Protein 3DRD (pdb70)

Nearest PDB structures (foldseek):
  3drd-assembly1_B  TM=1.001E+00  e=9.084E-77  Bacillus subtilis
  3du4-assembly1_B  TM=9.975E-01  e=5.427E-76  Bacillus subtilis
  6wnn-assembly1_A  TM=9.993E-01  e=6.914E-73  Bacillus subtilis
  6wnn-assembly1_B  TM=9.974E-01  e=1.010E-72  Bacillus subtilis
  5ghf-assembly1_B  TM=9.548E-01  e=5.451E-35  Brucella anthropi ATCC 49188

Radius of gyration: 26.88 Å; Cα contacts (8 Å, |Δi|>4): 1908; chains: 2; bounding box: 57×58×84 Å

Solvent-accessible surface area: 30265 Å² total; per-residue (Å²): 166,39,110,41,34,41,79,66,0,55,131,13,0,5,0,0,71,14,4,4,57,18,5,28,115,63,46,8,4,0,74,25,4,70,38,11,58,2,72,11,28,111,43,86,63,9,31,1,0,6,0,2,10,25,2,1,3,10,0,5,106,51,138,69,0,15,54,15,0,78,151,5,5,45,71,0,4,2,4,3,3,13,20,8,0,0,16,6,0,1,70,0,0,66,46,0,26,116,32,8,17,174,130,0,36,8,1,0,2,0,1,6,11,61,9,0,26,91,6,0,58,62,0,0,84,30,29,19,125,20,85,61,78,77,82,8,91,70,38,0,37,22,123,91,44,131,0,24,13,2,65,36,26,81,34,196,57,40,54,66,69,108,16,56,53,85,12,28,135,83,0,30,122,24,0,96,134,57,47,122,76,0,0,0,0,28,5,51,0,7,1,10,1,85,72,2,1,12,37,6,12,143,29,0,0,40,8,0,35,110,25,0,90,90,36,94,3,18,0,0,0,37,0,20,18,2,6,2,0,8,2,7,70,19,0,0,0,60,59,25,132,6,71,1,25,0,0,0,0,1,19,5,0,0,0,1,2,1,2,4,0,0,0,0,0,17,55,100,2,12,122,16,7,73,30,61,91,132,64,137,52,2,2,80,54,15,34,21,6,2,0,1,0,0,0,0,10,0,0,45,51,0,4,47,8,2,112,83,66,92,2,32,117,65,0,41,82,52,14,113,130,0,78,140,63,2,65,70,1,62,76,15,88,23,0,14,24,15,22,39,34,9,0,1,1,2,0,12,2,0,64,31,96,154,98,57,71,73,6,58,94,106,63,62,0,1,55,79,0,9,36,52,0,43,108,52,10,0,5,13,52,27,28,63,30,14,0,0,0,0,0,0,1,35,0,58,58,118,46,3,37,70,0,8,60,24,1,69,77,0,0,89,58,15,2,67,150,22,121,100,151,88,18,45,116,76,0,56,138,14,0,7,0,1,76,14,2,4,80,26,5,30,138,62,45,7,4,0,70,20,1,67,39,9,66,3,82,11,26,111,38,86,78,8,26,1,0,2,0,2,9,25,2,1,3,8,0,6,109,42,144,65,0,20,48,16,0,83,145,13,4,45,86,0,4,2,1,0,2,18,21,9,0,0,22,7,0,2,76,0,0,58,40,0,25,111,39,11,14,185,116,1,41,6,0,0,1,1,2,7,9,58,20,0,26,88,4,0,43,78,0,0,91,31,20,18,122,27,80,56,95,69,94,14,87,70,43,0,34,26,116,107,45,117,2,23,12,2,72,34,30,87,30,189,62,40,48,61,67,92,14,52,52,73,12,27,128,71,0,28,134,26,0,106,128,46,50,120,66,0,0,0,0,24,4,53,0,9,1,11,1,77,73,1,1,12,38,6,11,133,23,0,0,39,12,0,36,122,31,0,91,94,38,99,4,19,0,0,0,30,0,22,15,2,7,2,0,6,2,8,83,23,0,0,0,67,60,24,130,4,52,1,22,0,0,0,0,1,20,6,0,0,0,1,3,0,2,3,0,0,0,0,0,11,62,95,2,9,129,6,7,72,32,60,90,122,80,124,43,2,1,83,57,14,26,16,7,0,0,1,0,0,0,0,11,0,0,45,52,0,10,48,7,7,133,91,67,75,9,27,124,63,0,41,83,36,13,108,113,0,80,142,50,2,73,71,0,51,78,20,84,27,0,9,22,22,22,41,36,9,0,1,0,2,2,13,3,0,80,34,62,160,71,66,66,74,8,47,92,121,88,68,4,1,56,91,0,10,34,49,0,37,114,53,10,0,6,10,52,30,25,64,31,14,0,0,1,0,0,0,6,38,0,56,53,116,44,2,39,78,0,4,60,27,1,62,80,0,0,90,68,21,1,63,140,102

Sequence (836 aa):
MTHDLIEKSKKHLWLPFTQMKDYDENPLIIESGTGIKVKDINGKEYYDGFSSVWLNVHGHRKKELDDAIKKQLGKIAHSTLLGMTNVPATQLAETLIDISPKKLTRVFYSDSGAEAMEIALKMAFQYWKNIGKPEKQKFIAMKSYKAPIPYVYRSESGDPDECRDQCLRELAQLLEEHHEEIAALSIESMVQGASGMIVMPEGYLAGVRELCTTYDVLMIVDEVATGFGRTGKMFACEHENVQPDL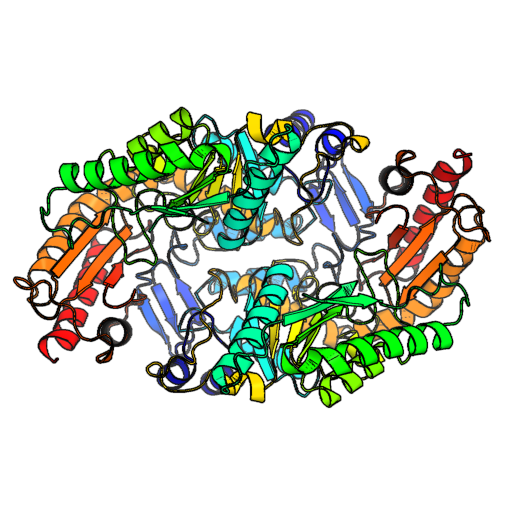MAAGKGITGGYLPIAVTFATEDIYKAFYDDYENLKTFFHGHSYTGNQLGCAVALENLALFESENIVEQVAEKSKKLHFLLQDLHALPHVGDIRQLGFMCGAELVRSKETKEPYPADRRIGYKVSLKMRELGMLTRPLGDVIAFLPPLASTAEELSEMVAIMKQAIHEVTSLEDTHDLIEKSKKHLWLPFTQMKDYDENPLIIESGTGIKVKDINGKEYYDGFSSVWLNVHGHRKKELDDAIKKQLGKIAHSTLLGMTNVPATQLAETLIDISPKKLTRVFYSDSGAEAMEIALKMAFQYWKNIGKPEKQKFIAMKSYKAPIPYVYRSESGDPDECRDQCLRELAQLLEEHHEEIAALSIESMVQGASGMIVMPEGYLAGVRELCTTYDVLMIVDEVATGFGRTGKMFACEHENVQPDLMAAGKGITGGYLPIAVTFATEDIYKAFYDDYENLKTFFHGHSYTGNQLGCAVALENLALFESENIVEQVAEKSKKLHFLLQDLHALPHVGDIRQLGFMCGAELVRSKETKEPYPADRRIGYKVSLKMRELGMLTRPLGDVIAFLPPLASTAEELSEMVAIMKQAIHEVTSLE

CATH classification: 3.90.1150.10 (+1 more: 3.40.640.10)

InterPro domains:
  IPR005814 Aminotransferase class-III [PF00202] (22-440)
  IPR005814 Aminotransferase class-III [cd00610] (5-440)
  IPR005815 Adenosylmethionine--8-amino-7-oxononanoate aminotransferase BioA [MF_00834] (5-440)
  IPR005815 Adenosylmethionine--8-amino-7-oxononanoate aminotransferase BioA [TIGR00508] (13-440)
  IPR015421 Pyridoxal phosphate-dependent transferase, major domain [G3DSA:3.40.640.10] (65-340)
  IPR015422 Pyridoxal phosphate-dependent transferase, small domain [G3DSA:3.90.1150.10] (11-439)
  IPR015424 Pyridoxal phosphate-dependent transferase [SSF53383] (10-442)
  IPR049704 Aminotransferases class-III pyridoxal-phosphate attachment site [PS00600] (248-285)

Secondary structure (DSSP, 8-state):
-HHHHHHHHHHHB--TTS-HHHHHHS--EEEEEEBTEEEETTS-EEE-TTHHHHT-SS-BS-HHHHHHHHHHHTT-S----SS-EEHHHHHHHHHHHHHS-TTEEEEEEESSHHHHHHHHHHHHHHHHHHTT-TT--EEEEE--EEEPPP--SSSSS--HHHHHHHHHHHHHHHHHHHGGGEEEEEEESSEETTTT-EEPPTTHHHHHHHHHHHHT-EEEEE-TTTTTTTTSSSSGGGGGT---SEEEE-GGGGTTSS--EEEEEEHHHHGGG-S-GGGT-------SSTT-HHHHHHHHHHHHHHHHTTHHHHHHHHHHHHHHHHHGGGGSTT--EEEEETTEEEEE--SSTTT-PPPPGGG-HHHHHHHHHHHTTB---EETTEEEE---TT--HHHHHHHHHHHHHHHHHHHTT--/--THHHHHHHHB--TT--HHHHHHS--EEEEEEBTEEEETTS-EEEETTHHHHT-SS-BS-HHHHHHHHHHHTT-S----SS-EEHHHHHHHHHHHHHS-TTEEEEEEESSHHHHHHHHHHHHHHHHHHTT-TT--EEEEE--EEEPPP-GGGSSS--HHHHHHHHHHHHHHHHHHHGGGEEEEEEESSEETTTT-EEPPTTHHHHHHHHHHHTT-EEEEE-TTTTTTTTSSSSGGGGGT---SEEEE-GGGGTTSS--EEEEEEHHHHHTT-S-GGG--------SSTT-HHHHHHHHHHHHHHHHTTHHHHHHHHHHHHHHHHHHHTTSTTEEEEEEETTEEEEEE-S-TTT-PPPPGGG-HHHHHHHHHHHTTEE--EETTEEEE---TT--HHHHHHHHHHHHHHHHHHHTT-

Structure (mmCIF, N/CA/C/O backbone):
data_3DRD
#
_entry.id   3DRD
#
_cell.length_a   58.173
_cell.length_b   102.844
_cell.length_c   74.555
_cell.angle_alpha   90.00
_cell.angle_beta   105.15
_cell.angle_gamma   90.00
#
_symmetry.space_group_name_H-M   'P 1 21 1'
#
loop_
_entity.id
_entity.type
_entity.pdbx_description
1 polymer 'Adenosylmethionine-8-amino-7-oxononanoate aminotransferase'
2 water water
#
loop_
_atom_site.group_PDB
_atom_site.id
_atom_site.type_symbol
_atom_site.label_atom_id
_atom_site.label_alt_id
_atom_site.label_comp_id
_atom_site.label_asym_id
_atom_site.label_entity_id
_atom_site.label_seq_id
_atom_site.pdbx_PDB_ins_code
_atom_site.Cartn_x
_atom_site.Cartn_y
_atom_site.Cartn_z
_atom_site.occupancy
_atom_site.B_iso_or_equiv
_atom_site.auth_seq_id
_atom_site.auth_comp_id
_atom_site.auth_asym_id
_atom_site.auth_atom_id
_atom_site.pdbx_PDB_model_num
ATOM 1 N N . MET A 1 1 ? 42.714 13.731 2.012 1.00 47.12 1 MET A N 1
ATOM 2 C CA . MET A 1 1 ? 42.445 13.473 0.573 1.00 42.92 1 MET A CA 1
ATOM 3 C C . MET A 1 1 ? 41.157 12.670 0.366 1.00 43.81 1 MET A C 1
ATOM 4 O O . MET A 1 1 ? 40.636 12.014 1.278 1.00 41.75 1 MET A O 1
ATOM 9 N N . THR A 1 2 ? 40.682 12.714 -0.869 1.00 39.81 2 THR A N 1
ATOM 10 C CA . THR A 1 2 ? 39.427 12.129 -1.272 1.00 37.35 2 THR A CA 1
ATOM 11 C C . THR A 1 2 ? 39.678 10.694 -1.711 1.00 35.55 2 THR A C 1
ATOM 12 O O . THR A 1 2 ? 38.828 9.809 -1.535 1.00 32.33 2 THR A O 1
ATOM 16 N N . HIS A 1 3 ? 40.858 10.475 -2.287 1.00 30.98 3 HIS A N 1
ATOM 17 C CA . HIS A 1 3 ? 41.279 9.140 -2.718 1.00 36.58 3 HIS A CA 1
ATOM 18 C C . HIS A 1 3 ? 41.607 8.221 -1.528 1.00 32.40 3 HIS A C 1
ATOM 19 O O . HIS A 1 3 ? 41.527 6.998 -1.652 1.00 30.43 3 HIS A O 1
ATOM 26 N N . ASP A 1 4 ? 41.975 8.794 -0.383 1.00 34.81 4 ASP A N 1
ATOM 27 C CA . ASP A 1 4 ? 42.143 7.957 0.807 1.00 39.70 4 ASP A CA 1
ATOM 28 C C . ASP A 1 4 ? 40.843 7.758 1.608 1.00 38.21 4 ASP A C 1
ATOM 29 O O . ASP A 1 4 ? 40.671 6.742 2.268 1.00 40.39 4 ASP A O 1
ATOM 34 N N . LEU A 1 5 ? 39.920 8.709 1.532 1.00 35.70 5 LEU A N 1
ATOM 35 C CA . LEU A 1 5 ? 38.579 8.456 2.057 1.00 35.18 5 LEU A CA 1
ATOM 36 C C . LEU A 1 5 ? 37.998 7.219 1.379 1.00 29.62 5 LEU A C 1
ATOM 37 O O . LEU A 1 5 ? 37.441 6.340 2.036 1.00 27.14 5 LEU A O 1
ATOM 42 N N . ILE A 1 6 ? 38.144 7.184 0.057 1.00 24.40 6 ILE A N 1
ATOM 43 C CA . ILE A 1 6 ? 37.649 6.117 -0.789 1.00 24.87 6 ILE A CA 1
ATOM 44 C C . ILE A 1 6 ? 38.372 4.828 -0.465 1.00 25.86 6 ILE A C 1
ATOM 45 O O . ILE A 1 6 ? 37.782 3.751 -0.491 1.00 28.48 6 ILE A O 1
ATOM 50 N N . GLU A 1 7 ? 39.656 4.951 -0.155 1.00 25.66 7 GLU A N 1
ATOM 51 C CA . GLU A 1 7 ? 40.496 3.799 0.071 1.00 27.68 7 GLU A CA 1
ATOM 52 C C . GLU A 1 7 ? 40.179 3.218 1.439 1.00 27.79 7 GLU A C 1
ATOM 53 O O . GLU A 1 7 ? 40.084 2.001 1.608 1.00 27.13 7 GLU A O 1
ATOM 59 N N . LYS A 1 8 ? 39.965 4.103 2.403 1.00 26.25 8 LYS A N 1
ATOM 60 C CA . LYS A 1 8 ? 39.617 3.686 3.753 1.00 28.14 8 LYS A CA 1
ATOM 61 C C . LYS A 1 8 ? 38.238 3.043 3.811 1.00 27.65 8 LYS A C 1
ATOM 62 O O . LYS A 1 8 ? 38.011 2.118 4.601 1.00 28.88 8 LYS A O 1
ATOM 68 N N . SER A 1 9 ? 37.336 3.506 2.946 1.00 25.76 9 SER A N 1
ATOM 69 C CA . SER A 1 9 ? 35.985 2.957 2.857 1.00 24.56 9 SER A CA 1
ATOM 70 C C . SER A 1 9 ? 35.929 1.483 2.434 1.00 24.58 9 SER A C 1
ATOM 71 O O . SER A 1 9 ? 35.052 0.741 2.889 1.00 23.62 9 SER A O 1
ATOM 74 N N . LYS A 1 10 ? 36.841 1.053 1.567 1.00 20.99 10 LYS A N 1
ATOM 75 C CA . LYS A 1 10 ? 36.824 -0.343 1.130 1.00 25.16 10 LYS A CA 1
ATOM 76 C C . LYS A 1 10 ? 37.702 -1.261 1.966 1.00 22.41 10 LYS A C 1
ATOM 77 O O . LYS A 1 10 ? 37.726 -2.477 1.751 1.00 19.17 10 LYS A O 1
ATOM 83 N N . LYS A 1 11 ? 38.416 -0.657 2.906 1.00 18.43 11 LYS A N 1
ATOM 84 C CA . LYS A 1 11 ? 39.270 -1.364 3.830 1.00 20.94 11 LYS A CA 1
ATOM 85 C C . LYS A 1 11 ? 38.505 -1.675 5.126 1.00 18.63 11 LYS A C 1
ATOM 86 O O . LYS A 1 11 ? 38.688 -2.748 5.709 1.00 15.42 11 LYS A O 1
ATOM 92 N N . HIS A 1 12 ? 37.653 -0.741 5.565 1.00 16.76 12 HIS A N 1
ATOM 93 C CA . HIS A 1 12 ? 36.987 -0.855 6.875 1.00 19.91 12 HIS A CA 1
ATOM 94 C C . HIS A 1 12 ? 35.471 -1.161 6.898 1.00 19.54 12 HIS A C 1
ATOM 95 O O . HIS A 1 12 ? 34.946 -1.628 7.919 1.00 18.17 12 HIS A O 1
ATOM 102 N N . LEU A 1 13 ? 34.782 -0.903 5.792 1.00 14.22 13 LEU A N 1
ATOM 103 C CA . LEU A 1 13 ? 33.323 -1.059 5.718 1.00 12.30 13 LEU A CA 1
ATOM 104 C C . LEU A 1 13 ? 32.836 -2.405 5.213 1.00 14.90 13 LEU A C 1
ATOM 105 O O . LEU A 1 13 ? 33.475 -3.048 4.373 1.00 17.42 13 LEU A O 1
ATOM 110 N N . TRP A 1 14 ? 31.693 -2.820 5.747 1.00 14.42 14 TRP A N 1
ATOM 111 C CA . TRP A 1 14 ? 30.945 -3.949 5.227 1.00 16.23 14 TRP A CA 1
ATOM 112 C C . TRP A 1 14 ? 29.519 -3.432 5.105 1.00 19.97 14 TRP A C 1
ATOM 113 O O . TRP A 1 14 ? 28.848 -3.194 6.122 1.00 17.90 14 TRP A O 1
ATOM 124 N N . LEU A 1 15 ? 29.058 -3.218 3.871 1.00 19.26 15 LEU A N 1
ATOM 125 C CA . LEU A 1 15 ? 27.787 -2.518 3.660 1.00 17.97 15 LEU A CA 1
ATOM 126 C C . LEU A 1 15 ? 26.593 -3.476 3.578 1.00 18.16 15 LEU A C 1
ATOM 127 O O . LEU A 1 15 ? 26.736 -4.613 3.098 1.00 15.86 15 LEU A O 1
ATOM 132 N N . PRO A 1 16 ? 25.413 -3.024 4.065 1.00 19.95 16 PRO A N 1
ATOM 133 C CA . PRO A 1 16 ? 24.194 -3.828 4.120 1.00 19.59 16 PRO A CA 1
ATOM 134 C C . PRO A 1 16 ? 23.658 -4.140 2.724 1.00 18.76 16 PRO A C 1
ATOM 135 O O . PRO A 1 16 ? 23.641 -3.266 1.852 1.00 17.61 16 PRO A O 1
ATOM 139 N N . PHE A 1 17 ? 23.235 -5.379 2.510 1.00 22.24 17 PHE A N 1
ATOM 140 C CA . PHE A 1 17 ? 22.606 -5.770 1.242 1.00 26.42 17 PHE A CA 1
ATOM 141 C C . PHE A 1 17 ? 23.429 -5.428 -0.002 1.00 23.15 17 PHE A C 1
ATOM 142 O O . PHE A 1 17 ? 22.879 -5.067 -1.035 1.00 25.30 17 PHE A O 1
ATOM 150 N N . THR A 1 18 ? 24.742 -5.531 0.087 1.00 24.54 18 THR A N 1
ATOM 151 C CA . THR A 1 18 ? 25.585 -5.218 -1.066 1.00 21.73 18 THR A CA 1
ATOM 152 C C . THR A 1 18 ? 26.793 -6.147 -1.190 1.00 21.57 18 THR A C 1
ATOM 153 O O . THR A 1 18 ? 27.422 -6.527 -0.200 1.00 16.07 18 THR A O 1
ATOM 157 N N . GLN A 1 19 ? 27.070 -6.552 -2.424 1.00 22.81 19 GLN A N 1
ATOM 158 C CA . GLN A 1 19 ? 28.298 -7.266 -2.717 1.00 22.20 19 GLN A CA 1
ATOM 159 C C . GLN A 1 19 ? 29.434 -6.241 -2.726 1.00 23.37 19 GLN A C 1
ATOM 160 O O . GLN A 1 19 ? 29.469 -5.344 -3.571 1.00 23.18 19 GLN A O 1
ATOM 166 N N . MET A 1 20 ? 30.346 -6.372 -1.763 1.00 22.54 20 MET A N 1
ATOM 167 C CA . MET A 1 20 ? 31.389 -5.378 -1.553 1.00 22.40 20 MET A CA 1
ATOM 168 C C . MET A 1 20 ? 32.310 -5.251 -2.743 1.00 23.18 20 MET A C 1
ATOM 169 O O . MET A 1 20 ? 32.865 -4.180 -2.997 1.00 22.80 20 MET A O 1
ATOM 174 N N . LYS A 1 21 ? 32.486 -6.349 -3.467 1.00 21.69 21 LYS A N 1
ATOM 175 C CA . LYS A 1 21 ? 33.218 -6.271 -4.708 1.00 23.57 21 LYS A CA 1
ATOM 176 C C . LYS A 1 21 ? 32.574 -5.227 -5.614 1.00 21.46 21 LYS A C 1
ATOM 177 O O . LYS A 1 21 ? 33.280 -4.463 -6.247 1.00 25.36 21 LYS A O 1
ATOM 183 N N . ASP A 1 22 ? 31.240 -5.202 -5.680 1.00 22.91 22 ASP A N 1
ATOM 184 C CA . ASP A 1 22 ? 30.541 -4.204 -6.490 1.00 23.83 22 ASP A CA 1
ATOM 185 C C . ASP A 1 22 ? 30.830 -2.803 -5.971 1.00 23.66 22 ASP A C 1
ATOM 186 O O . ASP A 1 22 ? 31.044 -1.876 -6.751 1.00 23.21 22 ASP A O 1
ATOM 191 N N . TYR A 1 23 ? 30.822 -2.645 -4.648 1.00 24.34 23 TYR A N 1
ATOM 192 C CA . TYR A 1 23 ? 31.065 -1.338 -4.065 1.00 21.38 23 TYR A CA 1
ATOM 193 C C . TYR A 1 23 ? 32.470 -0.886 -4.416 1.00 24.32 23 TYR A C 1
ATOM 194 O O . TYR A 1 23 ? 32.688 0.279 -4.751 1.00 26.79 23 TYR A O 1
ATOM 203 N N . ASP A 1 24 ? 33.418 -1.817 -4.329 1.00 26.88 24 ASP A N 1
ATOM 204 C CA . ASP A 1 24 ? 34.829 -1.505 -4.532 1.00 25.81 24 ASP A CA 1
ATOM 205 C C . ASP A 1 24 ? 35.090 -0.977 -5.943 1.00 25.94 24 ASP A C 1
ATOM 206 O O . ASP A 1 24 ? 35.870 -0.048 -6.109 1.00 26.80 24 ASP A O 1
ATOM 211 N N . GLU A 1 25 ? 34.441 -1.550 -6.956 1.00 27.32 25 GLU A N 1
ATOM 212 C CA . GLU A 1 25 ? 34.632 -1.041 -8.324 1.00 28.43 25 GLU A CA 1
ATOM 213 C C . GLU A 1 25 ? 33.887 0.243 -8.640 1.00 26.18 25 GLU A C 1
ATOM 214 O O . GLU A 1 25 ? 34.247 0.939 -9.580 1.00 28.66 25 GLU A O 1
ATOM 220 N N . ASN A 1 26 ? 32.848 0.548 -7.875 1.00 24.42 26 ASN A N 1
ATOM 221 C CA . ASN A 1 26 ? 32.092 1.758 -8.119 1.00 26.15 26 ASN A CA 1
ATOM 222 C C . ASN A 1 26 ? 31.683 2.460 -6.842 1.00 26.67 26 ASN A C 1
ATOM 223 O O . ASN A 1 26 ? 30.495 2.568 -6.543 1.00 27.23 26 ASN A O 1
ATOM 228 N N . PRO A 1 27 ? 32.673 2.958 -6.084 1.00 26.36 27 PRO A N 1
ATOM 229 C CA . PRO A 1 27 ? 32.338 3.590 -4.818 1.00 25.85 27 PRO A CA 1
ATOM 230 C C . PRO A 1 27 ? 31.603 4.910 -4.984 1.00 26.83 27 PRO A C 1
ATOM 231 O O . PRO A 1 27 ? 31.769 5.614 -5.982 1.00 27.15 27 PRO A O 1
ATOM 235 N N . LEU A 1 28 ? 30.789 5.229 -3.989 1.00 24.80 28 LEU A N 1
ATOM 236 C CA . LEU A 1 28 ? 30.109 6.488 -3.930 1.00 18.47 28 LEU A CA 1
ATOM 237 C C . LEU A 1 28 ? 30.072 6.844 -2.461 1.00 21.53 28 LEU A C 1
ATOM 238 O O . LEU A 1 28 ? 29.635 6.039 -1.635 1.00 19.52 28 LEU A O 1
ATOM 243 N N . ILE A 1 29 ? 30.567 8.034 -2.133 1.00 18.87 29 ILE A N 1
ATOM 244 C CA . ILE A 1 29 ? 30.594 8.498 -0.753 1.00 20.20 29 ILE A CA 1
ATOM 245 C C . ILE A 1 29 ? 29.914 9.861 -0.668 1.00 20.38 29 ILE A C 1
ATOM 246 O O . ILE A 1 29 ? 30.438 10.848 -1.194 1.00 21.90 29 ILE A O 1
ATOM 251 N N . ILE A 1 30 ? 28.757 9.908 -0.009 1.00 21.20 30 ILE A N 1
ATOM 252 C CA . ILE A 1 30 ? 27.978 11.144 0.110 1.00 22.06 30 ILE A CA 1
ATOM 253 C C . ILE A 1 30 ? 28.493 12.075 1.201 1.00 21.54 30 ILE A C 1
ATOM 254 O O . ILE A 1 30 ? 28.778 11.638 2.305 1.00 20.93 30 ILE A O 1
ATOM 259 N N . GLU A 1 31 ? 28.578 13.368 0.887 1.00 23.08 31 GLU A N 1
ATOM 260 C CA . GLU A 1 31 ? 29.098 14.356 1.822 1.00 25.11 31 GLU A CA 1
ATOM 261 C C . GLU A 1 31 ? 28.059 15.331 2.385 1.00 22.25 31 GLU A C 1
ATOM 262 O O . GLU A 1 31 ? 28.148 15.756 3.535 1.00 23.58 31 GLU A O 1
ATOM 268 N N . SER A 1 32 ? 27.087 15.709 1.574 1.00 24.45 32 SER A N 1
ATOM 269 C CA . SER A 1 32 ? 26.086 16.670 2.015 1.00 26.26 32 SER A CA 1
ATOM 270 C C . SER A 1 32 ? 24.823 16.524 1.181 1.00 23.69 32 SER A C 1
ATOM 271 O O . SER A 1 32 ? 24.806 15.793 0.201 1.00 21.51 32 SER A O 1
ATOM 274 N N . GLY A 1 33 ? 23.769 17.222 1.580 1.00 24.57 33 GLY A N 1
ATOM 275 C CA . GLY A 1 33 ? 22.540 17.246 0.801 1.00 24.79 33 GLY A CA 1
ATOM 276 C C . GLY A 1 33 ? 21.813 18.559 1.019 1.00 22.58 33 GLY A C 1
ATOM 277 O O . GLY A 1 33 ? 22.015 19.214 2.029 1.00 19.96 33 GLY A O 1
ATOM 278 N N . THR A 1 34 ? 20.974 18.946 0.063 1.00 26.48 34 THR A N 1
ATOM 279 C CA . THR A 1 34 ? 20.084 20.100 0.221 1.00 28.75 34 THR A CA 1
ATOM 280 C C . THR A 1 34 ? 18.920 19.952 -0.754 1.00 27.42 34 THR A C 1
ATOM 281 O O . THR A 1 34 ? 19.111 19.603 -1.926 1.00 27.53 34 THR A O 1
ATOM 285 N N . GLY A 1 35 ? 17.707 20.176 -0.259 1.00 25.01 35 GLY A N 1
ATOM 286 C CA . GLY A 1 35 ? 16.514 19.868 -1.042 1.00 25.21 35 GLY A CA 1
ATOM 287 C C . GLY A 1 35 ? 16.518 18.395 -1.429 1.00 25.37 35 GLY A C 1
ATOM 288 O O . GLY A 1 35 ? 16.897 17.546 -0.634 1.00 24.93 35 GLY A O 1
ATOM 289 N N . ILE A 1 36 ? 16.118 18.085 -2.658 1.00 25.50 36 ILE A N 1
ATOM 290 C CA . ILE A 1 36 ? 16.016 16.684 -3.089 1.00 21.52 36 ILE A CA 1
ATOM 291 C C . ILE A 1 36 ? 17.297 16.097 -3.708 1.00 19.59 36 ILE A C 1
ATOM 292 O O . ILE A 1 36 ? 17.274 15.049 -4.355 1.00 22.88 36 ILE A O 1
ATOM 297 N N . LYS A 1 37 ? 18.423 16.759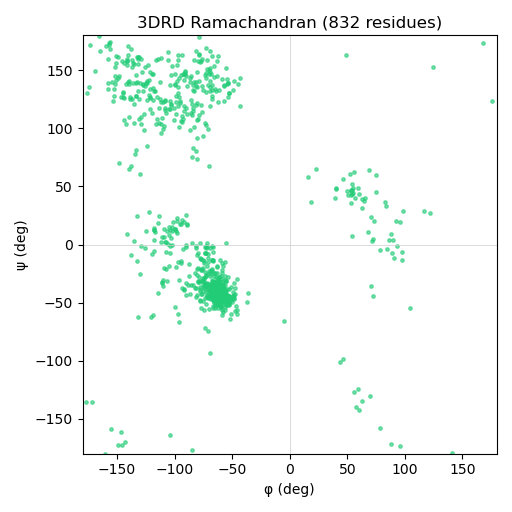 -3.484 1.00 23.45 37 LYS A N 1
ATOM 298 C CA . LYS A 1 37 ? 19.693 16.289 -4.025 1.00 24.27 37 LYS A CA 1
ATOM 299 C C . LYS A 1 37 ? 20.725 15.979 -2.944 1.00 21.37 37 LYS A C 1
ATOM 300 O O . LYS A 1 37 ? 20.766 16.616 -1.898 1.00 22.00 37 LYS A O 1
ATOM 306 N N . VAL A 1 38 ? 21.553 14.984 -3.219 1.00 20.76 38 VAL A N 1
ATOM 307 C CA . VAL A 1 38 ? 22.736 14.693 -2.408 1.00 22.12 38 VAL A CA 1
ATOM 308 C C . VAL A 1 38 ? 24.008 14.994 -3.223 1.00 22.88 38 VAL A C 1
ATOM 309 O O . VAL A 1 38 ? 23.978 15.062 -4.452 1.00 20.05 38 VAL A O 1
ATOM 313 N N . LYS A 1 39 ? 25.123 15.175 -2.533 1.00 25.23 39 LYS A N 1
ATOM 314 C CA . LYS A 1 39 ? 26.363 15.532 -3.196 1.00 24.57 39 LYS A CA 1
ATOM 315 C C . LYS A 1 39 ? 27.461 14.653 -2.645 1.00 24.47 39 LYS A C 1
ATOM 316 O O . LYS A 1 39 ? 27.627 14.564 -1.423 1.00 22.24 39 LYS A O 1
ATOM 322 N N . ASP A 1 40 ? 28.197 13.992 -3.542 1.00 23.84 40 ASP A N 1
ATOM 323 C CA . ASP A 1 40 ? 29.327 13.159 -3.141 1.00 23.72 40 ASP A CA 1
ATOM 324 C C . ASP A 1 40 ? 30.582 13.990 -2.835 1.00 25.15 40 ASP A C 1
ATOM 325 O O . ASP A 1 40 ? 30.556 15.220 -2.946 1.00 24.30 40 ASP A O 1
ATOM 330 N N . ILE A 1 41 ? 31.662 13.316 -2.433 1.00 25.24 41 ILE A N 1
ATOM 331 C CA . ILE A 1 41 ? 32.905 13.993 -2.020 1.00 25.98 41 ILE A CA 1
ATOM 332 C C . ILE A 1 41 ? 33.682 14.639 -3.179 1.00 28.07 41 ILE A C 1
ATOM 333 O O . ILE A 1 41 ? 34.582 15.444 -2.948 1.00 26.24 41 ILE A O 1
ATOM 338 N N . ASN A 1 42 ? 33.347 14.281 -4.416 1.00 30.23 42 ASN A N 1
ATOM 339 C CA . ASN A 1 42 ? 33.914 14.980 -5.574 1.00 32.60 42 ASN A CA 1
ATOM 340 C C . ASN A 1 42 ? 33.080 16.171 -6.037 1.00 32.02 42 ASN A C 1
ATOM 341 O O . ASN A 1 42 ? 33.458 16.860 -6.979 1.00 34.10 42 ASN A O 1
ATOM 346 N N . GLY A 1 43 ? 31.950 16.409 -5.382 1.00 29.64 43 GLY A N 1
ATOM 347 C CA . GLY A 1 43 ? 31.121 17.563 -5.703 1.00 30.57 43 GLY A CA 1
ATOM 348 C C . GLY A 1 43 ? 30.021 17.269 -6.702 1.00 31.58 43 GLY A C 1
ATOM 349 O O . GLY A 1 43 ? 29.237 18.151 -7.055 1.00 34.36 43 GLY A O 1
ATOM 350 N N . LYS A 1 44 ? 29.967 16.026 -7.164 1.00 31.68 44 LYS A N 1
ATOM 351 C CA . LYS A 1 44 ? 28.914 15.590 -8.055 1.00 30.64 44 LYS A CA 1
ATOM 352 C C . LYS A 1 44 ? 27.594 15.453 -7.284 1.00 31.77 44 LYS A C 1
ATOM 353 O O . LYS A 1 44 ? 27.549 14.842 -6.213 1.00 32.15 44 LYS A O 1
ATOM 359 N N . GLU A 1 45 ? 26.532 16.038 -7.833 1.00 31.55 45 GLU A N 1
ATOM 360 C CA . GLU A 1 45 ? 25.204 16.034 -7.214 1.00 32.49 45 GLU A CA 1
ATOM 361 C C . GLU A 1 45 ? 24.321 14.966 -7.842 1.00 30.08 45 GLU A C 1
ATOM 362 O O . GLU A 1 45 ? 24.424 14.703 -9.035 1.00 28.73 45 GLU A O 1
ATOM 368 N N . TYR A 1 46 ? 23.440 14.371 -7.039 1.00 27.15 46 TYR A N 1
ATOM 369 C CA . TYR A 1 46 ? 22.454 13.420 -7.548 1.00 24.79 46 TYR A CA 1
ATOM 370 C C . TYR A 1 46 ? 21.049 13.703 -6.994 1.00 25.49 46 TYR A C 1
ATOM 371 O O . TYR A 1 46 ? 20.896 14.147 -5.856 1.00 26.48 46 TYR A O 1
ATOM 380 N N . TYR A 1 47 ? 20.029 13.459 -7.811 1.00 27.54 47 TYR A N 1
ATOM 381 C CA . TYR A 1 47 ? 18.659 13.409 -7.321 1.00 26.97 47 TYR A CA 1
ATOM 382 C C . TYR A 1 47 ? 18.465 12.192 -6.416 1.00 27.96 47 TYR A C 1
ATOM 383 O O . TYR A 1 47 ? 18.722 11.054 -6.820 1.00 22.56 47 TYR A O 1
ATOM 392 N N . ASP A 1 48 ? 17.994 12.430 -5.195 1.00 26.28 48 ASP A N 1
ATOM 393 C CA . ASP A 1 48 ? 17.636 11.335 -4.299 1.00 23.58 48 ASP A CA 1
ATOM 394 C C . ASP A 1 48 ? 16.383 10.645 -4.837 1.00 23.22 48 ASP A C 1
ATOM 395 O O . ASP A 1 48 ? 15.317 10.732 -4.239 1.00 23.30 48 ASP A O 1
ATOM 400 N N . GLY A 1 49 ? 16.512 9.979 -5.977 1.00 21.54 49 GLY A N 1
ATOM 401 C CA . GLY A 1 49 ? 15.368 9.327 -6.621 1.00 21.80 49 GLY A CA 1
ATOM 402 C C . GLY A 1 49 ? 14.670 8.236 -5.819 1.00 20.65 49 GLY A C 1
ATOM 403 O O . GLY A 1 49 ? 13.575 7.802 -6.186 1.00 18.51 49 GLY A O 1
ATOM 404 N N . PHE A 1 50 ? 15.300 7.770 -4.741 1.00 20.36 50 PHE A N 1
ATOM 405 C CA . PHE A 1 50 ? 14.685 6.737 -3.900 1.00 18.26 50 PHE A CA 1
ATOM 406 C C . PHE A 1 50 ? 14.407 7.185 -2.457 1.00 20.90 50 PHE A C 1
ATOM 407 O O . PHE A 1 50 ? 14.069 6.365 -1.611 1.00 20.41 50 PHE A O 1
ATOM 415 N N . SER A 1 51 ? 14.506 8.496 -2.204 1.00 23.23 51 SER A N 1
ATOM 416 C CA . SER A 1 51 ? 14.288 9.088 -0.862 1.00 21.43 51 SER A CA 1
ATOM 417 C C . SER A 1 51 ? 15.145 8.423 0.213 1.00 22.33 51 SER A C 1
ATOM 418 O O . SER A 1 51 ? 14.659 8.079 1.305 1.00 19.92 51 SER A O 1
ATOM 421 N N . SER A 1 52 ? 16.423 8.254 -0.120 1.00 22.60 52 SER A N 1
ATOM 422 C CA . SER A 1 52 ? 17.401 7.600 0.732 1.00 20.67 52 SER A CA 1
ATOM 423 C C . SER A 1 52 ? 16.898 6.256 1.229 1.00 21.66 52 SER A C 1
ATOM 424 O O . SER A 1 52 ? 17.072 5.925 2.401 1.00 19.84 52 SER A O 1
ATOM 427 N N . VAL A 1 53 ? 16.280 5.498 0.320 1.00 24.13 53 VAL A N 1
ATOM 428 C CA . VAL A 1 53 ? 15.634 4.227 0.625 1.00 23.19 53 VAL A CA 1
ATOM 429 C C . VAL A 1 53 ? 14.302 4.433 1.357 1.00 23.76 53 VAL A C 1
ATOM 430 O O . VAL A 1 53 ? 14.078 3.939 2.465 1.00 22.71 53 VAL A O 1
ATOM 434 N N . TRP A 1 54 ? 13.427 5.150 0.656 1.00 27.02 54 TRP A N 1
ATOM 435 C CA . TRP A 1 54 ? 12.067 5.546 1.049 1.00 26.73 54 TRP A CA 1
ATOM 436 C C . TRP A 1 54 ? 11.792 5.995 2.491 1.00 26.36 54 TRP A C 1
ATOM 437 O O . TRP A 1 54 ? 10.821 5.580 3.125 1.00 24.40 54 TRP A O 1
ATOM 448 N N . LEU A 1 55 ? 12.616 6.898 2.981 1.00 25.45 55 LEU A N 1
ATOM 449 C CA . LEU A 1 55 ? 12.395 7.424 4.313 1.00 23.92 55 LEU A CA 1
ATOM 450 C C . LEU A 1 55 ? 12.501 8.961 4.336 1.00 22.71 55 LEU A C 1
ATOM 451 O O . LEU A 1 55 ? 12.071 9.604 5.289 1.00 23.84 55 LEU A O 1
ATOM 456 N N . ASN A 1 56 ? 13.052 9.545 3.268 1.00 26.30 56 ASN A N 1
ATOM 457 C CA . ASN A 1 56 ? 13.187 11.006 3.185 1.00 25.01 56 ASN A CA 1
ATOM 458 C C . ASN A 1 56 ? 11.916 11.657 2.646 1.00 26.22 56 ASN A C 1
ATOM 459 O O . ASN A 1 56 ? 11.463 11.349 1.538 1.00 27.50 56 ASN A O 1
ATOM 464 N N . VAL A 1 57 ? 11.332 12.542 3.448 1.00 24.98 57 VAL A N 1
ATOM 465 C CA . VAL A 1 57 ? 10.044 13.145 3.106 1.00 26.25 57 VAL A CA 1
ATOM 466 C C . VAL A 1 57 ? 10.174 14.549 2.500 1.00 26.66 57 VAL A C 1
ATOM 467 O O . VAL A 1 57 ? 9.669 14.802 1.410 1.00 29.49 57 VAL A O 1
ATOM 471 N N . HIS A 1 58 ? 10.862 15.448 3.195 1.00 25.97 58 HIS A N 1
ATOM 472 C CA . HIS A 1 58 ? 10.868 16.864 2.819 1.00 27.76 58 HIS A CA 1
ATOM 473 C C . HIS A 1 58 ? 12.166 17.318 2.153 1.00 27.36 58 HIS A C 1
ATOM 474 O O . HIS A 1 58 ? 12.375 18.515 1.939 1.00 28.11 58 HIS A O 1
ATOM 481 N N . GLY A 1 59 ? 13.043 16.371 1.845 1.00 26.24 59 GLY A N 1
ATOM 482 C CA . GLY A 1 59 ? 14.354 16.705 1.330 1.00 24.38 59 GLY A CA 1
ATOM 483 C C . GLY A 1 59 ? 15.373 16.735 2.449 1.00 25.33 59 GLY A C 1
ATOM 484 O O . GLY A 1 59 ? 15.070 16.380 3.588 1.00 24.53 59 GLY A O 1
ATOM 485 N N . HIS A 1 60 ? 16.585 17.168 2.118 1.00 24.46 60 HIS A N 1
ATOM 486 C CA . HIS A 1 60 ? 17.668 17.232 3.080 1.00 22.70 60 HIS A CA 1
ATOM 487 C C . HIS A 1 60 ? 17.864 18.661 3.526 1.00 23.47 60 HIS A C 1
ATOM 488 O O . HIS A 1 60 ? 17.514 19.586 2.812 1.00 22.55 60 HIS A O 1
ATOM 495 N N . ARG A 1 61 ? 18.395 18.824 4.730 1.00 24.27 61 ARG A N 1
ATOM 496 C CA . ARG A 1 61 ? 18.615 20.133 5.303 1.00 28.01 61 ARG A CA 1
ATOM 497 C C . ARG A 1 61 ? 17.307 20.927 5.284 1.00 28.52 61 ARG A C 1
ATOM 498 O O . ARG A 1 61 ? 17.264 22.085 4.855 1.00 30.79 61 ARG A O 1
ATOM 506 N N . LYS A 1 62 ? 16.244 20.259 5.725 1.00 25.10 62 LYS A N 1
ATOM 507 C CA . LYS A 1 62 ? 14.931 20.857 5.906 1.00 24.81 62 LYS A CA 1
ATOM 508 C C . LYS A 1 62 ? 14.958 21.641 7.207 1.00 25.93 62 LYS A C 1
ATOM 509 O O . LYS A 1 62 ? 15.043 21.067 8.287 1.00 26.04 62 LYS A O 1
ATOM 515 N N . LYS A 1 63 ? 14.895 22.963 7.091 1.00 26.84 63 LYS A N 1
ATOM 516 C CA . LYS A 1 63 ? 15.187 23.864 8.203 1.00 24.04 63 LYS A CA 1
ATOM 517 C C . LYS A 1 63 ? 14.394 23.578 9.488 1.00 21.87 63 LYS A C 1
ATOM 518 O O . LYS A 1 63 ? 14.954 23.579 10.578 1.00 19.22 63 LYS A O 1
ATOM 524 N N . GLU A 1 64 ? 13.097 23.336 9.347 1.00 21.92 64 GLU A N 1
ATOM 525 C CA . GLU A 1 64 ? 12.216 23.099 10.480 1.00 24.27 64 GLU A CA 1
ATOM 526 C C . GLU A 1 64 ? 12.676 21.870 11.256 1.00 26.67 64 GLU A C 1
ATOM 527 O O . GLU A 1 64 ? 12.620 21.841 12.484 1.00 27.55 64 GLU A O 1
ATOM 533 N N . LEU A 1 65 ? 13.139 20.864 10.516 1.00 25.55 65 LEU A N 1
ATOM 534 C CA . LEU A 1 65 ? 13.631 19.619 11.083 1.00 24.72 65 LEU A CA 1
ATOM 535 C C . LEU A 1 65 ? 14.976 19.837 11.756 1.00 27.75 65 LEU A C 1
ATOM 536 O O . LEU A 1 65 ? 15.244 19.271 12.832 1.00 24.90 65 LEU A O 1
ATOM 541 N N . ASP A 1 66 ? 15.818 20.660 11.122 1.00 26.43 66 ASP A N 1
ATOM 542 C CA . ASP A 1 66 ? 17.110 21.007 11.689 1.00 27.64 66 ASP A CA 1
ATOM 543 C C . ASP A 1 66 ? 16.885 21.681 13.040 1.00 28.13 66 ASP A C 1
ATOM 544 O O . ASP A 1 66 ? 17.582 21.392 14.007 1.00 30.98 66 ASP A O 1
ATOM 549 N N . ASP A 1 67 ? 15.896 22.572 13.098 1.00 28.69 67 ASP A N 1
ATOM 550 C CA . ASP A 1 67 ? 15.606 23.359 14.309 1.00 28.12 67 ASP A CA 1
ATOM 551 C C . ASP A 1 67 ? 14.966 22.542 15.434 1.00 23.40 67 ASP A C 1
ATOM 552 O O . ASP A 1 67 ? 15.199 22.802 16.604 1.00 25.07 67 ASP A O 1
ATOM 557 N N . ALA A 1 68 ? 14.128 21.581 15.067 1.00 22.74 68 ALA A N 1
ATOM 558 C CA . ALA A 1 68 ? 13.462 20.728 16.039 1.00 20.79 68 ALA A CA 1
ATOM 559 C C . ALA A 1 68 ? 14.463 19.841 16.796 1.00 22.09 68 ALA A C 1
ATOM 560 O O . ALA A 1 68 ? 14.265 19.526 17.962 1.00 24.24 68 ALA A O 1
ATOM 562 N N . ILE A 1 69 ? 15.536 19.454 16.118 1.00 21.26 69 ILE A N 1
ATOM 563 C CA . ILE A 1 69 ? 16.609 18.676 16.723 1.00 26.15 69 ILE A CA 1
ATOM 564 C C . ILE A 1 69 ? 17.506 19.530 17.616 1.00 26.10 69 ILE A C 1
ATOM 565 O O . ILE A 1 69 ? 17.897 19.104 18.705 1.00 27.16 69 ILE A O 1
ATOM 570 N N . LYS A 1 70 ? 17.830 20.729 17.143 1.00 26.42 70 LYS A N 1
ATOM 571 C CA . LYS A 1 70 ? 18.592 21.683 17.928 1.00 27.06 70 LYS A CA 1
ATOM 572 C C . LYS A 1 70 ? 17.824 22.092 19.164 1.00 26.55 70 LYS A C 1
ATOM 573 O O . LYS A 1 70 ? 18.404 22.246 20.232 1.00 27.45 70 LYS A O 1
ATOM 579 N N . LYS A 1 71 ? 16.516 22.270 19.019 1.00 27.62 71 LYS A N 1
ATOM 580 C CA . LYS A 1 71 ? 15.688 22.613 20.161 1.00 26.48 71 LYS A CA 1
ATOM 581 C C . LYS A 1 71 ? 15.753 21.508 21.213 1.00 27.06 71 LYS A C 1
ATOM 582 O O . LYS A 1 71 ? 15.986 21.783 22.395 1.00 29.22 71 LYS A O 1
ATOM 588 N N . GLN A 1 72 ? 15.548 20.262 20.782 1.00 26.55 72 GLN A N 1
ATOM 589 C CA . GLN A 1 72 ? 15.564 19.121 21.700 1.00 26.95 72 GLN A CA 1
ATOM 590 C C . GLN A 1 72 ? 16.912 18.900 22.373 1.00 25.14 72 GLN A C 1
ATOM 591 O O . GLN A 1 72 ? 16.954 18.505 23.531 1.00 25.33 72 GLN A O 1
ATOM 597 N N . LEU A 1 73 ? 18.006 19.162 21.662 1.00 24.92 73 LEU A N 1
ATOM 598 C CA . LEU A 1 73 ? 19.339 19.080 22.276 1.00 28.87 73 LEU A CA 1
ATOM 599 C C . LEU A 1 73 ? 19.472 20.013 23.489 1.00 29.48 73 LEU A C 1
ATOM 600 O O . LEU A 1 73 ? 20.206 19.717 24.428 1.00 28.29 73 LEU A O 1
ATOM 605 N N . GLY A 1 74 ? 18.762 21.140 23.456 1.00 29.00 74 GLY A N 1
ATOM 606 C CA . GLY A 1 74 ? 18.794 22.102 24.551 1.00 26.28 74 GLY A CA 1
ATOM 607 C C . GLY A 1 74 ? 18.119 21.603 25.817 1.00 25.45 74 GLY A C 1
ATOM 608 O O . GLY A 1 74 ? 18.128 22.273 26.838 1.00 25.07 74 GLY A O 1
ATOM 609 N N . LYS A 1 75 ? 17.537 20.414 25.752 1.00 27.76 75 LYS A N 1
ATOM 610 C CA . LYS A 1 75 ? 16.844 19.842 26.902 1.00 26.30 75 LYS A CA 1
ATOM 611 C C . LYS A 1 75 ? 17.479 18.525 27.337 1.00 25.73 75 LYS A C 1
ATOM 612 O O . LYS A 1 75 ? 17.955 18.407 28.467 1.00 25.13 75 LYS A O 1
ATOM 618 N N . ILE A 1 76 ? 17.477 17.554 26.425 1.00 22.80 76 ILE A N 1
ATOM 619 C CA . ILE A 1 76 ? 18.067 16.240 26.637 1.00 21.37 76 ILE A CA 1
ATOM 620 C C . ILE A 1 76 ? 18.017 15.410 25.346 1.00 22.87 76 ILE A C 1
ATOM 621 O O . ILE A 1 76 ? 17.000 15.384 24.660 1.00 27.38 76 ILE A O 1
ATOM 626 N N . ALA A 1 77 ? 19.117 14.739 25.016 1.00 23.13 77 ALA A N 1
ATOM 627 C CA . ALA A 1 77 ? 19.163 13.896 23.818 1.00 24.08 77 ALA A CA 1
ATOM 628 C C . ALA A 1 77 ? 18.523 12.523 24.021 1.00 24.04 77 ALA A C 1
ATOM 629 O O . ALA A 1 77 ? 17.785 12.062 23.151 1.00 25.89 77 ALA A O 1
ATOM 631 N N . HIS A 1 78 ? 18.791 11.869 25.155 1.00 21.85 78 HIS A N 1
ATOM 632 C CA . HIS A 1 78 ? 18.156 10.560 25.425 1.00 21.36 78 HIS A CA 1
ATOM 633 C C . HIS A 1 78 ? 17.956 10.181 26.901 1.00 21.12 78 HIS A C 1
ATOM 634 O O . HIS A 1 78 ? 18.891 10.212 27.696 1.00 22.78 78 HIS A O 1
ATOM 641 N N . SER A 1 79 ? 16.724 9.821 27.248 1.00 21.90 79 SER A N 1
ATOM 642 C CA . SER A 1 79 ? 16.437 9.119 28.506 1.00 23.79 79 SER A CA 1
ATOM 643 C C . SER A 1 79 ? 15.549 7.924 28.186 1.00 20.16 79 SER A C 1
ATOM 644 O O . SER A 1 79 ? 14.823 7.936 27.193 1.00 20.29 79 SER A O 1
ATOM 647 N N . THR A 1 80 ? 15.586 6.910 29.042 1.00 21.23 80 THR A N 1
ATOM 648 C CA . THR A 1 80 ? 15.036 5.594 28.714 1.00 18.82 80 THR A CA 1
ATOM 649 C C . THR A 1 80 ? 13.511 5.482 28.802 1.00 19.70 80 THR A C 1
ATOM 650 O O . THR A 1 80 ? 12.848 6.252 29.483 1.00 20.19 80 THR A O 1
ATOM 654 N N . LEU A 1 81 ? 12.976 4.509 28.074 1.00 20.06 81 LEU A N 1
ATOM 655 C CA . LEU A 1 81 ? 11.576 4.154 28.140 1.00 20.69 81 LEU A CA 1
ATOM 656 C C . LEU A 1 81 ? 11.373 2.833 28.907 1.00 20.06 81 LEU A C 1
ATOM 657 O O . LEU A 1 81 ? 10.256 2.375 29.089 1.00 20.93 81 LEU A O 1
ATOM 662 N N . LEU A 1 82 ? 12.457 2.235 29.382 1.00 20.66 82 LEU A N 1
ATOM 663 C CA . LEU A 1 82 ? 12.324 1.080 30.271 1.00 23.80 82 LEU A CA 1
ATOM 664 C C . LEU A 1 82 ? 11.842 1.476 31.675 1.00 20.27 82 LEU A C 1
ATOM 665 O O . LEU A 1 82 ? 12.601 2.012 32.481 1.00 20.47 82 LEU A O 1
ATOM 670 N N . GLY A 1 83 ? 10.558 1.239 31.942 1.00 22.49 83 GLY A N 1
ATOM 671 C CA . GLY A 1 83 ? 9.978 1.517 33.257 1.00 22.81 83 GLY A CA 1
ATOM 672 C C . GLY A 1 83 ? 9.530 2.958 33.466 1.00 25.87 83 GLY A C 1
ATOM 673 O O . GLY A 1 83 ? 8.965 3.296 34.512 1.00 26.46 83 GLY A O 1
ATOM 674 N N . MET A 1 84 ? 9.784 3.808 32.471 1.00 23.72 84 MET A N 1
ATOM 675 C CA . MET A 1 84 ? 9.513 5.236 32.568 1.00 23.99 84 MET A CA 1
ATOM 676 C C . MET A 1 84 ? 9.439 5.815 31.156 1.00 22.73 84 MET A C 1
ATOM 677 O O . MET A 1 84 ? 9.572 5.089 30.180 1.00 22.58 84 MET A O 1
ATOM 682 N N . THR A 1 85 ? 9.200 7.111 31.036 1.00 18.55 85 THR A N 1
ATOM 683 C CA . THR A 1 85 ? 9.128 7.714 29.707 1.00 17.45 85 THR A CA 1
ATOM 684 C C . THR A 1 85 ? 9.665 9.131 29.688 1.00 19.91 85 THR A C 1
ATOM 685 O O . THR A 1 85 ? 10.263 9.595 30.659 1.00 19.63 85 THR A O 1
ATOM 689 N N . ASN A 1 86 ? 9.489 9.800 28.557 1.00 21.26 86 ASN A N 1
ATOM 690 C CA . ASN A 1 86 ? 9.931 11.165 28.404 1.00 20.17 86 ASN A CA 1
ATOM 691 C C . ASN A 1 86 ? 8.870 11.989 27.660 1.00 19.23 86 ASN A C 1
ATOM 692 O O . ASN A 1 86 ? 7.918 11.431 27.122 1.00 20.62 86 ASN A O 1
ATOM 697 N N . VAL A 1 87 ? 9.027 13.311 27.660 1.00 20.02 87 VAL A N 1
ATOM 698 C CA . VAL A 1 87 ? 8.053 14.226 27.058 1.00 21.09 87 VAL A CA 1
ATOM 699 C C . VAL A 1 87 ? 7.770 13.994 25.553 1.00 21.87 87 VAL A C 1
ATOM 700 O O . VAL A 1 87 ? 6.621 13.765 25.170 1.00 26.90 87 VAL A O 1
ATOM 704 N N . PRO A 1 88 ? 8.804 14.063 24.698 1.00 21.74 88 PRO A N 1
ATOM 705 C CA . PRO A 1 88 ? 8.615 13.904 23.237 1.00 22.13 88 PRO A CA 1
ATOM 706 C C . PRO A 1 88 ? 8.056 12.552 22.787 1.00 22.54 88 PRO A C 1
ATOM 707 O O . PRO A 1 88 ? 7.358 12.491 21.787 1.00 21.30 88 PRO A O 1
ATOM 711 N N . ALA A 1 89 ? 8.369 11.476 23.509 1.00 20.05 89 ALA A N 1
ATOM 712 C CA . ALA A 1 89 ? 7.844 10.166 23.163 1.00 21.73 89 ALA A CA 1
ATOM 713 C C . ALA A 1 89 ? 6.358 10.063 23.528 1.00 21.11 89 ALA A C 1
ATOM 714 O O . ALA A 1 89 ? 5.574 9.421 22.831 1.00 20.94 89 ALA A O 1
ATOM 716 N N . THR A 1 90 ? 5.980 10.703 24.628 1.00 23.30 90 THR A N 1
ATOM 717 C CA . THR A 1 90 ? 4.587 10.740 25.042 1.00 23.36 90 THR A CA 1
ATOM 718 C C . THR A 1 90 ? 3.752 11.637 24.129 1.00 22.02 90 THR A C 1
ATOM 719 O O . THR A 1 90 ? 2.644 11.269 23.755 1.00 26.95 90 THR A O 1
ATOM 723 N N . GLN A 1 91 ? 4.280 12.813 23.793 1.00 19.61 91 GLN A N 1
ATOM 724 C CA . GLN A 1 91 ? 3.603 13.751 22.885 1.00 22.16 91 GLN A CA 1
ATOM 725 C C . GLN A 1 91 ? 3.448 13.184 21.481 1.00 21.76 91 GLN A C 1
ATOM 726 O O . GLN A 1 91 ? 2.405 13.318 20.862 1.00 24.56 91 GLN A O 1
ATOM 732 N N . LEU A 1 92 ? 4.507 12.570 20.974 1.00 20.20 92 LEU A N 1
ATOM 733 C CA . LEU A 1 92 ? 4.461 11.929 19.669 1.00 20.11 92 LEU A CA 1
ATOM 734 C C . LEU A 1 92 ? 3.433 10.798 19.657 1.00 20.74 92 LEU A C 1
ATOM 735 O O . LEU A 1 92 ? 2.635 10.690 18.724 1.00 18.63 92 LEU A O 1
ATOM 740 N N . ALA A 1 93 ? 3.425 9.975 20.709 1.00 21.34 93 ALA A N 1
ATOM 741 C CA . ALA A 1 93 ? 2.500 8.842 20.770 1.00 22.34 93 ALA A CA 1
ATOM 742 C C . ALA A 1 93 ? 1.034 9.272 20.639 1.00 23.37 93 ALA A C 1
ATOM 743 O O . ALA A 1 93 ? 0.235 8.567 20.021 1.00 22.78 93 ALA A O 1
ATOM 745 N N . GLU A 1 94 ? 0.683 10.412 21.236 1.00 22.68 94 GLU A N 1
ATOM 746 C CA . GLU A 1 94 ? -0.669 10.942 21.123 1.00 23.30 94 GLU A CA 1
ATOM 747 C C . GLU A 1 94 ? -0.969 11.376 19.683 1.00 21.10 94 GLU A C 1
ATOM 748 O O . GLU A 1 94 ? -2.034 11.068 19.142 1.00 16.60 94 GLU A O 1
ATOM 754 N N . THR A 1 95 ? -0.025 12.083 19.071 1.00 21.29 95 THR A N 1
ATOM 755 C CA . THR A 1 95 ? -0.159 12.507 17.677 1.00 24.14 95 THR A CA 1
ATOM 756 C C . THR A 1 95 ? -0.224 11.313 16.701 1.00 24.11 95 THR A C 1
ATOM 757 O O . THR A 1 95 ? -1.014 11.317 15.759 1.00 21.64 95 THR A O 1
ATOM 761 N N . LEU A 1 96 ? 0.595 10.292 16.953 1.00 21.99 96 LEU A N 1
ATOM 762 C CA . LEU A 1 96 ? 0.566 9.048 16.181 1.00 20.76 96 LEU A CA 1
ATOM 763 C C . LEU A 1 96 ? -0.760 8.298 16.299 1.00 18.37 96 LEU A C 1
ATOM 764 O O . LEU A 1 96 ? -1.274 7.776 15.313 1.00 16.99 96 LEU A O 1
ATOM 769 N N . ILE A 1 97 ? -1.315 8.245 17.507 1.00 19.74 97 ILE A N 1
ATOM 770 C CA . ILE A 1 97 ? -2.628 7.644 17.720 1.00 18.12 97 ILE A CA 1
ATOM 771 C C . ILE A 1 97 ? -3.740 8.378 16.954 1.00 22.13 97 ILE A C 1
ATOM 772 O O . ILE A 1 97 ? -4.668 7.742 16.429 1.00 21.64 97 ILE A O 1
ATOM 777 N N . ASP A 1 98 ? -3.642 9.707 16.905 1.00 20.33 98 ASP A N 1
ATOM 778 C CA . ASP A 1 98 ? -4.619 10.547 16.221 1.00 24.01 98 ASP A CA 1
ATOM 779 C C . ASP A 1 98 ? -4.673 10.282 14.714 1.00 25.41 98 ASP A C 1
ATOM 780 O O . ASP A 1 98 ? -5.757 10.149 14.138 1.00 29.48 98 ASP A O 1
ATOM 785 N N . ILE A 1 99 ? -3.509 10.189 14.074 1.00 24.19 99 ILE A N 1
ATOM 786 C CA . ILE A 1 99 ? -3.455 10.047 12.614 1.00 23.45 99 ILE A CA 1
ATOM 787 C C . ILE A 1 99 ? -3.465 8.602 12.105 1.00 24.38 99 ILE A C 1
ATOM 788 O O . ILE A 1 99 ? -3.426 8.372 10.898 1.00 30.35 99 ILE A O 1
ATOM 793 N N . SER A 1 100 ? -3.504 7.624 13.003 1.00 22.66 100 SER A N 1
ATOM 794 C CA . SER A 1 100 ? -3.523 6.223 12.569 1.00 24.40 100 SER A CA 1
ATOM 795 C C . SER A 1 100 ? -4.954 5.693 12.554 1.00 25.57 100 SER A C 1
ATOM 796 O O . SER A 1 100 ? -5.841 6.296 13.166 1.00 23.25 100 SER A O 1
ATOM 799 N N . PRO A 1 101 ? -5.188 4.560 11.863 1.00 24.95 101 PRO A N 1
ATOM 800 C CA . PRO A 1 101 ? -6.523 3.974 11.919 1.00 24.32 101 PRO A CA 1
ATOM 801 C C . PRO A 1 101 ? -7.065 4.000 13.337 1.00 26.65 101 PRO A C 1
ATOM 802 O O . PRO A 1 101 ? -6.312 3.786 14.291 1.00 26.36 101 PRO A O 1
ATOM 806 N N . LYS A 1 102 ? -8.372 4.238 13.449 1.00 28.58 102 LYS A N 1
ATOM 807 C CA . LYS A 1 102 ? -9.040 4.541 14.712 1.00 28.08 102 LYS A CA 1
ATOM 808 C C . LYS A 1 102 ? -8.894 3.497 15.807 1.00 23.63 102 LYS A C 1
ATOM 809 O O . LYS A 1 102 ? -8.776 3.860 16.961 1.00 24.24 102 LYS A O 1
ATOM 815 N N . LYS A 1 103 ? -8.889 2.214 15.449 1.00 25.04 103 LYS A N 1
ATOM 816 C CA . LYS A 1 103 ? -8.781 1.142 16.453 1.00 25.42 103 LYS A CA 1
ATOM 817 C C . LYS A 1 103 ? -7.368 0.960 17.026 1.00 23.51 103 LYS A C 1
ATOM 818 O O . LYS A 1 103 ? -7.197 0.291 18.042 1.00 21.48 103 LYS A O 1
ATOM 824 N N . LEU A 1 104 ? -6.369 1.567 16.389 1.00 22.16 104 LEU A N 1
ATOM 825 C CA . LEU A 1 104 ? -4.995 1.508 16.891 1.00 21.70 104 LEU A CA 1
ATOM 826 C C . LEU A 1 104 ? -4.804 2.622 17.910 1.00 22.92 104 LEU A C 1
ATOM 827 O O . LEU A 1 104 ? -4.828 3.798 17.557 1.00 19.97 104 LEU A O 1
ATOM 832 N N . THR A 1 105 ? -4.604 2.241 19.173 1.00 22.50 105 THR A N 1
ATOM 833 C CA . THR A 1 105 ? -4.631 3.192 20.278 1.00 21.50 105 THR A CA 1
ATOM 834 C C . THR A 1 105 ? -3.363 3.119 21.117 1.00 23.60 105 THR A C 1
ATOM 835 O O . THR A 1 105 ? -3.180 3.881 22.066 1.00 20.92 105 THR A O 1
ATOM 839 N N . ARG A 1 106 ? -2.493 2.188 20.755 1.00 24.83 106 ARG A N 1
ATOM 840 C CA . ARG A 1 106 ? -1.276 1.949 21.496 1.00 25.65 106 ARG A CA 1
ATOM 841 C C . ARG A 1 106 ? -0.032 2.061 20.632 1.00 22.64 106 ARG A C 1
ATOM 842 O O . ARG A 1 106 ? -0.013 1.596 19.488 1.00 20.02 106 ARG A O 1
ATOM 850 N N . VAL A 1 107 ? 0.994 2.684 21.206 1.00 22.24 107 VAL A N 1
ATOM 851 C CA . VAL A 1 107 ? 2.273 2.920 20.541 1.00 21.76 107 VAL A CA 1
ATOM 852 C C . VAL A 1 107 ? 3.405 2.270 21.344 1.00 22.52 107 VAL A C 1
ATOM 853 O O . VAL A 1 107 ? 3.654 2.638 22.493 1.00 17.75 107 VAL A O 1
ATOM 857 N N . PHE A 1 108 ? 4.072 1.293 20.732 1.00 22.57 108 PHE A N 1
ATOM 858 C CA . PHE A 1 108 ? 5.242 0.653 21.316 1.00 19.15 108 PHE A CA 1
ATOM 859 C C . PHE A 1 108 ? 6.416 1.032 20.420 1.00 22.40 108 PHE A C 1
ATOM 860 O O . PHE A 1 108 ? 6.441 0.681 19.229 1.00 20.60 108 PHE A O 1
ATOM 868 N N . TYR A 1 109 ? 7.381 1.751 20.991 1.00 16.02 109 TYR A N 1
ATOM 869 C CA . TYR A 1 109 ? 8.531 2.230 20.244 1.00 23.52 109 TYR A CA 1
ATOM 870 C C . TYR A 1 109 ? 9.605 1.145 20.056 1.00 22.33 109 TYR A C 1
ATOM 871 O O . TYR A 1 109 ? 9.775 0.265 20.906 1.00 20.90 109 TYR A O 1
ATOM 880 N N . SER A 1 110 ? 10.309 1.223 18.932 1.00 22.52 110 SER A N 1
ATOM 881 C CA . SER A 1 110 ? 11.495 0.407 18.679 1.00 23.94 110 SER A CA 1
ATOM 882 C C . SER A 1 110 ? 12.474 1.175 17.793 1.00 25.94 110 SER A C 1
ATOM 883 O O . SER A 1 110 ? 12.274 2.364 17.538 1.00 25.88 110 SER A O 1
ATOM 886 N N . ASP A 1 111 ? 13.540 0.512 17.349 1.00 26.64 111 ASP A N 1
ATOM 887 C CA . ASP A 1 111 ? 14.680 1.213 16.768 1.00 30.53 111 ASP A CA 1
ATOM 888 C C . ASP A 1 111 ? 14.768 1.113 15.243 1.00 29.88 111 ASP A C 1
ATOM 889 O O . ASP A 1 111 ? 15.450 1.913 14.602 1.00 32.08 111 ASP A O 1
ATOM 894 N N . SER A 1 112 ? 14.076 0.131 14.671 1.00 26.45 112 SER A N 1
ATOM 895 C CA . SER A 1 112 ? 14.052 -0.059 13.226 1.00 26.08 112 SER A CA 1
ATOM 896 C C . SER A 1 112 ? 12.706 -0.648 12.827 1.00 24.73 112 SER A C 1
ATOM 897 O O . SER A 1 112 ? 11.988 -1.180 13.671 1.00 21.15 112 SER A O 1
ATOM 900 N N . GLY A 1 113 ? 12.363 -0.537 11.547 1.00 23.24 113 GLY A N 1
ATOM 901 C CA . GLY A 1 113 ? 11.090 -1.068 11.050 1.00 25.52 113 GLY A CA 1
ATOM 902 C C . GLY A 1 113 ? 11.052 -2.583 11.118 1.00 25.21 113 GLY A C 1
ATOM 903 O O . GLY A 1 113 ? 9.996 -3.188 11.327 1.00 20.39 113 GLY A O 1
ATOM 904 N N . ALA A 1 114 ? 12.221 -3.192 10.946 1.00 23.25 114 ALA A N 1
ATOM 905 C CA . ALA A 1 114 ? 12.366 -4.631 11.083 1.00 22.20 114 ALA A CA 1
ATOM 906 C C . ALA A 1 114 ? 12.074 -5.100 12.510 1.00 20.44 114 ALA A C 1
ATOM 907 O O . ALA A 1 114 ? 11.412 -6.110 12.690 1.00 20.86 114 ALA A O 1
ATOM 909 N N . GLU A 1 115 ? 12.563 -4.372 13.516 1.00 18.73 115 GLU A N 1
ATOM 910 C CA . GLU A 1 115 ? 12.265 -4.699 14.912 1.00 22.92 115 GLU A CA 1
ATOM 911 C C . GLU A 1 115 ? 10.785 -4.485 15.251 1.00 21.19 115 GLU A C 1
ATOM 912 O O . GLU A 1 115 ? 10.224 -5.213 16.058 1.00 23.39 115 GLU A O 1
ATOM 918 N N . ALA A 1 116 ? 10.157 -3.498 14.615 1.00 22.08 116 ALA A N 1
ATOM 919 C CA . ALA A 1 116 ? 8.746 -3.204 14.832 1.00 19.82 116 ALA A CA 1
ATOM 920 C C . ALA A 1 116 ? 7.864 -4.367 14.411 1.00 19.98 116 ALA A C 1
ATOM 921 O O . ALA A 1 116 ? 6.846 -4.657 15.044 1.00 20.33 116 ALA A O 1
ATOM 923 N N . MET A 1 117 ? 8.280 -5.041 13.345 1.00 20.97 117 MET A N 1
ATOM 924 C CA . MET A 1 117 ? 7.545 -6.162 12.788 1.00 22.36 117 MET A CA 1
ATOM 925 C C . MET A 1 117 ? 7.761 -7.427 13.603 1.00 22.09 117 MET A C 1
ATOM 926 O O . MET A 1 117 ? 6.850 -8.220 13.789 1.00 21.18 117 MET A O 1
ATOM 931 N N . GLU A 1 118 ? 8.984 -7.611 14.081 1.00 25.81 118 GLU A N 1
ATOM 932 C CA . GLU A 1 118 ? 9.298 -8.694 14.999 1.00 26.08 118 GLU A CA 1
ATOM 933 C C . GLU A 1 118 ? 8.528 -8.498 16.312 1.00 23.50 118 GLU A C 1
ATOM 934 O O . GLU A 1 118 ? 8.038 -9.450 16.906 1.00 21.18 118 GLU A O 1
ATOM 940 N N . ILE A 1 119 ? 8.416 -7.251 16.752 1.00 23.33 119 ILE A N 1
ATOM 941 C CA . ILE A 1 119 ? 7.601 -6.928 17.921 1.00 23.43 119 ILE A CA 1
ATOM 942 C C . ILE A 1 119 ? 6.112 -7.245 17.711 1.00 22.03 119 ILE A C 1
ATOM 943 O O . ILE A 1 119 ? 5.461 -7.785 18.602 1.00 20.09 119 ILE A O 1
ATOM 948 N N . ALA A 1 120 ? 5.585 -6.907 16.536 1.00 18.90 120 ALA A N 1
ATOM 949 C CA . ALA A 1 120 ? 4.230 -7.290 16.175 1.00 19.71 120 ALA A CA 1
ATOM 950 C C . ALA A 1 120 ? 4.018 -8.809 16.275 1.00 17.01 120 ALA A C 1
ATOM 951 O O . ALA A 1 120 ? 2.982 -9.263 16.726 1.00 19.30 120 ALA A O 1
ATOM 953 N N . LEU A 1 121 ? 5.000 -9.597 15.863 1.00 20.64 121 LEU A N 1
ATOM 954 C CA . LEU A 1 121 ? 4.841 -11.050 15.903 1.00 23.72 121 LEU A CA 1
ATOM 955 C C . LEU A 1 121 ? 4.831 -11.596 17.327 1.00 22.89 121 LEU A C 1
ATOM 956 O O . LEU A 1 121 ? 4.045 -12.485 17.639 1.00 26.07 121 LEU A O 1
ATOM 961 N N . LYS A 1 122 ? 5.689 -11.057 18.191 1.00 24.02 122 LYS A N 1
ATOM 962 C CA . LYS A 1 122 ? 5.730 -11.480 19.595 1.00 22.49 122 LYS A CA 1
ATOM 963 C C . LYS A 1 122 ? 4.455 -11.054 20.307 1.00 22.58 122 LYS A C 1
ATOM 964 O O . LYS A 1 122 ? 3.960 -11.758 21.183 1.00 27.16 122 LYS A O 1
ATOM 970 N N . MET A 1 123 ? 3.931 -9.886 19.943 1.00 20.98 123 MET A N 1
ATOM 971 C CA . MET A 1 123 ? 2.697 -9.402 20.539 1.00 19.77 123 MET A CA 1
ATOM 972 C C . MET A 1 123 ? 1.579 -10.367 20.212 1.00 20.75 123 MET A C 1
ATOM 973 O O . MET A 1 123 ? 0.868 -10.821 21.106 1.00 25.58 123 MET A O 1
ATOM 978 N N . ALA A 1 124 ? 1.445 -10.690 18.928 1.00 19.95 124 ALA A N 1
ATOM 979 C CA . ALA A 1 124 ? 0.431 -11.641 18.475 1.00 23.60 124 ALA A CA 1
ATOM 980 C C . ALA A 1 124 ? 0.622 -13.003 19.126 1.00 23.07 124 ALA A C 1
ATOM 981 O O . ALA A 1 124 ? -0.343 -13.644 19.539 1.00 26.75 124 ALA A O 1
ATOM 983 N N . PHE A 1 125 ? 1.871 -13.438 19.229 1.00 22.46 125 PHE A N 1
ATOM 984 C CA . PHE A 1 125 ? 2.167 -14.729 19.832 1.00 23.11 125 PHE A CA 1
ATOM 985 C C . PHE A 1 125 ? 1.767 -14.789 21.316 1.00 22.98 125 PHE A C 1
ATOM 986 O O . PHE A 1 125 ? 1.085 -15.716 21.742 1.00 18.86 125 PHE A O 1
ATOM 994 N N . GLN A 1 126 ? 2.216 -13.801 22.091 1.00 23.00 126 GLN A N 1
ATOM 995 C CA . GLN A 1 126 ? 1.954 -13.745 23.520 1.00 22.86 126 GLN A CA 1
ATOM 996 C C . GLN A 1 126 ? 0.496 -13.464 23.773 1.00 23.73 126 GLN A C 1
ATOM 997 O O . GLN A 1 126 ? -0.039 -13.852 24.810 1.00 24.10 126 GLN A O 1
ATOM 1003 N N . TYR A 1 127 ? -0.146 -12.788 22.824 1.00 23.02 127 TYR A N 1
ATOM 1004 C CA . TYR A 1 127 ? -1.543 -12.402 22.981 1.00 25.03 127 TYR A CA 1
ATOM 1005 C C . TYR A 1 127 ? -2.425 -13.611 23.264 1.00 24.74 127 TYR A C 1
ATOM 1006 O O . TYR A 1 127 ? -3.184 -13.623 24.233 1.00 27.28 127 TYR A O 1
ATOM 1015 N N . TRP A 1 128 ? -2.327 -14.613 22.395 1.00 24.70 128 TRP A N 1
ATOM 1016 C CA . TRP A 1 128 ? -3.094 -15.861 22.519 1.00 24.45 128 TRP A CA 1
ATOM 1017 C C . TRP A 1 128 ? -2.712 -16.707 23.725 1.00 26.06 128 TRP A C 1
ATOM 1018 O O . TRP A 1 128 ? -3.562 -17.334 24.344 1.00 26.86 128 TRP A O 1
ATOM 1029 N N . LYS A 1 129 ? -1.429 -16.737 24.047 1.00 27.77 129 LYS A N 1
ATOM 1030 C CA . LYS A 1 129 ? -0.976 -17.440 25.231 1.00 29.92 129 LYS A CA 1
ATOM 1031 C C . LYS A 1 129 ? -1.581 -16.788 26.489 1.00 30.92 129 LYS A C 1
ATOM 1032 O O . LYS A 1 129 ? -2.078 -17.490 27.373 1.00 33.11 129 LYS A O 1
ATOM 1038 N N . ASN A 1 130 ? -1.565 -15.453 26.533 1.00 29.99 130 ASN A N 1
ATOM 1039 C CA . ASN A 1 130 ? -2.101 -14.657 27.654 1.00 29.90 130 ASN A CA 1
ATOM 1040 C C . ASN A 1 130 ? -3.612 -14.763 27.862 1.00 32.10 130 ASN A C 1
ATOM 1041 O O . ASN A 1 130 ? -4.081 -14.704 29.001 1.00 32.46 130 ASN A O 1
ATOM 1046 N N . ILE A 1 131 ? -4.371 -14.910 26.772 1.00 27.81 131 ILE A N 1
ATOM 1047 C CA . ILE A 1 131 ? -5.816 -15.112 26.877 1.00 24.74 131 ILE A CA 1
ATOM 1048 C C . ILE A 1 131 ? -6.193 -16.599 26.851 1.00 26.42 131 ILE A C 1
ATOM 1049 O O . ILE A 1 131 ? -7.349 -16.952 26.611 1.00 22.06 131 ILE A O 1
ATOM 1054 N N . GLY A 1 132 ? -5.212 -17.462 27.105 1.00 27.91 132 GLY A N 1
ATOM 1055 C CA . GLY A 1 132 ? -5.458 -18.888 27.267 1.00 31.51 132 GLY A CA 1
ATOM 1056 C C . GLY A 1 132 ? -5.747 -19.663 25.994 1.00 33.64 132 GLY A C 1
ATOM 1057 O O . GLY A 1 132 ? -6.670 -20.484 25.944 1.00 35.78 132 GLY A O 1
ATOM 1058 N N . LYS A 1 133 ? -4.962 -19.425 24.951 1.00 36.26 133 LYS A N 1
ATOM 1059 C CA . LYS A 1 133 ? -5.054 -20.314 23.799 1.00 35.67 133 LYS A CA 1
ATOM 1060 C C . LYS A 1 133 ? -3.748 -20.493 23.031 1.00 36.27 133 LYS A C 1
ATOM 1061 O O . LYS A 1 133 ? -3.595 -20.034 21.896 1.00 34.81 133 LYS A O 1
ATOM 1067 N N . PRO A 1 134 ? -2.804 -21.195 23.674 1.00 36.58 134 PRO A N 1
ATOM 1068 C CA . PRO A 1 134 ? -1.417 -21.366 23.274 1.00 37.83 134 PRO A CA 1
ATOM 1069 C C . PRO A 1 134 ? -1.257 -22.285 22.066 1.00 34.53 134 PRO A C 1
ATOM 1070 O O . PRO A 1 134 ? -0.141 -22.485 21.593 1.00 33.12 134 PRO A O 1
ATOM 1074 N N . GLU A 1 135 ? -2.362 -22.835 21.577 1.00 31.93 135 GLU A N 1
ATOM 1075 C CA . GLU A 1 135 ? -2.328 -23.620 20.347 1.00 34.58 135 GLU A CA 1
ATOM 1076 C C . GLU A 1 135 ? -2.187 -22.719 19.115 1.00 30.22 135 GLU A C 1
ATOM 1077 O O . GLU A 1 135 ? -1.620 -23.134 18.109 1.00 33.69 135 GLU A O 1
ATOM 1083 N N . LYS A 1 136 ? -2.691 -21.487 19.208 1.00 29.77 136 LYS A N 1
ATOM 1084 C CA . LYS A 1 136 ? -2.498 -20.478 18.166 1.00 28.99 136 LYS A CA 1
ATOM 1085 C C . LYS A 1 136 ? -1.065 -19.930 18.220 1.00 30.08 136 LYS A C 1
ATOM 1086 O O . LYS A 1 136 ? -0.776 -18.989 18.960 1.00 28.39 136 LYS A O 1
ATOM 1092 N N . GLN A 1 137 ? -0.175 -20.534 17.433 1.00 31.57 137 GLN A N 1
ATOM 1093 C CA . GLN A 1 137 ? 1.250 -20.256 17.536 1.00 36.99 137 GLN A CA 1
ATOM 1094 C C . GLN A 1 137 ? 1.964 -20.205 16.185 1.00 34.95 137 GLN A C 1
ATOM 1095 O O . GLN A 1 137 ? 3.186 -20.144 16.133 1.00 36.03 137 GLN A O 1
ATOM 1101 N N . LYS A 1 138 ? 1.205 -20.228 15.097 1.00 31.93 138 LYS A N 1
ATOM 1102 C CA . LYS A 1 138 ? 1.802 -20.233 13.775 1.00 29.55 138 LYS A CA 1
ATOM 1103 C C . LYS A 1 138 ? 1.461 -18.940 13.054 1.00 28.37 138 LYS A C 1
ATOM 1104 O O . LYS A 1 138 ? 0.504 -18.254 13.402 1.00 27.94 138 LYS A O 1
ATOM 1110 N N . PHE A 1 139 ? 2.246 -18.603 12.045 1.00 27.20 139 PHE A N 1
ATOM 1111 C CA . PHE A 1 139 ? 2.026 -17.347 11.345 1.00 30.57 139 PHE A CA 1
ATOM 1112 C C . PHE A 1 139 ? 1.821 -17.603 9.867 1.00 28.82 139 PHE A C 1
ATOM 1113 O O . PHE A 1 139 ? 2.255 -18.634 9.355 1.00 27.58 139 PHE A O 1
ATOM 1121 N N . ILE A 1 140 ? 1.120 -16.689 9.202 1.00 25.53 140 ILE A N 1
ATOM 1122 C CA . ILE A 1 140 ? 0.972 -16.742 7.756 1.00 24.28 140 ILE A CA 1
ATOM 1123 C C . ILE A 1 140 ? 1.805 -15.628 7.170 1.00 25.53 140 ILE A C 1
ATOM 1124 O O . ILE A 1 140 ? 1.553 -14.446 7.437 1.00 23.05 140 ILE A O 1
ATOM 1129 N N . ALA A 1 141 ? 2.803 -16.009 6.382 1.00 26.79 141 ALA A N 1
ATOM 1130 C CA . ALA A 1 141 ? 3.630 -15.048 5.675 1.00 31.71 141 ALA A CA 1
ATOM 1131 C C . ALA A 1 141 ? 3.078 -14.899 4.272 1.00 31.31 141 ALA A C 1
ATOM 1132 O O . ALA A 1 141 ? 2.884 -15.885 3.568 1.00 33.76 141 ALA A O 1
ATOM 1134 N N . MET A 1 142 ? 2.817 -13.661 3.874 1.00 31.72 142 MET A N 1
ATOM 1135 C CA . MET A 1 142 ? 2.269 -13.381 2.556 1.00 33.08 142 MET A CA 1
ATOM 1136 C C . MET A 1 142 ? 3.375 -13.061 1.547 1.00 37.27 142 MET A C 1
ATOM 1137 O O . MET A 1 142 ? 3.955 -11.977 1.574 1.00 35.15 142 MET A O 1
ATOM 1142 N N . LYS A 1 143 ? 3.653 -14.006 0.651 1.00 45.21 143 LYS A N 1
ATOM 1143 C CA . LYS A 1 143 ? 4.763 -13.852 -0.296 1.00 51.27 143 LYS A CA 1
ATOM 1144 C C . LYS A 1 143 ? 4.350 -13.311 -1.665 1.00 53.76 143 LYS A C 1
ATOM 1145 O O . LYS A 1 143 ? 3.380 -13.786 -2.267 1.00 59.30 143 LYS A O 1
ATOM 1151 N N . SER A 1 173 ? 5.960 -21.326 9.601 1.00 45.45 173 SER A N 1
ATOM 1152 C CA . SER A 1 173 ? 4.835 -20.490 9.188 1.00 43.75 173 SER A CA 1
ATOM 1153 C C . SER A 1 173 ? 3.991 -21.171 8.096 1.00 43.99 173 SER A C 1
ATOM 1154 O O . SER A 1 173 ? 4.000 -22.400 7.962 1.00 43.96 173 SER A O 1
ATOM 1157 N N . TYR A 1 174 ? 3.245 -20.368 7.341 1.00 42.66 174 TYR A N 1
ATOM 1158 C CA . TYR A 1 174 ? 2.500 -20.840 6.180 1.00 40.76 174 TYR A CA 1
ATOM 1159 C C . TYR A 1 174 ? 2.618 -19.748 5.142 1.00 37.42 174 TYR A C 1
ATOM 1160 O O . TYR A 1 174 ? 2.811 -18.590 5.486 1.00 38.42 174 TYR A O 1
ATOM 1169 N N . LYS A 1 175 ? 2.497 -20.102 3.872 1.00 36.79 175 LYS A N 1
ATOM 11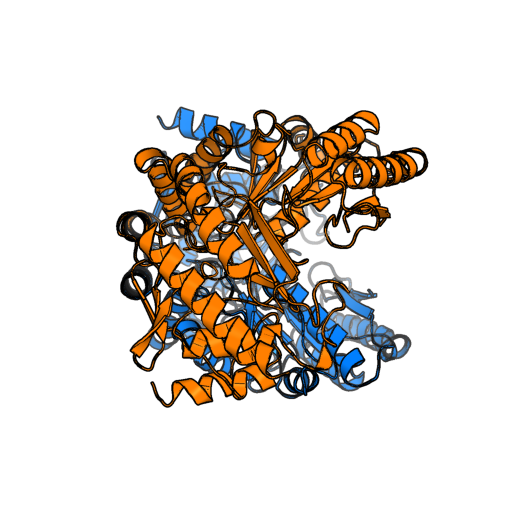70 C CA . LYS A 1 175 ? 2.618 -19.109 2.817 1.00 35.73 175 LYS A CA 1
ATOM 1171 C C . LYS A 1 175 ? 1.331 -18.985 2.017 1.00 36.47 175 LYS A C 1
ATOM 1172 O O . LYS A 1 175 ? 0.736 -19.976 1.597 1.00 30.45 175 LYS A O 1
ATOM 1178 N N . ALA A 1 176 ? 0.898 -17.750 1.816 1.00 35.71 176 ALA A N 1
ATOM 1179 C CA . ALA A 1 176 ? -0.220 -17.490 0.941 1.00 36.40 176 ALA A CA 1
ATOM 1180 C C . ALA A 1 176 ? 0.260 -16.537 -0.160 1.00 35.88 176 ALA A C 1
ATOM 1181 O O . ALA A 1 176 ? 1.161 -15.729 0.070 1.00 36.49 176 ALA A O 1
ATOM 1183 N N . PRO A 1 177 ? -0.322 -16.654 -1.367 1.00 36.25 177 PRO A N 1
ATOM 1184 C CA . PRO A 1 177 ? 0.066 -15.842 -2.517 1.00 33.28 177 PRO A CA 1
ATOM 1185 C C . PRO A 1 177 ? -0.575 -14.459 -2.512 1.00 32.09 177 PRO A C 1
ATOM 1186 O O . PRO A 1 177 ? -1.759 -14.319 -2.213 1.00 32.12 177 PRO A O 1
ATOM 1190 N N . ILE A 1 178 ? 0.217 -13.446 -2.824 1.00 30.73 178 ILE A N 1
ATOM 1191 C CA . ILE A 1 178 ? -0.310 -12.111 -3.073 1.00 31.50 178 ILE A CA 1
ATOM 1192 C C . ILE A 1 178 ? -0.503 -11.980 -4.586 1.00 33.24 178 ILE A C 1
ATOM 1193 O O . ILE A 1 178 ? 0.255 -12.570 -5.353 1.00 33.83 178 ILE A O 1
ATOM 1198 N N . PRO A 1 179 ? -1.536 -11.242 -5.025 1.00 32.02 179 PRO A N 1
ATOM 1199 C CA . PRO A 1 179 ? -1.668 -11.099 -6.470 1.00 32.48 179 PRO A CA 1
ATOM 1200 C C . PRO A 1 179 ? -0.551 -10.278 -7.125 1.00 32.61 179 PRO A C 1
ATOM 1201 O O . PRO A 1 179 ? -0.194 -9.186 -6.662 1.00 32.54 179 PRO A O 1
ATOM 1205 N N . TYR A 1 180 ? -0.029 -10.828 -8.214 1.00 30.51 180 TYR A N 1
ATOM 1206 C CA . TYR A 1 180 ? 0.941 -10.181 -9.080 1.00 29.24 180 TYR A CA 1
ATOM 1207 C C . TYR A 1 180 ? 0.280 -10.301 -10.447 1.00 28.83 180 TYR A C 1
ATOM 1208 O O . TYR A 1 180 ? 0.317 -11.363 -11.074 1.00 31.09 180 TYR A O 1
ATOM 1217 N N . VAL A 1 181 ? -0.376 -9.223 -10.876 1.00 28.48 181 VAL A N 1
ATOM 1218 C CA . VAL A 1 181 ? -1.145 -9.225 -12.125 1.00 27.11 181 VAL A CA 1
ATOM 1219 C C . VAL A 1 181 ? -0.278 -9.212 -13.379 1.00 28.88 181 VAL A C 1
ATOM 1220 O O . VAL A 1 181 ? -0.652 -9.795 -14.401 1.00 32.91 181 VAL A O 1
ATOM 1224 N N . TYR A 1 182 ? 0.865 -8.535 -13.328 1.00 26.96 182 TYR A N 1
ATOM 1225 C CA . TYR A 1 182 ? 1.696 -8.485 -14.516 1.00 28.01 182 TYR A CA 1
ATOM 1226 C C . TYR A 1 182 ? 1.961 -9.873 -15.092 1.00 28.87 182 TYR A C 1
ATOM 1227 O O . TYR A 1 182 ? 1.631 -10.117 -16.257 1.00 25.97 182 TYR A O 1
ATOM 1236 N N . ARG A 1 183 ? 2.573 -10.765 -14.304 1.00 28.62 183 ARG A N 1
ATOM 1237 C CA . ARG A 1 183 ? 2.800 -12.150 -14.744 1.00 32.48 183 ARG A CA 1
ATOM 1238 C C . ARG A 1 183 ? 1.929 -13.097 -13.953 1.00 36.60 183 ARG A C 1
ATOM 1239 O O . ARG A 1 183 ? 2.174 -13.394 -12.776 1.00 38.41 183 ARG A O 1
ATOM 1247 N N . SER A 1 184 ? 0.939 -13.606 -14.669 1.00 35.16 184 SER A N 1
ATOM 1248 C CA . SER A 1 184 ? -0.362 -13.921 -14.133 1.00 38.46 184 SER A CA 1
ATOM 1249 C C . SER A 1 184 ? -1.142 -14.352 -15.359 1.00 39.93 184 SER A C 1
ATOM 1250 O O . SER A 1 184 ? -1.214 -13.598 -16.344 1.00 36.40 184 SER A O 1
ATOM 1253 N N . GLU A 1 185 ? -1.686 -15.567 -15.326 1.00 39.21 185 GLU A N 1
ATOM 1254 C CA . GLU A 1 185 ? -2.366 -16.128 -16.497 1.00 41.82 185 GLU A CA 1
ATOM 1255 C C . GLU A 1 185 ? -3.402 -15.193 -17.122 1.00 38.75 185 GLU A C 1
ATOM 1256 O O . GLU A 1 185 ? -3.385 -14.952 -18.334 1.00 38.44 185 GLU A O 1
ATOM 1262 N N . SER A 1 186 ? -4.281 -14.657 -16.282 1.00 37.38 186 SER A N 1
ATOM 1263 C CA . SER A 1 186 ? -5.440 -13.891 -16.734 1.00 37.01 186 SER A CA 1
ATOM 1264 C C . SER A 1 186 ? -5.090 -12.442 -17.053 1.00 36.24 186 SER A C 1
ATOM 1265 O O . SER A 1 186 ? -5.618 -11.855 -18.005 1.00 29.92 186 SER A O 1
ATOM 1268 N N . GLY A 1 187 ? -4.202 -11.869 -16.248 1.00 36.23 187 GLY A N 1
ATOM 1269 C CA . GLY A 1 187 ? -3.858 -10.456 -16.368 1.00 38.12 187 GLY A CA 1
ATOM 1270 C C . GLY A 1 187 ? -4.981 -9.573 -15.862 1.00 36.36 187 GLY A C 1
ATOM 1271 O O . GLY A 1 187 ? -5.061 -8.397 -16.203 1.00 40.11 187 GLY A O 1
ATOM 1272 N N . ASP A 1 188 ? -5.853 -10.140 -15.039 1.00 37.87 188 ASP A N 1
ATOM 1273 C CA . ASP A 1 188 ? -7.017 -9.408 -14.559 1.00 37.70 188 ASP A CA 1
ATOM 1274 C C . ASP A 1 188 ? -6.932 -9.112 -13.060 1.00 35.10 188 ASP A C 1
ATOM 1275 O O . ASP A 1 188 ? -6.812 -10.038 -12.260 1.00 39.12 188 ASP A O 1
ATOM 1280 N N . PRO A 1 189 ? -7.002 -7.819 -12.680 1.00 32.73 189 PRO A N 1
ATOM 1281 C CA . PRO A 1 189 ? -6.998 -7.436 -11.268 1.00 32.62 189 PRO A CA 1
ATOM 1282 C C . PRO A 1 189 ? -7.987 -8.265 -10.426 1.00 34.68 189 PRO A C 1
ATOM 1283 O O . PRO A 1 189 ? -7.565 -8.926 -9.479 1.00 34.96 189 PRO A O 1
ATOM 1287 N N . ASP A 1 190 ? -9.274 -8.263 -10.778 1.00 34.00 190 ASP A N 1
ATOM 1288 C CA . ASP A 1 190 ? -10.269 -9.057 -10.015 1.00 32.27 190 ASP A CA 1
ATOM 1289 C C . ASP A 1 190 ? -10.063 -10.583 -9.997 1.00 30.93 190 ASP A C 1
ATOM 1290 O O . ASP A 1 190 ? -10.196 -11.188 -8.937 1.00 28.55 190 ASP A O 1
ATOM 1295 N N . GLU A 1 191 ? -9.772 -11.218 -11.140 1.00 31.22 191 GLU A N 1
ATOM 1296 C CA . GLU A 1 191 ? -9.563 -12.685 -11.154 1.00 30.27 191 GLU A CA 1
ATOM 1297 C C . GLU A 1 191 ? -8.403 -13.060 -10.240 1.00 29.53 191 GLU A C 1
ATOM 1298 O O . GLU A 1 191 ? -8.456 -14.073 -9.526 1.00 32.29 191 GLU A O 1
ATOM 1304 N N . CYS A 1 192 ? -7.334 -12.262 -10.313 1.00 28.46 192 CYS A N 1
ATOM 1305 C CA . CYS A 1 192 ? -6.147 -12.447 -9.485 1.00 30.34 192 CYS A CA 1
ATOM 1306 C C . CYS A 1 192 ? -6.472 -12.214 -8.018 1.00 27.88 192 CYS A C 1
ATOM 1307 O O . CYS A 1 192 ? -6.100 -13.008 -7.161 1.00 27.04 192 CYS A O 1
ATOM 1310 N N . ARG A 1 193 ? -7.176 -11.127 -7.737 1.00 30.03 193 ARG A N 1
ATOM 1311 C CA . ARG A 1 193 ? -7.640 -10.864 -6.378 1.00 28.68 193 ARG A CA 1
ATOM 1312 C C . ARG A 1 193 ? -8.382 -12.078 -5.806 1.00 31.35 193 ARG A C 1
ATOM 1313 O O . ARG A 1 193 ? -7.912 -12.701 -4.841 1.00 28.17 193 ARG A O 1
ATOM 1321 N N . ASP A 1 194 ? -9.517 -12.436 -6.422 1.00 31.98 194 ASP A N 1
ATOM 1322 C CA . ASP A 1 194 ? -10.395 -13.491 -5.884 1.00 33.38 194 ASP A CA 1
ATOM 1323 C C . ASP A 1 194 ? -9.712 -14.851 -5.785 1.00 32.35 194 ASP A C 1
ATOM 1324 O O . ASP A 1 194 ? -10.020 -15.637 -4.896 1.00 35.49 194 ASP A O 1
ATOM 1329 N N . GLN A 1 195 ? -8.805 -15.127 -6.714 1.00 32.20 195 GLN A N 1
ATOM 1330 C CA . GLN A 1 195 ? -8.099 -16.409 -6.771 1.00 31.83 195 GLN A CA 1
ATOM 1331 C C . GLN A 1 195 ? -7.089 -16.535 -5.631 1.00 31.72 195 GLN A C 1
ATOM 1332 O O . GLN A 1 195 ? -6.979 -17.585 -4.987 1.00 31.33 195 GLN A O 1
ATOM 1338 N N . CYS A 1 196 ? -6.352 -15.459 -5.382 1.00 30.05 196 CYS A N 1
ATOM 1339 C CA . CYS A 1 196 ? -5.491 -15.383 -4.204 1.00 32.21 196 CYS A CA 1
ATOM 1340 C C . CYS A 1 196 ? -6.283 -15.440 -2.898 1.00 30.51 196 CYS A C 1
ATOM 1341 O O . CYS A 1 196 ? -5.927 -16.176 -1.989 1.00 30.12 196 CYS A O 1
ATOM 1344 N N . LEU A 1 197 ? -7.363 -14.667 -2.812 1.00 32.73 197 LEU A N 1
ATOM 1345 C CA . LEU A 1 197 ? -8.214 -14.693 -1.622 1.00 32.12 197 LEU A CA 1
ATOM 1346 C C . LEU A 1 197 ? -8.723 -16.101 -1.339 1.00 35.26 197 LEU A C 1
ATOM 1347 O O . LEU A 1 197 ? -8.763 -16.539 -0.194 1.00 38.36 197 LEU A O 1
ATOM 1352 N N . ARG A 1 198 ? -9.084 -16.815 -2.399 1.00 37.49 198 ARG A N 1
ATOM 1353 C CA . ARG A 1 198 ? -9.606 -18.167 -2.294 1.00 37.00 198 ARG A CA 1
ATOM 1354 C C . ARG A 1 198 ? -8.548 -19.113 -1.707 1.00 40.41 198 ARG A C 1
ATOM 1355 O O . ARG A 1 198 ? -8.860 -20.003 -0.903 1.00 41.80 198 ARG A O 1
ATOM 1363 N N . GLU A 1 199 ? -7.293 -18.902 -2.093 1.00 40.13 199 GLU A N 1
ATOM 1364 C CA . GLU A 1 199 ? -6.168 -19.678 -1.566 1.00 39.07 199 GLU A CA 1
ATOM 1365 C C . GLU A 1 199 ? -5.902 -19.374 -0.077 1.00 36.76 199 GLU A C 1
ATOM 1366 O O . GLU A 1 199 ? -5.627 -20.285 0.713 1.00 33.41 199 GLU A O 1
ATOM 1372 N N . LEU A 1 200 ? -5.999 -18.094 0.293 1.00 36.19 200 LEU A N 1
ATOM 1373 C CA . LEU A 1 200 ? -5.918 -17.665 1.694 1.00 35.92 200 LEU A CA 1
ATOM 1374 C C . LEU A 1 200 ? -7.039 -18.337 2.486 1.00 34.90 200 LEU A C 1
ATOM 1375 O O . LEU A 1 200 ? -6.799 -19.006 3.503 1.00 31.71 200 LEU A O 1
ATOM 1380 N N . ALA A 1 201 ? -8.261 -18.133 1.993 1.00 35.61 201 ALA A N 1
ATOM 1381 C CA . ALA A 1 201 ? -9.482 -18.680 2.576 1.00 37.61 201 ALA A CA 1
ATOM 1382 C C . ALA A 1 201 ? -9.392 -20.174 2.866 1.00 37.97 201 ALA A C 1
ATOM 1383 O O . ALA A 1 201 ? -9.848 -20.632 3.913 1.00 41.13 201 ALA A O 1
ATOM 1385 N N . GLN A 1 202 ? -8.789 -20.924 1.947 1.00 38.71 202 GLN A N 1
ATOM 1386 C CA . GLN A 1 202 ? -8.625 -22.365 2.108 1.00 39.60 202 GLN A CA 1
ATOM 1387 C C . GLN A 1 202 ? -7.563 -22.727 3.140 1.00 39.92 202 GLN A C 1
ATOM 1388 O O . GLN A 1 202 ? -7.690 -23.737 3.827 1.00 42.24 202 GLN A O 1
ATOM 1394 N N . LEU A 1 203 ? -6.517 -21.904 3.236 1.00 39.38 203 LEU A N 1
ATOM 1395 C CA . LEU A 1 203 ? -5.428 -22.107 4.203 1.00 35.04 203 LEU A CA 1
ATOM 1396 C C . LEU A 1 203 ? -5.931 -21.879 5.627 1.00 31.87 203 LEU A C 1
ATOM 1397 O O . LEU A 1 203 ? -5.594 -22.630 6.538 1.00 27.64 203 LEU A O 1
ATOM 1402 N N . LEU A 1 204 ? -6.714 -20.820 5.807 1.00 31.95 204 LEU A N 1
ATOM 1403 C CA . LEU A 1 204 ? -7.354 -20.537 7.087 1.00 35.74 204 LEU A CA 1
ATOM 1404 C C . LEU A 1 204 ? -8.248 -21.710 7.482 1.00 39.70 204 LEU A C 1
ATOM 1405 O O . LEU A 1 204 ? -8.024 -22.361 8.506 1.00 41.28 204 LEU A O 1
ATOM 1410 N N . GLU A 1 205 ? -9.235 -21.992 6.638 1.00 41.66 205 GLU A N 1
ATOM 1411 C CA . GLU A 1 205 ? -10.193 -23.066 6.878 1.00 44.58 205 GLU A CA 1
ATOM 1412 C C . GLU A 1 205 ? -9.586 -24.309 7.544 1.00 45.84 205 GLU A C 1
ATOM 1413 O O . GLU A 1 205 ? -10.188 -24.874 8.462 1.00 48.56 205 GLU A O 1
ATOM 1419 N N . GLU A 1 206 ? -8.394 -24.718 7.112 1.00 44.99 206 GLU A N 1
ATOM 1420 C CA . GLU A 1 206 ? -7.789 -25.948 7.625 1.00 43.60 206 GLU A CA 1
ATOM 1421 C C . GLU A 1 206 ? -6.566 -25.790 8.560 1.00 45.53 206 GLU A C 1
ATOM 1422 O O . GLU A 1 206 ? -5.938 -26.783 8.968 1.00 41.21 206 GLU A O 1
ATOM 1428 N N . HIS A 1 207 ? -6.242 -24.551 8.928 1.00 41.72 207 HIS A N 1
ATOM 1429 C CA . HIS A 1 207 ? -5.119 -24.323 9.830 1.00 36.69 207 HIS A CA 1
ATOM 1430 C C . HIS A 1 207 ? -5.395 -23.276 10.907 1.00 30.52 207 HIS A C 1
ATOM 1431 O O . HIS A 1 207 ? -4.607 -23.137 11.833 1.00 33.80 207 HIS A O 1
ATOM 1438 N N . HIS A 1 208 ? -6.513 -22.566 10.795 1.00 27.00 208 HIS A N 1
ATOM 1439 C CA . HIS A 1 208 ? -6.743 -21.335 11.568 1.00 31.37 208 HIS A CA 1
ATOM 1440 C C . HIS A 1 208 ? -6.629 -21.457 13.092 1.00 30.82 208 HIS A C 1
ATOM 1441 O O . HIS A 1 208 ? -6.241 -20.510 13.761 1.00 28.05 208 HIS A O 1
ATOM 1448 N N . GLU A 1 209 ? -6.976 -22.622 13.633 1.00 33.46 209 GLU A N 1
ATOM 1449 C CA . GLU A 1 209 ? -6.951 -22.830 15.078 1.00 34.80 209 GLU A CA 1
ATOM 1450 C C . GLU A 1 209 ? -5.533 -22.942 15.616 1.00 32.77 209 GLU A C 1
ATOM 1451 O O . GLU A 1 209 ? -5.325 -22.980 16.823 1.00 30.25 209 GLU A O 1
ATOM 1457 N N . GLU A 1 210 ? -4.565 -22.996 14.708 1.00 32.89 210 GLU A N 1
ATOM 1458 C CA . GLU A 1 210 ? -3.153 -23.069 15.081 1.00 33.89 210 GLU A CA 1
ATOM 1459 C C . GLU A 1 210 ? -2.413 -21.787 14.714 1.00 29.90 210 GLU A C 1
ATOM 1460 O O . GLU A 1 210 ? -1.211 -21.698 14.902 1.00 24.67 210 GLU A O 1
ATOM 1466 N N . ILE A 1 211 ? -3.135 -20.811 14.174 1.00 23.47 211 ILE A N 1
ATOM 1467 C CA . ILE A 1 211 ? -2.510 -19.614 13.631 1.00 27.02 211 ILE A CA 1
ATOM 1468 C C . ILE A 1 211 ? -2.756 -18.395 14.505 1.00 22.72 211 ILE A C 1
ATOM 1469 O O . ILE A 1 211 ? -3.893 -18.049 14.783 1.00 25.96 211 ILE A O 1
ATOM 1474 N N . ALA A 1 212 ? -1.668 -17.758 14.916 1.00 20.64 212 ALA A N 1
ATOM 1475 C CA . ALA A 1 212 ? -1.708 -16.543 15.724 1.00 22.21 212 ALA A CA 1
ATOM 1476 C C . ALA A 1 212 ? -2.042 -15.295 14.912 1.00 21.08 212 ALA A C 1
ATOM 1477 O O . ALA A 1 212 ? -2.811 -14.443 15.352 1.00 20.15 212 ALA A O 1
ATOM 1479 N N . ALA A 1 213 ? -1.447 -15.180 13.729 1.00 21.11 213 ALA A N 1
ATOM 1480 C CA . ALA A 1 213 ? -1.484 -13.919 13.001 1.00 19.29 213 ALA A CA 1
ATOM 1481 C C . ALA A 1 213 ? -1.091 -14.070 11.542 1.00 20.41 213 ALA A C 1
ATOM 1482 O O . ALA A 1 213 ? -0.571 -15.099 11.127 1.00 19.37 213 ALA A O 1
ATOM 1484 N N . LEU A 1 214 ? -1.369 -13.019 10.777 1.00 16.87 214 LEU A N 1
ATOM 1485 C CA . LEU A 1 214 ? -1.017 -12.936 9.389 1.00 16.33 214 LEU A CA 1
ATOM 1486 C C . LEU A 1 214 ? -0.258 -11.628 9.239 1.00 18.01 214 LEU A C 1
ATOM 1487 O O . LEU A 1 214 ? -0.652 -10.603 9.820 1.00 15.22 214 LEU A O 1
ATOM 1492 N N . SER A 1 215 ? 0.836 -11.672 8.479 1.00 16.42 215 SER A N 1
ATOM 1493 C CA . SER A 1 215 ? 1.667 -10.500 8.237 1.00 17.13 215 SER A CA 1
ATOM 1494 C C . SER A 1 215 ? 1.641 -10.178 6.760 1.00 15.76 215 SER A C 1
ATOM 1495 O O . SER A 1 215 ? 1.819 -11.065 5.934 1.00 19.40 215 SER A O 1
ATOM 1498 N N . ILE A 1 216 ? 1.419 -8.913 6.424 1.00 17.25 216 ILE A N 1
ATOM 1499 C CA . ILE A 1 216 ? 1.281 -8.528 5.030 1.00 20.30 216 ILE A CA 1
ATOM 1500 C C . ILE A 1 216 ? 1.664 -7.066 4.852 1.00 20.33 216 ILE A C 1
ATOM 1501 O O . ILE A 1 216 ? 1.344 -6.227 5.682 1.00 20.08 216 ILE A O 1
ATOM 1506 N N . GLU A 1 217 ? 2.368 -6.762 3.767 1.00 23.30 217 GLU A N 1
ATOM 1507 C CA . GLU A 1 217 ? 2.596 -5.381 3.387 1.00 25.12 217 GLU A CA 1
ATOM 1508 C C . GLU A 1 217 ? 1.301 -4.673 2.994 1.00 26.44 217 GLU A C 1
ATOM 1509 O O . GLU A 1 217 ? 0.331 -5.299 2.561 1.00 29.60 217 GLU A O 1
ATOM 1515 N N . SER A 1 218 ? 1.301 -3.358 3.170 1.00 24.39 218 SER A N 1
ATOM 1516 C CA . SER A 1 218 ? 0.100 -2.553 3.056 1.00 22.40 218 SER A CA 1
ATOM 1517 C C . SER A 1 218 ? 0.006 -1.957 1.657 1.00 19.66 218 SER A C 1
ATOM 1518 O O . SER A 1 218 ? 0.684 -0.996 1.341 1.00 23.07 218 SER A O 1
ATOM 1521 N N . MET A 1 219 ? -0.831 -2.563 0.823 1.00 27.85 219 MET A N 1
ATOM 1522 C CA . MET A 1 219 ? -1.084 -2.123 -0.563 1.00 24.47 219 MET A CA 1
ATOM 1523 C C . MET A 1 219 ? 0.058 -2.387 -1.564 1.00 25.63 219 MET A C 1
ATOM 1524 O O . MET A 1 219 ? -0.198 -2.841 -2.672 1.00 27.41 219 MET A O 1
ATOM 1529 N N . VAL A 1 220 ? 1.305 -2.112 -1.188 1.00 25.65 220 VAL A N 1
ATOM 1530 C CA . VAL A 1 220 ? 2.436 -2.331 -2.117 1.00 24.95 220 VAL A CA 1
ATOM 1531 C C . VAL A 1 220 ? 3.508 -3.256 -1.550 1.00 23.97 220 VAL 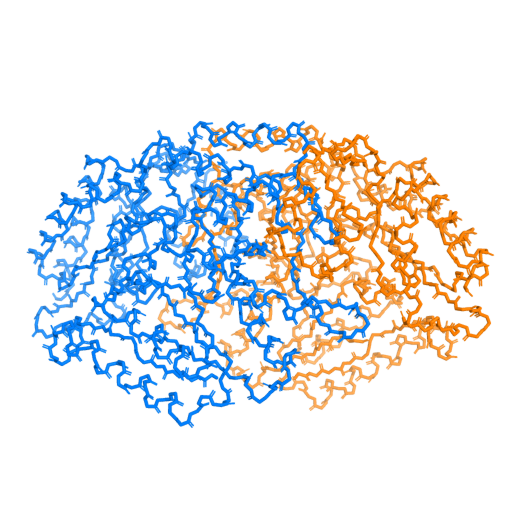A C 1
ATOM 1532 O O . VAL A 1 220 ? 4.030 -3.015 -0.468 1.00 27.73 220 VAL A O 1
ATOM 1536 N N . GLN A 1 221 ? 3.816 -4.319 -2.288 1.00 27.20 221 GLN A N 1
ATOM 1537 C CA . GLN A 1 221 ? 5.007 -5.131 -2.050 1.00 27.80 221 GLN A CA 1
ATOM 1538 C C . GLN A 1 221 ? 6.256 -4.380 -2.520 1.00 26.16 221 GLN A C 1
ATOM 1539 O O . GLN A 1 221 ? 6.521 -4.303 -3.716 1.00 23.89 221 GLN A O 1
ATOM 1545 N N . GLY A 1 222 ? 7.028 -3.850 -1.579 1.00 25.70 222 GLY A N 1
ATOM 1546 C CA . GLY A 1 222 ? 8.172 -3.007 -1.909 1.00 26.25 222 GLY A CA 1
ATOM 1547 C C . GLY A 1 222 ? 9.350 -3.782 -2.468 1.00 26.17 222 GLY A C 1
ATOM 1548 O O . GLY A 1 222 ? 9.643 -3.712 -3.664 1.00 23.07 222 GLY A O 1
ATOM 1549 N N . ALA A 1 223 ? 10.015 -4.529 -1.592 1.00 26.24 223 ALA A N 1
ATOM 1550 C CA . ALA A 1 223 ? 11.217 -5.279 -1.950 1.00 28.35 223 ALA A CA 1
ATOM 1551 C C . ALA A 1 223 ? 10.969 -6.339 -3.033 1.00 28.93 223 ALA A C 1
ATOM 1552 O O . ALA A 1 223 ? 11.873 -6.674 -3.787 1.00 32.37 223 ALA A O 1
ATOM 1554 N N . SER A 1 224 ? 9.744 -6.856 -3.105 1.00 29.60 224 SER A N 1
ATOM 1555 C CA . SER A 1 224 ? 9.392 -7.874 -4.091 1.00 32.79 224 SER A CA 1
ATOM 1556 C C . SER A 1 224 ? 9.154 -7.279 -5.482 1.00 33.67 224 SER A C 1
ATOM 1557 O O . SER A 1 224 ? 8.805 -8.006 -6.414 1.00 32.86 224 SER A O 1
ATOM 1560 N N . GLY A 1 225 ? 9.321 -5.962 -5.609 1.00 31.82 225 GLY A N 1
ATOM 1561 C CA . GLY A 1 225 ? 9.303 -5.312 -6.918 1.00 31.18 225 GLY A CA 1
ATOM 1562 C C . GLY A 1 225 ? 8.281 -4.216 -7.138 1.00 28.15 225 GLY A C 1
ATOM 1563 O O . GLY A 1 225 ? 7.885 -3.967 -8.268 1.00 30.26 225 GLY A O 1
ATOM 1564 N N . MET A 1 226 ? 7.873 -3.540 -6.070 1.00 27.31 226 MET A N 1
ATOM 1565 C CA . MET A 1 226 ? 6.855 -2.489 -6.162 1.00 27.47 226 MET A CA 1
ATOM 1566 C C . MET A 1 226 ? 5.591 -2.992 -6.844 1.00 27.45 226 MET A C 1
ATOM 1567 O O . MET A 1 226 ? 5.105 -2.397 -7.802 1.00 31.01 226 MET A O 1
ATOM 1572 N N . ILE A 1 227 ? 5.075 -4.104 -6.338 1.00 27.52 227 ILE A N 1
ATOM 1573 C CA . ILE A 1 227 ? 3.845 -4.697 -6.820 1.00 25.45 227 ILE A CA 1
ATOM 1574 C C . ILE A 1 227 ? 2.650 -4.155 -6.008 1.00 26.92 227 ILE A C 1
ATOM 1575 O O . ILE A 1 227 ? 2.544 -4.394 -4.799 1.00 25.30 227 ILE A O 1
ATOM 1580 N N . VAL A 1 228 ? 1.777 -3.416 -6.690 1.00 23.18 228 VAL A N 1
ATOM 1581 C CA . VAL A 1 228 ? 0.590 -2.809 -6.098 1.00 24.89 228 VAL A CA 1
ATOM 1582 C C . VAL A 1 228 ? -0.551 -3.821 -6.046 1.00 25.53 228 VAL A C 1
ATOM 1583 O O . VAL A 1 228 ? -0.826 -4.516 -7.023 1.00 23.52 228 VAL A O 1
ATOM 1587 N N . MET A 1 229 ? -1.196 -3.918 -4.886 1.00 26.22 229 MET A N 1
ATOM 1588 C CA . MET A 1 229 ? -2.328 -4.813 -4.718 1.00 26.81 229 MET A CA 1
ATOM 1589 C C . MET A 1 229 ? -3.547 -4.340 -5.513 1.00 28.15 229 MET A C 1
ATOM 1590 O O . MET A 1 229 ? -3.812 -3.132 -5.599 1.00 29.77 229 MET A O 1
ATOM 1595 N N . PRO A 1 230 ? -4.282 -5.291 -6.113 1.00 26.59 230 PRO A N 1
ATOM 1596 C CA . PRO A 1 230 ? -5.479 -4.900 -6.840 1.00 33.06 230 PRO A CA 1
ATOM 1597 C C . PRO A 1 230 ? -6.562 -4.490 -5.850 1.00 34.43 230 PRO A C 1
ATOM 1598 O O . PRO A 1 230 ? -6.581 -4.979 -4.719 1.00 36.28 230 PRO A O 1
ATOM 1602 N N . GLU A 1 231 ? -7.439 -3.586 -6.269 1.00 36.23 231 GLU A N 1
ATOM 1603 C CA . GLU A 1 231 ? -8.486 -3.080 -5.394 1.00 38.29 231 GLU A CA 1
ATOM 1604 C C . GLU A 1 231 ? -9.368 -4.203 -4.850 1.00 35.46 231 GLU A C 1
ATOM 1605 O O . GLU A 1 231 ? -9.726 -5.130 -5.579 1.00 31.33 231 GLU A O 1
ATOM 1611 N N . GLY A 1 232 ? -9.672 -4.127 -3.552 1.00 31.79 232 GLY A N 1
ATOM 1612 C CA . GLY A 1 232 ? -10.453 -5.157 -2.874 1.00 29.18 232 GLY A CA 1
ATOM 1613 C C . GLY A 1 232 ? -9.633 -6.278 -2.247 1.00 30.01 232 GLY A C 1
ATOM 1614 O O . GLY A 1 232 ? -10.157 -7.077 -1.469 1.00 34.17 232 GLY A O 1
ATOM 1615 N N . TYR A 1 233 ? -8.347 -6.357 -2.570 1.00 23.39 233 TYR A N 1
ATOM 1616 C CA . TYR A 1 233 ? -7.546 -7.483 -2.093 1.00 21.86 233 TYR A CA 1
ATOM 1617 C C . TYR A 1 233 ? -7.230 -7.418 -0.593 1.00 25.03 233 TYR A C 1
ATOM 1618 O O . TYR A 1 233 ? -7.438 -8.398 0.131 1.00 26.21 233 TYR A O 1
ATOM 1627 N N . LEU A 1 234 ? -6.715 -6.270 -0.145 1.00 24.52 234 LEU A N 1
ATOM 1628 C CA . LEU A 1 234 ? -6.366 -6.050 1.255 1.00 23.53 234 LEU A CA 1
ATOM 1629 C C . LEU A 1 234 ? -7.602 -6.048 2.174 1.00 22.53 234 LEU A C 1
ATOM 1630 O O . LEU A 1 234 ? -7.577 -6.630 3.255 1.00 20.72 234 LEU A O 1
ATOM 1635 N N . ALA A 1 235 ? -8.660 -5.350 1.767 1.00 24.60 235 ALA A N 1
ATOM 1636 C CA . ALA A 1 235 ? -9.903 -5.332 2.536 1.00 25.10 235 ALA A CA 1
ATOM 1637 C C . ALA A 1 235 ? -10.407 -6.750 2.660 1.00 26.45 235 ALA A C 1
ATOM 1638 O O . ALA A 1 235 ? -11.038 -7.119 3.656 1.00 28.82 235 ALA A O 1
ATOM 1640 N N . GLY A 1 236 ? -10.087 -7.548 1.646 1.00 27.59 236 GLY A N 1
ATOM 1641 C CA . GLY A 1 236 ? -10.462 -8.953 1.583 1.00 26.14 236 GLY A CA 1
ATOM 1642 C C . GLY A 1 236 ? -9.683 -9.870 2.509 1.00 27.36 236 GLY A C 1
ATOM 1643 O O . GLY A 1 236 ? -10.229 -10.850 3.005 1.00 25.61 236 GLY A O 1
ATOM 1644 N N . VAL A 1 237 ? -8.401 -9.586 2.733 1.00 27.35 237 VAL A N 1
ATOM 1645 C CA . VAL A 1 237 ? -7.638 -10.387 3.703 1.00 27.64 237 VAL A CA 1
ATOM 1646 C C . VAL A 1 237 ? -7.912 -9.968 5.162 1.00 21.84 237 VAL A C 1
ATOM 1647 O O . VAL A 1 237 ? -7.914 -10.795 6.072 1.00 22.20 237 VAL A O 1
ATOM 1651 N N . ARG A 1 238 ? -8.192 -8.689 5.360 1.00 21.51 238 ARG A N 1
ATOM 1652 C CA . ARG A 1 238 ? -8.704 -8.204 6.642 1.00 22.99 238 ARG A CA 1
ATOM 1653 C C . ARG A 1 238 ? -9.950 -8.975 7.046 1.00 22.56 238 ARG A C 1
ATOM 1654 O O . ARG A 1 238 ? -10.042 -9.491 8.154 1.00 25.88 238 ARG A O 1
ATOM 1662 N N . GLU A 1 239 ? -10.907 -9.025 6.127 1.00 25.54 239 GLU A N 1
ATOM 1663 C CA . GLU A 1 239 ? -12.171 -9.711 6.308 1.00 26.81 239 GLU A CA 1
ATOM 1664 C C . GLU A 1 239 ? -11.975 -11.177 6.693 1.00 24.82 239 GLU A C 1
ATOM 1665 O O . GLU A 1 239 ? -12.527 -11.637 7.684 1.00 26.35 239 GLU A O 1
ATOM 1671 N N . LEU A 1 240 ? -11.181 -11.902 5.915 1.00 25.54 240 LEU A N 1
ATOM 1672 C CA . LEU A 1 240 ? -10.830 -13.297 6.230 1.00 25.20 240 LEU A CA 1
ATOM 1673 C C . LEU A 1 240 ? -10.144 -13.502 7.590 1.00 28.10 240 LEU A C 1
ATOM 1674 O O . LEU A 1 240 ? -10.386 -14.499 8.269 1.00 27.79 240 LEU A O 1
ATOM 1679 N N . CYS A 1 241 ? -9.263 -12.574 7.965 1.00 30.05 241 CYS A N 1
ATOM 1680 C CA . CYS A 1 241 ? -8.592 -12.618 9.269 1.00 29.20 241 CYS A CA 1
ATOM 1681 C C . CYS A 1 241 ? -9.600 -12.525 10.407 1.00 26.74 241 CYS A C 1
ATOM 1682 O O . CYS A 1 241 ? -9.570 -13.324 11.327 1.00 24.43 241 CYS A O 1
ATOM 1685 N N . THR A 1 242 ? -10.477 -11.527 10.342 1.00 28.07 242 THR A N 1
ATOM 1686 C CA . THR A 1 242 ? -11.538 -11.378 11.340 1.00 28.15 242 THR A CA 1
ATOM 1687 C C . THR A 1 242 ? -12.404 -12.640 11.446 1.00 24.35 242 THR A C 1
ATOM 1688 O O . THR A 1 242 ? -12.732 -13.090 12.536 1.00 29.68 242 THR A O 1
ATOM 1692 N N . THR A 1 243 ? -12.735 -13.221 10.302 1.00 23.89 243 THR A N 1
ATOM 1693 C CA . THR A 1 243 ? -13.593 -14.404 10.227 1.00 24.60 243 THR A CA 1
ATOM 1694 C C . THR A 1 243 ? -12.926 -15.636 10.843 1.00 28.23 243 THR A C 1
ATOM 1695 O O . THR A 1 243 ? -13.599 -16.512 11.403 1.00 28.94 243 THR A O 1
ATOM 1699 N N . TYR A 1 244 ? -11.598 -15.706 10.754 1.00 28.55 244 TYR A N 1
ATOM 1700 C CA . TYR A 1 244 ? -10.897 -16.892 11.222 1.00 25.64 244 TYR A CA 1
ATOM 1701 C C . TYR A 1 244 ? -10.137 -16.691 12.533 1.00 26.50 244 TYR A C 1
ATOM 1702 O O . TYR A 1 244 ? -9.370 -17.555 12.954 1.00 24.15 244 TYR A O 1
ATOM 1711 N N . ASP A 1 245 ? -10.397 -15.562 13.190 1.00 24.29 245 ASP A N 1
ATOM 1712 C CA . ASP A 1 245 ? -9.798 -15.250 14.495 1.00 26.56 245 ASP A CA 1
ATOM 1713 C C . ASP A 1 245 ? -8.266 -15.324 14.453 1.00 25.08 245 ASP A C 1
ATOM 1714 O O . ASP A 1 245 ? -7.627 -15.955 15.300 1.00 24.12 245 ASP A O 1
ATOM 1719 N N . VAL A 1 246 ? -7.712 -14.672 13.433 1.00 24.43 246 VAL A N 1
ATOM 1720 C CA . VAL A 1 246 ? -6.284 -14.565 13.185 1.00 21.64 246 VAL A CA 1
ATOM 1721 C C . VAL A 1 246 ? -5.964 -13.073 13.161 1.00 22.08 246 VAL A C 1
ATOM 1722 O O . VAL A 1 246 ? -6.640 -12.310 12.480 1.00 21.90 246 VAL A O 1
ATOM 1726 N N . LEU A 1 247 ? -4.964 -12.635 13.920 1.00 22.11 247 LEU A N 1
ATOM 1727 C CA . LEU A 1 247 ? -4.661 -11.207 13.965 1.00 20.47 247 LEU A CA 1
ATOM 1728 C C . LEU A 1 247 ? -4.002 -10.764 12.661 1.00 20.23 247 LEU A C 1
ATOM 1729 O O . LEU A 1 247 ? -3.234 -11.510 12.050 1.00 22.53 247 LEU A O 1
ATOM 1734 N N . MET A 1 248 ? -4.324 -9.560 12.216 1.00 15.93 248 MET A N 1
ATOM 1735 C CA . MET A 1 248 ? -3.723 -9.054 10.988 1.00 18.66 248 MET A CA 1
ATOM 1736 C C . MET A 1 248 ? -2.662 -8.021 11.279 1.00 17.14 248 MET A C 1
ATOM 1737 O O . MET A 1 248 ? -2.955 -6.955 11.837 1.00 19.58 248 MET A O 1
ATOM 1742 N N . ILE A 1 249 ? -1.429 -8.346 10.899 1.00 15.71 249 ILE A N 1
ATOM 1743 C CA . ILE A 1 249 ? -0.313 -7.436 11.049 1.00 17.03 249 ILE A CA 1
ATOM 1744 C C . ILE A 1 249 ? -0.092 -6.726 9.715 1.00 18.79 249 ILE A C 1
ATOM 1745 O O . ILE A 1 249 ? 0.147 -7.372 8.701 1.00 19.05 249 ILE A O 1
ATOM 1750 N N . VAL A 1 250 ? -0.212 -5.400 9.714 1.00 15.82 250 VAL A N 1
ATOM 1751 C CA . VAL A 1 250 ? 0.015 -4.624 8.508 1.00 19.35 250 VAL A CA 1
ATOM 1752 C C . VAL A 1 250 ? 1.393 -3.936 8.583 1.00 19.71 250 VAL A C 1
ATOM 1753 O O . VAL A 1 250 ? 1.685 -3.170 9.502 1.00 20.28 250 VAL A O 1
ATOM 1757 N N . ASP A 1 251 ? 2.254 -4.252 7.629 1.00 19.42 251 ASP A N 1
ATOM 1758 C CA . ASP A 1 251 ? 3.556 -3.618 7.565 1.00 19.05 251 ASP A CA 1
ATOM 1759 C C . ASP A 1 251 ? 3.447 -2.345 6.715 1.00 18.78 251 ASP A C 1
ATOM 1760 O O . ASP A 1 251 ? 3.224 -2.411 5.508 1.00 18.74 251 ASP A O 1
ATOM 1765 N N . GLU A 1 252 ? 3.617 -1.197 7.372 1.00 17.57 252 GLU A N 1
ATOM 1766 C CA . GLU A 1 252 ? 3.527 0.113 6.752 1.00 15.05 252 GLU A CA 1
ATOM 1767 C C . GLU A 1 252 ? 4.868 0.821 6.779 1.00 17.74 252 GLU A C 1
ATOM 1768 O O . GLU A 1 252 ? 4.919 2.036 6.632 1.00 19.74 252 GLU A O 1
ATOM 1774 N N . VAL A 1 253 ? 5.957 0.081 6.978 1.00 18.48 253 VAL A N 1
ATOM 1775 C CA . VAL A 1 253 ? 7.283 0.719 7.084 1.00 23.55 253 VAL A CA 1
ATOM 1776 C C . VAL A 1 253 ? 7.691 1.455 5.790 1.00 23.51 253 VAL A C 1
ATOM 1777 O O . VAL A 1 253 ? 8.151 2.601 5.836 1.00 21.46 253 VAL A O 1
ATOM 1781 N N . ALA A 1 254 ? 7.484 0.811 4.644 1.00 22.40 254 ALA A N 1
ATOM 1782 C CA . ALA A 1 254 ? 7.760 1.444 3.344 1.00 22.73 254 ALA A CA 1
ATOM 1783 C C . ALA A 1 254 ? 6.677 2.424 2.867 1.00 21.11 254 ALA A C 1
ATOM 1784 O O . ALA A 1 254 ? 6.979 3.395 2.170 1.00 23.05 254 ALA A O 1
ATOM 1786 N N . THR A 1 255 ? 5.420 2.154 3.227 1.00 18.40 255 THR A N 1
ATOM 1787 C CA . THR A 1 255 ? 4.272 2.875 2.671 1.00 19.53 255 THR A CA 1
ATOM 1788 C C . THR A 1 255 ? 3.732 4.004 3.562 1.00 23.30 255 THR A C 1
ATOM 1789 O O . THR A 1 255 ? 3.018 4.891 3.086 1.00 25.64 255 THR A O 1
ATOM 1793 N N . GLY A 1 256 ? 4.071 3.962 4.848 1.00 23.65 256 GLY A N 1
ATOM 1794 C CA . GLY A 1 256 ? 3.516 4.882 5.824 1.00 22.03 256 GLY A CA 1
ATOM 1795 C C . GLY A 1 256 ? 4.008 6.294 5.613 1.00 24.57 256 GLY A C 1
ATOM 1796 O O . GLY A 1 256 ? 4.962 6.530 4.870 1.00 25.80 256 GLY A O 1
ATOM 1797 N N . PHE A 1 257 ? 3.334 7.227 6.278 1.00 23.77 257 PHE A N 1
ATOM 1798 C CA . PHE A 1 257 ? 3.599 8.668 6.182 1.00 20.41 257 PHE A CA 1
ATOM 1799 C C . PHE A 1 257 ? 3.633 9.219 4.762 1.00 18.98 257 PHE A C 1
ATOM 1800 O O . PHE A 1 257 ? 4.643 9.738 4.309 1.00 22.70 257 PHE A O 1
ATOM 1808 N N . GLY A 1 258 ? 2.507 9.088 4.067 1.00 21.81 258 GLY A N 1
ATOM 1809 C CA . GLY A 1 258 ? 2.246 9.855 2.844 1.00 21.09 258 GLY A CA 1
ATOM 1810 C C . GLY A 1 258 ? 2.706 9.279 1.517 1.00 22.09 258 GLY A C 1
ATOM 1811 O O . GLY A 1 258 ? 2.366 9.821 0.462 1.00 21.62 258 GLY A O 1
ATOM 1812 N N . ARG A 1 259 ? 3.448 8.172 1.572 1.00 21.84 259 ARG A N 1
ATOM 1813 C CA . ARG A 1 259 ? 4.139 7.606 0.407 1.00 23.30 259 ARG A CA 1
ATOM 1814 C C . ARG A 1 259 ? 3.185 7.203 -0.712 1.00 23.78 259 ARG A C 1
ATOM 1815 O O . ARG A 1 259 ? 3.498 7.355 -1.888 1.00 24.92 259 ARG A O 1
ATOM 1823 N N . THR A 1 260 ? 2.009 6.714 -0.341 1.00 27.34 260 THR A N 1
ATOM 1824 C CA . THR A 1 260 ? 1.045 6.242 -1.323 1.00 24.56 260 THR A CA 1
ATOM 1825 C C . THR A 1 260 ? -0.079 7.246 -1.577 1.00 23.00 260 THR A C 1
ATOM 1826 O O . THR A 1 260 ? -1.080 6.912 -2.198 1.00 22.43 260 THR A O 1
ATOM 1830 N N . GLY A 1 261 ? 0.078 8.466 -1.093 1.00 22.44 261 GLY A N 1
ATOM 1831 C CA . GLY A 1 261 ? -0.962 9.475 -1.278 1.00 26.20 261 GLY A CA 1
ATOM 1832 C C . GLY A 1 261 ? -1.988 9.481 -0.162 1.00 27.48 261 GLY A C 1
ATOM 1833 O O . GLY A 1 261 ? -2.983 10.224 -0.217 1.00 26.30 261 GLY A O 1
ATOM 1834 N N . LYS A 1 262 ? -1.744 8.632 0.836 1.00 25.51 262 LYS A N 1
ATOM 1835 C CA . LYS A 1 262 ? -2.509 8.585 2.079 1.00 26.01 262 LYS A CA 1
ATOM 1836 C C . LYS A 1 262 ? -1.501 8.620 3.217 1.00 29.25 262 LYS A C 1
ATOM 1837 O O . LYS A 1 262 ? -0.323 8.300 3.013 1.00 29.54 262 LYS A O 1
ATOM 1843 N N . MET A 1 263 ? -1.943 9.004 4.415 1.00 27.36 263 MET A N 1
ATOM 1844 C CA . MET A 1 263 ? -1.031 9.030 5.547 1.00 26.02 263 MET A CA 1
ATOM 1845 C C . MET A 1 263 ? -0.539 7.603 5.812 1.00 26.83 263 MET A C 1
ATOM 1846 O O . MET A 1 263 ? 0.656 7.353 5.961 1.00 22.48 263 MET A O 1
ATOM 1851 N N . PHE A 1 264 ? -1.474 6.669 5.876 1.00 26.82 264 PHE A N 1
ATOM 1852 C CA . PHE A 1 264 ? -1.122 5.270 5.860 1.00 26.80 264 PHE A CA 1
ATOM 1853 C C . PHE A 1 264 ? -1.828 4.604 4.701 1.00 24.79 264 PHE A C 1
ATOM 1854 O O . PHE A 1 264 ? -2.967 4.932 4.389 1.00 29.13 264 PHE A O 1
ATOM 1862 N N . ALA A 1 265 ? -1.138 3.680 4.053 1.00 25.65 265 ALA A N 1
ATOM 1863 C CA . ALA A 1 265 ? -1.640 3.049 2.835 1.00 23.08 265 ALA A CA 1
ATOM 1864 C C . ALA A 1 265 ? -2.895 2.218 3.045 1.00 23.39 265 ALA A C 1
ATOM 1865 O O . ALA A 1 265 ? -3.647 2.007 2.101 1.00 23.91 265 ALA A O 1
ATOM 1867 N N . CYS A 1 266 ? -3.122 1.732 4.268 1.00 25.00 266 CYS A N 1
ATOM 1868 C CA . CYS A 1 266 ? -4.290 0.875 4.530 1.00 23.45 266 CYS A CA 1
ATOM 1869 C C . CYS A 1 266 ? -5.612 1.659 4.480 1.00 25.36 266 CYS A C 1
ATOM 1870 O O . CYS A 1 266 ? -6.689 1.063 4.439 1.00 24.86 266 CYS A O 1
ATOM 1873 N N . GLU A 1 267 ? -5.519 2.989 4.462 1.00 22.69 267 GLU A N 1
ATOM 1874 C CA . GLU A 1 267 ? -6.687 3.830 4.248 1.00 25.68 267 GLU A CA 1
ATOM 1875 C C . GLU A 1 267 ? -7.252 3.653 2.841 1.00 27.39 267 GLU A C 1
ATOM 1876 O O . GLU A 1 267 ? -8.453 3.768 2.650 1.00 25.26 267 GLU A O 1
ATOM 1882 N N . HIS A 1 268 ? -6.390 3.376 1.861 1.00 27.25 268 HIS A N 1
ATOM 1883 C CA . HIS A 1 268 ? -6.870 3.133 0.496 1.00 27.03 268 HIS A CA 1
ATOM 1884 C C . HIS A 1 268 ? -8.044 2.161 0.480 1.00 26.30 268 HIS A C 1
ATOM 1885 O O . HIS A 1 268 ? -8.981 2.334 -0.296 1.00 25.53 268 HIS A O 1
ATOM 1892 N N . GLU A 1 269 ? -7.999 1.156 1.353 1.00 27.05 269 GLU A N 1
ATOM 1893 C CA . GLU A 1 269 ? -9.040 0.125 1.422 1.00 28.88 269 GLU A CA 1
ATOM 1894 C C . GLU A 1 269 ? -9.864 0.225 2.712 1.00 29.59 269 GLU A C 1
ATOM 1895 O O . GLU A 1 269 ? -10.695 -0.636 3.004 1.00 30.81 269 GLU A O 1
ATOM 1901 N N . ASN A 1 270 ? -9.610 1.271 3.487 1.00 30.50 270 ASN A N 1
ATOM 1902 C CA . ASN A 1 270 ? -10.209 1.422 4.802 1.00 32.84 270 ASN A CA 1
ATOM 1903 C C . ASN A 1 270 ? -10.077 0.167 5.673 1.00 30.52 270 ASN A C 1
ATOM 1904 O O . ASN A 1 270 ? -11.061 -0.241 6.285 1.00 25.80 270 ASN A O 1
ATOM 1909 N N . VAL A 1 271 ? -8.896 -0.458 5.737 1.00 28.46 271 VAL A N 1
ATOM 1910 C CA . VAL A 1 271 ? -8.764 -1.597 6.657 1.00 24.77 271 VAL A CA 1
ATOM 1911 C C . VAL A 1 271 ? -8.245 -1.157 8.038 1.00 24.56 271 VAL A C 1
ATOM 1912 O O . VAL A 1 271 ? -7.417 -0.253 8.135 1.00 25.99 271 VAL A O 1
ATOM 1916 N N . GLN A 1 272 ? -8.775 -1.763 9.098 1.00 25.49 272 GLN A N 1
ATOM 1917 C CA . GLN A 1 272 ? -8.258 -1.557 10.462 1.00 26.06 272 GLN A CA 1
ATOM 1918 C C . GLN A 1 272 ? -7.350 -2.719 10.818 1.00 21.17 272 GLN A C 1
ATOM 1919 O O . GLN A 1 272 ? -7.823 -3.846 10.961 1.00 22.99 272 GLN A O 1
ATOM 1925 N N . PRO A 1 273 ? -6.039 -2.457 10.955 1.00 20.08 273 PRO A N 1
ATOM 1926 C CA . PRO A 1 273 ? -5.113 -3.514 11.395 1.00 21.11 273 PRO A CA 1
ATOM 1927 C C . PRO A 1 273 ? -5.301 -3.854 12.876 1.00 18.26 273 PRO A C 1
ATOM 1928 O O . PRO A 1 273 ? -5.860 -3.072 13.622 1.00 16.50 273 PRO A O 1
ATOM 1932 N N . ASP A 1 274 ? -4.860 -5.029 13.282 1.00 15.76 274 ASP A N 1
ATOM 1933 C CA . ASP A 1 274 ? -4.773 -5.352 14.695 1.00 19.37 274 ASP A CA 1
ATOM 1934 C C . ASP A 1 274 ? -3.441 -4.857 15.231 1.00 17.53 274 ASP A C 1
ATOM 1935 O O . ASP A 1 274 ? -3.333 -4.404 16.373 1.00 18.84 274 ASP A O 1
ATOM 1940 N N . LEU A 1 275 ? -2.441 -4.946 14.360 1.00 17.28 275 LEU A N 1
ATOM 1941 C CA . LEU A 1 275 ? -1.079 -4.537 14.626 1.00 20.35 275 LEU A CA 1
ATOM 1942 C C . LEU A 1 275 ? -0.530 -3.846 13.374 1.00 17.41 275 LEU A C 1
ATOM 1943 O O . LEU A 1 275 ? -0.749 -4.301 12.253 1.00 21.96 275 LEU A O 1
ATOM 1948 N N . MET A 1 276 ? 0.189 -2.748 13.558 1.00 21.63 276 MET A N 1
ATOM 1949 C CA . MET A 1 276 ? 0.741 -2.020 12.424 1.00 20.87 276 MET A CA 1
ATOM 1950 C C . MET A 1 276 ? 2.163 -1.561 12.721 1.00 20.65 276 MET A C 1
ATOM 1951 O O . MET A 1 276 ? 2.402 -0.924 13.742 1.00 22.64 276 MET A O 1
ATOM 1956 N N . ALA A 1 277 ? 3.101 -1.894 11.829 1.00 22.40 277 ALA A N 1
ATOM 1957 C CA . ALA A 1 277 ? 4.491 -1.448 11.959 1.00 18.18 277 ALA A CA 1
ATOM 1958 C C . ALA A 1 277 ? 4.741 -0.225 11.097 1.00 20.53 277 ALA A C 1
ATOM 1959 O O . ALA A 1 277 ? 4.236 -0.122 9.991 1.00 21.08 277 ALA A O 1
ATOM 1961 N N . ALA A 1 278 ? 5.515 0.715 11.621 1.00 23.91 278 ALA A N 1
ATOM 1962 C CA . ALA A 1 278 ? 5.838 1.925 10.888 1.00 24.71 278 ALA A CA 1
ATOM 1963 C C . ALA A 1 278 ? 7.263 2.337 11.202 1.00 23.94 278 ALA A C 1
ATOM 1964 O O . ALA A 1 278 ? 7.791 1.980 12.247 1.00 25.71 278 ALA A O 1
ATOM 1966 N N . GLY A 1 279 ? 7.875 3.097 10.300 1.00 26.42 279 GLY A N 1
ATOM 1967 C CA . GLY A 1 279 ? 9.162 3.718 10.572 1.00 24.12 279 GLY A CA 1
ATOM 1968 C C . GLY A 1 279 ? 9.534 4.689 9.475 1.00 26.17 279 GLY A C 1
ATOM 1969 O O . GLY A 1 279 ? 8.702 5.473 9.031 1.00 30.53 279 GLY A O 1
ATOM 1970 N N . LYS A 1 280 ? 10.790 4.625 9.038 1.00 25.03 280 LYS A N 1
ATOM 1971 C CA . LYS A 1 280 ? 11.294 5.408 7.905 1.00 23.82 280 LYS A CA 1
ATOM 1972 C C . LYS A 1 280 ? 10.909 6.894 7.907 1.00 22.22 280 LYS A C 1
ATOM 1973 O O . LYS A 1 280 ? 11.544 7.713 8.576 1.00 20.64 280 LYS A O 1
ATOM 1979 N N . GLY A 1 281 ? 9.867 7.219 7.145 1.00 21.69 281 GLY A N 1
ATOM 1980 C CA . GLY A 1 281 ? 9.425 8.594 6.968 1.00 19.02 281 GLY A CA 1
ATOM 1981 C C . GLY A 1 281 ? 8.860 9.246 8.215 1.00 16.78 281 GLY A C 1
ATOM 1982 O O . GLY A 1 281 ? 8.506 10.418 8.184 1.00 20.80 281 GLY A O 1
ATOM 1983 N N . ILE A 1 282 ? 8.783 8.491 9.312 1.00 18.08 282 ILE A N 1
ATOM 1984 C CA . ILE A 1 282 ? 8.198 8.984 10.558 1.00 16.41 282 ILE A CA 1
ATOM 1985 C C . ILE A 1 282 ? 8.938 10.201 11.076 1.00 20.36 282 ILE A C 1
ATOM 1986 O O . ILE A 1 282 ? 8.327 11.122 11.643 1.00 21.66 282 ILE A O 1
ATOM 1991 N N . THR A 1 283 ? 10.252 10.213 10.856 1.00 16.40 283 THR A N 1
ATOM 1992 C CA . THR A 1 283 ? 11.108 11.321 11.262 1.00 16.02 283 THR A CA 1
ATOM 1993 C C . THR A 1 283 ? 11.444 12.268 10.118 1.00 18.15 283 THR A C 1
ATOM 1994 O O . THR A 1 283 ? 12.361 13.079 10.242 1.00 21.44 283 THR A O 1
ATOM 1998 N N . GLY A 1 284 ? 10.727 12.148 9.003 1.00 20.53 284 GLY A N 1
ATOM 1999 C CA . GLY A 1 284 ? 11.056 12.899 7.789 1.00 22.68 284 GLY A CA 1
ATOM 2000 C C . GLY A 1 284 ? 12.305 12.355 7.128 1.00 26.61 284 GLY A C 1
ATOM 2001 O O . GLY A 1 284 ? 12.794 12.912 6.130 1.00 25.39 284 GLY A O 1
ATOM 2002 N N . GLY A 1 285 ? 12.812 11.257 7.696 1.00 27.70 285 GLY A N 1
ATOM 2003 C CA . GLY A 1 285 ? 14.002 10.574 7.211 1.00 20.24 285 GLY A CA 1
ATOM 2004 C C . GLY A 1 285 ? 15.309 11.013 7.835 1.00 20.21 285 GLY A C 1
ATOM 2005 O O . GLY A 1 285 ? 16.370 10.780 7.264 1.00 25.39 285 GLY A O 1
ATOM 2006 N N . TYR A 1 286 ? 15.245 11.635 9.009 1.00 18.37 286 TYR A N 1
ATOM 2007 C CA . TYR A 1 286 ? 16.418 12.202 9.664 1.00 17.73 286 TYR A CA 1
ATOM 2008 C C . TYR A 1 286 ? 17.106 11.241 10.638 1.00 23.96 286 TYR A C 1
ATOM 2009 O O . TYR A 1 286 ? 18.336 11.218 10.724 1.00 24.18 286 TYR A O 1
ATOM 2018 N N . LEU A 1 287 ? 16.302 10.470 11.378 1.00 24.66 287 LEU A N 1
ATOM 2019 C CA . LEU A 1 287 ? 16.774 9.601 12.466 1.00 22.72 287 LEU A CA 1
ATOM 2020 C C . LEU A 1 287 ? 15.945 8.310 12.561 1.00 22.24 287 LEU A C 1
ATOM 2021 O O . LEU A 1 287 ? 14.799 8.279 12.114 1.00 20.60 287 LEU A O 1
ATOM 2026 N N . PRO A 1 288 ? 16.515 7.254 13.176 1.00 20.70 288 PRO A N 1
ATOM 2027 C CA . PRO A 1 288 ? 15.858 5.961 13.350 1.00 22.05 288 PRO A CA 1
ATOM 2028 C C . PRO A 1 288 ? 14.862 5.937 14.510 1.00 24.75 288 PRO A C 1
ATOM 2029 O O . PRO A 1 288 ? 15.258 5.972 15.676 1.00 28.16 288 PRO A O 1
ATOM 2033 N N . ILE A 1 289 ? 13.582 5.896 14.167 1.00 25.03 289 ILE A N 1
ATOM 2034 C CA . ILE A 1 289 ? 12.494 5.646 15.108 1.00 24.00 289 ILE A CA 1
ATOM 2035 C C . ILE A 1 289 ? 11.538 4.658 14.428 1.00 22.52 289 ILE A C 1
ATOM 2036 O O . ILE A 1 289 ? 11.279 4.767 13.234 1.00 26.13 289 ILE A O 1
ATOM 2041 N N . ALA A 1 290 ? 11.030 3.688 15.170 1.00 18.22 290 ALA A N 1
ATOM 2042 C CA . ALA A 1 290 ? 10.022 2.806 14.619 1.00 20.15 290 ALA A CA 1
ATOM 2043 C C . ALA A 1 290 ? 8.908 2.606 15.630 1.00 18.63 290 ALA A C 1
ATOM 2044 O O . ALA A 1 290 ? 9.122 2.749 16.838 1.00 19.86 290 ALA A O 1
ATOM 2046 N N . VAL A 1 291 ? 7.721 2.276 15.133 1.00 19.87 291 VAL A N 1
ATOM 2047 C CA . VAL A 1 291 ? 6.570 2.048 15.994 1.00 21.43 291 VAL A CA 1
ATOM 2048 C C . VAL A 1 291 ? 5.811 0.768 15.625 1.00 21.97 291 VAL A C 1
ATOM 2049 O O . VAL A 1 291 ? 5.620 0.460 14.450 1.00 19.63 291 VAL A O 1
ATOM 2053 N N . THR A 1 292 ? 5.386 0.028 16.643 1.00 21.64 292 THR A N 1
ATOM 2054 C CA . THR A 1 292 ? 4.325 -0.954 16.481 1.00 21.88 292 THR A CA 1
ATOM 2055 C C . THR A 1 292 ? 3.045 -0.432 17.156 1.00 22.77 292 THR A C 1
ATOM 2056 O O . THR A 1 292 ? 2.997 -0.267 18.381 1.00 21.92 292 THR A O 1
ATOM 2060 N N . PHE A 1 293 ? 2.028 -0.145 16.345 1.00 23.33 293 PHE A N 1
ATOM 2061 C CA . PHE A 1 293 ? 0.696 0.213 16.837 1.00 22.85 293 PHE A CA 1
ATOM 2062 C C . PHE A 1 293 ? -0.073 -1.053 17.201 1.00 20.43 293 PHE A C 1
ATOM 2063 O O . PHE A 1 293 ? -0.022 -2.034 16.469 1.00 21.63 293 PHE A O 1
ATOM 2071 N N . ALA A 1 294 ? -0.816 -1.016 18.303 1.00 16.20 294 ALA A N 1
ATOM 2072 C CA . ALA A 1 294 ? -1.710 -2.111 18.657 1.00 17.02 294 ALA A CA 1
ATOM 2073 C C . ALA A 1 294 ? -3.101 -1.601 19.057 1.00 18.51 294 ALA A C 1
ATOM 2074 O O . ALA A 1 294 ? -3.287 -0.418 19.385 1.00 17.71 294 ALA A O 1
ATOM 2076 N N . THR A 1 295 ? -4.071 -2.508 19.022 1.00 17.99 295 THR A N 1
ATOM 2077 C CA . THR A 1 295 ? -5.413 -2.220 19.483 1.00 17.88 295 THR A CA 1
ATOM 2078 C C . THR A 1 295 ? -5.437 -2.299 21.009 1.00 19.48 295 THR A C 1
ATOM 2079 O O . THR A 1 295 ? -4.525 -2.839 21.627 1.00 22.30 295 THR A O 1
ATOM 2083 N N . GLU A 1 296 ? -6.469 -1.729 21.611 1.00 19.41 296 GLU A N 1
ATOM 2084 C CA . GLU A 1 296 ? -6.635 -1.731 23.068 1.00 20.50 296 GLU A CA 1
ATOM 2085 C C . GLU A 1 296 ? -6.919 -3.130 23.636 1.00 19.93 296 GLU A C 1
ATOM 2086 O O . GLU A 1 296 ? -6.496 -3.444 24.748 1.00 16.53 296 GLU A O 1
ATOM 2092 N N . ASP A 1 297 ? -7.651 -3.948 22.885 1.00 16.91 297 ASP A N 1
ATOM 2093 C CA . ASP A 1 297 ? -7.927 -5.330 23.280 1.00 23.22 297 ASP A CA 1
ATOM 2094 C C . ASP A 1 297 ? -6.660 -6.168 23.355 1.00 25.21 297 ASP A C 1
ATOM 2095 O O . ASP A 1 297 ? -6.568 -7.091 24.176 1.00 24.42 297 ASP A O 1
ATOM 2100 N N . ILE A 1 298 ? -5.708 -5.886 22.463 1.00 22.21 298 ILE A N 1
ATOM 2101 C CA . ILE A 1 298 ? -4.416 -6.572 22.489 1.00 19.49 298 ILE A CA 1
ATOM 2102 C C . ILE A 1 298 ? -3.584 -6.051 23.656 1.00 19.65 298 ILE A C 1
ATOM 2103 O O . ILE A 1 298 ? -3.004 -6.816 24.413 1.00 18.32 298 ILE A O 1
ATOM 2108 N N . TYR A 1 299 ? -3.543 -4.733 23.798 1.00 19.15 299 TYR A N 1
ATOM 2109 C CA . TYR A 1 299 ? -2.876 -4.121 24.924 1.00 19.73 299 TYR A CA 1
ATOM 2110 C C . TYR A 1 299 ? -3.331 -4.677 26.276 1.00 20.08 299 TYR A C 1
ATOM 2111 O O . TYR A 1 299 ? -2.500 -4.974 27.145 1.00 18.61 299 TYR A O 1
ATOM 2120 N N . LYS A 1 300 ? -4.639 -4.799 26.477 1.00 20.42 300 LYS A N 1
ATOM 2121 C CA . LYS A 1 300 ? -5.107 -5.190 27.804 1.00 25.72 300 LYS A CA 1
ATOM 2122 C C . LYS A 1 300 ? -4.878 -6.657 28.142 1.00 23.44 300 LYS A C 1
ATOM 2123 O O . LYS A 1 300 ? -5.092 -7.069 29.275 1.00 26.05 300 LYS A O 1
ATOM 2129 N N . ALA A 1 301 ? -4.425 -7.451 27.172 1.00 17.36 301 ALA A N 1
ATOM 2130 C CA . ALA A 1 301 ? -4.127 -8.854 27.453 1.00 17.94 301 ALA A CA 1
ATOM 2131 C C . ALA A 1 301 ? -2.739 -9.011 28.111 1.00 18.25 301 ALA A C 1
ATOM 2132 O O . ALA A 1 301 ? -2.338 -10.114 28.484 1.00 21.10 301 ALA A O 1
ATOM 2134 N N . PHE A 1 302 ? -2.029 -7.894 28.256 1.00 16.49 302 PHE A N 1
ATOM 2135 C CA . PHE A 1 302 ? -0.737 -7.850 28.954 1.00 19.57 302 PHE A CA 1
ATOM 2136 C C . PHE A 1 302 ? -0.799 -6.943 30.172 1.00 17.63 302 PHE A C 1
ATOM 2137 O O . PHE A 1 302 ? 0.240 -6.575 30.741 1.00 15.60 302 PHE A O 1
ATOM 2145 N N . TYR A 1 303 ? -2.017 -6.562 30.547 1.00 17.92 303 TYR A N 1
ATOM 2146 C CA . TYR A 1 303 ? -2.243 -5.640 31.654 1.00 23.26 303 TYR A CA 1
ATOM 2147 C C . TYR A 1 303 ? -2.870 -6.441 32.776 1.00 22.21 303 TYR A C 1
ATOM 2148 O O . TYR A 1 303 ? -3.928 -7.012 32.600 1.00 22.44 303 TYR A O 1
ATOM 2157 N N . ASP A 1 304 ? -2.229 -6.435 33.937 1.00 26.44 304 ASP A N 1
ATOM 2158 C CA . ASP A 1 304 ? -2.516 -7.398 34.987 1.00 29.82 304 ASP A CA 1
ATOM 2159 C C . ASP A 1 304 ? -1.391 -7.243 35.986 1.00 29.47 304 ASP A C 1
ATOM 2160 O O . ASP A 1 304 ? -0.436 -6.513 35.735 1.00 30.04 304 ASP A O 1
ATOM 2165 N N . ASP A 1 305 ? -1.483 -7.921 37.118 1.00 35.28 305 ASP A N 1
ATOM 2166 C CA . ASP A 1 305 ? -0.426 -7.809 38.121 1.00 36.24 305 ASP A CA 1
ATOM 2167 C C . ASP A 1 305 ? 0.845 -8.457 37.599 1.00 36.99 305 ASP A C 1
ATOM 2168 O O . ASP A 1 305 ? 0.784 -9.425 36.831 1.00 34.76 305 ASP A O 1
ATOM 2173 N N . TYR A 1 306 ? 1.995 -7.906 37.987 1.00 38.50 306 TYR A N 1
ATOM 2174 C CA . TYR A 1 306 ? 3.273 -8.416 37.499 1.00 40.01 306 TYR A CA 1
ATOM 2175 C C . TYR A 1 306 ? 3.375 -9.899 37.834 1.00 39.79 306 TYR A C 1
ATOM 2176 O O . TYR A 1 306 ? 3.992 -10.673 37.100 1.00 40.66 306 TYR A O 1
ATOM 2185 N N . GLU A 1 307 ? 2.736 -10.276 38.939 1.00 40.35 307 GLU A N 1
ATOM 2186 C CA . GLU A 1 307 ? 2.787 -11.628 39.492 1.00 44.85 307 GLU A CA 1
ATOM 2187 C C . GLU A 1 307 ? 2.207 -12.690 38.557 1.00 44.84 307 GLU A C 1
ATOM 2188 O O . GLU A 1 307 ? 2.653 -13.840 38.568 1.00 43.10 307 GLU A O 1
ATOM 2194 N N . ASN A 1 308 ? 1.183 -12.338 37.781 1.00 45.73 308 ASN A N 1
ATOM 2195 C CA . ASN A 1 308 ? 0.531 -13.360 36.967 1.00 44.12 308 ASN A CA 1
ATOM 2196 C C . ASN A 1 308 ? 1.034 -13.462 35.513 1.00 42.96 308 ASN A C 1
ATOM 2197 O O . ASN A 1 308 ? 0.374 -14.058 34.641 1.00 39.11 308 ASN A O 1
ATOM 2202 N N . LEU A 1 309 ? 2.223 -12.880 35.306 1.00 39.12 309 LEU A N 1
ATOM 2203 C CA . LEU A 1 309 ? 3.099 -13.075 34.128 1.00 39.09 309 LEU A CA 1
ATOM 2204 C C . LEU A 1 309 ? 2.552 -12.642 32.758 1.00 37.04 309 LEU A C 1
ATOM 2205 O O . LEU A 1 309 ? 2.809 -13.285 31.736 1.00 33.28 309 LEU A O 1
ATOM 2210 N N . LYS A 1 310 ? 1.851 -11.514 32.748 1.00 32.92 310 LYS A N 1
ATOM 2211 C CA . LYS A 1 310 ? 1.190 -11.036 31.558 1.00 29.46 310 LYS A CA 1
ATOM 2212 C C . LYS A 1 310 ? 2.047 -10.041 30.776 1.00 26.94 310 LYS A C 1
ATOM 2213 O O . LYS A 1 310 ? 1.754 -9.746 29.619 1.00 22.10 310 LYS A O 1
ATOM 2219 N N . THR A 1 311 ? 3.100 -9.539 31.415 1.00 24.06 311 THR A N 1
ATOM 2220 C CA . THR A 1 311 ? 4.012 -8.541 30.830 1.00 24.53 311 THR A CA 1
ATOM 2221 C C . THR A 1 311 ? 4.581 -8.982 29.487 1.00 25.21 311 THR A C 1
ATOM 2222 O O . THR A 1 311 ? 4.954 -10.144 29.308 1.00 23.92 311 THR A O 1
ATOM 2226 N N . PHE A 1 312 ? 4.658 -8.040 28.553 1.00 28.36 312 PHE A N 1
ATOM 2227 C CA . PHE A 1 312 ? 5.318 -8.257 27.268 1.00 28.44 312 PHE A CA 1
ATOM 2228 C C . PHE A 1 312 ? 6.824 -7.959 27.383 1.00 29.13 312 PHE A C 1
ATOM 2229 O O . PHE A 1 312 ? 7.246 -6.805 27.334 1.00 32.82 312 PHE A O 1
ATOM 2237 N N . PHE A 1 313 ? 7.637 -8.997 27.542 0.50 34.41 313 PHE A N 1
ATOM 2238 C CA . PHE A 1 313 ? 9.054 -8.790 27.858 0.50 40.52 313 PHE A CA 1
ATOM 2239 C C . PHE A 1 313 ? 9.946 -8.559 26.636 0.50 43.58 313 PHE A C 1
ATOM 2240 O O . PHE A 1 313 ? 10.696 -9.448 26.231 0.50 44.48 313 PHE A O 1
ATOM 2248 N N . HIS A 1 314 ? 9.870 -7.359 26.064 1.00 45.39 314 HIS A N 1
ATOM 2249 C CA . HIS A 1 314 ? 10.714 -6.993 24.932 1.00 48.23 314 HIS A CA 1
ATOM 2250 C C . HIS A 1 314 ? 10.857 -5.479 24.842 1.00 48.30 314 HIS A C 1
ATOM 2251 O O . HIS A 1 314 ? 10.209 -4.756 25.595 1.00 49.78 314 HIS A O 1
ATOM 2258 N N . GLY A 1 315 ? 11.718 -5.011 23.939 1.00 49.39 315 GLY A N 1
ATOM 2259 C CA . GLY A 1 315 ? 11.993 -3.583 23.779 1.00 51.79 315 GLY A CA 1
ATOM 2260 C C . GLY A 1 315 ? 13.471 -3.277 23.920 1.00 54.78 315 GLY A C 1
ATOM 2261 O O . GLY A 1 315 ? 14.192 -3.995 24.617 1.00 58.21 315 GLY A O 1
ATOM 2262 N N . HIS A 1 316 ? 13.919 -2.201 23.273 1.00 56.27 316 HIS A N 1
ATOM 2263 C CA . HIS A 1 316 ? 15.350 -1.900 23.145 1.00 54.73 316 HIS A CA 1
ATOM 2264 C C . HIS A 1 316 ? 15.816 -0.772 24.067 1.00 51.68 316 HIS A C 1
ATOM 2265 O O . HIS A 1 316 ? 15.110 -0.403 25.002 1.00 55.56 316 HIS A O 1
ATOM 2272 N N . SER A 1 317 ? 16.995 -0.216 23.790 1.00 45.04 317 SER A N 1
ATOM 2273 C CA . SER A 1 317 ? 17.631 0.739 24.708 1.00 40.21 317 SER A CA 1
ATOM 2274 C C . SER A 1 317 ? 17.623 2.201 24.252 1.00 35.97 317 SER A C 1
ATOM 2275 O O . SER A 1 317 ? 17.782 3.111 25.064 1.00 33.53 317 SER A O 1
ATOM 2278 N N . TYR A 1 318 ? 17.463 2.435 22.958 1.00 33.43 318 TYR A N 1
ATOM 2279 C CA . TYR A 1 318 ? 17.275 3.801 22.484 1.00 30.39 318 TYR A CA 1
ATOM 2280 C C . TYR A 1 318 ? 15.821 4.059 22.136 1.00 30.64 318 TYR A C 1
ATOM 2281 O O . TYR A 1 318 ? 15.503 5.076 21.509 1.00 30.53 318 TYR A O 1
ATOM 2290 N N . THR A 1 319 ? 14.940 3.144 22.550 1.00 28.30 319 THR A N 1
ATOM 2291 C CA . THR A 1 319 ? 13.530 3.232 22.166 1.00 28.99 319 THR A CA 1
ATOM 2292 C C . THR A 1 319 ? 12.909 4.523 22.704 1.00 27.67 319 THR A C 1
ATOM 2293 O O . THR A 1 319 ? 13.110 4.883 23.867 1.00 26.16 319 THR A O 1
ATOM 2297 N N . GLY A 1 320 ? 12.180 5.223 21.839 1.00 25.74 320 GLY A N 1
ATOM 2298 C CA . GLY A 1 320 ? 11.644 6.537 22.183 1.00 26.34 320 GLY A CA 1
ATOM 2299 C C . GLY A 1 320 ? 12.734 7.574 22.415 1.00 26.85 320 GLY A C 1
ATOM 2300 O O . GLY A 1 320 ? 12.608 8.431 23.281 1.00 28.56 320 GLY A O 1
ATOM 2301 N N . ASN A 1 321 ? 13.802 7.497 21.629 1.00 26.74 321 ASN A N 1
ATOM 2302 C CA . ASN A 1 321 ? 14.870 8.493 21.665 1.00 26.56 321 ASN A CA 1
ATOM 2303 C C . ASN A 1 321 ? 14.290 9.897 21.484 1.00 22.22 321 ASN A C 1
ATOM 2304 O O . ASN A 1 321 ? 13.566 10.134 20.532 1.00 17.40 321 ASN A O 1
ATOM 2309 N N . GLN A 1 322 ? 14.611 10.815 22.396 1.00 23.69 322 GLN A N 1
ATOM 2310 C CA . GLN A 1 322 ? 14.066 12.180 22.346 1.00 21.78 322 GLN A CA 1
ATOM 2311 C C . GLN A 1 322 ? 14.373 12.898 21.034 1.00 21.39 322 GLN A C 1
ATOM 2312 O O . GLN A 1 322 ? 13.516 13.591 20.488 1.00 23.70 322 GLN A O 1
ATOM 2318 N N . LEU A 1 323 ? 15.598 12.752 20.541 1.00 18.03 323 LEU A N 1
ATOM 2319 C CA . LEU A 1 323 ? 15.976 13.452 19.324 1.00 22.40 323 LEU A CA 1
ATOM 2320 C C . LEU A 1 323 ? 15.133 13.031 18.130 1.00 19.67 323 LEU A C 1
ATOM 2321 O O . LEU A 1 323 ? 14.661 13.892 17.379 1.00 23.32 323 LEU A O 1
ATOM 2326 N N . GLY A 1 324 ? 14.922 11.717 17.988 1.00 17.16 324 GLY A N 1
ATOM 2327 C CA . GLY A 1 324 ? 14.101 11.137 16.927 1.00 14.12 324 GLY A CA 1
ATOM 2328 C C . GLY A 1 324 ? 12.613 11.446 17.050 1.00 18.77 324 GLY A C 1
ATOM 2329 O O . GLY A 1 324 ? 11.949 11.719 16.059 1.00 20.60 324 GLY A O 1
ATOM 2330 N N . CYS A 1 325 ? 12.084 11.383 18.268 1.00 16.09 325 CYS A N 1
ATOM 2331 C CA . CYS A 1 325 ? 10.707 11.772 18.529 1.00 20.59 325 CYS A CA 1
ATOM 2332 C C . CYS A 1 325 ? 10.481 13.284 18.319 1.00 17.64 325 CYS A C 1
ATOM 2333 O O . CYS A 1 325 ? 9.458 13.693 17.786 1.00 19.19 325 CYS A O 1
ATOM 2336 N N . ALA A 1 326 ? 11.444 14.103 18.724 1.00 20.49 326 ALA A N 1
ATOM 2337 C CA . ALA A 1 326 ? 11.356 15.557 18.521 1.00 20.66 326 ALA A CA 1
ATOM 2338 C C . ALA A 1 326 ? 11.394 15.958 17.050 1.00 21.85 326 ALA A C 1
ATOM 2339 O O . ALA A 1 326 ? 10.727 16.908 16.649 1.00 21.47 326 ALA A O 1
ATOM 2341 N N . VAL A 1 327 ? 12.164 15.243 16.238 1.00 22.49 327 VAL A N 1
ATOM 2342 C CA . VAL A 1 327 ? 12.163 15.539 14.810 1.00 19.80 327 VAL A CA 1
ATOM 2343 C C . VAL A 1 327 ? 10.929 14.942 14.099 1.00 22.96 327 VAL A C 1
ATOM 2344 O O . VAL A 1 327 ? 10.457 15.482 13.102 1.00 22.37 327 VAL A O 1
ATOM 2348 N N . ALA A 1 328 ? 10.395 13.845 14.641 1.00 21.63 328 ALA A N 1
ATOM 2349 C CA . ALA A 1 328 ? 9.149 13.249 14.149 1.00 21.42 328 ALA A CA 1
ATOM 2350 C C . ALA A 1 328 ? 7.935 14.157 14.349 1.00 22.30 328 ALA A C 1
ATOM 2351 O O . ALA A 1 328 ? 7.125 14.331 13.444 1.00 27.58 328 ALA A O 1
ATOM 2353 N N . LEU A 1 329 ? 7.801 14.699 15.556 1.00 23.17 329 LEU A N 1
ATOM 2354 C CA . LEU A 1 329 ? 6.779 15.683 15.883 1.00 20.73 329 LEU A CA 1
ATOM 2355 C C . LEU A 1 329 ? 6.737 16.827 14.879 1.00 20.26 329 LEU A C 1
ATOM 2356 O O . LEU A 1 329 ? 5.678 17.231 14.418 1.00 22.69 329 LEU A O 1
ATOM 2361 N N . GLU A 1 330 ? 7.909 17.345 14.558 1.00 17.44 330 GLU A N 1
ATOM 2362 C CA . GLU A 1 330 ? 8.041 18.437 13.634 1.00 20.50 330 GLU A CA 1
ATOM 2363 C C . GLU A 1 330 ? 7.737 17.976 12.216 1.00 21.45 330 GLU A C 1
ATOM 2364 O O . GLU A 1 330 ? 7.166 18.720 11.423 1.00 26.09 330 GLU A O 1
ATOM 2370 N N . ASN A 1 331 ? 8.094 16.732 11.916 1.00 24.09 331 ASN A N 1
ATOM 2371 C CA . ASN A 1 331 ? 7.786 16.126 10.632 1.00 23.03 331 ASN A CA 1
ATOM 2372 C C . ASN A 1 331 ? 6.292 16.104 10.392 1.00 23.36 331 ASN A C 1
ATOM 2373 O O . ASN A 1 331 ? 5.829 16.484 9.314 1.00 22.44 331 ASN A O 1
ATOM 2378 N N . LEU A 1 332 ? 5.546 15.656 11.402 1.00 22.51 332 LEU A N 1
ATOM 2379 C CA . LEU A 1 332 ? 4.096 15.480 11.280 1.00 22.52 332 LEU A CA 1
ATOM 2380 C C . LEU A 1 332 ? 3.378 16.810 11.327 1.00 21.29 332 LEU A C 1
ATOM 2381 O O . LEU A 1 332 ? 2.307 16.946 10.760 1.00 26.12 332 LEU A O 1
ATOM 2386 N N . ALA A 1 333 ? 3.967 17.782 12.015 1.00 24.90 333 ALA A N 1
ATOM 2387 C CA . ALA A 1 333 ? 3.535 19.173 11.890 1.00 27.49 333 ALA A CA 1
ATOM 2388 C C . ALA A 1 333 ? 3.708 19.741 10.466 1.00 30.30 333 ALA A C 1
ATOM 2389 O O . ALA A 1 333 ? 2.931 20.596 10.057 1.00 35.11 333 ALA A O 1
ATOM 2391 N N . LEU A 1 334 ? 4.717 19.285 9.717 1.00 31.39 334 LEU A N 1
ATOM 2392 C CA . LEU A 1 334 ? 4.875 19.731 8.326 1.00 30.63 334 LEU A CA 1
ATOM 2393 C C . LEU A 1 334 ? 3.857 19.050 7.416 1.00 33.36 334 LEU A C 1
ATOM 2394 O O . LEU A 1 334 ? 3.369 19.654 6.462 1.00 33.44 334 LEU A O 1
ATOM 2399 N N . PHE A 1 335 ? 3.533 17.793 7.710 1.00 33.30 335 PHE A N 1
ATOM 2400 C CA . PHE A 1 335 ? 2.480 17.114 6.981 1.00 33.51 335 PHE A CA 1
ATOM 2401 C C . PHE A 1 335 ? 1.206 17.950 7.054 1.00 37.62 335 PHE A C 1
ATOM 2402 O O . PHE A 1 335 ? 0.565 18.226 6.038 1.00 35.32 335 PHE A O 1
ATOM 2410 N N . GLU A 1 336 ? 0.857 18.364 8.265 1.00 41.06 336 GLU A N 1
ATOM 2411 C CA . GLU A 1 336 ? -0.427 19.005 8.501 1.00 45.79 336 GLU A CA 1
ATOM 2412 C C . GLU A 1 336 ? -0.441 20.480 8.104 1.00 45.08 336 GLU A C 1
ATOM 2413 O O . GLU A 1 336 ? -1.513 21.041 7.875 1.00 49.75 336 GLU A O 1
ATOM 2419 N N . SER A 1 337 ? 0.740 21.096 8.007 1.00 42.74 337 SER A N 1
ATOM 2420 C CA . SER A 1 337 ? 0.851 22.518 7.647 1.00 40.46 337 SER A CA 1
ATOM 2421 C C . SER A 1 337 ? 1.300 22.735 6.197 1.00 41.16 337 SER A C 1
ATOM 2422 O O . SER A 1 337 ? 1.418 23.878 5.736 1.00 41.35 337 SER A O 1
ATOM 2425 N N . GLU A 1 338 ? 1.549 21.637 5.489 1.00 36.36 338 GLU A N 1
ATOM 2426 C CA . GLU A 1 338 ? 2.005 21.698 4.110 1.00 34.36 338 GLU A CA 1
ATOM 2427 C C . GLU A 1 338 ? 1.189 20.740 3.256 1.00 33.00 338 GLU A C 1
ATOM 2428 O O . GLU A 1 338 ? 1.645 20.292 2.201 1.00 35.72 338 GLU A O 1
ATOM 2434 N N . ASN A 1 339 ? -0.024 20.445 3.724 1.00 27.13 339 ASN A N 1
ATOM 2435 C CA . ASN A 1 339 ? -0.872 19.404 3.149 1.00 32.15 339 ASN A CA 1
ATOM 2436 C C . ASN A 1 339 ? -0.115 18.429 2.236 1.00 29.47 339 ASN A C 1
ATOM 2437 O O . ASN A 1 339 ? -0.432 18.265 1.057 1.00 31.75 339 ASN A O 1
ATOM 2442 N N . ILE A 1 340 ? 0.895 17.789 2.830 1.00 28.68 340 ILE A N 1
ATOM 2443 C CA . ILE A 1 340 ? 1.813 16.881 2.135 1.00 24.79 340 ILE A CA 1
ATOM 2444 C C . ILE A 1 340 ? 1.110 15.709 1.474 1.00 20.88 340 ILE A C 1
ATOM 2445 O O . ILE A 1 340 ? 1.361 15.404 0.298 1.00 24.10 340 ILE A O 1
ATOM 2450 N N . VAL A 1 341 ? 0.232 15.051 2.223 1.00 19.36 341 VAL A N 1
ATOM 2451 C CA . VAL A 1 341 ? -0.469 13.874 1.704 1.00 22.56 341 VAL A CA 1
ATOM 2452 C C . VAL A 1 341 ? -1.339 14.224 0.501 1.00 22.51 341 VAL A C 1
ATOM 2453 O O . VAL A 1 341 ? -1.396 13.479 -0.486 1.00 26.20 341 VAL A O 1
ATOM 2457 N N . GLU A 1 342 ? -2.013 15.362 0.571 1.00 25.81 342 GLU A N 1
ATOM 2458 C CA . GLU A 1 342 ? -2.853 15.778 -0.544 1.00 30.42 342 GLU A CA 1
ATOM 2459 C C . GLU A 1 342 ? -2.049 16.311 -1.746 1.00 28.18 342 GLU A C 1
ATOM 2460 O O . GLU A 1 342 ? -2.495 16.186 -2.882 1.00 33.13 342 GLU A O 1
ATOM 2466 N N . GLN A 1 343 ? -0.886 16.911 -1.493 1.00 27.99 343 GLN A N 1
ATOM 2467 C CA . GLN A 1 343 ? 0.050 17.288 -2.565 1.00 31.84 343 GLN A CA 1
ATOM 2468 C C . GLN A 1 343 ? 0.605 16.061 -3.309 1.00 30.11 343 GLN A C 1
ATOM 2469 O O . GLN A 1 343 ? 0.659 16.035 -4.535 1.00 28.89 343 GLN A O 1
ATOM 2475 N N . VAL A 1 344 ? 1.019 15.045 -2.561 1.00 30.56 344 VAL A N 1
ATOM 2476 C CA . VAL A 1 344 ? 1.443 13.779 -3.159 1.00 27.32 344 VAL A CA 1
ATOM 2477 C C . VAL A 1 344 ? 0.366 13.244 -4.093 1.00 27.52 344 VAL A C 1
ATOM 2478 O O . VAL A 1 344 ? 0.646 12.920 -5.235 1.00 27.65 344 VAL A O 1
ATOM 2482 N N . ALA A 1 345 ? -0.864 13.139 -3.591 1.00 30.78 345 ALA A N 1
ATOM 2483 C CA . ALA A 1 345 ? -1.999 12.645 -4.385 1.00 31.05 345 ALA A CA 1
ATOM 2484 C C . ALA A 1 345 ? -2.270 13.474 -5.657 1.00 29.73 345 ALA A C 1
ATOM 2485 O O . ALA A 1 345 ? -2.614 12.919 -6.701 1.00 27.90 345 ALA A O 1
ATOM 2487 N N . GLU A 1 346 ? -2.133 14.792 -5.552 1.00 30.34 346 GLU A N 1
ATOM 2488 C CA . GLU A 1 346 ? -2.275 15.678 -6.709 1.00 34.73 346 GLU A CA 1
ATOM 2489 C C . GLU A 1 346 ? -1.126 15.533 -7.707 1.00 33.66 346 GLU A C 1
ATOM 2490 O O . GLU A 1 346 ? -1.363 15.280 -8.883 1.00 34.19 346 GLU A O 1
ATOM 2496 N N . LYS A 1 347 ? 0.109 15.703 -7.230 1.00 30.25 347 LYS A N 1
ATOM 2497 C CA . LYS A 1 347 ? 1.306 15.536 -8.062 1.00 27.72 347 LYS A CA 1
ATOM 2498 C C . LYS A 1 347 ? 1.392 14.149 -8.737 1.00 28.39 347 LYS A C 1
ATOM 2499 O O . LYS A 1 347 ? 2.004 13.998 -9.798 1.00 29.61 347 LYS A O 1
ATOM 2505 N N . SER A 1 348 ? 0.785 13.144 -8.114 1.00 24.79 348 SER A N 1
ATOM 2506 C CA . SER A 1 348 ? 0.769 11.786 -8.645 1.00 25.00 348 SER A CA 1
ATOM 2507 C C . SER A 1 348 ? -0.033 11.666 -9.931 1.00 27.01 348 SER A C 1
ATOM 2508 O O . SER A 1 348 ? 0.044 10.642 -10.610 1.00 29.14 348 SER A O 1
ATOM 2511 N N . LYS A 1 349 ? -0.813 12.696 -10.256 1.00 27.50 349 LYS A N 1
ATOM 2512 C CA . LYS A 1 349 ? -1.649 12.672 -11.458 1.00 28.63 349 LYS A CA 1
ATOM 2513 C C . LYS A 1 349 ? -0.841 12.940 -12.728 1.00 27.84 349 LYS A C 1
ATOM 2514 O O . LYS A 1 349 ? -0.967 12.219 -13.705 1.00 27.41 349 LYS A O 1
ATOM 2520 N N . LYS A 1 350 ? -0.016 13.983 -12.718 1.00 31.70 350 LYS A N 1
ATOM 2521 C CA . LYS A 1 350 ? 0.869 14.236 -13.848 1.00 35.35 350 LYS A CA 1
ATOM 2522 C C . LYS A 1 350 ? 2.003 13.206 -13.877 1.00 35.51 350 LYS A C 1
ATOM 2523 O O . LYS A 1 350 ? 2.559 12.920 -14.940 1.00 37.46 350 LYS A O 1
ATOM 2529 N N . LEU A 1 351 ? 2.338 12.655 -12.708 1.00 32.65 351 LEU A N 1
ATOM 2530 C CA . LEU A 1 351 ? 3.374 11.626 -12.595 1.00 29.74 351 LEU A CA 1
ATOM 2531 C C . LEU A 1 351 ? 2.937 10.376 -13.335 1.00 27.66 351 LEU A C 1
ATOM 2532 O O . LEU A 1 351 ? 3.730 9.735 -14.032 1.00 27.61 351 LEU A O 1
ATOM 2537 N N . HIS A 1 352 ? 1.671 10.019 -13.161 1.00 28.90 352 HIS A N 1
ATOM 2538 C CA . HIS A 1 352 ? 1.100 8.890 -13.874 1.00 30.46 352 HIS A CA 1
ATOM 2539 C C . HIS A 1 352 ? 1.478 8.939 -15.363 1.00 32.30 352 HIS A C 1
ATOM 2540 O O . HIS A 1 352 ? 2.131 8.031 -15.878 1.00 32.98 352 HIS A O 1
ATOM 2547 N N . PHE A 1 353 ? 1.089 10.017 -16.040 1.00 34.47 353 PHE A N 1
ATOM 2548 C CA . PHE A 1 353 ? 1.281 10.125 -17.491 1.00 35.13 353 PHE A CA 1
ATOM 2549 C C . PHE A 1 353 ? 2.751 10.081 -17.897 1.00 31.62 353 PHE A C 1
ATOM 2550 O O . PHE A 1 353 ? 3.098 9.515 -18.930 1.00 36.12 353 PHE A O 1
ATOM 2558 N N . LEU A 1 354 ? 3.607 10.683 -17.081 1.00 30.93 354 LEU A N 1
ATOM 2559 C CA . LEU A 1 354 ? 5.052 10.664 -17.327 1.00 30.49 354 LEU A CA 1
ATOM 2560 C C . LEU A 1 354 ? 5.620 9.232 -17.282 1.00 28.26 354 LEU A C 1
ATOM 2561 O O . LEU A 1 354 ? 6.431 8.852 -18.134 1.00 25.74 354 LEU A O 1
ATOM 2566 N N . LEU A 1 355 ? 5.181 8.456 -16.288 1.00 28.47 355 LEU A N 1
ATOM 2567 C CA . LEU A 1 355 ? 5.615 7.067 -16.095 1.00 29.30 355 LEU A CA 1
ATOM 2568 C C . LEU A 1 355 ? 5.067 6.133 -17.156 1.00 30.43 355 LEU A C 1
ATOM 2569 O O . LEU A 1 355 ? 5.737 5.184 -17.567 1.00 28.46 355 LEU A O 1
ATOM 2574 N N . GLN A 1 356 ? 3.823 6.383 -17.563 1.00 31.54 356 GLN A N 1
ATOM 2575 C CA . GLN A 1 356 ? 3.139 5.537 -18.545 1.00 29.26 356 GLN A CA 1
ATOM 2576 C C . GLN A 1 356 ? 3.796 5.668 -19.917 1.00 29.49 356 GLN A C 1
ATOM 2577 O O . GLN A 1 356 ? 3.671 4.790 -20.758 1.00 27.53 356 GLN A O 1
ATOM 2583 N N . ASP A 1 357 ? 4.514 6.769 -20.117 1.00 31.72 357 ASP A N 1
ATOM 2584 C CA . ASP A 1 357 ? 5.209 7.033 -21.367 1.00 32.68 357 ASP A CA 1
ATOM 2585 C C . ASP A 1 357 ? 6.485 6.209 -21.463 1.00 35.74 357 ASP A C 1
ATOM 2586 O O . ASP A 1 357 ? 7.105 6.143 -22.522 1.00 38.37 357 ASP A O 1
ATOM 2591 N N . LEU A 1 358 ? 6.892 5.604 -20.349 1.00 34.56 358 LEU A N 1
ATOM 2592 C CA . LEU A 1 358 ? 8.074 4.750 -20.336 1.00 32.75 358 LEU A CA 1
ATOM 2593 C C . LEU A 1 358 ? 7.795 3.482 -21.117 1.00 30.25 358 LEU A C 1
ATOM 2594 O O . LEU A 1 358 ? 8.712 2.834 -21.586 1.00 31.18 358 LEU A O 1
ATOM 2599 N N . HIS A 1 359 ? 6.515 3.138 -21.236 1.00 31.91 359 HIS A N 1
ATOM 2600 C CA . HIS A 1 359 ? 6.048 1.988 -22.007 1.00 30.45 359 HIS A CA 1
ATOM 2601 C C . HIS A 1 359 ? 6.467 2.056 -23.479 1.00 30.59 359 HIS A C 1
ATOM 2602 O O . HIS A 1 359 ? 6.459 1.048 -24.184 1.00 32.77 359 HIS A O 1
ATOM 2609 N N . ALA A 1 360 ? 6.825 3.253 -23.931 1.00 31.31 360 ALA A N 1
ATOM 2610 C CA . ALA A 1 360 ? 7.293 3.490 -25.296 1.00 32.49 360 ALA A CA 1
ATOM 2611 C C . ALA A 1 360 ? 8.649 2.830 -25.554 1.00 33.87 360 ALA A C 1
ATOM 2612 O O . ALA A 1 360 ? 9.097 2.716 -26.701 1.00 33.35 360 ALA A O 1
ATOM 2614 N N . LEU A 1 361 ? 9.303 2.402 -24.480 1.00 29.21 361 LEU A N 1
ATOM 2615 C CA . LEU A 1 361 ? 10.595 1.765 -24.591 1.00 27.51 361 LEU A CA 1
ATOM 2616 C C . LEU A 1 361 ? 10.391 0.274 -24.771 1.00 29.80 361 LEU A C 1
ATOM 2617 O O . LEU A 1 361 ? 9.563 -0.322 -24.081 1.00 29.38 361 LEU A O 1
ATOM 2622 N N . PRO A 1 362 ? 11.150 -0.339 -25.694 1.00 29.26 362 PRO A N 1
ATOM 2623 C CA . PRO A 1 362 ? 11.029 -1.767 -25.999 1.00 29.59 362 PRO A CA 1
ATOM 2624 C C . PRO A 1 362 ? 11.291 -2.700 -24.813 1.00 29.52 362 PRO A C 1
ATOM 2625 O O . PRO A 1 362 ? 10.763 -3.812 -24.781 1.00 30.72 362 PRO A O 1
ATOM 2629 N N . HIS A 1 363 ? 12.098 -2.276 -23.846 1.00 32.37 363 HIS A N 1
ATOM 2630 C CA . HIS A 1 363 ? 12.401 -3.175 -22.725 1.00 33.18 363 HIS A CA 1
ATOM 2631 C C . HIS A 1 363 ? 11.772 -2.806 -21.374 1.00 34.51 363 HIS A C 1
ATOM 2632 O O . HIS A 1 363 ? 12.158 -3.360 -20.338 1.00 32.11 363 HIS A O 1
ATOM 2639 N N . VAL A 1 364 ? 10.811 -1.884 -21.380 1.00 32.80 364 VAL A N 1
ATOM 2640 C CA . VAL A 1 364 ? 10.033 -1.649 -20.167 1.00 32.62 364 VAL A CA 1
ATOM 2641 C C . VAL A 1 364 ? 9.134 -2.855 -19.896 1.00 35.70 364 VAL A C 1
ATOM 2642 O O . VAL A 1 364 ? 9.578 -3.818 -19.289 1.00 41.07 364 VAL A O 1
ATOM 2646 N N . GLY A 1 365 ? 7.897 -2.876 -20.351 1.00 35.53 365 GLY A N 1
ATOM 2647 C CA . GLY A 1 365 ? 7.096 -4.051 -19.992 1.00 34.14 365 GLY A CA 1
ATOM 2648 C C . GLY A 1 365 ? 6.054 -3.848 -18.904 1.00 31.38 365 GLY A C 1
ATOM 2649 O O . GLY A 1 365 ? 4.893 -4.160 -19.118 1.00 28.61 365 GLY A O 1
ATOM 2650 N N . ASP A 1 366 ? 6.451 -3.353 -17.729 1.00 30.58 366 ASP A N 1
ATOM 2651 C CA . ASP A 1 366 ? 5.444 -2.942 -16.735 1.00 28.15 366 ASP A CA 1
ATOM 2652 C C . ASP A 1 366 ? 5.803 -1.668 -15.982 1.00 28.62 366 ASP A C 1
ATOM 2653 O O . ASP A 1 366 ? 6.967 -1.409 -15.648 1.00 25.40 366 ASP A O 1
ATOM 2658 N N . ILE A 1 367 ? 4.783 -0.844 -15.772 1.00 28.33 367 ILE A N 1
ATOM 2659 C CA . ILE A 1 367 ? 4.899 0.346 -14.965 1.00 24.86 367 ILE A CA 1
ATOM 2660 C C . ILE A 1 367 ? 3.875 0.211 -13.841 1.00 28.04 367 ILE A C 1
ATOM 2661 O O . ILE A 1 367 ? 2.704 -0.032 -14.114 1.00 25.76 367 ILE A O 1
ATOM 2666 N N . ARG A 1 368 ? 4.328 0.338 -12.589 1.00 26.23 368 ARG A N 1
ATOM 2667 C CA . ARG A 1 368 ? 3.445 0.251 -11.414 1.00 25.92 368 ARG A CA 1
ATOM 2668 C C . ARG A 1 368 ? 3.573 1.495 -10.549 1.00 24.49 368 ARG A C 1
ATOM 2669 O O . ARG A 1 368 ? 4.669 2.006 -10.373 1.00 24.27 368 ARG A O 1
ATOM 2677 N N . GLN A 1 369 ? 2.444 1.995 -10.047 1.00 23.96 369 GLN A N 1
ATOM 2678 C CA . GLN A 1 369 ? 2.420 3.220 -9.253 1.00 23.89 369 GLN A CA 1
ATOM 2679 C C . GLN A 1 369 ? 1.259 3.279 -8.248 1.00 26.54 369 GLN A C 1
ATOM 2680 O O . GLN A 1 369 ? 0.111 2.970 -8.578 1.00 29.53 369 GLN A O 1
ATOM 2686 N N . LEU A 1 370 ? 1.572 3.669 -7.018 1.00 24.59 370 LEU A N 1
ATOM 2687 C CA . LEU A 1 370 ? 0.562 4.123 -6.075 1.00 21.44 370 LEU A CA 1
ATOM 2688 C C . LEU A 1 370 ? 1.165 5.313 -5.357 1.00 21.92 370 LEU A C 1
ATOM 2689 O O . LEU A 1 370 ? 2.099 5.146 -4.572 1.00 22.51 370 LEU A O 1
ATOM 2694 N N . GLY A 1 371 ? 0.648 6.511 -5.638 1.00 22.14 371 GLY A N 1
ATOM 2695 C CA . GLY A 1 371 ? 1.243 7.740 -5.106 1.00 25.88 371 GLY A CA 1
ATOM 2696 C C . GLY A 1 371 ? 2.664 7.912 -5.631 1.00 27.47 371 GLY A C 1
ATOM 2697 O O . GLY A 1 371 ? 2.922 7.732 -6.819 1.00 25.36 371 GLY A O 1
ATOM 2698 N N . PHE A 1 372 ? 3.593 8.252 -4.743 1.00 26.25 372 PHE A N 1
ATOM 2699 C CA . PHE A 1 372 ? 5.000 8.358 -5.105 1.00 23.34 372 PHE A CA 1
ATOM 2700 C C . PHE A 1 372 ? 5.727 7.020 -4.908 1.00 22.42 372 PHE A C 1
ATOM 2701 O O . PHE A 1 372 ? 6.928 6.984 -4.698 1.00 19.23 372 PHE A O 1
ATOM 2709 N N . MET A 1 373 ? 4.990 5.920 -4.972 1.00 24.58 373 MET A N 1
ATOM 2710 C CA . MET A 1 373 ? 5.600 4.605 -4.857 1.00 27.27 373 MET A CA 1
ATOM 2711 C C . MET A 1 373 ? 5.510 3.888 -6.192 1.00 27.74 373 MET A C 1
ATOM 2712 O O . MET A 1 373 ? 4.435 3.399 -6.562 1.00 28.74 373 MET A O 1
ATOM 2717 N N . CYS A 1 374 ? 6.630 3.826 -6.917 1.00 26.59 374 CYS A N 1
ATOM 2718 C CA . CYS A 1 374 ? 6.598 3.335 -8.303 1.00 24.97 374 CYS A CA 1
ATOM 2719 C C . CYS A 1 374 ? 7.731 2.391 -8.674 1.00 24.39 374 CYS A C 1
ATOM 2720 O O . CYS A 1 374 ? 8.809 2.408 -8.070 1.00 22.92 374 CYS A O 1
ATOM 2723 N N . GLY A 1 375 ? 7.485 1.612 -9.719 1.00 24.02 375 GLY A N 1
ATOM 2724 C CA . GLY A 1 375 ? 8.480 0.713 -10.275 1.00 24.95 375 GLY A CA 1
ATOM 2725 C C . GLY A 1 375 ? 8.280 0.469 -11.762 1.00 24.87 375 GLY A C 1
ATOM 2726 O O . GLY A 1 375 ? 7.153 0.361 -12.251 1.00 24.78 375 GLY A O 1
ATOM 2727 N N . ALA A 1 376 ? 9.388 0.387 -12.487 1.00 24.45 376 ALA A N 1
ATOM 2728 C CA . ALA A 1 376 ? 9.365 0.046 -13.898 1.00 21.09 376 ALA A CA 1
ATOM 2729 C C . ALA A 1 376 ? 10.093 -1.288 -14.058 1.00 20.36 376 ALA A C 1
ATOM 2730 O O . ALA A 1 376 ? 11.311 -1.360 -13.895 1.00 24.81 376 ALA A O 1
ATOM 2732 N N . GLU A 1 377 ? 9.336 -2.344 -14.336 1.00 15.99 377 GLU A N 1
ATOM 2733 C CA . GLU A 1 377 ? 9.893 -3.664 -14.522 1.00 19.23 377 GLU A CA 1
ATOM 2734 C C . GLU A 1 377 ? 10.397 -3.858 -15.939 1.00 22.75 377 GLU A C 1
ATOM 2735 O O . GLU A 1 377 ? 9.620 -3.801 -16.899 1.00 21.17 377 GLU A O 1
ATOM 2741 N N . LEU A 1 378 ? 11.701 -4.091 -16.068 1.00 22.29 378 LEU A N 1
ATOM 2742 C CA . LEU A 1 378 ? 12.307 -4.297 -17.374 1.00 20.95 378 LEU A CA 1
ATOM 2743 C C . LEU A 1 378 ? 12.304 -5.776 -17.754 1.00 24.27 378 LEU A C 1
ATOM 2744 O O . LEU A 1 378 ? 12.462 -6.644 -16.898 1.00 25.80 378 LEU A O 1
ATOM 2749 N N . VAL A 1 379 ? 12.123 -6.040 -19.047 1.00 21.50 379 VAL A N 1
ATOM 2750 C CA . VAL A 1 379 ? 11.995 -7.387 -19.585 1.00 22.93 379 VAL A CA 1
ATOM 2751 C C . VAL A 1 379 ? 12.843 -7.457 -20.860 1.00 22.09 379 VAL A C 1
ATOM 2752 O O . VAL A 1 379 ? 13.112 -6.416 -21.456 1.00 18.81 379 VAL A O 1
ATOM 2756 N N . ARG A 1 380 ? 13.304 -8.633 -21.291 1.00 23.39 380 ARG A N 1
ATOM 2757 C CA . ARG A 1 380 ? 13.882 -8.619 -22.638 1.00 27.75 380 ARG A CA 1
ATOM 2758 C C . ARG A 1 380 ? 12.831 -8.570 -23.752 1.00 29.34 380 ARG A C 1
ATOM 2759 O O . ARG A 1 380 ? 13.065 -7.965 -24.792 1.00 30.59 380 ARG A O 1
ATOM 2767 N N . SER A 1 381 ? 11.665 -9.169 -23.503 1.00 30.44 381 SER A N 1
ATOM 2768 C CA . SER A 1 381 ? 10.562 -9.123 -24.461 1.00 32.07 381 SER A CA 1
ATOM 2769 C C . SER A 1 381 ? 9.170 -8.824 -23.874 1.00 32.75 381 SER A C 1
ATOM 2770 O O . SER A 1 381 ? 8.665 -9.562 -23.018 1.00 31.71 381 SER A O 1
ATOM 2773 N N . LYS A 1 382 ? 8.563 -7.736 -24.350 1.00 34.77 382 LYS A N 1
ATOM 2774 C CA . LYS A 1 382 ? 7.124 -7.506 -24.218 1.00 36.49 382 LYS A CA 1
ATOM 2775 C C . LYS A 1 382 ? 6.291 -8.665 -24.792 1.00 39.38 382 LYS A C 1
ATOM 2776 O O . LYS A 1 382 ? 6.696 -9.338 -25.737 1.00 39.82 382 LYS A O 1
ATOM 2782 N N . GLU A 1 383 ? 5.097 -8.840 -24.240 1.00 45.06 383 GLU A N 1
ATOM 2783 C CA . GLU A 1 383 ? 4.318 -10.097 -24.325 1.00 44.62 383 GLU A CA 1
ATOM 2784 C C . GLU A 1 383 ? 4.951 -11.441 -24.698 1.00 42.55 383 GLU A C 1
ATOM 2785 O O . GLU A 1 383 ? 4.321 -12.264 -25.356 1.00 48.62 383 GLU A O 1
ATOM 2791 N N . THR A 1 384 ? 6.170 -11.693 -24.252 1.00 40.00 384 THR A N 1
ATOM 2792 C CA . THR A 1 384 ? 6.382 -12.998 -23.649 1.00 35.86 384 THR A CA 1
ATOM 2793 C C . THR A 1 384 ? 6.592 -12.618 -22.191 1.00 32.84 384 THR A C 1
ATOM 2794 O O . THR A 1 384 ? 6.165 -13.321 -21.270 1.00 28.98 384 THR A O 1
ATOM 2798 N N . LYS A 1 385 ? 7.184 -11.434 -22.011 1.00 29.68 385 LYS A N 1
ATOM 2799 C CA . LYS A 1 385 ? 7.532 -10.903 -20.694 1.00 28.47 385 LYS A CA 1
ATOM 2800 C C . LYS A 1 385 ? 8.684 -11.709 -20.117 1.00 27.52 385 LYS A C 1
ATOM 2801 O O . LYS A 1 385 ? 8.874 -11.764 -18.900 1.00 26.76 385 LYS A O 1
ATOM 2807 N N . GLU A 1 386 ? 9.460 -12.346 -20.989 1.00 29.78 386 GLU A N 1
ATOM 2808 C CA . GLU A 1 386 ? 10.624 -13.051 -20.506 1.00 31.22 386 GLU A CA 1
ATOM 2809 C C . GLU A 1 386 ? 11.623 -12.049 -19.974 1.00 31.32 386 GLU A C 1
ATOM 2810 O O . GLU A 1 386 ? 11.964 -11.050 -20.635 1.00 30.22 386 GLU A O 1
ATOM 2816 N N . PRO A 1 387 ? 12.061 -12.285 -18.740 1.00 32.64 387 PRO A N 1
ATOM 2817 C CA . PRO A 1 387 ? 12.981 -11.357 -18.147 1.00 31.15 387 PRO A CA 1
ATOM 2818 C C . PRO A 1 387 ? 14.323 -11.528 -18.816 1.00 30.06 387 PRO A C 1
ATOM 2819 O O . PRO A 1 387 ? 14.532 -12.467 -19.586 1.00 35.47 387 PRO A O 1
ATOM 2823 N N . TYR A 1 388 ? 15.232 -10.614 -18.548 1.00 28.58 388 TYR A N 1
ATOM 2824 C CA . TYR A 1 388 ? 16.589 -10.854 -18.919 1.00 24.48 388 TYR A CA 1
ATOM 2825 C C . TYR A 1 388 ? 17.095 -11.959 -18.005 1.00 27.42 388 TYR A C 1
ATOM 2826 O O . TYR A 1 388 ? 16.623 -12.089 -16.868 1.00 23.84 388 TYR A O 1
ATOM 2835 N N . PRO A 1 389 ? 18.039 -12.777 -18.498 1.00 28.44 389 PRO A N 1
ATOM 2836 C CA . PRO A 1 389 ? 18.725 -13.660 -17.572 1.00 29.58 389 PRO A CA 1
ATOM 2837 C C . PRO A 1 389 ? 19.358 -12.799 -16.484 1.00 31.24 389 PRO A C 1
ATOM 2838 O O . PRO A 1 389 ? 19.913 -11.737 -16.780 1.00 32.71 389 PRO A O 1
ATOM 2842 N N . ALA A 1 390 ? 19.243 -13.243 -15.237 1.00 31.39 390 ALA A N 1
ATOM 2843 C CA . ALA A 1 390 ? 19.768 -12.511 -14.085 1.00 33.10 390 ALA A CA 1
ATOM 2844 C C . ALA A 1 390 ? 21.234 -12.096 -14.224 1.00 35.76 390 ALA A C 1
ATOM 2845 O O . ALA A 1 390 ? 21.618 -11.008 -13.786 1.00 39.85 390 ALA A O 1
ATOM 2847 N N . ASP A 1 391 ? 22.047 -12.945 -14.843 1.00 35.73 391 ASP A N 1
ATOM 2848 C CA . ASP A 1 391 ? 23.481 -12.672 -14.943 1.00 39.19 391 ASP A CA 1
ATOM 2849 C C . ASP A 1 391 ? 23.823 -11.462 -15.826 1.00 35.83 391 ASP A C 1
ATOM 2850 O O . ASP A 1 391 ? 24.979 -11.036 -15.880 1.00 35.23 391 ASP A O 1
ATOM 2855 N N . ARG A 1 392 ? 22.815 -10.900 -16.487 1.00 32.90 392 ARG A N 1
ATOM 2856 C CA . ARG A 1 392 ? 22.996 -9.693 -17.302 1.00 30.11 392 ARG A CA 1
ATOM 2857 C C . ARG A 1 392 ? 23.071 -8.416 -16.454 1.00 26.81 392 ARG A C 1
ATOM 2858 O O . ARG A 1 392 ? 23.426 -7.358 -16.971 1.00 26.64 392 ARG A O 1
ATOM 2866 N N . ARG A 1 393 ? 22.730 -8.513 -15.169 1.00 22.20 393 ARG A N 1
ATOM 2867 C CA . ARG A 1 393 ? 22.883 -7.383 -14.231 1.00 26.69 393 ARG A CA 1
ATOM 2868 C C . ARG A 1 393 ? 22.190 -6.124 -14.731 1.00 23.91 393 ARG A C 1
ATOM 2869 O O . ARG A 1 393 ? 22.740 -5.024 -14.655 1.00 24.49 393 ARG A O 1
ATOM 2877 N N . ILE A 1 394 ? 20.982 -6.287 -15.246 1.00 24.81 394 ILE A N 1
ATOM 2878 C CA . ILE A 1 394 ? 20.348 -5.201 -15.961 1.00 24.67 394 ILE A CA 1
ATOM 2879 C C . ILE A 1 394 ? 19.758 -4.125 -15.069 1.00 24.09 394 ILE A C 1
ATOM 2880 O O . ILE A 1 394 ? 19.894 -2.956 -15.376 1.00 27.19 394 ILE A O 1
ATOM 2885 N N . GLY A 1 395 ? 19.137 -4.505 -13.957 1.00 22.12 395 GLY A N 1
ATOM 2886 C CA . GLY A 1 395 ? 18.744 -3.494 -12.969 1.00 20.56 395 GLY A CA 1
ATOM 2887 C C . GLY A 1 395 ? 19.943 -2.711 -12.436 1.00 18.45 395 GLY A C 1
ATOM 2888 O O . GLY A 1 395 ? 19.926 -1.478 -12.364 1.00 12.91 395 GLY A O 1
ATOM 2889 N N . TYR A 1 396 ? 21.000 -3.435 -12.079 1.00 17.88 396 TYR A N 1
ATOM 2890 C CA . TYR A 1 396 ? 22.209 -2.826 -11.521 1.00 16.32 396 TYR A CA 1
ATOM 2891 C C . TYR A 1 396 ? 22.892 -1.892 -12.517 1.00 17.51 396 TYR A C 1
ATOM 2892 O O . TYR A 1 396 ? 23.283 -0.789 -12.149 1.00 14.28 396 TYR A O 1
ATOM 2901 N N . LYS A 1 397 ? 23.022 -2.320 -13.778 1.00 18.47 397 LYS A N 1
ATOM 2902 C CA . LYS A 1 397 ? 23.577 -1.460 -14.852 1.00 17.98 397 LYS A CA 1
ATOM 2903 C C . LYS A 1 397 ? 22.803 -0.159 -15.058 1.00 19.68 397 LYS A C 1
ATOM 2904 O O . LYS A 1 397 ? 23.392 0.919 -15.247 1.00 19.14 397 LYS A O 1
ATOM 2910 N N . VAL A 1 398 ? 21.478 -0.255 -15.015 1.00 19.73 398 VAL A N 1
ATOM 2911 C CA . VAL A 1 398 ? 20.637 0.933 -15.077 1.00 18.36 398 VAL A CA 1
ATOM 2912 C C . VAL A 1 398 ? 20.818 1.855 -13.856 1.00 21.44 398 VAL A C 1
ATOM 2913 O O . VAL A 1 398 ? 21.023 3.065 -14.004 1.00 20.57 398 VAL A O 1
ATOM 2917 N N . SER A 1 399 ? 20.768 1.288 -12.652 1.00 22.03 399 SER A N 1
ATOM 2918 C CA . SER A 1 399 ? 21.053 2.076 -11.472 1.00 23.37 399 SER A CA 1
ATOM 2919 C C . SER A 1 399 ? 22.388 2.829 -11.650 1.00 21.36 399 SER A C 1
ATOM 2920 O O . SER A 1 399 ? 22.454 4.029 -11.432 1.00 21.93 399 SER A O 1
ATOM 2923 N N . LEU A 1 400 ? 23.428 2.128 -12.096 1.00 22.69 400 LEU A N 1
ATOM 2924 C CA . LEU A 1 400 ? 24.733 2.751 -12.377 1.00 23.38 400 LEU A CA 1
ATOM 2925 C C . LEU A 1 400 ? 24.723 3.839 -13.470 1.00 22.95 400 LEU A C 1
ATOM 2926 O O . LEU A 1 400 ? 25.354 4.877 -13.307 1.00 20.91 400 LEU A O 1
ATOM 2931 N N . LYS A 1 401 ? 24.005 3.607 -14.572 1.00 22.62 401 LYS A N 1
ATOM 2932 C CA . LYS A 1 401 ? 23.823 4.659 -15.582 1.00 22.54 401 LYS A CA 1
ATOM 2933 C C . LYS A 1 401 ? 23.098 5.911 -15.031 1.00 22.48 401 LYS A C 1
ATOM 2934 O O . LYS A 1 401 ? 23.533 7.038 -15.250 1.00 22.01 401 LYS A O 1
ATOM 2940 N N . MET A 1 402 ? 21.988 5.707 -14.326 1.00 22.45 402 MET A N 1
ATOM 2941 C CA . MET A 1 402 ? 21.255 6.814 -13.710 1.00 20.42 402 MET A CA 1
ATOM 2942 C C . MET A 1 402 ? 22.195 7.633 -12.821 1.00 22.38 402 MET A C 1
ATOM 2943 O O . MET A 1 402 ? 22.112 8.860 -12.755 1.00 19.13 402 MET A O 1
ATOM 2948 N N . ARG A 1 403 ? 23.088 6.923 -12.141 1.00 21.88 403 ARG A N 1
ATOM 2949 C CA . ARG A 1 403 ? 24.048 7.501 -11.203 1.00 26.16 403 ARG A CA 1
ATOM 2950 C C . ARG A 1 403 ? 25.024 8.457 -11.900 1.00 29.11 403 ARG A C 1
ATOM 2951 O O . ARG A 1 403 ? 25.283 9.567 -11.406 1.00 29.16 403 ARG A O 1
ATOM 2959 N N . GLU A 1 404 ? 25.559 8.043 -13.049 1.00 29.28 404 GLU A N 1
ATOM 2960 C CA . GLU A 1 404 ? 26.364 8.965 -13.854 1.00 33.78 404 GLU A CA 1
ATOM 2961 C C . GLU A 1 404 ? 25.534 10.116 -14.444 1.00 29.78 404 GLU A C 1
ATOM 2962 O O . GLU A 1 404 ? 26.037 11.217 -14.609 1.00 30.56 404 GLU A O 1
ATOM 2968 N N . LEU A 1 405 ? 24.260 9.847 -14.723 1.00 31.72 405 LEU A N 1
ATOM 2969 C CA . LEU A 1 405 ? 23.293 10.861 -15.155 1.00 29.28 405 LEU A CA 1
ATOM 2970 C C . LEU A 1 405 ? 22.821 11.812 -14.048 1.00 28.86 405 LEU A C 1
ATOM 2971 O O . LEU A 1 405 ? 22.101 12.763 -14.334 1.00 30.82 405 LEU A O 1
ATOM 2976 N N . GLY A 1 406 ? 23.191 11.551 -12.794 1.00 27.69 406 GLY A N 1
ATOM 2977 C CA . GLY A 1 406 ? 22.830 12.450 -11.684 1.00 25.62 406 GLY A CA 1
ATOM 2978 C C . GLY A 1 406 ? 21.612 12.045 -10.861 1.00 26.12 406 GLY A C 1
ATOM 2979 O O . GLY A 1 406 ? 20.919 12.895 -10.284 1.00 27.00 406 GLY A O 1
ATOM 2980 N N . MET A 1 407 ? 21.348 10.747 -10.779 1.00 26.82 407 MET A N 1
ATOM 2981 C CA . MET A 1 407 ? 20.178 10.282 -10.039 1.00 23.01 407 MET A CA 1
ATOM 2982 C C . MET A 1 407 ? 20.409 8.964 -9.321 1.00 24.30 407 MET A C 1
ATOM 2983 O O . MET A 1 407 ? 20.892 7.980 -9.910 1.00 22.35 407 MET A O 1
ATOM 2988 N N . LEU A 1 408 ? 20.040 8.947 -8.043 1.00 23.29 408 LEU A N 1
ATOM 2989 C CA . LEU A 1 408 ? 20.148 7.755 -7.220 1.00 22.37 408 LEU A CA 1
ATOM 2990 C C . LEU A 1 408 ? 18.849 6.967 -7.115 1.00 23.09 408 LEU A C 1
ATOM 2991 O O . LEU A 1 408 ? 17.799 7.525 -6.820 1.00 23.27 408 LEU A O 1
ATOM 2996 N N . THR A 1 409 ? 18.929 5.661 -7.353 1.00 18.81 409 THR A N 1
ATOM 2997 C CA . THR A 1 409 ? 17.842 4.751 -7.001 1.00 20.75 409 THR A CA 1
ATOM 2998 C C . THR A 1 409 ? 18.379 3.339 -6.828 1.00 18.79 409 THR A C 1
ATOM 2999 O O . THR A 1 409 ? 19.540 3.085 -7.083 1.00 17.67 409 THR A O 1
ATOM 3003 N N . ARG A 1 410 ? 17.526 2.428 -6.391 1.00 21.42 410 ARG A N 1
ATOM 3004 C CA . ARG A 1 410 ? 17.926 1.043 -6.184 1.00 25.03 410 ARG A CA 1
ATOM 3005 C C . ARG A 1 410 ? 17.118 0.119 -7.077 1.00 23.10 410 ARG A C 1
ATOM 3006 O O . ARG A 1 410 ? 15.894 0.247 -7.188 1.00 22.58 410 ARG A O 1
ATOM 3014 N N . PRO A 1 411 ? 17.800 -0.827 -7.722 1.00 22.67 411 PRO A N 1
ATOM 3015 C CA . PRO A 1 411 ? 17.037 -1.754 -8.501 1.00 21.95 411 PRO A CA 1
ATOM 3016 C C . PRO A 1 411 ? 16.607 -2.883 -7.583 1.00 21.49 411 PRO A C 1
ATOM 3017 O O . PRO A 1 411 ? 17.331 -3.238 -6.661 1.00 23.99 411 PRO A O 1
ATOM 3021 N N . LEU A 1 412 ? 15.408 -3.394 -7.786 1.00 19.88 412 LEU A N 1
ATOM 3022 C CA . LEU A 1 412 ? 15.011 -4.613 -7.117 1.00 25.74 412 LEU A CA 1
ATOM 3023 C C . LEU A 1 412 ? 14.929 -5.693 -8.181 1.00 24.85 412 LEU A C 1
ATOM 3024 O O . LEU A 1 412 ? 13.928 -5.784 -8.888 1.00 27.89 412 LEU A O 1
ATOM 3029 N N . GLY A 1 413 ? 15.975 -6.509 -8.283 1.00 25.76 413 GLY A N 1
ATOM 3030 C CA . GLY A 1 413 ? 16.158 -7.386 -9.439 1.00 26.04 413 GLY A CA 1
ATOM 3031 C C . GLY A 1 413 ? 16.229 -6.492 -10.671 1.00 26.54 413 GLY A C 1
ATOM 3032 O O . GLY A 1 413 ? 17.034 -5.558 -10.708 1.00 25.60 413 GLY A O 1
ATOM 3033 N N . ASP A 1 414 ? 15.355 -6.736 -11.654 1.00 23.65 414 ASP A N 1
ATOM 3034 C CA . ASP A 1 414 ? 15.270 -5.871 -12.841 1.00 25.13 414 ASP A CA 1
ATOM 3035 C C . ASP A 1 414 ? 14.091 -4.866 -12.813 1.00 24.50 414 ASP A C 1
ATOM 3036 O O . ASP A 1 414 ? 13.671 -4.333 -13.855 1.00 19.02 414 ASP A O 1
ATOM 3041 N N . VAL A 1 415 ? 13.560 -4.609 -11.619 1.00 23.92 415 VAL A N 1
ATOM 3042 C CA . VAL A 1 415 ? 12.572 -3.553 -11.457 1.00 21.91 415 VAL A CA 1
ATOM 3043 C C . VAL A 1 415 ? 13.294 -2.301 -11.010 1.00 20.78 415 VAL A C 1
ATOM 3044 O O . VAL A 1 415 ? 13.959 -2.286 -9.970 1.00 21.96 415 VAL A O 1
ATOM 3048 N N . ILE A 1 416 ? 13.164 -1.239 -11.791 1.00 20.94 416 ILE A N 1
ATOM 3049 C CA . ILE A 1 416 ? 13.724 0.032 -11.384 1.00 19.28 416 ILE A CA 1
ATOM 3050 C C . ILE A 1 416 ? 12.715 0.716 -10.461 1.00 21.72 416 ILE A C 1
ATOM 3051 O O . ILE A 1 416 ? 11.605 1.036 -10.878 1.00 26.88 416 ILE A O 1
ATOM 3056 N N . ALA A 1 417 ? 13.096 0.892 -9.197 1.00 22.76 417 ALA A N 1
ATOM 3057 C CA . ALA A 1 417 ? 12.260 1.565 -8.199 1.00 20.79 417 ALA A CA 1
ATOM 3058 C C . ALA A 1 417 ? 12.332 3.071 -8.351 1.00 21.63 417 ALA A C 1
ATOM 3059 O O . ALA A 1 417 ? 13.393 3.634 -8.612 1.00 21.23 417 ALA A O 1
ATOM 3061 N N . PHE A 1 418 ? 11.197 3.729 -8.178 1.00 22.58 418 PHE A N 1
ATOM 3062 C CA . PHE A 1 418 ? 11.172 5.184 -8.198 1.00 23.55 418 PHE A CA 1
ATOM 3063 C C . PHE A 1 418 ? 10.310 5.670 -7.038 1.00 23.32 418 PHE A C 1
ATOM 3064 O O . PHE A 1 418 ? 9.085 5.572 -7.066 1.00 24.26 418 PHE A O 1
ATOM 3072 N N . LEU A 1 419 ? 10.976 6.161 -6.004 1.00 22.60 419 LEU A N 1
ATOM 3073 C CA . LEU A 1 419 ? 10.301 6.674 -4.836 1.00 21.15 419 LEU A CA 1
ATOM 3074 C C . LEU A 1 419 ? 10.910 8.013 -4.429 1.00 19.90 419 LEU A C 1
ATOM 3075 O O . LEU A 1 419 ? 11.738 8.067 -3.528 1.00 21.36 419 LEU A O 1
ATOM 3080 N N . PRO A 1 420 ? 10.488 9.104 -5.094 1.00 18.24 420 PRO A N 1
ATOM 3081 C CA . PRO A 1 420 ? 11.103 10.416 -4.868 1.00 20.24 420 PRO A CA 1
ATOM 3082 C C . PRO A 1 420 ? 10.553 11.039 -3.596 1.00 18.53 420 PRO A C 1
ATOM 3083 O O . PRO A 1 420 ? 9.482 10.651 -3.153 1.00 23.32 420 PRO A O 1
ATOM 3087 N N . PRO A 1 421 ? 11.294 11.980 -2.995 1.00 20.96 421 PRO A N 1
ATOM 3088 C CA . PRO A 1 421 ? 10.825 12.649 -1.787 1.00 21.91 421 PRO A CA 1
ATOM 3089 C C . PRO A 1 421 ? 9.431 13.250 -1.967 1.00 23.95 421 PRO A C 1
ATOM 3090 O O . PRO A 1 421 ? 9.125 13.829 -3.016 1.00 24.19 421 PRO A O 1
ATOM 3094 N N . LEU A 1 422 ? 8.600 13.108 -0.942 1.00 21.02 422 LEU A N 1
ATOM 3095 C CA . LEU A 1 422 ? 7.232 13.606 -0.985 1.00 24.72 422 LEU A CA 1
ATOM 3096 C C . LEU A 1 422 ? 7.163 15.090 -1.352 1.00 24.79 422 LEU A C 1
ATOM 3097 O O . LEU A 1 422 ? 6.182 15.538 -1.941 1.00 26.46 422 LEU A O 1
ATOM 3102 N N . ALA A 1 423 ? 8.216 15.832 -1.023 1.00 24.88 423 ALA A N 1
ATOM 3103 C CA . ALA A 1 423 ? 8.256 17.269 -1.255 1.00 26.37 423 ALA A CA 1
ATOM 3104 C C . ALA A 1 423 ? 8.703 17.610 -2.680 1.00 28.10 423 ALA A C 1
ATOM 3105 O O . ALA A 1 423 ? 8.816 18.787 -3.036 1.00 29.43 423 ALA A O 1
ATOM 3107 N N . SER A 1 424 ? 8.958 16.573 -3.478 1.00 27.11 424 SER A N 1
ATOM 3108 C CA . SER A 1 424 ? 9.354 16.720 -4.875 1.00 26.44 424 SER A CA 1
ATOM 3109 C C . SER A 1 424 ? 8.337 17.514 -5.701 1.00 26.84 424 SER A C 1
ATOM 3110 O O . SER A 1 424 ? 7.153 17.175 -5.785 1.00 22.93 424 SER A O 1
ATOM 3113 N N . THR A 1 425 ? 8.858 18.572 -6.300 1.00 25.81 425 THR A N 1
ATOM 3114 C CA . THR A 1 425 ? 8.178 19.458 -7.242 1.00 30.22 425 THR A CA 1
ATOM 3115 C C . THR A 1 425 ? 7.766 18.723 -8.518 1.00 27.83 425 THR A C 1
ATOM 3116 O O . THR A 1 425 ? 8.307 17.657 -8.831 1.00 32.38 425 THR A O 1
ATOM 3120 N N . ALA A 1 426 ? 6.785 19.264 -9.236 1.00 28.47 426 ALA A N 1
ATOM 3121 C CA . ALA A 1 426 ? 6.380 18.695 -10.525 1.00 26.67 426 ALA A CA 1
ATOM 3122 C C . ALA A 1 426 ? 7.518 18.726 -11.540 1.00 22.08 426 ALA A C 1
ATOM 3123 O O . ALA A 1 426 ? 7.704 17.782 -12.299 1.00 27.13 426 ALA A O 1
ATOM 3125 N N . GLU A 1 427 ? 8.297 19.795 -11.542 1.00 23.37 427 GLU A N 1
ATOM 3126 C CA . GLU A 1 427 ? 9.439 19.867 -12.444 1.00 27.10 427 GLU A CA 1
ATOM 3127 C C . GLU A 1 427 ? 10.556 18.891 -12.030 1.00 26.31 427 GLU A C 1
ATOM 3128 O O . GLU A 1 427 ? 11.242 18.336 -12.873 1.00 29.87 427 GLU A O 1
ATOM 3134 N N . GLU A 1 428 ? 10.729 18.690 -10.732 1.00 25.43 428 GLU A N 1
ATOM 3135 C CA . GLU A 1 428 ? 11.682 17.697 -10.230 1.00 27.67 428 GLU A CA 1
ATOM 3136 C C . GLU A 1 428 ? 11.225 16.275 -10.537 1.00 26.30 428 GLU A C 1
ATOM 3137 O O . GLU A 1 428 ? 11.998 15.439 -11.015 1.00 27.02 428 GLU A O 1
ATOM 3143 N N . LEU A 1 429 ? 9.961 15.991 -10.273 1.00 20.72 429 LEU A N 1
ATOM 3144 C CA . LEU A 1 429 ? 9.419 14.737 -10.732 1.00 23.49 429 LEU A CA 1
ATOM 3145 C C . LEU A 1 429 ? 9.777 14.466 -12.203 1.00 28.78 429 LEU A C 1
ATOM 3146 O O . LEU A 1 429 ? 10.318 13.401 -12.518 1.00 26.25 429 LEU A O 1
ATOM 3151 N N . SER A 1 430 ? 9.481 15.422 -13.093 1.00 27.98 430 SER A N 1
ATOM 3152 C CA . SER A 1 430 ? 9.707 15.230 -14.534 1.00 29.36 430 SER A CA 1
ATOM 3153 C C . SER A 1 430 ? 11.190 15.081 -14.943 1.00 26.54 430 SER A C 1
ATOM 3154 O O . SER A 1 430 ? 11.513 14.303 -15.820 1.00 27.59 430 SER A O 1
ATOM 3157 N N . GLU A 1 431 ? 12.078 15.832 -14.310 1.00 27.05 431 GLU A N 1
ATOM 3158 C CA . GLU A 1 431 ? 13.517 15.672 -14.516 1.00 28.51 431 GLU A CA 1
ATOM 3159 C C . GLU A 1 431 ? 13.999 14.260 -14.155 1.00 28.02 431 GLU A C 1
ATOM 3160 O O . GLU A 1 431 ? 14.792 13.646 -14.878 1.00 27.23 431 GLU A O 1
ATOM 3166 N N . MET A 1 432 ? 13.490 13.744 -13.044 1.00 27.87 432 MET A N 1
ATOM 3167 C CA . MET A 1 432 ? 13.828 12.398 -12.587 1.00 22.74 432 MET A CA 1
ATOM 3168 C C . MET A 1 432 ? 13.340 11.283 -13.499 1.00 22.63 432 MET A C 1
ATOM 3169 O O . MET A 1 432 ? 14.076 10.348 -13.770 1.00 25.87 432 MET A O 1
ATOM 3174 N N . VAL A 1 433 ? 12.101 11.366 -13.968 1.00 23.54 433 VAL A N 1
ATOM 3175 C CA . VAL A 1 433 ? 11.577 10.359 -14.885 1.00 23.52 433 VAL A CA 1
ATOM 3176 C C . VAL A 1 433 ? 12.371 10.374 -16.207 1.00 23.57 433 VAL A C 1
ATOM 3177 O O . VAL A 1 433 ? 12.678 9.323 -16.793 1.00 23.07 433 VAL A O 1
ATOM 3181 N N . ALA A 1 434 ? 12.714 11.573 -16.661 1.00 24.14 434 ALA A N 1
ATOM 3182 C CA . ALA A 1 434 ? 13.527 11.746 -17.868 1.00 24.37 434 ALA A CA 1
ATOM 3183 C C . ALA A 1 434 ? 14.910 11.076 -17.747 1.00 23.70 434 ALA A C 1
ATOM 3184 O O . ALA A 1 434 ? 15.367 10.421 -18.681 1.00 26.67 434 ALA A O 1
ATOM 3186 N N . ILE A 1 435 ? 15.567 11.231 -16.599 1.00 23.33 435 ILE A N 1
ATOM 3187 C CA . ILE A 1 435 ? 16.876 10.608 -16.380 1.00 24.05 435 ILE A CA 1
ATOM 3188 C C . ILE A 1 435 ? 16.725 9.092 -16.330 1.00 21.20 435 ILE A C 1
ATOM 3189 O O . ILE A 1 435 ? 17.508 8.351 -16.916 1.00 24.15 435 ILE A O 1
ATOM 3194 N N . MET A 1 436 ? 15.693 8.642 -15.638 1.00 20.77 436 MET A N 1
ATOM 3195 C CA . MET A 1 436 ? 15.349 7.241 -15.588 1.00 23.31 436 MET A CA 1
ATOM 3196 C C . MET A 1 436 ? 15.090 6.654 -16.986 1.00 23.87 436 MET A C 1
ATOM 3197 O O . MET A 1 436 ? 15.630 5.616 -17.331 1.00 22.33 436 MET A O 1
ATOM 3202 N N . LYS A 1 437 ? 14.258 7.312 -17.788 1.00 28.01 437 LYS A N 1
ATOM 3203 C CA . LYS A 1 437 ? 13.974 6.828 -19.144 1.00 29.63 437 LYS A CA 1
ATOM 3204 C C . LYS A 1 437 ? 15.227 6.782 -20.015 1.00 29.56 437 LYS A C 1
ATOM 3205 O O . LYS A 1 437 ? 15.429 5.834 -20.773 1.00 29.23 437 LYS A O 1
ATOM 3211 N N . GLN A 1 438 ? 16.057 7.818 -19.910 1.00 29.83 438 GLN A N 1
ATOM 3212 C CA . GLN A 1 438 ? 17.307 7.884 -20.667 1.00 29.20 438 GLN A CA 1
ATOM 3213 C C . GLN A 1 438 ? 18.231 6.733 -20.279 1.00 27.90 438 GLN A C 1
ATOM 3214 O O . GLN A 1 438 ? 18.798 6.065 -21.146 1.00 29.49 438 GLN A O 1
ATOM 3220 N N . ALA A 1 439 ? 18.358 6.490 -18.975 1.00 28.15 439 ALA A N 1
ATOM 3221 C CA . ALA A 1 439 ? 19.186 5.392 -18.454 1.00 24.47 439 ALA A CA 1
ATOM 3222 C C . ALA A 1 439 ? 18.689 4.007 -18.877 1.00 23.26 439 ALA A C 1
ATOM 3223 O O . ALA A 1 439 ? 19.486 3.147 -19.264 1.00 29.59 439 ALA A O 1
ATOM 3225 N N . ILE A 1 440 ? 17.381 3.788 -18.826 1.00 20.70 440 ILE A N 1
ATOM 3226 C CA . ILE A 1 440 ? 16.828 2.488 -19.213 1.00 22.94 440 ILE A CA 1
ATOM 3227 C C . ILE A 1 440 ? 17.125 2.202 -20.687 1.00 24.70 440 ILE A C 1
ATOM 3228 O O . ILE A 1 440 ? 17.575 1.111 -21.049 1.00 26.02 440 ILE A O 1
ATOM 3233 N N . HIS A 1 441 ? 16.855 3.194 -21.528 1.00 23.66 441 HIS A N 1
ATOM 3234 C CA . HIS A 1 441 ? 17.080 3.104 -22.966 1.00 23.10 441 HIS A CA 1
ATOM 3235 C C . HIS A 1 441 ? 18.556 2.844 -23.295 1.00 20.84 441 HIS A C 1
ATOM 3236 O O . HIS A 1 441 ? 18.870 1.883 -23.991 1.00 23.01 441 HIS A O 1
ATOM 3243 N N . GLU A 1 442 ? 19.449 3.668 -22.753 1.00 19.88 442 GLU A N 1
ATOM 3244 C CA . GLU A 1 442 ? 20.899 3.516 -22.952 1.00 26.36 442 GLU A CA 1
ATOM 3245 C C . GLU A 1 442 ? 21.517 2.161 -22.529 1.00 26.53 442 GLU A C 1
ATOM 3246 O O . GLU A 1 442 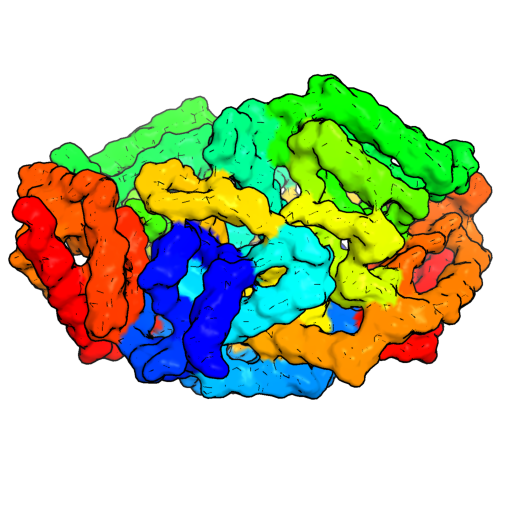? 22.311 1.578 -23.280 1.00 24.39 442 GLU A O 1
ATOM 3252 N N . VAL A 1 443 ? 21.185 1.664 -21.339 1.00 25.35 443 VAL A N 1
ATOM 3253 C CA . VAL A 1 443 ? 21.659 0.330 -20.943 1.00 24.43 443 VAL A CA 1
ATOM 3254 C C . VAL A 1 443 ? 21.016 -0.729 -21.830 1.00 21.76 443 VAL A C 1
ATOM 3255 O O . VAL A 1 443 ? 21.674 -1.615 -22.370 1.00 25.33 443 VAL A O 1
ATOM 3259 N N . THR A 1 444 ? 19.710 -0.608 -21.982 1.00 23.27 444 THR A N 1
ATOM 3260 C CA . THR A 1 444 ? 18.881 -1.699 -22.454 1.00 21.06 444 THR A CA 1
ATOM 3261 C C . THR A 1 444 ? 18.897 -1.820 -23.996 1.00 27.56 444 THR A C 1
ATOM 3262 O O . THR A 1 444 ? 18.679 -2.913 -24.552 1.00 22.47 444 THR A O 1
ATOM 3266 N N . SER A 1 445 ? 19.197 -0.707 -24.677 1.00 27.86 445 SER A N 1
ATOM 3267 C CA . SER A 1 445 ? 19.377 -0.729 -26.128 1.00 28.35 445 SER A CA 1
ATOM 3268 C C . SER A 1 445 ? 20.493 -1.685 -26.552 1.00 30.25 445 SER A C 1
ATOM 3269 O O . SER A 1 445 ? 20.496 -2.178 -27.680 1.00 33.13 445 SER A O 1
ATOM 3272 N N . LEU A 1 446 ? 21.408 -1.984 -25.634 1.00 25.95 446 LEU A N 1
ATOM 3273 C CA . LEU A 1 446 ? 22.592 -2.782 -25.950 1.00 25.69 446 LEU A CA 1
ATOM 3274 C C . LEU A 1 446 ? 22.499 -4.233 -25.470 1.00 27.88 446 LEU A C 1
ATOM 3275 O O . LEU A 1 446 ? 23.460 -4.994 -25.568 1.00 28.23 446 LEU A O 1
ATOM 3280 N N . GLU A 1 447 ? 21.341 -4.613 -24.947 1.00 33.38 447 GLU A N 1
ATOM 3281 C CA . GLU A 1 447 ? 21.188 -5.927 -24.353 1.00 36.32 447 GLU A CA 1
ATOM 3282 C C . GLU A 1 447 ? 20.228 -6.817 -25.153 1.00 40.76 447 GLU A C 1
ATOM 3283 O O . GLU A 1 447 ? 19.005 -6.650 -25.101 1.00 39.17 447 GLU A O 1
ATOM 3289 N N . ASP A 1 448 ? 20.823 -7.755 -25.891 1.00 44.18 448 ASP A N 1
ATOM 3290 C CA . ASP A 1 448 ? 20.133 -8.587 -26.876 1.00 49.00 448 ASP A CA 1
ATOM 3291 C C . ASP A 1 448 ? 20.842 -8.541 -28.233 1.00 50.95 448 ASP A C 1
ATOM 3292 O O . ASP A 1 448 ? 20.917 -7.479 -28.869 1.00 54.84 448 ASP A O 1
ATOM 3297 N N . THR B 1 2 ? 2.726 18.177 31.161 1.00 54.92 2 THR B N 1
ATOM 3298 C CA . THR B 1 2 ? 2.505 19.173 32.236 1.00 55.38 2 THR B CA 1
ATOM 3299 C C . THR B 1 2 ? 1.949 18.468 33.483 1.00 56.25 2 THR B C 1
ATOM 3300 O O . THR B 1 2 ? 2.700 17.959 34.321 1.00 51.58 2 THR B O 1
ATOM 3304 N N . HIS B 1 3 ? 0.625 18.465 33.594 1.00 57.46 3 HIS B N 1
ATOM 3305 C CA . HIS B 1 3 ? -0.094 17.734 34.614 1.00 55.03 3 HIS B CA 1
ATOM 3306 C C . HIS B 1 3 ? -0.845 16.724 33.766 1.00 51.66 3 HIS B C 1
ATOM 3307 O O . HIS B 1 3 ? -0.930 15.541 34.094 1.00 49.21 3 HIS B O 1
ATOM 3314 N N . ASP B 1 4 ? -1.359 17.234 32.644 1.00 49.49 4 ASP B N 1
ATOM 3315 C CA . ASP B 1 4 ? -2.094 16.461 31.638 1.00 46.74 4 ASP B CA 1
ATOM 3316 C C . ASP B 1 4 ? -1.292 15.293 31.050 1.00 42.62 4 ASP B C 1
ATOM 3317 O O . ASP B 1 4 ? -1.848 14.226 30.802 1.00 42.19 4 ASP B O 1
ATOM 3322 N N . LEU B 1 5 ? 0.005 15.520 30.815 1.00 37.84 5 LEU B N 1
ATOM 3323 C CA . LEU B 1 5 ? 0.915 14.511 30.253 1.00 35.41 5 LEU B CA 1
ATOM 3324 C C . LEU B 1 5 ? 0.836 13.157 30.948 1.00 33.37 5 LEU B C 1
ATOM 3325 O O . LEU B 1 5 ? 1.007 12.109 30.324 1.00 32.77 5 LEU B O 1
ATOM 3330 N N . ILE B 1 6 ? 0.574 13.199 32.248 1.00 31.15 6 ILE B N 1
ATOM 3331 C CA . ILE B 1 6 ? 0.645 12.028 33.094 1.00 28.71 6 ILE B CA 1
ATOM 3332 C C . ILE B 1 6 ? -0.413 11.010 32.701 1.00 30.32 6 ILE B C 1
ATOM 3333 O O . ILE B 1 6 ? -0.123 9.810 32.594 1.00 29.59 6 ILE B O 1
ATOM 3338 N N . GLU B 1 7 ? -1.627 11.497 32.454 1.00 27.72 7 GLU B N 1
ATOM 3339 C CA . GLU B 1 7 ? -2.716 10.636 32.038 1.00 31.89 7 GLU B CA 1
ATOM 3340 C C . GLU B 1 7 ? -2.630 10.291 30.545 1.00 29.89 7 GLU B C 1
ATOM 3341 O O . GLU B 1 7 ? -3.018 9.199 30.129 1.00 31.62 7 GLU B O 1
ATOM 3347 N N . LYS B 1 8 ? -2.114 11.215 29.745 1.00 28.67 8 LYS B N 1
ATOM 3348 C CA . LYS B 1 8 ? -1.897 10.936 28.327 1.00 28.85 8 LYS B CA 1
ATOM 3349 C C . LYS B 1 8 ? -0.980 9.724 28.173 1.00 26.76 8 LYS B C 1
ATOM 3350 O O . LYS B 1 8 ? -1.280 8.801 27.409 1.00 30.69 8 LYS B O 1
ATOM 3356 N N . SER B 1 9 ? 0.127 9.725 28.915 1.00 26.01 9 SER B N 1
ATOM 3357 C CA . SER B 1 9 ? 1.104 8.625 28.887 1.00 24.32 9 SER B CA 1
ATOM 3358 C C . SER B 1 9 ? 0.498 7.277 29.260 1.00 23.91 9 SER B C 1
ATOM 3359 O O . SER B 1 9 ? 0.859 6.235 28.687 1.00 20.50 9 SER B O 1
ATOM 3362 N N . LYS B 1 10 ? -0.421 7.292 30.223 1.00 23.70 10 LYS B N 1
ATOM 3363 C CA . LYS B 1 10 ? -1.121 6.064 30.618 1.00 24.74 10 LYS B CA 1
ATOM 3364 C C . LYS B 1 10 ? -2.129 5.595 29.564 1.00 20.48 10 LYS B C 1
ATOM 3365 O O . LYS B 1 10 ? -2.565 4.444 29.573 1.00 20.04 10 LYS B O 1
ATOM 3371 N N . LYS B 1 11 ? -2.506 6.493 28.668 1.00 21.21 11 LYS B N 1
ATOM 3372 C CA . LYS B 1 11 ? -3.515 6.175 27.653 1.00 25.48 11 LYS B CA 1
ATOM 3373 C C . LYS B 1 11 ? -2.914 5.751 26.310 1.00 22.43 11 LYS B C 1
ATOM 3374 O O . LYS B 1 11 ? -3.511 4.945 25.584 1.00 23.36 11 LYS B O 1
ATOM 3380 N N . HIS B 1 12 ? -1.733 6.275 25.982 1.00 23.65 12 HIS B N 1
ATOM 3381 C CA . HIS B 1 12 ? -1.156 6.034 24.653 1.00 24.11 12 HIS B CA 1
ATOM 3382 C C . HIS B 1 12 ? 0.091 5.130 24.563 1.00 25.82 12 HIS B C 1
ATOM 3383 O O . HIS B 1 12 ? 0.290 4.457 23.540 1.00 26.01 12 HIS B O 1
ATOM 3390 N N . LEU B 1 13 ? 0.930 5.124 25.602 1.00 21.63 13 LEU B N 1
ATOM 3391 C CA . LEU B 1 13 ? 2.168 4.356 25.552 1.00 21.05 13 LEU B CA 1
ATOM 3392 C C . LEU B 1 13 ? 2.033 2.876 25.891 1.00 20.38 13 LEU B C 1
ATOM 3393 O O . LEU B 1 13 ? 1.102 2.440 26.547 1.00 16.84 13 LEU B O 1
ATOM 3398 N N . TRP B 1 14 ? 3.007 2.107 25.437 1.00 20.04 14 TRP B N 1
ATOM 3399 C CA . TRP B 1 14 ? 3.118 0.737 25.846 1.00 18.89 14 TRP B CA 1
ATOM 3400 C C . TRP B 1 14 ? 4.613 0.525 25.934 1.00 21.08 14 TRP B C 1
ATOM 3401 O O . TRP B 1 14 ? 5.297 0.490 24.906 1.00 19.60 14 TRP B O 1
ATOM 3412 N N . LEU B 1 15 ? 5.129 0.436 27.162 1.00 17.59 15 LEU B N 1
ATOM 3413 C CA . LEU B 1 15 ? 6.574 0.504 27.381 1.00 17.77 15 LEU B CA 1
ATOM 3414 C C . LEU B 1 15 ? 7.286 -0.855 27.365 1.00 21.03 15 LEU B C 1
ATOM 3415 O O . LEU B 1 15 ? 6.709 -1.876 27.758 1.00 23.19 15 LEU B O 1
ATOM 3420 N N . PRO B 1 16 ? 8.563 -0.864 26.933 1.00 22.62 16 PRO B N 1
ATOM 3421 C CA . PRO B 1 16 ? 9.341 -2.096 26.806 1.00 21.12 16 PRO B CA 1
ATOM 3422 C C . PRO B 1 16 ? 9.727 -2.641 28.181 1.00 21.74 16 PRO B C 1
ATOM 3423 O O . PRO B 1 16 ? 9.963 -1.862 29.105 1.00 22.11 16 PRO B O 1
ATOM 3427 N N . PHE B 1 17 ? 9.818 -3.962 28.286 1.00 22.05 17 PHE B N 1
ATOM 3428 C CA . PHE B 1 17 ? 10.117 -4.674 29.541 1.00 28.07 17 PHE B CA 1
ATOM 3429 C C . PHE B 1 17 ? 9.452 -4.113 30.798 1.00 26.19 17 PHE B C 1
ATOM 3430 O O . PHE B 1 17 ? 10.066 -4.067 31.860 1.00 26.13 17 PHE B O 1
ATOM 3438 N N . THR B 1 18 ? 8.194 -3.703 30.676 1.00 21.75 18 THR B N 1
ATOM 3439 C CA . THR B 1 18 ? 7.481 -3.088 31.794 1.00 23.21 18 THR B CA 1
ATOM 3440 C C . THR B 1 18 ? 5.988 -3.433 31.851 1.00 20.93 18 THR B C 1
ATOM 3441 O O . THR B 1 18 ? 5.265 -3.311 30.866 1.00 20.55 18 THR B O 1
ATOM 3445 N N . GLN B 1 19 ? 5.563 -3.928 33.012 1.00 18.11 19 GLN B N 1
ATOM 3446 C CA . GLN B 1 19 ? 4.152 -4.120 33.291 1.00 18.35 19 GLN B CA 1
ATOM 3447 C C . GLN B 1 19 ? 3.504 -2.752 33.423 1.00 18.20 19 GLN B C 1
ATOM 3448 O O . GLN B 1 19 ? 3.875 -1.944 34.288 1.00 17.88 19 GLN B O 1
ATOM 3454 N N . MET B 1 20 ? 2.543 -2.482 32.551 1.00 18.45 20 MET B N 1
ATOM 3455 C CA . MET B 1 20 ? 1.992 -1.143 32.459 1.00 19.71 20 MET B CA 1
ATOM 3456 C C . MET B 1 20 ? 1.155 -0.790 33.691 1.00 18.55 20 MET B C 1
ATOM 3457 O O . MET B 1 20 ? 0.987 0.380 33.998 1.00 17.83 20 MET B O 1
ATOM 3462 N N . LYS B 1 21 ? 0.663 -1.805 34.403 1.00 16.99 21 LYS B N 1
ATOM 3463 C CA . LYS B 1 21 ? -0.086 -1.563 35.634 1.00 20.89 21 LYS B CA 1
ATOM 3464 C C . LYS B 1 21 ? 0.842 -0.930 36.669 1.00 19.50 21 LYS B C 1
ATOM 3465 O O . LYS B 1 21 ? 0.441 -0.027 37.405 1.00 23.04 21 LYS B O 1
ATOM 3471 N N . ASP B 1 22 ? 2.085 -1.408 36.706 1.00 22.76 22 ASP B N 1
ATOM 3472 C CA . ASP B 1 22 ? 3.151 -0.806 37.519 1.00 21.40 22 ASP B CA 1
ATOM 3473 C C . ASP B 1 22 ? 3.458 0.621 37.117 1.00 19.39 22 ASP B C 1
ATOM 3474 O O . ASP B 1 22 ? 3.734 1.472 37.968 1.00 19.50 22 ASP B O 1
ATOM 3479 N N . TYR B 1 23 ? 3.494 0.870 35.815 1.00 21.17 23 TYR B N 1
ATOM 3480 C CA . TYR B 1 23 ? 3.809 2.210 35.349 1.00 22.44 23 TYR B CA 1
ATOM 3481 C C . TYR B 1 23 ? 2.698 3.166 35.748 1.00 21.58 23 TYR B C 1
ATOM 3482 O O . TYR B 1 23 ? 2.962 4.268 36.193 1.00 22.94 23 TYR B O 1
ATOM 3491 N N . ASP B 1 24 ? 1.451 2.748 35.569 1.00 25.30 24 ASP B N 1
ATOM 3492 C CA . ASP B 1 24 ? 0.332 3.635 35.857 1.00 26.39 24 ASP B CA 1
ATOM 3493 C C . ASP B 1 24 ? 0.327 4.025 37.334 1.00 26.21 24 ASP B C 1
ATOM 3494 O O . ASP B 1 24 ? -0.070 5.127 37.683 1.00 23.72 24 ASP B O 1
ATOM 3499 N N . GLU B 1 25 ? 0.779 3.114 38.190 1.00 28.64 25 GLU B N 1
ATOM 3500 C CA . GLU B 1 25 ? 0.750 3.341 39.634 1.00 31.09 25 GLU B CA 1
ATOM 3501 C C . GLU B 1 25 ? 1.881 4.265 40.053 1.00 28.87 25 GLU B C 1
ATOM 3502 O O . GLU B 1 25 ? 1.734 5.020 41.003 1.00 32.50 25 GLU B O 1
ATOM 3508 N N . ASN B 1 26 ? 3.000 4.206 39.331 1.00 26.56 26 ASN B N 1
ATOM 3509 C CA . ASN B 1 26 ? 4.151 5.064 39.614 1.00 25.17 26 ASN B CA 1
ATOM 3510 C C . ASN B 1 26 ? 4.791 5.628 38.339 1.00 25.59 26 ASN B C 1
ATOM 3511 O O . ASN B 1 26 ? 5.921 5.276 37.996 1.00 24.55 26 ASN B O 1
ATOM 3516 N N . PRO B 1 27 ? 4.059 6.509 37.629 1.00 27.86 27 PRO B N 1
ATOM 3517 C CA . PRO B 1 27 ? 4.602 7.105 36.409 1.00 23.36 27 PRO B CA 1
ATOM 3518 C C . PRO B 1 27 ? 5.804 8.017 36.654 1.00 24.06 27 PRO B C 1
ATOM 3519 O O . PRO B 1 27 ? 5.889 8.713 37.670 1.00 21.97 27 PRO B O 1
ATOM 3523 N N . LEU B 1 28 ? 6.736 7.986 35.708 1.00 23.43 28 LEU B N 1
ATOM 3524 C CA . LEU B 1 28 ? 7.870 8.868 35.718 1.00 20.57 28 LEU B CA 1
ATOM 3525 C C . LEU B 1 28 ? 8.066 9.358 34.289 1.00 22.92 28 LEU B C 1
ATOM 3526 O O . LEU B 1 28 ? 8.158 8.554 33.354 1.00 19.27 28 LEU B O 1
ATOM 3531 N N . ILE B 1 29 ? 8.084 10.680 34.130 1.00 17.49 29 ILE B N 1
ATOM 3532 C CA . ILE B 1 29 ? 8.238 11.314 32.826 1.00 21.22 29 ILE B CA 1
ATOM 3533 C C . ILE B 1 29 ? 9.347 12.372 32.856 1.00 24.47 29 ILE B C 1
ATOM 3534 O O . ILE B 1 29 ? 9.188 13.434 33.467 1.00 25.00 29 ILE B O 1
ATOM 3539 N N . ILE B 1 30 ? 10.458 12.067 32.188 1.00 20.25 30 ILE B N 1
ATOM 3540 C CA . ILE B 1 30 ? 11.631 12.941 32.161 1.00 24.02 30 ILE B CA 1
ATOM 3541 C C . ILE B 1 30 ? 11.539 14.049 31.108 1.00 20.75 30 ILE B C 1
ATOM 3542 O O . ILE B 1 30 ? 11.115 13.817 29.980 1.00 19.53 30 ILE B O 1
ATOM 3547 N N . GLU B 1 31 ? 11.940 15.258 31.489 1.00 23.46 31 GLU B N 1
ATOM 3548 C CA . GLU B 1 31 ? 11.828 16.414 30.601 1.00 25.69 31 GLU B CA 1
ATOM 3549 C C . GLU B 1 31 ? 13.177 16.959 30.110 1.00 25.31 31 GLU B C 1
ATOM 3550 O O . GLU B 1 31 ? 13.284 17.459 28.984 1.00 28.60 31 GLU B O 1
ATOM 3556 N N . SER B 1 32 ? 14.201 16.858 30.950 1.00 23.07 32 SER B N 1
ATOM 3557 C CA . SER B 1 32 ? 15.509 17.440 30.648 1.00 22.51 32 SER B CA 1
ATOM 3558 C C . SER B 1 32 ? 16.615 16.794 31.479 1.00 19.47 32 SER B C 1
ATOM 3559 O O . SER B 1 32 ? 16.352 16.021 32.400 1.00 17.66 32 SER B O 1
ATOM 3562 N N . GLY B 1 33 ? 17.853 17.119 31.135 1.00 21.02 33 GLY B N 1
ATOM 3563 C CA . GLY B 1 33 ? 19.010 16.601 31.847 1.00 21.82 33 GLY B CA 1
ATOM 3564 C C . GLY B 1 33 ? 20.184 17.549 31.776 1.00 22.61 33 GLY B C 1
ATOM 3565 O O . GLY B 1 33 ? 20.310 18.328 30.832 1.00 21.12 33 GLY B O 1
ATOM 3566 N N . THR B 1 34 ? 21.041 17.478 32.791 1.00 26.79 34 THR B N 1
ATOM 3567 C CA . THR B 1 34 ? 22.250 18.282 32.868 1.00 25.48 34 THR B CA 1
ATOM 3568 C C . THR B 1 34 ? 23.292 17.544 33.725 1.00 27.11 34 THR B C 1
ATOM 3569 O O . THR B 1 34 ? 23.041 17.201 34.885 1.00 22.90 34 THR B O 1
ATOM 3573 N N . GLY B 1 35 ? 24.469 17.309 33.156 1.00 23.07 35 GLY B N 1
ATOM 3574 C CA . GLY B 1 35 ? 25.457 16.492 33.826 1.00 26.04 35 GLY B CA 1
ATOM 3575 C C . GLY B 1 35 ? 24.847 15.119 34.031 1.00 24.81 35 GLY B C 1
ATOM 3576 O O . GLY B 1 35 ? 24.088 14.645 33.196 1.00 23.32 35 GLY B O 1
ATOM 3577 N N . ILE B 1 36 ? 25.139 14.500 35.166 1.00 25.55 36 ILE B N 1
ATOM 3578 C CA . ILE B 1 36 ? 24.686 13.131 35.425 1.00 25.60 36 ILE B CA 1
ATOM 3579 C C . ILE B 1 36 ? 23.299 13.072 36.092 1.00 25.74 36 ILE B C 1
ATOM 3580 O O . ILE B 1 36 ? 22.896 12.045 36.628 1.00 27.40 36 ILE B O 1
ATOM 3585 N N . LYS B 1 37 ? 22.552 14.167 36.017 1.00 26.77 37 LYS B N 1
ATOM 3586 C CA . LYS B 1 37 ? 21.199 14.182 36.557 1.00 27.17 37 LYS B CA 1
ATOM 3587 C C . LYS B 1 37 ? 20.140 14.462 35.501 1.00 25.95 37 LYS B C 1
ATOM 3588 O O . LYS B 1 37 ? 20.360 15.217 34.547 1.00 27.69 37 LYS B O 1
ATOM 3594 N N . VAL B 1 38 ? 18.978 13.853 35.694 1.00 25.06 38 VAL B N 1
ATOM 3595 C CA . VAL B 1 38 ? 17.812 14.145 34.880 1.00 24.24 38 VAL B CA 1
ATOM 3596 C C . VAL B 1 38 ? 16.706 14.758 35.759 1.00 25.54 38 VAL B C 1
ATOM 3597 O O . VAL B 1 38 ? 16.705 14.586 36.989 1.00 24.34 38 VAL B O 1
ATOM 3601 N N . LYS B 1 39 ? 15.775 15.461 35.113 1.00 24.44 39 LYS B N 1
ATOM 3602 C CA . LYS B 1 39 ? 14.660 16.149 35.778 1.00 26.87 39 LYS B CA 1
ATOM 3603 C C . LYS B 1 39 ? 13.317 15.741 35.157 1.00 23.02 39 LYS B C 1
ATOM 3604 O O . LYS B 1 39 ? 13.181 15.720 33.938 1.00 25.98 39 LYS B O 1
ATOM 3610 N N . ASP B 1 40 ? 12.331 15.398 35.978 1.00 21.02 40 ASP B N 1
ATOM 3611 C CA . ASP B 1 40 ? 11.004 15.018 35.446 1.00 20.79 40 ASP B CA 1
ATOM 3612 C C . ASP B 1 40 ? 10.127 16.260 35.184 1.00 21.13 40 ASP B C 1
ATOM 3613 O O . ASP B 1 40 ? 10.581 17.398 35.371 1.00 17.27 40 ASP B O 1
ATOM 3618 N N . ILE B 1 41 ? 8.882 16.049 34.759 1.00 22.98 41 ILE B N 1
ATOM 3619 C CA . ILE B 1 41 ? 8.008 17.186 34.395 1.00 24.33 41 ILE B CA 1
ATOM 3620 C C . ILE B 1 41 ? 7.543 18.017 35.597 1.00 24.28 41 ILE B C 1
ATOM 3621 O O . ILE B 1 41 ? 6.935 19.087 35.426 1.00 22.98 41 ILE B O 1
ATOM 3626 N N . ASN B 1 42 ? 7.836 17.538 36.807 1.00 24.93 42 ASN B N 1
ATOM 3627 C CA . ASN B 1 42 ? 7.466 18.275 38.016 1.00 26.19 42 ASN B CA 1
ATOM 3628 C C . ASN B 1 42 ? 8.656 19.018 38.629 1.00 26.21 42 ASN B C 1
ATOM 3629 O O . ASN B 1 42 ? 8.523 19.685 39.655 1.00 26.28 42 ASN B O 1
ATOM 3634 N N . GLY B 1 43 ? 9.824 18.884 38.011 1.00 27.12 43 GLY B N 1
ATOM 3635 C CA . GLY B 1 43 ? 11.004 19.620 38.455 1.00 26.97 43 GLY B CA 1
ATOM 3636 C C . GLY B 1 43 ? 11.932 18.831 39.363 1.00 29.04 43 GLY B C 1
ATOM 3637 O O . GLY B 1 43 ? 13.026 19.300 39.706 1.00 29.09 43 GLY B O 1
ATOM 3638 N N . LYS B 1 44 ? 11.502 17.629 39.746 1.00 26.90 44 LYS B N 1
ATOM 3639 C CA . LYS B 1 44 ? 12.296 16.758 40.614 1.00 24.96 44 LYS B CA 1
ATOM 3640 C C . LYS B 1 44 ? 13.523 16.243 39.866 1.00 23.28 44 LYS B C 1
ATOM 3641 O O . LYS B 1 44 ? 13.426 15.854 38.702 1.00 21.95 44 LYS B O 1
ATOM 3647 N N . GLU B 1 45 ? 14.678 16.274 40.528 1.00 25.31 45 GLU B N 1
ATOM 3648 C CA . GLU B 1 45 ? 15.935 15.825 39.935 1.00 29.39 45 GLU B CA 1
ATOM 3649 C C . GLU B 1 45 ? 16.357 14.449 40.433 1.00 27.82 45 GLU B C 1
ATOM 3650 O O . GLU B 1 45 ? 16.119 14.094 41.579 1.00 30.76 45 GLU B O 1
ATOM 3656 N N . TYR B 1 46 ? 16.987 13.686 39.548 1.00 26.12 46 TYR B N 1
ATOM 3657 C CA . TYR B 1 46 ? 17.430 12.333 39.848 1.00 22.53 46 TYR B CA 1
ATOM 3658 C C . TYR B 1 46 ? 18.866 12.158 39.377 1.00 18.05 46 TYR B C 1
ATOM 3659 O O . TYR B 1 46 ? 19.233 12.645 38.324 1.00 20.57 46 TYR B O 1
ATOM 3668 N N . TYR B 1 47 ? 19.679 11.471 40.160 1.00 20.30 47 TYR B N 1
ATOM 3669 C CA . TYR B 1 47 ? 20.952 10.971 39.651 1.00 23.23 47 TYR B CA 1
ATOM 3670 C C . TYR B 1 47 ? 20.660 9.864 38.644 1.00 18.86 47 TYR B C 1
ATOM 3671 O O . TYR B 1 47 ? 19.894 8.954 38.931 1.00 16.64 47 TYR B O 1
ATOM 3680 N N . ASP B 1 48 ? 21.303 9.928 37.485 1.00 23.77 48 ASP B N 1
ATOM 3681 C CA . ASP B 1 48 ? 21.166 8.876 36.484 1.00 25.72 48 ASP B CA 1
ATOM 3682 C C . ASP B 1 48 ? 22.104 7.716 36.869 1.00 24.01 48 ASP B C 1
ATOM 3683 O O . ASP B 1 48 ? 23.201 7.580 36.343 1.00 20.69 48 ASP B O 1
ATOM 3688 N N . GLY B 1 49 ? 21.650 6.884 37.800 1.00 24.54 49 GLY B N 1
ATOM 3689 C CA . GLY B 1 49 ? 22.493 5.862 38.389 1.00 27.05 49 GLY B CA 1
ATOM 3690 C C . GLY B 1 49 ? 22.722 4.652 37.506 1.00 25.84 49 GLY B C 1
ATOM 3691 O O . GLY B 1 49 ? 23.577 3.824 37.803 1.00 27.03 49 GLY B O 1
ATOM 3692 N N . PHE B 1 50 ? 21.946 4.539 36.430 1.00 27.48 50 PHE B N 1
ATOM 3693 C CA . PHE B 1 50 ? 22.121 3.444 35.468 1.00 22.32 50 PHE B CA 1
ATOM 3694 C C . PHE B 1 50 ? 22.487 3.950 34.072 1.00 21.74 50 PHE B C 1
ATOM 3695 O O . PHE B 1 50 ? 22.428 3.198 33.094 1.00 21.68 50 PHE B O 1
ATOM 3703 N N . SER B 1 51 ? 22.875 5.223 33.981 1.00 20.15 51 SER B N 1
ATOM 3704 C CA . SER B 1 51 ? 23.325 5.795 32.699 1.00 21.24 51 SER B CA 1
ATOM 3705 C C . SER B 1 51 ? 22.269 5.604 31.602 1.00 18.71 51 SER B C 1
ATOM 3706 O O . SER B 1 51 ? 22.596 5.208 30.490 1.00 21.65 51 SER B O 1
ATOM 3709 N N . SER B 1 52 ? 21.010 5.865 31.925 1.00 21.66 52 SER B N 1
ATOM 3710 C CA . SER B 1 52 ? 19.902 5.706 30.970 1.00 24.78 52 SER B CA 1
ATOM 3711 C C . SER B 1 52 ? 19.903 4.310 30.347 1.00 25.33 52 SER B C 1
ATOM 3712 O O . SER B 1 52 ? 19.680 4.141 29.153 1.00 24.32 52 SER B O 1
ATOM 3715 N N . VAL B 1 53 ? 20.135 3.327 31.211 1.00 27.91 53 VAL B N 1
ATOM 3716 C CA . VAL B 1 53 ? 20.353 1.928 30.863 1.00 24.35 53 VAL B CA 1
ATOM 3717 C C . VAL B 1 53 ? 21.680 1.668 30.136 1.00 25.21 53 VAL B C 1
ATOM 3718 O O . VAL B 1 53 ? 21.715 1.252 28.977 1.00 24.11 53 VAL B O 1
ATOM 3722 N N . TRP B 1 54 ? 22.765 1.934 30.853 1.00 24.01 54 TRP B N 1
ATOM 3723 C CA . TRP B 1 54 ? 24.114 1.502 30.473 1.00 25.52 54 TRP B CA 1
ATOM 3724 C C . TRP B 1 54 ? 24.625 2.092 29.138 1.00 23.08 54 TRP B C 1
ATOM 3725 O O . TRP B 1 54 ? 25.416 1.471 28.425 1.00 23.82 54 TRP B O 1
ATOM 3736 N N . LEU B 1 55 ? 24.196 3.307 28.815 1.00 22.31 55 LEU B N 1
ATOM 3737 C CA . LEU B 1 55 ? 24.601 3.921 27.543 1.00 22.60 55 LEU B CA 1
ATOM 3738 C C . LEU B 1 55 ? 25.158 5.348 27.638 1.00 24.27 55 LEU B C 1
ATOM 3739 O O . LEU B 1 55 ? 25.931 5.762 26.774 1.00 24.23 55 LEU B O 1
ATOM 3744 N N . ASN B 1 56 ? 24.769 6.086 28.678 1.00 24.53 56 ASN B N 1
ATOM 3745 C CA . ASN B 1 56 ? 25.240 7.457 28.871 1.00 23.10 56 ASN B CA 1
ATOM 3746 C C . ASN B 1 56 ? 26.675 7.558 29.421 1.00 22.99 56 ASN B C 1
ATOM 3747 O O . ASN B 1 56 ? 26.966 7.085 30.517 1.00 24.64 56 ASN B O 1
ATOM 3752 N N . VAL B 1 57 ? 27.558 8.197 28.661 1.00 18.51 57 VAL B N 1
ATOM 3753 C CA . VAL B 1 57 ? 28.964 8.255 29.015 1.00 18.38 57 VAL B CA 1
ATOM 3754 C C . VAL B 1 57 ? 29.359 9.542 29.736 1.00 20.33 57 VAL B C 1
ATOM 3755 O O . VAL B 1 57 ? 29.829 9.494 30.878 1.00 21.48 57 VAL B O 1
ATOM 3759 N N . HIS B 1 58 ? 29.163 10.679 29.074 1.00 19.72 58 HIS B N 1
ATOM 3760 C CA . HIS B 1 58 ? 29.653 11.961 29.576 1.00 21.22 58 HIS B CA 1
ATOM 3761 C C . HIS B 1 58 ? 28.596 12.781 30.305 1.00 24.23 58 HIS B C 1
ATOM 3762 O O . HIS B 1 58 ? 28.813 13.961 30.610 1.00 28.23 58 HIS B O 1
ATOM 3769 N N . GLY B 1 59 ? 27.446 12.170 30.567 1.00 26.31 59 GLY B N 1
ATOM 3770 C CA . GLY B 1 59 ? 26.314 12.892 31.125 1.00 22.59 59 GLY B CA 1
ATOM 3771 C C . GLY B 1 59 ? 25.438 13.528 30.057 1.00 25.78 59 GLY B C 1
ATOM 3772 O O . GLY B 1 59 ? 25.612 13.298 28.858 1.00 24.65 59 GLY B O 1
ATOM 3773 N N . HIS B 1 60 ? 24.495 14.349 30.497 1.00 24.29 60 HIS B N 1
ATOM 3774 C CA . HIS B 1 60 ? 23.565 14.971 29.581 1.00 27.44 60 HIS B CA 1
ATOM 3775 C C . HIS B 1 60 ? 23.994 16.384 29.221 1.00 27.75 60 HIS B C 1
ATOM 3776 O O . HIS B 1 60 ? 24.723 17.037 29.976 1.00 27.93 60 HIS B O 1
ATOM 3783 N N . ARG B 1 61 ? 23.556 16.826 28.046 1.00 28.99 61 ARG B N 1
ATOM 3784 C CA . ARG B 1 61 ? 23.932 18.128 27.485 1.00 28.49 61 ARG B CA 1
ATOM 3785 C C . ARG B 1 61 ? 25.426 18.370 27.606 1.00 26.86 61 ARG B C 1
ATOM 3786 O O . ARG B 1 61 ? 25.876 19.345 28.204 1.00 27.61 61 ARG B O 1
ATOM 3794 N N . LYS B 1 62 ? 26.185 17.443 27.044 1.00 25.77 62 LYS B N 1
ATOM 3795 C CA . LYS B 1 62 ? 27.622 17.581 26.934 1.00 26.90 62 LYS B CA 1
ATOM 3796 C C . LYS B 1 62 ? 27.853 18.471 25.731 1.00 24.34 62 LYS B C 1
ATOM 3797 O O . LYS B 1 62 ? 27.413 18.140 24.631 1.00 25.05 62 LYS B O 1
ATOM 3803 N N . LYS B 1 63 ? 28.531 19.599 25.938 1.00 25.90 63 LYS B N 1
ATOM 3804 C CA . LYS B 1 63 ? 28.672 20.619 24.892 1.00 24.45 63 LYS B CA 1
ATOM 3805 C C . LYS B 1 63 ? 29.232 20.086 23.571 1.00 22.70 63 LYS B C 1
ATOM 3806 O O . LYS B 1 63 ? 28.665 20.326 22.501 1.00 26.11 63 LYS B O 1
ATOM 3812 N N . GLU B 1 64 ? 30.348 19.375 23.645 1.00 22.82 64 GLU B N 1
ATOM 3813 C CA . GLU B 1 64 ? 30.997 18.851 22.439 1.00 27.25 64 GLU B CA 1
ATOM 3814 C C . GLU B 1 64 ? 30.078 17.939 21.621 1.00 27.33 64 GLU B C 1
ATOM 3815 O O . GLU B 1 64 ? 30.154 17.913 20.388 1.00 28.81 64 GLU B O 1
ATOM 3821 N N . LEU B 1 65 ? 29.229 17.177 22.306 1.00 24.29 65 LEU B N 1
ATOM 3822 C CA . LEU B 1 65 ? 28.342 16.228 21.616 1.00 25.92 65 LEU B CA 1
ATOM 3823 C C . LEU B 1 65 ? 27.138 16.935 20.984 1.00 23.57 65 LEU B C 1
ATOM 3824 O O . LEU B 1 65 ? 26.689 16.568 19.894 1.00 21.21 65 LEU B O 1
ATOM 3829 N N . ASP B 1 66 ? 26.635 17.954 21.679 1.00 24.66 66 ASP B N 1
ATOM 3830 C CA . ASP B 1 66 ? 25.601 18.832 21.141 1.00 26.00 66 ASP B CA 1
ATOM 3831 C C . ASP B 1 66 ? 26.111 19.480 19.853 1.00 25.39 66 ASP B C 1
ATOM 3832 O O . ASP B 1 66 ? 25.415 19.504 18.827 1.00 23.93 66 ASP B O 1
ATOM 3837 N N . ASP B 1 67 ? 27.336 19.994 19.920 1.00 23.22 67 ASP B N 1
ATOM 3838 C CA . ASP B 1 67 ? 27.932 20.745 18.829 1.00 25.61 67 ASP B CA 1
ATOM 3839 C C . ASP B 1 67 ? 28.233 19.876 17.619 1.00 26.12 67 ASP B C 1
ATOM 3840 O O . ASP B 1 67 ? 28.130 20.336 16.474 1.00 24.37 67 ASP B O 1
ATOM 3845 N N . ALA B 1 68 ? 28.634 18.633 17.871 1.00 22.25 68 ALA B N 1
ATOM 3846 C CA . ALA B 1 68 ? 28.932 17.699 16.789 1.00 20.65 68 ALA B CA 1
ATOM 3847 C C . ALA B 1 68 ? 27.690 17.387 15.934 1.00 21.60 68 ALA B C 1
ATOM 3848 O O . ALA B 1 68 ? 27.782 17.275 14.705 1.00 23.73 68 ALA B O 1
ATOM 3850 N N . ILE B 1 69 ? 26.535 17.265 16.577 1.00 18.81 69 ILE B N 1
ATOM 3851 C CA . ILE B 1 69 ? 25.276 17.045 15.856 1.00 19.40 69 ILE B CA 1
ATOM 3852 C C . ILE B 1 69 ? 24.799 18.296 15.098 1.00 21.76 69 ILE B C 1
ATOM 3853 O O . ILE B 1 69 ? 24.407 18.208 13.936 1.00 22.81 69 ILE B O 1
ATOM 3858 N N . LYS B 1 70 ? 24.843 19.456 15.746 1.00 22.33 70 LYS B N 1
ATOM 3859 C CA . LYS B 1 70 ? 24.492 20.714 15.072 1.00 24.39 70 LYS B CA 1
ATOM 3860 C C . LYS B 1 70 ? 25.360 20.927 13.837 1.00 24.94 70 LYS B C 1
ATOM 3861 O O . LYS B 1 70 ? 24.861 21.302 12.785 1.00 26.16 70 LYS B O 1
ATOM 3867 N N . LYS B 1 71 ? 26.658 20.661 13.958 1.00 25.02 71 LYS B N 1
ATOM 3868 C CA . LYS B 1 71 ? 27.541 20.747 12.799 1.00 23.89 71 LYS B CA 1
ATOM 3869 C C . LYS B 1 71 ? 27.141 19.787 11.674 1.00 24.40 71 LYS B C 1
ATOM 3870 O O . LYS B 1 71 ? 27.012 20.199 10.512 1.00 23.05 71 LYS B O 1
ATOM 3876 N N . GLN B 1 72 ? 26.943 18.509 12.012 1.00 24.05 72 GLN B N 1
ATOM 3877 C CA . GLN B 1 72 ? 26.541 17.515 11.010 1.00 22.23 72 GLN B CA 1
ATOM 3878 C C . GLN B 1 72 ? 25.198 17.881 10.378 1.00 22.63 72 GLN B C 1
ATOM 3879 O O . GLN B 1 72 ? 24.990 17.647 9.192 1.00 22.61 72 GLN B O 1
ATOM 3885 N N . LEU B 1 73 ? 24.293 18.464 11.169 1.00 22.16 73 LEU B N 1
ATOM 3886 C CA . LEU B 1 73 ? 23.025 18.960 10.624 1.00 24.90 73 LEU B CA 1
ATOM 3887 C C . LEU B 1 73 ? 23.254 19.960 9.471 1.00 28.56 73 LEU B C 1
ATOM 3888 O O . LEU B 1 73 ? 22.442 20.045 8.535 1.00 28.05 73 LEU B O 1
ATOM 3893 N N . GLY B 1 74 ? 24.362 20.701 9.543 1.00 30.19 74 GLY B N 1
ATOM 3894 C CA . GLY B 1 74 ? 24.694 21.716 8.537 1.00 29.83 74 GLY B CA 1
ATOM 3895 C C . GLY B 1 74 ? 25.149 21.107 7.230 1.00 27.56 74 GLY B C 1
ATOM 3896 O O . GLY B 1 74 ? 25.427 21.816 6.273 1.00 28.25 74 GLY B O 1
ATOM 3897 N N . LYS B 1 75 ? 25.230 19.782 7.192 1.00 28.37 75 LYS B N 1
ATOM 3898 C CA . LYS B 1 75 ? 25.690 19.081 6.003 1.00 29.41 75 LYS B CA 1
ATOM 3899 C C . LYS B 1 75 ? 24.618 18.130 5.475 1.00 27.71 75 LYS B C 1
ATOM 3900 O O . LYS B 1 75 ? 24.141 18.285 4.356 1.00 24.71 75 LYS B O 1
ATOM 3906 N N . ILE B 1 76 ? 24.256 17.146 6.297 1.00 23.61 76 ILE B N 1
ATOM 3907 C CA . ILE B 1 76 ? 23.278 16.134 5.933 1.00 25.08 76 ILE B CA 1
ATOM 3908 C C . ILE B 1 76 ? 23.003 15.201 7.116 1.00 24.99 76 ILE B C 1
ATOM 3909 O O . ILE B 1 76 ? 23.926 14.686 7.746 1.00 28.08 76 ILE B O 1
ATOM 3914 N N . ALA B 1 77 ? 21.722 15.007 7.405 1.00 21.03 77 ALA B N 1
ATOM 3915 C CA . ALA B 1 77 ? 21.272 14.173 8.501 1.00 19.99 77 ALA B CA 1
ATOM 3916 C C . ALA B 1 77 ? 21.376 12.679 8.179 1.00 20.44 77 ALA B C 1
ATOM 3917 O O . ALA B 1 77 ? 21.991 11.929 8.930 1.00 18.72 77 ALA B O 1
ATOM 3919 N N . HIS B 1 78 ? 20.768 12.251 7.075 1.00 16.97 78 HIS B N 1
ATOM 3920 C CA . HIS B 1 78 ? 20.823 10.853 6.691 1.00 19.52 78 HIS B CA 1
ATOM 3921 C C . HIS B 1 78 ? 20.841 10.584 5.182 1.00 19.87 78 HIS B C 1
ATOM 3922 O O . HIS B 1 78 ? 20.008 11.087 4.438 1.00 20.84 78 HIS B O 1
ATOM 3929 N N . SER B 1 79 ? 21.831 9.803 4.754 1.00 20.37 79 SER B N 1
ATOM 3930 C CA . SER B 1 79 ? 21.866 9.184 3.432 1.00 17.59 79 SER B CA 1
ATOM 3931 C C . SER B 1 79 ? 22.344 7.744 3.622 1.00 18.36 79 SER B C 1
ATOM 3932 O O . SER B 1 79 ? 23.075 7.442 4.563 1.00 17.99 79 SER B O 1
ATOM 3935 N N . THR B 1 80 ? 21.939 6.872 2.709 1.00 16.50 80 THR B N 1
ATOM 3936 C CA . THR B 1 80 ? 21.931 5.441 2.944 1.00 18.42 80 THR B CA 1
ATOM 3937 C C . THR B 1 80 ? 23.300 4.763 2.882 1.00 20.48 80 THR B C 1
ATOM 3938 O O . THR B 1 80 ? 24.257 5.293 2.308 1.00 22.34 80 THR B O 1
ATOM 3942 N N . LEU B 1 81 ? 23.388 3.585 3.491 1.00 20.06 81 LEU B N 1
ATOM 3943 C CA . LEU B 1 81 ? 24.575 2.752 3.340 1.00 20.55 81 LEU B CA 1
ATOM 3944 C C . LEU B 1 81 ? 24.314 1.530 2.477 1.00 18.80 81 LEU B C 1
ATOM 3945 O O . LEU B 1 81 ? 25.216 0.726 2.281 1.00 24.07 81 LEU B O 1
ATOM 3950 N N . LEU B 1 82 ? 23.093 1.400 1.952 1.00 21.09 82 LEU B N 1
ATOM 3951 C CA . LEU B 1 82 ? 22.799 0.348 0.975 1.00 23.80 82 LEU B CA 1
ATOM 3952 C C . LEU B 1 82 ? 23.464 0.648 -0.372 1.00 23.15 82 LEU B C 1
ATOM 3953 O O . LEU B 1 82 ? 22.976 1.463 -1.153 1.00 21.51 82 LEU B O 1
ATOM 3958 N N . GLY B 1 83 ? 24.604 0.006 -0.615 1.00 24.81 83 GLY B N 1
ATOM 3959 C CA . GLY B 1 83 ? 25.269 0.067 -1.917 1.00 20.75 83 GLY B CA 1
ATOM 3960 C C . GLY B 1 83 ? 26.184 1.264 -2.059 1.00 21.44 83 GLY B C 1
ATOM 3961 O O . GLY B 1 83 ? 26.756 1.499 -3.120 1.00 20.82 83 GLY B O 1
ATOM 3962 N N . MET B 1 84 ? 26.320 2.025 -0.984 1.00 18.93 84 MET B N 1
ATOM 3963 C CA . MET B 1 84 ? 27.100 3.249 -1.018 1.00 22.26 84 MET B CA 1
ATOM 3964 C C . MET B 1 84 ? 27.355 3.675 0.418 1.00 20.66 84 MET B C 1
ATOM 3965 O O . MET B 1 84 ? 26.908 3.007 1.353 1.00 19.91 84 MET B O 1
ATOM 3970 N N . THR B 1 85 ? 28.071 4.773 0.611 1.00 19.44 85 THR B N 1
ATOM 3971 C CA . THR B 1 85 ? 28.334 5.220 1.972 1.00 19.62 85 THR B CA 1
ATOM 3972 C C . THR B 1 85 ? 28.324 6.750 2.124 1.00 19.99 85 THR B C 1
ATOM 3973 O O . THR B 1 85 ? 27.904 7.483 1.227 1.00 16.03 85 THR B O 1
ATOM 3977 N N . ASN B 1 86 ? 28.752 7.217 3.288 1.00 19.99 86 ASN B N 1
ATOM 3978 C CA . ASN B 1 86 ? 28.842 8.641 3.582 1.00 20.20 86 ASN B CA 1
ATOM 3979 C C . ASN B 1 86 ? 30.106 8.906 4.378 1.00 19.98 86 ASN B C 1
ATOM 3980 O O . ASN B 1 86 ? 30.770 7.968 4.805 1.00 21.88 86 ASN B O 1
ATOM 3985 N N . VAL B 1 87 ? 30.445 10.178 4.566 1.00 22.91 87 VAL B N 1
ATOM 3986 C CA . VAL B 1 87 ? 31.708 10.552 5.204 1.00 23.77 87 VAL B CA 1
ATOM 3987 C C . VAL B 1 87 ? 31.803 10.155 6.688 1.00 23.00 87 VAL B C 1
ATOM 3988 O O . VAL B 1 87 ? 32.741 9.448 7.074 1.00 23.67 87 VAL B O 1
ATOM 3992 N N . PRO B 1 88 ? 30.826 10.580 7.517 1.00 23.81 88 PRO B N 1
ATOM 3993 C CA . PRO B 1 88 ? 30.851 10.188 8.931 1.00 21.88 88 PRO B CA 1
ATOM 3994 C C . PRO B 1 88 ? 30.928 8.664 9.159 1.00 17.43 88 PRO B C 1
ATOM 3995 O O . PRO B 1 88 ? 31.705 8.228 10.002 1.00 18.84 88 PRO B O 1
ATOM 3999 N N . ALA B 1 89 ? 30.157 7.866 8.422 1.00 14.65 89 ALA B N 1
ATOM 4000 C CA . ALA B 1 89 ? 30.194 6.398 8.595 1.00 17.91 89 ALA B CA 1
ATOM 4001 C C . ALA B 1 89 ? 31.531 5.787 8.163 1.00 19.60 89 ALA B C 1
ATOM 4002 O O . ALA B 1 89 ? 32.045 4.841 8.774 1.00 19.50 89 ALA B O 1
ATOM 4004 N N . THR B 1 90 ? 32.098 6.344 7.108 1.00 22.36 90 THR B N 1
ATOM 4005 C CA . THR B 1 90 ? 33.432 5.943 6.667 1.00 22.17 90 THR B CA 1
ATOM 4006 C C . THR B 1 90 ? 34.532 6.339 7.662 1.00 19.50 90 THR B C 1
ATOM 4007 O O . THR B 1 90 ? 35.407 5.535 7.953 1.00 19.59 90 THR B O 1
ATOM 4011 N N . GLN B 1 91 ? 34.473 7.562 8.184 1.00 21.07 91 GLN B N 1
ATOM 4012 C CA . GLN B 1 91 ? 35.475 8.041 9.144 1.00 21.70 91 GLN B CA 1
ATOM 4013 C C . GLN B 1 91 ? 35.386 7.269 10.445 1.00 18.44 91 GLN B C 1
ATOM 4014 O O . GLN B 1 91 ? 36.402 6.865 10.998 1.00 21.83 91 GLN B O 1
ATOM 4020 N N . LEU B 1 92 ? 34.163 7.056 10.914 1.00 18.73 92 LEU B N 1
ATOM 4021 C CA . LEU B 1 92 ? 33.920 6.339 12.160 1.00 17.49 92 LEU B CA 1
ATOM 4022 C C . LEU B 1 92 ? 34.433 4.909 12.097 1.00 18.62 92 LEU B C 1
ATOM 4023 O O . LEU B 1 92 ? 35.039 4.423 13.041 1.00 22.36 92 LEU B O 1
ATOM 4028 N N . ALA B 1 93 ? 34.207 4.239 10.973 1.00 20.72 93 ALA B N 1
ATOM 4029 C CA . ALA B 1 93 ? 34.661 2.874 10.820 1.00 17.54 93 ALA B CA 1
ATOM 4030 C C . ALA B 1 93 ? 36.174 2.805 11.020 1.00 20.94 93 ALA B C 1
ATOM 4031 O O . ALA B 1 93 ? 36.655 1.958 11.752 1.00 18.35 93 ALA B O 1
ATOM 4033 N N . GLU B 1 94 ? 36.936 3.696 10.387 1.00 23.27 94 GLU B N 1
ATOM 4034 C CA . GLU B 1 94 ? 38.391 3.692 10.613 1.00 23.15 94 GLU B CA 1
ATOM 4035 C C . GLU B 1 94 ? 38.755 3.776 12.093 1.00 21.09 94 GLU B C 1
ATOM 4036 O O . GLU B 1 94 ? 39.594 3.021 12.575 1.00 18.60 94 GLU B O 1
ATOM 4042 N N . THR B 1 95 ? 38.133 4.725 12.788 1.00 22.09 95 THR B N 1
ATOM 4043 C CA . THR B 1 95 ? 38.354 4.945 14.213 1.00 23.81 95 THR B CA 1
ATOM 4044 C C . THR B 1 95 ? 37.998 3.734 15.077 1.00 21.67 95 THR B C 1
ATOM 4045 O O . THR B 1 95 ? 38.729 3.406 16.001 1.00 21.62 95 THR B O 1
ATOM 4049 N N . LEU B 1 96 ? 36.881 3.074 14.773 1.00 21.72 96 LEU B N 1
ATOM 4050 C CA . LEU B 1 96 ? 36.455 1.893 15.528 1.00 21.96 96 LEU B CA 1
ATOM 4051 C C . LEU B 1 96 ? 37.436 0.741 15.337 1.00 23.07 96 LEU B C 1
ATOM 4052 O O . LEU B 1 96 ? 37.654 -0.068 16.248 1.00 22.24 96 LEU B O 1
ATOM 4057 N N . ILE B 1 97 ? 38.025 0.668 14.145 1.00 22.07 97 ILE B N 1
ATOM 4058 C CA . ILE B 1 97 ? 39.025 -0.352 13.878 1.00 23.32 97 ILE B CA 1
ATOM 4059 C C . ILE B 1 97 ? 40.297 -0.086 14.689 1.00 23.11 97 ILE B C 1
ATOM 4060 O O . ILE B 1 97 ? 40.913 -1.020 15.195 1.00 24.61 97 ILE B O 1
ATOM 4065 N N . ASP B 1 98 ? 40.650 1.186 14.850 1.00 24.53 98 ASP B N 1
ATOM 4066 C CA . ASP B 1 98 ? 41.845 1.580 15.601 1.00 28.15 98 ASP B CA 1
ATOM 4067 C C . ASP B 1 98 ? 41.751 1.187 17.085 1.00 26.09 98 ASP B C 1
ATOM 4068 O O . ASP B 1 98 ? 42.761 0.884 17.717 1.00 28.75 98 ASP B O 1
ATOM 4073 N N . ILE B 1 99 ? 40.545 1.232 17.642 1.00 22.98 99 ILE B N 1
ATOM 4074 C CA . ILE B 1 99 ? 40.361 1.062 19.085 1.00 17.49 99 ILE B CA 1
ATOM 4075 C C . ILE B 1 99 ? 39.815 -0.325 19.470 1.00 17.55 99 ILE B C 1
ATOM 4076 O O . ILE B 1 99 ? 39.737 -0.666 20.651 1.00 22.41 99 ILE B O 1
ATOM 4081 N N . SER B 1 100 ? 39.451 -1.120 18.478 1.00 20.41 100 SER B N 1
ATOM 4082 C CA . SER B 1 100 ? 38.981 -2.496 18.716 1.00 22.25 100 SER B CA 1
ATOM 4083 C C . SER B 1 100 ? 40.128 -3.509 18.604 1.00 22.82 100 SER B C 1
ATOM 4084 O O . SER B 1 100 ? 41.195 -3.182 18.067 1.00 25.29 100 SER B O 1
ATOM 4087 N N . PRO B 1 101 ? 39.920 -4.737 19.125 1.00 21.74 101 PRO B N 1
ATOM 4088 C CA . PRO B 1 101 ? 40.899 -5.814 19.017 1.00 21.55 101 PRO B CA 1
ATOM 4089 C C . PRO B 1 101 ? 41.514 -5.961 17.625 1.00 26.16 101 PRO B C 1
ATOM 4090 O O . PRO B 1 101 ? 40.818 -5.857 16.611 1.00 23.63 101 PRO B O 1
ATOM 4094 N N . LYS B 1 102 ? 42.829 -6.187 17.633 1.00 26.66 102 LYS B N 1
ATOM 4095 C CA . LYS B 1 102 ? 43.693 -6.348 16.469 1.00 29.12 102 LYS B CA 1
ATOM 4096 C C . LYS B 1 102 ? 43.076 -7.095 15.289 1.00 27.96 102 LYS B C 1
ATOM 4097 O O . LYS B 1 102 ? 43.141 -6.622 14.157 1.00 25.89 102 LYS B O 1
ATOM 4103 N N . LYS B 1 103 ? 42.487 -8.262 15.554 1.00 26.31 103 LYS B N 1
ATOM 4104 C CA . LYS B 1 103 ? 42.007 -9.147 14.479 1.00 23.18 103 LYS B CA 1
ATOM 4105 C C . LYS B 1 103 ? 40.719 -8.675 13.789 1.00 21.64 103 LYS B C 1
ATOM 4106 O O . LYS B 1 103 ? 40.394 -9.137 12.695 1.00 21.42 103 LYS B O 1
ATOM 4112 N N . LEU B 1 104 ? 40.003 -7.745 14.413 1.00 19.70 104 LEU B N 1
ATOM 4113 C CA . LEU B 1 104 ? 38.772 -7.206 13.829 1.00 19.53 104 LEU B CA 1
ATOM 4114 C C . LEU B 1 104 ? 39.092 -6.044 12.883 1.00 18.76 104 LEU B C 1
ATOM 4115 O O . LEU B 1 104 ? 39.735 -5.075 13.274 1.00 22.21 104 LEU B O 1
ATOM 4120 N N . THR B 1 105 ? 38.650 -6.138 11.637 1.00 21.89 105 THR B N 1
ATOM 4121 C CA . THR B 1 105 ? 39.054 -5.155 10.639 1.00 24.83 105 THR B CA 1
ATOM 4122 C C . THR B 1 105 ? 37.859 -4.587 9.891 1.00 23.13 105 THR B C 1
ATOM 4123 O O . THR B 1 105 ? 38.010 -3.735 9.030 1.00 25.43 105 THR B O 1
ATOM 4127 N N . ARG B 1 106 ? 36.672 -5.071 10.229 1.00 22.90 106 ARG B N 1
ATOM 4128 C CA . ARG B 1 106 ? 35.466 -4.756 9.473 1.00 21.73 106 ARG B CA 1
ATOM 4129 C C . ARG B 1 106 ? 34.355 -4.215 10.380 1.00 18.92 106 ARG B C 1
ATOM 4130 O O . ARG B 1 106 ? 34.133 -4.718 11.479 1.00 18.70 106 ARG B O 1
ATOM 4138 N N . VAL B 1 107 ? 33.662 -3.191 9.902 1.00 17.74 107 VAL B N 1
ATOM 4139 C CA . VAL B 1 107 ? 32.585 -2.556 10.634 1.00 18.36 107 VAL B CA 1
ATOM 4140 C C . VAL B 1 107 ? 31.276 -2.671 9.847 1.00 20.66 107 VAL B C 1
ATOM 4141 O O . VAL B 1 107 ? 31.138 -2.116 8.753 1.00 19.90 107 VAL B O 1
ATOM 4145 N N . PHE B 1 108 ? 30.332 -3.433 10.391 1.00 20.41 108 PHE B N 1
ATOM 4146 C CA . PHE B 1 108 ? 28.991 -3.535 9.828 1.00 18.63 108 PHE B CA 1
ATOM 4147 C C . PHE B 1 108 ? 28.040 -2.786 10.770 1.00 21.41 108 PHE B C 1
ATOM 4148 O O . PHE B 1 108 ? 27.983 -3.089 11.958 1.00 18.85 108 PHE B O 1
ATOM 4156 N N . TYR B 1 109 ? 27.309 -1.805 10.241 1.00 20.87 109 TYR B N 1
ATOM 4157 C CA . TYR B 1 109 ? 26.438 -0.958 11.054 1.00 20.97 109 TYR B CA 1
ATOM 4158 C C . TYR B 1 109 ? 25.023 -1.480 11.168 1.00 20.65 109 TYR B C 1
ATOM 4159 O O . TYR B 1 109 ? 24.475 -2.061 10.229 1.00 19.53 109 TYR B O 1
ATOM 4168 N N . SER B 1 110 ? 24.421 -1.238 12.325 1.00 22.22 110 SER B N 1
ATOM 4169 C CA . SER B 1 110 ? 22.991 -1.398 12.466 1.00 21.84 110 SER B CA 1
ATOM 4170 C C . SER B 1 110 ? 22.436 -0.369 13.439 1.00 23.22 110 SER B C 1
ATOM 4171 O O . SER B 1 110 ? 23.089 0.641 13.716 1.00 21.90 110 SER B O 1
ATOM 4174 N N . ASP B 1 111 ? 21.238 -0.642 13.955 1.00 28.08 111 ASP B N 1
ATOM 4175 C CA . ASP B 1 111 ? 20.421 0.347 14.658 1.00 30.97 111 ASP B CA 1
ATOM 4176 C C . ASP B 1 111 ? 20.392 0.115 16.156 1.00 31.70 111 ASP B C 1
ATOM 4177 O O . ASP B 1 111 ? 20.268 1.066 16.946 1.00 33.10 111 ASP B O 1
ATOM 4182 N N . SER B 1 112 ? 20.496 -1.151 16.550 1.00 27.21 112 SER B N 1
ATOM 4183 C CA . SER B 1 112 ? 20.529 -1.497 17.965 1.00 24.21 112 SER B CA 1
ATOM 4184 C C . SER B 1 112 ? 21.502 -2.638 18.246 1.00 23.93 112 SER B C 1
ATOM 4185 O O . SER B 1 112 ? 21.840 -3.416 17.344 1.00 24.54 112 SER B O 1
ATOM 4188 N N . GLY B 1 113 ? 21.941 -2.709 19.502 1.00 20.78 113 GLY B N 1
ATOM 4189 C CA . GLY B 1 113 ? 22.882 -3.711 19.986 1.00 21.18 113 GLY B CA 1
ATOM 4190 C C . GLY B 1 113 ? 22.306 -5.094 19.798 1.00 21.70 113 GLY B C 1
ATOM 4191 O O . GLY B 1 113 ? 23.024 -6.032 19.477 1.00 18.93 113 GLY B O 1
ATOM 4192 N N . ALA B 1 114 ? 20.993 -5.205 19.977 1.00 24.22 114 ALA B N 1
ATOM 4193 C CA . ALA B 1 114 ? 20.270 -6.445 19.705 1.00 24.07 114 ALA B CA 1
ATOM 4194 C C . ALA B 1 114 ? 20.382 -6.832 18.236 1.00 25.41 114 ALA B C 1
ATOM 4195 O O . ALA B 1 114 ? 20.601 -7.986 17.905 1.00 23.83 114 ALA B O 1
ATOM 4197 N N . GLU B 1 115 ? 20.246 -5.855 17.348 1.00 26.59 115 GLU B N 1
ATOM 4198 C CA . GLU B 1 115 ? 20.379 -6.129 15.927 1.00 27.14 115 GLU B CA 1
ATOM 4199 C C . GLU B 1 115 ? 21.828 -6.493 15.576 1.00 24.29 115 GLU B C 1
ATOM 4200 O O . GLU B 1 115 ? 22.061 -7.344 14.736 1.00 25.85 115 GLU B O 1
ATOM 4206 N N . ALA B 1 116 ? 22.794 -5.859 16.241 1.00 22.53 116 ALA B N 1
ATOM 4207 C CA . ALA B 1 116 ? 24.211 -6.158 16.025 1.00 19.72 116 ALA B CA 1
ATOM 4208 C C . ALA B 1 116 ? 24.547 -7.624 16.331 1.00 19.02 116 ALA B C 1
ATOM 4209 O O . ALA B 1 116 ? 25.333 -8.259 15.625 1.00 17.92 116 ALA B O 1
ATOM 4211 N N . MET B 1 117 ? 23.947 -8.139 17.396 1.00 18.07 117 MET B N 1
ATOM 4212 C CA . MET B 1 117 ? 24.120 -9.510 17.812 1.00 19.75 117 MET B CA 1
ATOM 4213 C C . MET B 1 117 ? 23.452 -10.486 16.856 1.00 17.88 117 MET B C 1
ATOM 4214 O O . MET B 1 117 ? 23.983 -11.561 16.615 1.00 22.49 117 MET B O 1
ATOM 4219 N N . GLU B 1 118 ? 22.289 -10.124 16.330 0.50 15.84 118 GLU B N 1
ATOM 4220 C CA . GLU B 1 118 ? 21.588 -10.988 15.389 0.50 16.39 118 GLU B CA 1
ATOM 4221 C C . GLU B 1 118 ? 22.331 -11.088 14.063 0.50 13.08 118 GLU B C 1
ATOM 4222 O O . GLU B 1 118 ? 22.393 -12.142 13.451 0.50 8.07 118 GLU B O 1
ATOM 4228 N N . ILE B 1 119 ? 22.900 -9.970 13.639 1.00 16.61 119 ILE B N 1
ATOM 4229 C CA . ILE B 1 119 ? 23.780 -9.917 12.481 1.00 16.29 119 ILE B CA 1
ATOM 4230 C C . ILE B 1 119 ? 25.013 -10.794 12.678 1.00 15.37 119 ILE B C 1
ATOM 4231 O O . ILE B 1 119 ? 25.439 -11.489 11.761 1.00 13.45 119 ILE B O 1
ATOM 4236 N N . ALA B 1 120 ? 25.563 -10.793 13.890 1.00 14.75 120 ALA B N 1
ATOM 4237 C CA . ALA B 1 120 ? 26.747 -11.579 14.147 1.00 16.90 120 ALA B CA 1
ATOM 4238 C C . ALA B 1 120 ? 26.425 -13.060 13.919 1.00 17.06 120 ALA B C 1
ATOM 4239 O O . ALA B 1 120 ? 27.224 -13.796 13.362 1.00 21.28 120 ALA B O 1
ATOM 4241 N N . LEU B 1 121 ? 25.247 -13.486 14.352 1.00 20.90 121 LEU B N 1
ATOM 4242 C CA . LEU B 1 121 ? 24.821 -14.876 14.191 1.00 23.69 121 LEU B CA 1
ATOM 4243 C C . LEU B 1 121 ? 24.561 -15.216 12.726 1.00 21.79 121 LEU B C 1
ATOM 4244 O O . LEU B 1 121 ? 24.920 -16.295 12.257 1.00 21.97 121 LEU B O 1
ATOM 4249 N N . LYS B 1 122 ? 23.937 -14.288 12.005 1.00 23.25 122 LYS B N 1
ATOM 4250 C CA . LYS B 1 122 ? 23.774 -14.433 10.559 1.00 26.49 122 LYS B CA 1
ATOM 4251 C C . LYS B 1 122 ? 25.109 -14.524 9.818 1.00 26.93 122 LYS B C 1
ATOM 4252 O O . LYS B 1 122 ? 25.270 -15.357 8.917 1.00 23.09 122 LYS B O 1
ATOM 4258 N N . MET B 1 123 ? 26.062 -13.660 10.183 1.00 25.48 123 MET B N 1
ATOM 4259 C CA . MET B 1 123 ? 27.408 -13.757 9.622 1.00 21.31 123 MET B CA 1
ATOM 4260 C C . MET B 1 123 ? 28.035 -15.131 9.828 1.00 20.78 123 MET B C 1
ATOM 4261 O O . MET B 1 123 ? 28.604 -15.693 8.895 1.00 16.27 123 MET B O 1
ATOM 4266 N N . ALA B 1 124 ? 27.944 -15.648 11.056 1.00 20.08 124 ALA B N 1
ATOM 4267 C CA . ALA B 1 124 ? 28.515 -16.944 11.400 1.00 18.99 124 ALA B CA 1
ATOM 4268 C C . ALA B 1 124 ? 27.817 -18.087 10.645 1.00 19.93 124 ALA B C 1
ATOM 4269 O O . ALA B 1 124 ? 28.466 -18.914 10.015 1.00 18.56 124 ALA B O 1
ATOM 4271 N N . PHE B 1 125 ? 26.491 -18.128 10.717 1.00 21.32 125 PHE B N 1
ATOM 4272 C CA . PHE B 1 125 ? 25.723 -19.158 10.024 1.00 28.21 125 PHE B CA 1
ATOM 4273 C C . PHE B 1 125 ? 26.016 -19.159 8.514 1.00 29.44 125 PHE B C 1
ATOM 4274 O O . PHE B 1 125 ? 26.201 -20.217 7.915 1.00 28.79 125 PHE B O 1
ATOM 4282 N N . GLN B 1 126 ? 26.052 -17.977 7.903 1.00 26.24 126 GLN B N 1
ATOM 4283 C CA . GLN B 1 126 ? 26.247 -17.887 6.454 1.00 29.48 126 GLN B CA 1
ATOM 4284 C C . GLN B 1 126 ? 27.715 -18.030 6.035 1.00 25.74 126 GLN B C 1
ATOM 4285 O O . GLN B 1 126 ? 28.010 -18.445 4.912 1.00 26.16 126 GLN B O 1
ATOM 4291 N N . TYR B 1 127 ? 28.626 -17.681 6.936 1.00 20.17 127 TYR B N 1
ATOM 4292 C CA . TYR B 1 127 ? 30.048 -17.882 6.703 1.00 20.72 127 TYR B CA 1
ATOM 4293 C C . TYR B 1 127 ? 30.332 -19.335 6.359 1.00 23.70 127 TYR B C 1
ATOM 4294 O O . TYR B 1 127 ? 31.018 -19.622 5.383 1.00 26.67 127 TYR B O 1
ATOM 4303 N N . TRP B 1 128 ? 29.816 -20.239 7.187 1.00 22.93 128 TRP B N 1
ATOM 4304 C CA . TRP B 1 128 ? 30.104 -21.659 7.064 1.00 22.82 128 TRP B CA 1
ATOM 4305 C C . TRP B 1 128 ? 29.465 -22.244 5.833 1.00 24.41 128 TRP B C 1
ATOM 4306 O O . TRP B 1 128 ? 30.026 -23.129 5.206 1.00 23.76 128 TRP B O 1
ATOM 4317 N N . LYS B 1 129 ? 28.279 -21.747 5.503 1.00 27.07 129 LYS B N 1
ATOM 4318 C CA . LYS B 1 129 ? 27.592 -22.133 4.279 1.00 32.35 129 LYS B CA 1
ATOM 4319 C C . LYS B 1 129 ? 28.420 -21.723 3.068 1.00 30.22 129 LYS B C 1
ATOM 4320 O O . LYS B 1 129 ? 28.635 -22.523 2.160 1.00 34.50 129 LYS B O 1
ATOM 4326 N N . ASN B 1 130 ? 28.902 -20.485 3.070 1.00 29.54 130 ASN B N 1
ATOM 4327 C CA . ASN B 1 130 ? 29.622 -19.938 1.921 1.00 27.35 130 ASN B CA 1
ATOM 4328 C C . ASN B 1 130 ? 30.935 -20.665 1.612 1.00 27.51 130 ASN B C 1
ATOM 4329 O O . ASN B 1 130 ? 31.377 -20.690 0.463 1.00 24.86 130 ASN B O 1
ATOM 4334 N N . ILE B 1 131 ? 31.562 -21.246 2.630 1.00 24.70 131 ILE B N 1
ATOM 4335 C CA . ILE B 1 131 ? 32.817 -21.958 2.404 1.00 26.11 131 ILE B CA 1
ATOM 4336 C C . ILE B 1 131 ? 32.614 -23.474 2.374 1.00 25.97 131 ILE B C 1
ATOM 4337 O O . ILE B 1 131 ? 33.572 -24.241 2.473 1.00 28.34 131 ILE B O 1
ATOM 4342 N N . GLY B 1 132 ? 31.358 -23.891 2.243 1.00 29.63 132 GLY B N 1
ATOM 4343 C CA . GLY B 1 132 ? 31.034 -25.285 1.986 1.00 30.28 132 GLY B CA 1
ATOM 4344 C C . GLY B 1 132 ? 30.972 -26.172 3.213 1.00 33.34 132 GLY B C 1
ATOM 4345 O O . GLY B 1 132 ? 31.299 -27.362 3.146 1.00 33.83 132 GLY B O 1
ATOM 4346 N N . LYS B 1 133 ? 30.546 -25.592 4.334 1.00 34.44 133 LYS B N 1
ATOM 4347 C CA . LYS B 1 133 ? 30.291 -26.347 5.559 1.00 31.04 133 LYS B CA 1
ATOM 4348 C C . LYS B 1 133 ? 28.919 -26.031 6.165 1.00 29.70 133 LYS B C 1
ATOM 4349 O O . LYS B 1 133 ? 28.836 -25.585 7.303 1.00 25.69 133 LYS B O 1
ATOM 4355 N N . PRO B 1 134 ? 27.837 -26.295 5.410 1.00 30.83 134 PRO B N 1
ATOM 4356 C CA . PRO B 1 134 ? 26.459 -26.017 5.816 1.00 31.15 134 PRO B CA 1
ATOM 4357 C C . PRO B 1 134 ? 26.030 -26.807 7.042 1.00 31.31 134 PRO B C 1
ATOM 4358 O O . PRO B 1 134 ? 25.042 -26.450 7.691 1.00 29.68 134 PRO B O 1
ATOM 4362 N N . GLU B 1 135 ? 26.763 -27.876 7.341 1.00 29.05 135 GLU B N 1
ATOM 4363 C CA . GLU B 1 135 ? 26.521 -28.671 8.542 1.00 33.67 135 GLU B CA 1
ATOM 4364 C C . GLU B 1 135 ? 26.804 -27.880 9.815 1.00 33.86 135 GLU B C 1
ATOM 4365 O O . GLU B 1 135 ? 26.264 -28.196 10.870 1.00 36.94 135 GLU B O 1
ATOM 4371 N N . LYS B 1 136 ? 27.653 -26.855 9.710 1.00 34.11 136 LYS B N 1
ATOM 4372 C CA . LYS B 1 136 ? 27.971 -25.980 10.848 1.00 31.06 136 LYS B CA 1
ATOM 4373 C C . LYS B 1 136 ? 26.911 -24.892 10.991 1.00 31.05 136 LYS B C 1
ATOM 4374 O O . LYS B 1 136 ? 27.084 -23.764 10.516 1.00 30.53 136 LYS B O 1
ATOM 4380 N N . GLN B 1 137 ? 25.814 -25.247 11.652 1.00 30.45 137 GLN B N 1
ATOM 4381 C CA . GLN B 1 137 ? 24.618 -24.418 11.660 1.00 34.04 137 GLN B CA 1
ATOM 4382 C C . GLN B 1 137 ? 23.985 -24.254 13.038 1.00 30.64 137 GLN B C 1
ATOM 4383 O O . GLN B 1 137 ? 22.938 -23.632 13.162 1.00 33.33 137 GLN B O 1
ATOM 4389 N N . LYS B 1 138 ? 24.600 -24.815 14.071 1.00 31.16 138 LYS B N 1
ATOM 4390 C CA . LYS B 1 138 ? 24.034 -24.690 15.412 1.00 30.88 138 LYS B CA 1
ATOM 4391 C C . LYS B 1 138 ? 24.846 -23.702 16.237 1.00 30.09 138 LYS B C 1
ATOM 4392 O O . LYS B 1 138 ? 25.960 -23.338 15.867 1.00 29.27 138 LYS B O 1
ATOM 4398 N N . PHE B 1 139 ? 24.292 -23.271 17.361 1.00 30.25 139 PHE B N 1
ATOM 4399 C CA . PHE B 1 139 ? 24.955 -22.262 18.177 1.00 33.01 139 PHE B CA 1
ATOM 4400 C C . PHE B 1 139 ? 25.071 -22.685 19.631 1.00 27.34 139 PHE B C 1
ATOM 4401 O O . PHE B 1 139 ? 24.228 -23.417 20.132 1.00 28.96 139 PHE B O 1
ATOM 4409 N N . ILE B 1 140 ? 26.130 -22.237 20.300 1.00 23.80 140 ILE B N 1
ATOM 4410 C CA . ILE B 1 140 ? 26.214 -22.365 21.746 1.00 23.45 140 ILE B CA 1
ATOM 4411 C C . ILE B 1 140 ? 25.852 -21.038 22.420 1.00 27.98 140 ILE B C 1
ATOM 4412 O O . ILE B 1 140 ? 26.517 -20.030 22.229 1.00 26.36 140 ILE B O 1
ATOM 4417 N N . ALA B 1 141 ? 24.783 -21.040 23.203 1.00 30.81 141 ALA B N 1
ATOM 4418 C CA . ALA B 1 141 ? 24.431 -19.853 23.957 1.00 33.99 141 ALA B CA 1
ATOM 4419 C C . ALA B 1 141 ? 24.840 -20.091 25.403 1.00 35.46 141 ALA B C 1
ATOM 4420 O O . ALA B 1 141 ? 24.657 -21.187 25.946 1.00 36.10 141 ALA B O 1
ATOM 4422 N N . MET B 1 142 ? 25.427 -19.071 26.016 1.00 36.14 142 MET B N 1
ATOM 4423 C CA . MET B 1 142 ? 26.063 -19.243 27.311 1.00 35.64 142 MET B CA 1
ATOM 4424 C C . MET B 1 142 ? 25.170 -18.785 28.446 1.00 39.50 142 MET B C 1
ATOM 4425 O O . MET B 1 142 ? 24.670 -17.662 28.429 1.00 43.45 142 MET B O 1
ATOM 4430 N N . LYS B 1 143 ? 24.982 -19.672 29.425 1.00 40.38 143 LYS B N 1
ATOM 4431 C CA . LYS B 1 143 ? 24.153 -19.412 30.597 1.00 41.97 143 LYS B CA 1
ATOM 4432 C C . LYS B 1 143 ? 24.901 -19.815 31.878 1.00 41.11 143 LYS B C 1
ATOM 4433 O O . LYS B 1 143 ? 24.535 -19.415 32.991 1.00 39.13 143 LYS B O 1
ATOM 4439 N N . SER B 1 173 ? 19.607 -25.254 19.656 1.00 48.62 173 SER B N 1
ATOM 4440 C CA . SER B 1 173 ? 20.890 -24.669 20.049 1.00 49.05 173 SER B CA 1
ATOM 4441 C C . SER B 1 173 ? 21.396 -25.299 21.347 1.00 46.15 173 SER B C 1
ATOM 4442 O O . SER B 1 173 ? 20.631 -25.934 22.083 1.00 46.34 173 SER B O 1
ATOM 4445 N N . TYR B 1 174 ? 22.682 -25.119 21.633 1.00 42.08 174 TYR B N 1
ATOM 4446 C CA . TYR B 1 174 ? 23.294 -25.770 22.791 1.00 38.78 174 TYR B CA 1
ATOM 4447 C C . TYR B 1 174 ? 23.549 -24.796 23.937 1.00 37.83 174 TYR B C 1
ATOM 4448 O O . TYR B 1 174 ? 23.615 -23.585 23.730 1.00 36.75 174 TYR B O 1
ATOM 4457 N N . LYS B 1 175 ? 23.678 -25.338 25.144 1.00 37.62 175 LYS B N 1
ATOM 4458 C CA . LYS B 1 175 ? 23.810 -24.533 26.353 1.00 38.39 175 LYS B CA 1
ATOM 4459 C C . LYS B 1 175 ? 24.984 -25.010 27.202 1.00 35.16 175 LYS B C 1
ATOM 4460 O O . LYS B 1 175 ? 25.070 -26.182 27.561 1.00 38.92 175 LYS B O 1
ATOM 4466 N N . ALA B 1 176 ? 25.890 -24.093 27.513 1.00 33.99 176 ALA B N 1
ATOM 4467 C CA . ALA B 1 176 ? 26.987 -24.367 28.436 1.00 31.27 176 ALA B CA 1
ATOM 4468 C C . ALA B 1 176 ? 26.964 -23.310 29.549 1.00 28.82 176 ALA B C 1
ATOM 4469 O O . ALA B 1 176 ? 26.451 -22.215 29.345 1.00 22.96 176 ALA B O 1
ATOM 4471 N N . PRO B 1 177 ? 27.474 -23.658 30.742 1.00 28.74 177 PRO B N 1
ATOM 4472 C CA . PRO B 1 177 ? 27.361 -22.774 31.901 1.00 28.53 177 PRO B CA 1
ATOM 4473 C C . PRO B 1 177 ? 28.471 -21.726 32.044 1.00 25.90 177 PRO B C 1
ATOM 4474 O O . PRO B 1 177 ? 29.639 -22.011 31.798 1.00 28.09 177 PRO B O 1
ATOM 4478 N N . ILE B 1 178 ? 28.085 -20.516 32.439 1.00 24.43 178 ILE B N 1
ATOM 4479 C CA . ILE B 1 178 ? 29.033 -19.480 32.840 1.00 23.58 178 ILE B CA 1
ATOM 4480 C C . ILE B 1 178 ? 29.143 -19.537 34.357 1.00 19.85 178 ILE B C 1
ATOM 4481 O O . ILE B 1 178 ? 28.160 -19.802 35.023 1.00 26.25 178 ILE B O 1
ATOM 4486 N N . PRO B 1 179 ? 30.347 -19.317 34.913 1.00 23.98 179 PRO B N 1
ATOM 4487 C CA . PRO B 1 179 ? 30.535 -19.335 36.372 1.00 27.18 179 PRO B CA 1
ATOM 4488 C C . PRO B 1 179 ? 29.784 -18.236 37.132 1.00 29.98 179 PRO B C 1
ATOM 4489 O O . PRO B 1 179 ? 29.840 -17.057 36.760 1.00 31.79 179 PRO B O 1
ATOM 4493 N N . TYR B 1 180 ? 29.100 -18.643 38.195 1.00 25.61 180 TYR B N 1
ATOM 4494 C CA . TYR B 1 180 ? 28.418 -17.734 39.102 1.00 24.60 180 TYR B CA 1
ATOM 4495 C C . TYR B 1 180 ? 28.990 -18.044 40.491 1.00 23.95 180 TYR B C 1
ATOM 4496 O O . TYR B 1 180 ? 28.436 -18.835 41.246 1.00 20.52 180 TYR B O 1
ATOM 4505 N N . VAL B 1 181 ? 30.126 -17.428 40.810 1.00 25.13 181 VAL B N 1
ATOM 4506 C CA . VAL B 1 181 ? 30.969 -17.858 41.935 1.00 23.98 181 VAL B CA 1
ATOM 4507 C C . VAL B 1 181 ? 30.291 -17.722 43.303 1.00 27.71 181 VAL B C 1
ATOM 4508 O O . VAL B 1 181 ? 30.471 -18.565 44.196 1.00 25.82 181 VAL B O 1
ATOM 4512 N N . TYR B 1 182 ? 29.511 -16.660 43.456 1.00 26.40 182 TYR B N 1
ATOM 4513 C CA . TYR B 1 182 ? 28.747 -16.422 44.671 1.00 25.48 182 TYR B CA 1
ATOM 4514 C C . TYR B 1 182 ? 27.786 -17.566 45.014 1.00 25.28 182 TYR B C 1
ATOM 4515 O O . TYR B 1 182 ? 27.680 -17.961 46.175 1.00 27.24 182 TYR B O 1
ATOM 4524 N N . ARG B 1 183 ? 27.090 -18.089 44.008 1.00 29.60 183 ARG B N 1
ATOM 4525 C CA . ARG B 1 183 ? 26.132 -19.191 44.189 1.00 28.24 183 ARG B CA 1
ATOM 4526 C C . ARG B 1 183 ? 26.788 -20.554 43.977 1.00 29.07 183 ARG B C 1
ATOM 4527 O O . ARG B 1 183 ? 26.103 -21.545 43.717 1.00 29.76 183 ARG B O 1
ATOM 4535 N N . SER B 1 184 ? 28.109 -20.619 44.071 1.00 29.07 184 SER B N 1
ATOM 4536 C CA . SER B 1 184 ? 28.780 -21.887 43.849 1.00 28.42 184 SER B CA 1
ATOM 4537 C C . SER B 1 184 ? 29.070 -22.589 45.171 1.00 29.32 184 SER B C 1
ATOM 4538 O O . SER B 1 184 ? 29.157 -21.952 46.227 1.00 25.53 184 SER B O 1
ATOM 4541 N N . GLU B 1 185 ? 29.260 -23.902 45.110 1.00 33.00 185 GLU B N 1
ATOM 4542 C CA . GLU B 1 185 ? 29.546 -24.638 46.333 1.00 34.70 185 GLU B CA 1
ATOM 4543 C C . GLU B 1 185 ? 31.014 -24.572 46.796 1.00 33.92 185 GLU B C 1
ATOM 4544 O O . GLU B 1 185 ? 31.292 -24.742 47.973 1.00 32.86 185 GLU B O 1
ATOM 4550 N N . SER B 1 186 ? 31.946 -24.255 45.902 1.00 30.92 186 SER B N 1
ATOM 4551 C CA . SER B 1 186 ? 33.311 -23.998 46.354 1.00 27.82 186 SER B CA 1
ATOM 4552 C C . SER B 1 186 ? 33.544 -22.530 46.745 1.00 30.86 186 SER B C 1
ATOM 4553 O O . SER B 1 186 ? 34.298 -22.246 47.680 1.00 35.16 186 SER B O 1
ATOM 4556 N N . GLY B 1 187 ? 32.889 -21.606 46.036 1.00 26.84 187 GLY B N 1
ATOM 4557 C CA . GLY B 1 187 ? 33.127 -20.164 46.190 1.00 24.81 187 GLY B CA 1
ATOM 4558 C C . GLY B 1 187 ? 34.503 -19.778 45.689 1.00 25.23 187 GLY B C 1
ATOM 4559 O O . GLY B 1 187 ? 34.987 -18.658 45.905 1.00 26.99 187 GLY B O 1
ATOM 4560 N N . ASP B 1 188 ? 35.149 -20.716 45.010 1.00 24.00 188 ASP B N 1
ATOM 4561 C CA . ASP B 1 188 ? 36.489 -20.481 44.506 1.00 24.03 188 ASP B CA 1
ATOM 4562 C C . ASP B 1 188 ? 36.449 -20.205 42.983 1.00 25.94 188 ASP B C 1
ATOM 4563 O O . ASP B 1 188 ? 35.916 -21.007 42.212 1.00 23.63 188 ASP B O 1
ATOM 4568 N N . PRO B 1 189 ? 36.945 -19.021 42.565 1.00 23.30 189 PRO B N 1
ATOM 4569 C CA . PRO B 1 189 ? 36.956 -18.605 41.167 1.00 22.90 189 PRO B CA 1
ATOM 4570 C C . PRO B 1 189 ? 37.596 -19.601 40.200 1.00 22.33 189 PRO B C 1
ATOM 4571 O O . PRO B 1 189 ? 37.044 -19.833 39.137 1.00 26.70 189 PRO B O 1
ATOM 4575 N N . ASP B 1 190 ? 38.744 -20.173 40.552 1.00 20.95 190 ASP B N 1
ATOM 4576 C CA . ASP B 1 190 ? 39.486 -21.018 39.615 1.00 21.93 190 ASP B CA 1
ATOM 4577 C C . ASP B 1 190 ? 38.763 -22.335 39.354 1.00 20.89 190 ASP B C 1
ATOM 4578 O O . ASP B 1 190 ? 38.668 -22.786 38.214 1.00 23.38 190 ASP B O 1
ATOM 4583 N N . GLU B 1 191 ? 38.303 -22.952 40.440 1.00 22.91 191 GLU B N 1
ATOM 4584 C CA . GLU B 1 191 ? 37.445 -24.132 40.443 1.00 24.43 191 GLU B CA 1
ATOM 4585 C C . GLU B 1 191 ? 36.124 -23.964 39.677 1.00 24.28 191 GLU B C 1
ATOM 4586 O O . GLU B 1 191 ? 35.716 -24.860 38.927 1.00 22.61 191 GLU B O 1
ATOM 4592 N N . CYS B 1 192 ? 35.435 -22.843 39.883 1.00 21.20 192 CYS B N 1
ATOM 4593 C CA . CYS B 1 192 ? 34.226 -22.548 39.101 1.00 22.38 192 CYS B CA 1
ATOM 4594 C C . CYS B 1 192 ? 34.574 -22.364 37.625 1.00 21.07 192 CYS B C 1
ATOM 4595 O O . CYS B 1 192 ? 33.906 -22.906 36.744 1.00 18.99 192 CYS B O 1
ATOM 4598 N N . ARG B 1 193 ? 35.629 -21.596 37.375 1.00 19.52 193 ARG B N 1
ATOM 4599 C CA . ARG B 1 193 ? 36.164 -21.413 36.036 1.00 18.63 193 ARG B CA 1
ATOM 4600 C C . ARG B 1 193 ? 36.457 -22.733 35.318 1.00 18.39 193 ARG B C 1
ATOM 4601 O O . ARG B 1 193 ? 36.027 -22.948 34.181 1.00 19.38 193 ARG B O 1
ATOM 4609 N N . ASP B 1 194 ? 37.198 -23.612 35.983 1.00 21.56 194 ASP B N 1
ATOM 4610 C CA . ASP B 1 194 ? 37.695 -24.844 35.364 1.00 18.66 194 ASP B CA 1
ATOM 4611 C C . ASP B 1 194 ? 36.593 -25.847 35.166 1.00 19.75 194 ASP B C 1
ATOM 4612 O O . ASP B 1 194 ? 36.583 -26.592 34.179 1.00 24.80 194 ASP B O 1
ATOM 4617 N N . GLN B 1 195 ? 35.644 -25.851 36.093 1.00 17.09 195 GLN B N 1
ATOM 4618 C CA . GLN B 1 195 ? 34.461 -26.686 35.951 1.00 21.05 195 GLN B CA 1
ATOM 4619 C C . GLN B 1 195 ? 33.642 -26.293 34.728 1.00 22.82 195 GLN B C 1
ATOM 4620 O O . GLN B 1 195 ? 33.301 -27.158 33.912 1.00 18.31 195 GLN B O 1
ATOM 4626 N N . CYS B 1 196 ? 33.331 -24.999 34.602 1.00 23.44 196 CYS B N 1
ATOM 4627 C CA . CYS B 1 196 ? 32.541 -24.503 33.469 1.00 23.49 196 CYS B CA 1
ATOM 4628 C C . CYS B 1 196 ? 33.280 -24.661 32.124 1.00 22.39 196 CYS B C 1
ATOM 4629 O O . CYS B 1 196 ? 32.667 -24.892 31.075 1.00 23.20 196 CYS B O 1
ATOM 4632 N N . LEU B 1 197 ? 34.600 -24.550 32.160 1.00 23.64 197 LEU B N 1
ATOM 4633 C CA . LEU B 1 197 ? 35.401 -24.781 30.964 1.00 22.07 197 LEU B CA 1
ATOM 4634 C C . LEU B 1 197 ? 35.378 -26.252 30.543 1.00 24.49 197 LEU B C 1
ATOM 4635 O O . LEU B 1 197 ? 35.287 -26.552 29.351 1.00 24.94 197 LEU B O 1
ATOM 4640 N N . ARG B 1 198 ? 35.453 -27.184 31.492 1.00 22.81 198 ARG B N 1
ATOM 4641 C CA . ARG B 1 198 ? 35.358 -28.581 31.063 1.00 27.06 198 ARG B CA 1
ATOM 4642 C C . ARG B 1 198 ? 33.940 -29.014 30.646 1.00 24.37 198 ARG B C 1
ATOM 4643 O O . ARG B 1 198 ? 33.795 -29.915 29.833 1.00 26.18 198 ARG B O 1
ATOM 4651 N N . GLU B 1 199 ? 32.898 -28.337 31.122 1.00 19.25 199 GLU B N 1
ATOM 4652 C CA . GLU B 1 199 ? 31.568 -28.579 30.535 1.00 20.87 199 GLU B CA 1
ATOM 4653 C C . GLU B 1 199 ? 31.468 -28.065 29.082 1.00 21.86 199 GLU B C 1
ATOM 4654 O O . GLU B 1 199 ? 30.917 -28.748 28.211 1.00 23.66 199 GLU B O 1
ATOM 4660 N N . LEU B 1 200 ? 32.002 -26.868 28.823 1.00 24.27 200 LEU B N 1
ATOM 4661 C CA . LEU B 1 200 ? 32.153 -26.362 27.441 1.00 21.69 200 LEU B CA 1
ATOM 4662 C C . LEU B 1 200 ? 33.007 -27.292 26.548 1.00 19.31 200 LEU B C 1
ATOM 4663 O O . LEU B 1 200 ? 32.610 -27.632 25.444 1.00 21.87 200 LEU B O 1
ATOM 4668 N N . ALA B 1 201 ? 34.191 -27.660 27.022 1.00 20.41 201 ALA B N 1
ATOM 4669 C CA . ALA B 1 201 ? 35.019 -28.690 26.385 1.00 23.49 201 ALA B CA 1
ATOM 4670 C C . ALA B 1 201 ? 34.230 -29.942 25.992 1.00 22.19 201 ALA B C 1
ATOM 4671 O O . ALA B 1 201 ? 34.229 -30.342 24.834 1.00 21.59 201 ALA B O 1
ATOM 4673 N N . GLN B 1 202 ? 33.565 -30.549 26.974 1.00 28.17 202 GLN B N 1
ATOM 4674 C CA . GLN B 1 202 ? 32.757 -31.752 26.775 1.00 30.79 202 GLN B CA 1
ATOM 4675 C C . GLN B 1 202 ? 31.714 -31.554 25.680 1.00 30.09 202 GLN B C 1
ATOM 4676 O O . GLN B 1 202 ? 31.513 -32.433 24.834 1.00 26.72 202 GLN B O 1
ATOM 4682 N N . LEU B 1 203 ? 31.057 -30.399 25.701 1.00 28.20 203 LEU B N 1
ATOM 4683 C CA . LEU B 1 203 ? 30.014 -30.081 24.721 1.00 29.17 203 LEU B CA 1
ATOM 4684 C C . LEU B 1 203 ? 30.603 -29.950 23.318 1.00 31.85 203 LEU B C 1
ATOM 4685 O O . LEU B 1 203 ? 30.106 -30.563 22.365 1.00 33.77 203 LEU B O 1
ATOM 4690 N N . LEU B 1 204 ? 31.668 -29.163 23.197 1.00 29.00 204 LEU B N 1
ATOM 4691 C CA . LEU B 1 204 ? 32.371 -29.010 21.917 1.00 28.72 204 LEU B CA 1
ATOM 4692 C C . LEU B 1 204 ? 32.924 -30.353 21.399 1.00 29.98 204 LEU B C 1
ATOM 4693 O O . LEU B 1 204 ? 32.782 -30.670 20.222 1.00 30.64 204 LEU B O 1
ATOM 4698 N N . GLU B 1 205 ? 33.521 -31.153 22.278 1.00 31.68 205 GLU B N 1
ATOM 4699 C CA . GLU B 1 205 ? 34.078 -32.448 21.866 1.00 36.29 205 GLU B CA 1
ATOM 4700 C C . GLU B 1 205 ? 33.102 -33.295 21.040 1.00 35.13 205 GLU B C 1
ATOM 4701 O O . GLU B 1 205 ? 33.487 -33.864 20.029 1.00 37.68 205 GLU B O 1
ATOM 4707 N N . GLU B 1 206 ? 31.840 -33.369 21.447 1.00 39.00 206 GLU B N 1
ATOM 4708 C CA . GLU B 1 206 ? 30.883 -34.178 20.692 1.00 40.26 206 GLU B CA 1
ATOM 4709 C C . GLU B 1 206 ? 30.014 -33.420 19.690 1.00 39.04 206 GLU B C 1
ATOM 4710 O O . GLU B 1 206 ? 29.401 -34.034 18.817 1.00 39.83 206 GLU B O 1
ATOM 4716 N N . HIS B 1 207 ? 29.964 -32.095 19.790 1.00 34.82 207 HIS B N 1
ATOM 4717 C CA . HIS B 1 207 ? 29.052 -31.348 18.933 1.00 31.97 207 HIS B CA 1
ATOM 4718 C C . HIS B 1 207 ? 29.694 -30.360 17.953 1.00 28.75 207 HIS B C 1
ATOM 4719 O O . HIS B 1 207 ? 28.996 -29.791 17.123 1.00 23.88 207 HIS B O 1
ATOM 4726 N N . HIS B 1 208 ? 31.007 -30.179 18.031 1.00 26.68 208 HIS B N 1
ATOM 4727 C CA . HIS B 1 208 ? 31.679 -29.105 17.284 1.00 31.09 208 HIS B CA 1
ATOM 4728 C C . HIS B 1 208 ? 31.408 -29.041 15.777 1.00 31.83 208 HIS B C 1
ATOM 4729 O O . HIS B 1 208 ? 31.254 -27.959 15.211 1.00 28.37 208 HIS B O 1
ATOM 4736 N N . GLU B 1 209 ? 31.318 -30.200 15.138 1.00 35.66 209 GLU B N 1
ATOM 4737 C CA . GLU B 1 209 ? 31.141 -30.266 13.691 1.00 36.75 209 GLU B CA 1
ATOM 4738 C C . GLU B 1 209 ? 29.775 -29.739 13.229 1.00 34.49 209 GLU B C 1
ATOM 4739 O O . GLU B 1 209 ? 29.575 -29.491 12.045 1.00 34.79 209 GLU B O 1
ATOM 4745 N N . GLU B 1 210 ? 28.848 -29.562 14.167 1.00 33.32 210 GLU B N 1
ATOM 4746 C CA . GLU B 1 210 ? 27.532 -28.994 13.860 1.00 32.56 210 GLU B CA 1
ATOM 4747 C C . GLU B 1 210 ? 27.363 -27.573 14.386 1.00 27.80 210 GLU B C 1
ATOM 4748 O O . GLU B 1 210 ? 26.302 -26.974 14.229 1.00 26.44 210 GLU B O 1
ATOM 4754 N N . ILE B 1 211 ? 28.418 -27.033 14.991 1.00 27.05 211 ILE B N 1
ATOM 4755 C CA . ILE B 1 211 ? 28.350 -25.720 15.641 1.00 23.29 211 ILE B CA 1
ATOM 4756 C C . ILE B 1 211 ? 29.021 -24.616 14.827 1.00 22.40 211 ILE B C 1
ATOM 4757 O O . ILE B 1 211 ? 30.193 -24.715 14.466 1.00 21.81 211 ILE B O 1
ATOM 4762 N N . ALA B 1 212 ? 28.246 -23.575 14.527 1.00 20.83 212 ALA B N 1
ATOM 4763 C CA . ALA B 1 212 ? 28.721 -22.411 13.791 1.00 20.51 212 ALA B CA 1
ATOM 4764 C C . ALA B 1 212 ? 29.463 -21.438 14.709 1.00 19.83 212 ALA B C 1
ATOM 4765 O O . ALA B 1 212 ? 30.520 -20.943 14.366 1.00 16.56 212 ALA B O 1
ATOM 4767 N N . ALA B 1 213 ? 28.892 -21.167 15.879 1.00 23.32 213 ALA B N 1
ATOM 4768 C CA . ALA B 1 213 ? 29.387 -20.094 16.726 1.00 19.28 213 ALA B CA 1
ATOM 4769 C C . ALA B 1 213 ? 29.003 -20.261 18.181 1.00 20.99 213 ALA B C 1
ATOM 4770 O O . ALA B 1 213 ? 28.073 -20.996 18.514 1.00 19.33 213 ALA B O 1
ATOM 4772 N N . LEU B 1 214 ? 29.747 -19.577 19.045 1.00 19.84 214 LEU B N 1
ATOM 4773 C CA . LEU B 1 214 ? 29.415 -19.483 20.456 1.00 21.93 214 LEU B CA 1
ATOM 4774 C C . LEU B 1 214 ? 29.250 -17.998 20.786 1.00 23.32 214 LEU B C 1
ATOM 4775 O O . LEU B 1 214 ? 30.071 -17.151 20.379 1.00 18.16 214 LEU B O 1
ATOM 4780 N N . SER B 1 215 ? 28.179 -17.691 21.506 1.00 19.83 215 SER B N 1
ATOM 4781 C CA . SER B 1 215 ? 27.845 -16.313 21.817 1.00 21.88 215 SER B CA 1
ATOM 4782 C C . SER B 1 215 ? 27.949 -16.099 23.326 1.00 20.23 215 SER B C 1
ATOM 4783 O O . SER B 1 215 ? 27.393 -16.858 24.108 1.00 19.46 215 SER B O 1
ATOM 4786 N N . ILE B 1 216 ? 28.703 -15.086 23.735 1.00 19.90 216 ILE B N 1
ATOM 4787 C CA . ILE B 1 216 ? 28.920 -14.839 25.158 1.00 19.20 216 ILE B CA 1
ATOM 4788 C C . ILE B 1 216 ? 29.099 -13.331 25.443 1.00 22.31 216 ILE B C 1
ATOM 4789 O O . ILE B 1 216 ? 29.667 -12.584 24.633 1.00 21.50 216 ILE B O 1
ATOM 4794 N N . GLU B 1 217 ? 28.609 -12.890 26.594 1.00 18.17 217 GLU B N 1
ATOM 4795 C CA . GLU B 1 217 ? 28.845 -11.529 27.025 1.00 22.10 217 GLU B CA 1
ATOM 4796 C C . GLU B 1 217 ? 30.312 -11.381 27.408 1.00 22.08 217 GLU B C 1
ATOM 4797 O O . GLU B 1 217 ? 30.951 -12.331 27.894 1.00 22.06 217 GLU B O 1
ATOM 4803 N N . SER B 1 218 ? 30.860 -10.200 27.170 1.00 20.81 218 SER B N 1
ATOM 4804 C CA . SER B 1 218 ? 32.264 -9.970 27.480 1.00 18.93 218 SER B CA 1
ATOM 4805 C C . SER B 1 218 ? 32.469 -9.568 28.934 1.00 19.28 218 SER B C 1
ATOM 4806 O O . SER B 1 218 ? 32.072 -8.473 29.336 1.00 19.74 218 SER B O 1
ATOM 4809 N N . MET B 1 219 ? 33.089 -10.469 29.703 1.00 18.87 219 MET B N 1
ATOM 4810 C CA . MET B 1 219 ? 33.494 -10.248 31.112 1.00 21.09 219 MET B CA 1
ATOM 4811 C C . MET B 1 219 ? 32.374 -10.173 32.147 1.00 18.85 219 MET B C 1
ATOM 4812 O O . MET B 1 219 ? 32.550 -10.627 33.270 1.00 20.44 219 MET B O 1
ATOM 4817 N N . VAL B 1 220 ? 31.240 -9.594 31.776 1.00 20.77 220 VAL B N 1
ATOM 4818 C CA . VAL B 1 220 ? 30.142 -9.397 32.720 1.00 20.58 220 VAL B CA 1
ATOM 4819 C C . VAL B 1 220 ? 28.816 -9.828 32.104 1.00 22.31 220 VAL B C 1
ATOM 4820 O O . VAL B 1 220 ? 28.475 -9.401 31.000 1.00 24.66 220 VAL B O 1
ATOM 4824 N N . GLN B 1 221 ? 28.085 -10.689 32.810 1.00 21.69 221 GLN B N 1
ATOM 4825 C CA . GLN B 1 221 ? 26.702 -10.999 32.457 1.00 20.16 221 GLN B CA 1
ATOM 4826 C C . GLN B 1 221 ? 25.838 -9.878 32.987 1.00 16.95 221 GLN B C 1
ATOM 4827 O O . GLN B 1 221 ? 25.615 -9.798 34.189 1.00 17.24 221 GLN B O 1
ATOM 4833 N N . GLY B 1 222 ? 25.345 -9.035 32.090 1.00 19.74 222 GLY B N 1
ATOM 4834 C CA . GLY B 1 222 ? 24.588 -7.824 32.451 1.00 23.84 222 GLY B CA 1
ATOM 4835 C C . GLY B 1 222 ? 23.195 -8.035 33.020 1.00 27.86 222 GLY B C 1
ATOM 4836 O O . GLY B 1 222 ? 22.980 -7.883 34.231 1.00 28.08 222 GLY B O 1
ATOM 4837 N N . ALA B 1 223 ? 22.249 -8.390 32.155 1.00 27.94 223 ALA B N 1
ATOM 4838 C CA . ALA B 1 223 ? 20.858 -8.557 32.567 1.00 30.32 223 ALA B CA 1
ATOM 4839 C C . ALA B 1 223 ? 20.656 -9.749 33.490 1.00 31.35 223 ALA B C 1
ATOM 4840 O O . ALA B 1 223 ? 19.687 -9.802 34.250 1.00 31.40 223 ALA B O 1
ATOM 4842 N N . SER B 1 224 ? 21.577 -10.703 33.439 1.00 32.95 224 SER B N 1
ATOM 4843 C CA . SER B 1 224 ? 21.523 -11.833 34.354 1.00 33.78 224 SER B CA 1
ATOM 4844 C C . SER B 1 224 ? 21.914 -11.475 35.787 1.00 31.82 224 SER B C 1
ATOM 4845 O O . SER B 1 224 ? 21.914 -12.335 36.668 1.00 34.89 224 SER B O 1
ATOM 4848 N N . GLY B 1 225 ? 22.269 -10.219 36.021 1.00 30.46 225 GLY B N 1
ATOM 4849 C CA . GLY B 1 225 ? 22.560 -9.770 37.379 1.00 30.10 225 GLY B CA 1
ATOM 4850 C C . GLY B 1 225 ? 23.972 -9.304 37.663 1.00 28.91 225 GLY B C 1
ATOM 4851 O O . GLY B 1 225 ? 24.447 -9.411 38.800 1.00 29.47 225 GLY B O 1
ATOM 4852 N N . MET B 1 226 ? 24.649 -8.785 36.642 1.00 25.98 226 MET B N 1
ATOM 4853 C CA . MET B 1 226 ? 25.933 -8.139 36.844 1.00 25.53 226 MET B CA 1
ATOM 4854 C C . MET B 1 226 ? 26.977 -9.080 37.464 1.00 28.54 226 MET B C 1
ATOM 4855 O O . MET B 1 226 ? 27.664 -8.740 38.433 1.00 29.78 226 MET B O 1
ATOM 4860 N N . ILE B 1 227 ? 27.086 -10.267 36.881 1.00 24.00 227 ILE B N 1
ATOM 4861 C CA . ILE B 1 227 ? 28.052 -11.256 37.316 1.00 24.17 227 ILE B CA 1
ATOM 4862 C C . ILE B 1 227 ? 29.361 -11.109 36.530 1.00 23.41 227 ILE B C 1
ATOM 4863 O O . ILE B 1 227 ? 29.377 -11.227 35.303 1.00 24.25 227 ILE B O 1
ATOM 4868 N N . VAL B 1 228 ? 30.449 -10.838 37.250 1.00 22.43 228 VAL B N 1
ATOM 4869 C CA . VAL B 1 228 ? 31.764 -10.654 36.652 1.00 21.12 228 VAL B CA 1
ATOM 4870 C C . VAL B 1 228 ? 32.408 -12.007 36.442 1.00 23.61 228 VAL B C 1
ATOM 4871 O O . VAL B 1 228 ? 32.386 -12.849 37.335 1.00 21.11 228 VAL B O 1
ATOM 4875 N N . MET B 1 229 ? 32.966 -12.225 35.254 1.00 24.45 229 MET B N 1
ATOM 4876 C CA . MET B 1 229 ? 33.624 -13.483 34.962 1.00 21.82 229 MET B CA 1
ATOM 4877 C C . MET B 1 229 ? 34.939 -13.625 35.726 1.00 22.34 229 MET B C 1
ATOM 4878 O O . MET B 1 229 ? 35.705 -12.671 35.839 1.00 25.25 229 MET B O 1
ATOM 4883 N N . PRO B 1 230 ? 35.184 -14.825 36.274 1.00 22.60 230 PRO B N 1
ATOM 4884 C CA . PRO B 1 230 ? 36.435 -15.122 36.966 1.00 25.54 230 PRO B CA 1
ATOM 4885 C C . PRO B 1 230 ? 37.665 -15.047 36.052 1.00 28.05 230 PRO B C 1
ATOM 4886 O O . PRO B 1 230 ? 37.607 -15.375 34.861 1.00 28.01 230 PRO B O 1
ATOM 4890 N N . GLU B 1 231 ? 38.762 -14.595 36.637 1.00 27.09 231 GLU B N 1
ATOM 4891 C CA . GLU B 1 231 ? 40.052 -14.527 35.986 1.00 29.41 231 GLU B CA 1
ATOM 4892 C C . GLU B 1 231 ? 40.379 -15.787 35.168 1.00 24.32 231 GLU B C 1
ATOM 4893 O O . GLU B 1 231 ? 40.460 -16.885 35.707 1.00 24.93 231 GLU B O 1
ATOM 4899 N N . GLY B 1 232 ? 40.566 -15.607 33.864 1.00 20.91 232 GLY B N 1
ATOM 4900 C CA . GLY B 1 232 ? 41.012 -16.686 32.979 1.00 21.29 232 GLY B CA 1
ATOM 4901 C C . GLY B 1 232 ? 39.884 -17.377 32.227 1.00 19.10 232 GLY B C 1
ATOM 4902 O O . GLY B 1 232 ? 40.130 -18.113 31.285 1.00 22.62 232 GLY B O 1
ATOM 4903 N N . TYR B 1 233 ? 38.643 -17.147 32.639 1.00 19.55 233 TYR B N 1
ATOM 4904 C CA . TYR B 1 233 ? 37.514 -17.834 32.019 1.00 19.58 233 TYR B CA 1
ATOM 4905 C C . TYR B 1 233 ? 37.267 -17.449 30.545 1.00 22.22 233 TYR B C 1
ATOM 4906 O O . TYR B 1 233 ? 37.172 -18.319 29.678 1.00 21.54 233 TYR B O 1
ATOM 4915 N N . LEU B 1 234 ? 37.150 -16.150 30.266 1.00 19.13 234 LEU B N 1
ATOM 4916 C CA . LEU B 1 234 ? 36.942 -15.677 28.894 1.00 20.33 234 LEU B CA 1
ATOM 4917 C C . LEU B 1 234 ? 38.044 -16.151 27.959 1.00 18.14 234 LEU B C 1
ATOM 4918 O O . LEU B 1 234 ? 37.779 -16.585 26.837 1.00 13.95 234 LEU B O 1
ATOM 4923 N N . ALA B 1 235 ? 39.292 -16.007 28.404 1.00 19.76 235 ALA B N 1
ATOM 4924 C CA . ALA B 1 235 ? 40.432 -16.479 27.632 1.00 20.02 235 ALA B CA 1
ATOM 4925 C C . ALA B 1 235 ? 40.334 -17.986 27.380 1.00 21.77 235 ALA B C 1
ATOM 4926 O O . ALA B 1 235 ? 40.620 -18.466 26.281 1.00 22.31 235 ALA B O 1
ATOM 4928 N N . GLY B 1 236 ? 39.947 -18.720 28.420 1.00 23.43 236 GLY B N 1
ATOM 4929 C CA . GLY B 1 236 ? 39.640 -20.140 28.317 1.00 25.04 236 GLY B CA 1
ATOM 4930 C C . GLY B 1 236 ? 38.580 -20.463 27.283 1.00 26.59 236 GLY B C 1
ATOM 4931 O O . GLY B 1 236 ? 38.757 -21.380 26.478 1.00 25.93 236 GLY B O 1
ATOM 4932 N N . VAL B 1 237 ? 37.469 -19.727 27.283 1.00 27.04 237 VAL B N 1
ATOM 4933 C CA . VAL B 1 237 ? 36.478 -19.949 26.223 1.00 26.17 237 VAL B CA 1
ATOM 4934 C C . VAL B 1 237 ? 37.003 -19.631 24.809 1.00 24.50 237 VAL B C 1
ATOM 4935 O O . VAL B 1 237 ? 36.699 -20.356 23.862 1.00 17.41 237 VAL B O 1
ATOM 4939 N N . ARG B 1 238 ? 37.804 -18.570 24.680 1.00 23.29 238 ARG B N 1
ATOM 4940 C CA . ARG B 1 238 ? 38.464 -18.245 23.398 1.00 23.31 238 ARG B CA 1
ATOM 4941 C C . ARG B 1 238 ? 39.331 -19.399 22.885 1.00 24.64 238 ARG B C 1
ATOM 4942 O O . ARG B 1 238 ? 39.290 -19.741 21.710 1.00 24.49 238 ARG B O 1
ATOM 4950 N N . GLU B 1 239 ? 40.120 -19.983 23.781 1.00 26.09 239 GLU B N 1
ATOM 4951 C CA . GLU B 1 239 ? 41.004 -21.096 23.456 1.00 29.64 239 GLU B CA 1
ATOM 4952 C C . GLU B 1 239 ? 40.235 -22.335 22.947 1.00 26.99 239 GLU B C 1
ATOM 4953 O O . GLU B 1 239 ? 40.646 -22.977 21.976 1.00 25.69 239 GLU B O 1
ATOM 4959 N N . LEU B 1 240 ? 39.111 -22.653 23.583 1.00 25.58 240 LEU B N 1
ATOM 4960 C CA . LEU B 1 240 ? 38.269 -23.784 23.148 1.00 24.66 240 LEU B CA 1
ATOM 4961 C C . LEU B 1 240 ? 37.568 -23.555 21.798 1.00 25.89 240 LEU B C 1
ATOM 4962 O O . LEU B 1 240 ? 37.448 -24.478 20.985 1.00 24.36 240 LEU B O 1
ATOM 4967 N N . CYS B 1 241 ? 37.099 -22.330 21.560 1.00 22.75 241 CYS B N 1
ATOM 4968 C CA . CYS B 1 241 ? 36.511 -21.988 20.271 1.00 21.65 241 CYS B CA 1
ATOM 4969 C C . CYS B 1 241 ? 37.515 -22.163 19.120 1.00 20.77 241 CYS B C 1
ATOM 4970 O O . CYS B 1 241 ? 37.193 -22.762 18.096 1.00 20.40 241 CYS B O 1
ATOM 4973 N N . THR B 1 242 ? 38.723 -21.645 19.303 1.00 18.85 242 THR B N 1
ATOM 4974 C CA . THR B 1 242 ? 39.819 -21.830 18.341 1.00 23.27 242 THR B CA 1
ATOM 4975 C C . THR B 1 242 ? 40.156 -23.324 18.130 1.00 23.57 242 THR B C 1
ATOM 4976 O O . THR B 1 242 ? 40.099 -23.835 17.006 1.00 26.30 242 THR B O 1
ATOM 4980 N N . THR B 1 243 ? 40.465 -24.022 19.216 1.00 23.41 243 THR B N 1
ATOM 4981 C CA . THR B 1 243 ? 40.700 -25.488 19.189 1.00 23.91 243 THR B CA 1
ATOM 4982 C C . THR B 1 243 ? 39.631 -26.305 18.451 1.00 22.86 243 THR B C 1
ATOM 4983 O O . THR B 1 243 ? 39.957 -27.202 17.678 1.00 24.87 243 THR B O 1
ATOM 4987 N N . TYR B 1 244 ? 38.359 -25.992 18.682 1.00 21.58 244 TYR B N 1
ATOM 4988 C CA . TYR B 1 244 ? 37.255 -26.751 18.073 1.00 20.52 244 TYR B CA 1
ATOM 4989 C C . TYR B 1 244 ? 36.637 -26.096 16.833 1.00 17.53 244 TYR B C 1
ATOM 4990 O O . TYR B 1 244 ? 35.571 -26.498 16.392 1.00 16.22 244 TYR B O 1
ATOM 4999 N N . ASP B 1 245 ? 37.320 -25.094 16.287 1.00 22.50 245 ASP B N 1
ATOM 5000 C CA . ASP B 1 245 ? 36.894 -24.388 15.077 1.00 26.23 245 ASP B CA 1
ATOM 5001 C C . ASP B 1 245 ? 35.464 -23.827 15.114 1.00 25.40 245 ASP B C 1
ATOM 5002 O O . ASP B 1 245 ? 34.689 -23.982 14.169 1.00 24.57 245 ASP B O 1
ATOM 5007 N N . VAL B 1 246 ? 35.125 -23.171 16.216 1.00 26.44 246 VAL B N 1
ATOM 5008 C CA . VAL B 1 246 ? 33.827 -22.513 16.360 1.00 24.66 246 VAL B CA 1
ATOM 5009 C C . VAL B 1 246 ? 34.067 -20.998 16.416 1.00 24.26 246 VAL B C 1
ATOM 5010 O O . VAL B 1 246 ? 35.044 -20.547 17.014 1.00 20.11 246 VAL B O 1
ATOM 5014 N N . LEU B 1 247 ? 33.217 -20.207 15.764 1.00 23.07 247 LEU B N 1
ATOM 5015 C CA . LEU B 1 247 ? 33.419 -18.760 15.816 1.00 23.24 247 LEU B CA 1
ATOM 5016 C C . LEU B 1 247 ? 32.995 -18.206 17.173 1.00 21.37 247 LEU B C 1
ATOM 5017 O O . LEU B 1 247 ? 31.942 -18.554 17.666 1.00 21.26 247 LEU B O 1
ATOM 5022 N N . MET B 1 248 ? 33.835 -17.363 17.774 1.00 22.07 248 MET B N 1
ATOM 5023 C CA . MET B 1 248 ? 33.506 -16.731 19.053 1.00 21.19 248 MET B CA 1
ATOM 5024 C C . MET B 1 248 ? 32.853 -15.364 18.824 1.00 20.26 248 MET B C 1
ATOM 5025 O O . MET B 1 248 ? 33.492 -14.419 18.352 1.00 21.82 248 MET B O 1
ATOM 5030 N N . ILE B 1 249 ? 31.563 -15.285 19.137 1.00 21.18 249 ILE B N 1
ATOM 5031 C CA . ILE B 1 249 ? 30.827 -14.028 19.074 1.00 20.54 249 ILE B CA 1
ATOM 5032 C C . ILE B 1 249 ? 30.832 -13.407 20.451 1.00 19.81 249 ILE B C 1
ATOM 5033 O O . ILE B 1 249 ? 30.403 -14.038 21.415 1.00 23.57 249 ILE B O 1
ATOM 5038 N N . VAL B 1 250 ? 31.328 -12.179 20.545 1.00 18.69 250 VAL B N 1
ATOM 5039 C CA . VAL B 1 250 ? 31.473 -11.507 21.838 1.00 15.54 250 VAL B CA 1
ATOM 5040 C C . VAL B 1 250 ? 30.535 -10.307 21.952 1.00 16.56 250 VAL B C 1
ATOM 5041 O O . VAL B 1 250 ? 30.575 -9.407 21.119 1.00 14.20 250 VAL B O 1
ATOM 5045 N N . ASP B 1 251 ? 29.711 -10.287 23.002 1.00 15.97 251 ASP B N 1
ATOM 5046 C CA . ASP B 1 251 ? 28.754 -9.206 23.209 1.00 15.65 251 ASP B CA 1
ATOM 5047 C C . ASP B 1 251 ? 29.345 -8.104 24.095 1.00 15.79 251 ASP B C 1
ATOM 5048 O O . ASP B 1 251 ? 29.516 -8.297 25.284 1.00 16.98 251 ASP B O 1
ATOM 5053 N N . GLU B 1 252 ? 29.656 -6.951 23.505 1.00 16.83 252 GLU B N 1
ATOM 5054 C CA . GLU B 1 252 ? 30.182 -5.804 24.233 1.00 16.70 252 GLU B CA 1
ATOM 5055 C C . GLU B 1 252 ? 29.177 -4.654 24.210 1.00 20.27 252 GLU B C 1
ATOM 5056 O O . GLU B 1 252 ? 29.577 -3.494 24.313 1.00 14.70 252 GLU B O 1
ATOM 5062 N N . VAL B 1 253 ? 27.891 -4.959 24.028 1.00 19.85 253 VAL B N 1
ATOM 5063 C CA . VAL B 1 253 ? 26.867 -3.907 23.989 1.00 22.18 253 VAL B CA 1
ATOM 5064 C C . VAL B 1 253 ? 26.771 -3.178 25.343 1.00 22.13 253 VAL B C 1
ATOM 5065 O O . VAL B 1 253 ? 26.790 -1.948 25.395 1.00 22.94 253 VAL B O 1
ATOM 5069 N N . ALA B 1 254 ? 26.719 -3.941 26.432 1.00 22.55 254 ALA B N 1
ATOM 5070 C CA . ALA B 1 254 ? 26.689 -3.372 27.777 1.00 22.55 254 ALA B CA 1
ATOM 5071 C C . ALA B 1 254 ? 28.058 -2.959 28.348 1.00 21.08 254 ALA B C 1
ATOM 5072 O O . ALA B 1 254 ? 28.170 -1.931 29.021 1.00 24.25 254 ALA B O 1
ATOM 5074 N N . THR B 1 255 ? 29.094 -3.741 28.060 1.00 21.35 255 THR B N 1
ATOM 5075 C CA . THR B 1 255 ? 30.441 -3.502 28.587 1.00 21.27 255 THR B CA 1
ATOM 5076 C C . THR B 1 255 ? 31.291 -2.552 27.741 1.00 21.99 255 THR B C 1
ATOM 5077 O O . THR B 1 255 ? 32.310 -2.054 28.217 1.00 23.92 255 THR B O 1
ATOM 5081 N N . GLY B 1 256 ? 30.886 -2.319 26.496 1.00 17.19 256 GLY B N 1
ATOM 5082 C CA . GLY B 1 256 ? 31.695 -1.568 25.547 1.00 16.76 256 GLY B CA 1
ATOM 5083 C C . GLY B 1 256 ? 31.964 -0.137 25.949 1.00 17.73 256 GLY B C 1
ATOM 5084 O O . GLY B 1 256 ? 31.286 0.406 26.808 1.00 18.20 256 GLY B O 1
ATOM 5085 N N . PHE B 1 257 ? 32.975 0.468 25.329 1.00 20.19 257 PHE B N 1
ATOM 5086 C CA . PHE B 1 257 ? 33.297 1.898 25.536 1.00 20.63 257 PHE B CA 1
ATOM 5087 C C . PHE B 1 257 ? 33.542 2.336 27.002 1.00 22.99 257 PHE B C 1
ATOM 5088 O O . PHE B 1 257 ? 32.819 3.173 27.568 1.00 22.44 257 PHE B O 1
ATOM 5096 N N . GLY B 1 258 ? 34.578 1.752 27.601 1.00 21.82 258 GLY B N 1
ATOM 5097 C CA . GLY B 1 258 ? 35.093 2.186 28.901 1.00 18.95 258 GLY B CA 1
ATOM 5098 C C . GLY B 1 258 ? 34.321 1.751 30.127 1.00 16.81 258 GLY B C 1
ATOM 5099 O O . GLY B 1 258 ? 34.746 2.011 31.251 1.00 21.18 258 GLY B O 1
ATOM 5100 N N . ARG B 1 259 ? 33.188 1.089 29.938 1.00 16.11 259 ARG B N 1
ATOM 5101 C CA . ARG B 1 259 ? 32.340 0.728 31.083 1.00 19.18 259 ARG B CA 1
ATOM 5102 C C . ARG B 1 259 ? 33.069 -0.100 32.157 1.00 16.61 259 ARG B C 1
ATOM 5103 O O . ARG B 1 259 ? 32.871 0.120 33.345 1.00 19.75 259 ARG B O 1
ATOM 5111 N N . THR B 1 260 ? 33.912 -1.034 31.739 1.00 15.92 260 THR B N 1
ATOM 5112 C CA . THR B 1 260 ? 34.628 -1.888 32.681 1.00 16.73 260 THR B CA 1
ATOM 5113 C C . THR B 1 260 ? 36.067 -1.424 32.962 1.00 17.55 260 THR B C 1
ATOM 5114 O O . THR B 1 260 ? 36.834 -2.143 33.560 1.00 16.41 260 THR B O 1
ATOM 5118 N N . GLY B 1 261 ? 36.421 -0.216 32.536 1.00 18.45 261 GLY B N 1
ATOM 5119 C CA . GLY B 1 261 ? 37.754 0.319 32.776 1.00 21.71 261 GLY B CA 1
ATOM 5120 C C . GLY B 1 261 ? 38.764 -0.041 31.698 1.00 22.50 261 GLY B C 1
ATOM 5121 O O . GLY B 1 261 ? 39.965 0.153 31.873 1.00 20.96 261 GLY B O 1
ATOM 5122 N N . LYS B 1 262 ? 38.261 -0.618 30.607 1.00 25.26 262 LYS B N 1
ATOM 5123 C CA . LYS B 1 262 ? 38.987 -0.761 29.352 1.00 25.66 262 LYS B CA 1
ATOM 5124 C C . LYS B 1 262 ? 38.035 -0.274 28.268 1.00 22.94 262 LYS B C 1
ATOM 5125 O O . LYS B 1 262 ? 36.829 -0.233 28.488 1.00 23.21 262 LYS B O 1
ATOM 5131 N N . MET B 1 263 ? 38.555 0.094 27.099 1.00 22.14 263 MET B N 1
ATOM 5132 C CA . MET B 1 263 ? 37.688 0.494 25.995 1.00 19.75 263 MET B CA 1
ATOM 5133 C C . MET B 1 263 ? 36.701 -0.621 25.650 1.00 20.93 263 MET B C 1
ATOM 5134 O O . MET B 1 263 ? 35.513 -0.376 25.500 1.00 18.60 263 MET B O 1
ATOM 5139 N N . PHE B 1 264 ? 37.210 -1.847 25.517 1.00 19.72 264 PHE B N 1
ATOM 5140 C CA . PHE B 1 264 ? 36.353 -3.022 25.408 1.00 21.05 264 PHE B CA 1
ATOM 5141 C C . PHE B 1 264 ? 36.747 -4.042 26.471 1.00 18.66 264 PHE B C 1
ATOM 5142 O O . PHE B 1 264 ? 37.927 -4.268 26.709 1.00 22.17 264 PHE B O 1
ATOM 5150 N N . ALA B 1 265 ? 35.763 -4.641 27.134 1.00 21.05 265 ALA B N 1
ATOM 5151 C CA . ALA B 1 265 ? 36.057 -5.562 28.246 1.00 18.59 265 ALA B CA 1
ATOM 5152 C C . ALA B 1 265 ? 36.917 -6.758 27.866 1.00 17.26 265 ALA B C 1
ATOM 5153 O O . ALA B 1 265 ? 37.582 -7.327 28.726 1.00 22.54 265 ALA B O 1
ATOM 5155 N N . CYS B 1 266 ? 36.904 -7.156 26.596 1.00 19.26 266 CYS B N 1
ATOM 5156 C CA . CYS B 1 266 ? 37.678 -8.325 26.182 1.00 22.65 266 CYS B CA 1
ATOM 5157 C C . CYS B 1 266 ? 39.192 -8.091 26.287 1.00 20.62 266 CYS B C 1
ATOM 5158 O O . CYS B 1 266 ? 39.967 -9.042 26.280 1.00 19.20 266 CYS B O 1
ATOM 5161 N N . GLU B 1 267 ? 39.593 -6.829 26.432 1.00 21.23 267 GLU B N 1
ATOM 5162 C CA . GLU B 1 267 ? 41.003 -6.462 26.624 1.00 23.07 267 GLU B CA 1
ATOM 5163 C C . GLU B 1 267 ? 41.538 -6.920 27.978 1.00 23.61 267 GLU B C 1
ATOM 5164 O O . GLU B 1 267 ? 42.749 -7.101 28.145 1.00 25.21 267 GLU B O 1
ATOM 5170 N N . HIS B 1 268 ? 40.629 -7.066 28.937 1.00 23.28 268 HIS B N 1
ATOM 5171 C CA . HIS B 1 268 ? 40.948 -7.510 30.294 1.00 26.42 268 HIS B CA 1
ATOM 5172 C C . HIS B 1 268 ? 41.668 -8.859 30.282 1.00 27.99 268 HIS B C 1
ATOM 5173 O O . HIS B 1 268 ? 42.524 -9.115 31.122 1.00 28.97 268 HIS B O 1
ATOM 5180 N N . GLU B 1 269 ? 41.301 -9.717 29.332 1.00 26.96 269 GLU B N 1
ATOM 5181 C CA . GLU B 1 269 ? 41.937 -11.025 29.185 1.00 26.93 269 GLU B CA 1
ATOM 5182 C C . GLU B 1 269 ? 42.551 -11.236 27.813 1.00 25.61 269 GLU B C 1
ATOM 5183 O O . GLU B 1 269 ? 42.681 -12.365 27.349 1.00 23.90 269 GLU B O 1
ATOM 5189 N N . ASN B 1 270 ? 42.942 -10.122 27.197 1.00 24.90 270 ASN B N 1
ATOM 5190 C CA . ASN B 1 270 ? 43.504 -10.086 25.859 1.00 23.43 270 ASN B CA 1
ATOM 5191 C C . ASN B 1 270 ? 42.832 -11.027 24.870 1.00 23.83 270 ASN B C 1
ATOM 5192 O O . ASN B 1 270 ? 43.521 -11.745 24.154 1.00 25.68 270 ASN B O 1
ATOM 5197 N N . VAL B 1 271 ? 41.503 -11.041 24.806 1.00 23.34 271 VAL B N 1
ATOM 5198 C CA . VAL B 1 271 ? 40.878 -11.977 23.869 1.00 21.76 271 VAL B CA 1
ATOM 5199 C C . VAL B 1 271 ? 40.452 -11.316 22.569 1.00 21.34 271 VAL B C 1
ATOM 5200 O O . VAL B 1 271 ? 39.943 -10.193 22.562 1.00 20.83 271 VAL B O 1
ATOM 5204 N N . GLN B 1 272 ? 40.712 -12.031 21.474 1.00 18.97 272 GLN B N 1
ATOM 5205 C CA . GLN B 1 272 ? 40.362 -11.626 20.127 1.00 15.81 272 GLN B CA 1
ATOM 5206 C C . GLN B 1 272 ? 39.089 -12.365 19.677 1.00 19.27 272 GLN B C 1
ATOM 5207 O O . GLN B 1 272 ? 39.112 -13.573 19.421 1.00 22.23 272 GLN B O 1
ATOM 5213 N N . PRO B 1 273 ? 37.964 -11.644 19.604 1.00 18.55 273 PRO B N 1
ATOM 5214 C CA . PRO B 1 273 ? 36.733 -12.173 19.026 1.00 17.77 273 PRO B CA 1
ATOM 5215 C C . PRO B 1 273 ? 36.841 -12.411 17.522 1.00 13.81 273 PRO B C 1
ATOM 5216 O O . PRO B 1 273 ? 37.745 -11.905 16.883 1.00 16.08 273 PRO B O 1
ATOM 5220 N N . ASP B 1 274 ? 35.938 -13.215 16.970 1.00 12.49 274 ASP B N 1
ATOM 5221 C CA . ASP B 1 274 ? 35.790 -13.282 15.516 1.00 13.53 274 ASP B CA 1
ATOM 5222 C C . ASP B 1 274 ? 34.722 -12.275 15.107 1.00 12.94 274 ASP B C 1
ATOM 5223 O O . ASP B 1 274 ? 34.845 -11.598 14.088 1.00 14.39 274 ASP B O 1
ATOM 5228 N N . LEU B 1 275 ? 33.683 -12.187 15.940 1.00 16.06 275 LEU B N 1
ATOM 5229 C CA . LEU B 1 275 ? 32.594 -11.235 15.821 1.00 17.31 275 LEU B CA 1
ATOM 5230 C C . LEU B 1 275 ? 32.372 -10.530 17.156 1.00 18.79 275 LEU B C 1
ATOM 5231 O O . LEU B 1 275 ? 32.406 -11.163 18.213 1.00 19.15 275 LEU B O 1
ATOM 5236 N N . MET B 1 276 ? 32.128 -9.221 17.106 1.00 19.01 276 MET B N 1
ATOM 5237 C CA . MET B 1 276 ? 31.915 -8.433 18.324 1.00 19.45 276 MET B CA 1
ATOM 5238 C C . MET B 1 276 ? 30.769 -7.440 18.108 1.00 19.95 276 MET B C 1
ATOM 5239 O O . MET B 1 276 ? 30.796 -6.661 17.168 1.00 16.82 276 MET B O 1
ATOM 5244 N N . ALA B 1 277 ? 29.762 -7.484 18.979 1.00 20.36 277 ALA B N 1
ATOM 5245 C CA . ALA B 1 277 ? 28.638 -6.561 18.896 1.00 19.90 277 ALA B CA 1
ATOM 5246 C C . ALA B 1 277 ? 28.845 -5.385 19.849 1.00 19.69 277 ALA B C 1
ATOM 5247 O O . ALA B 1 277 ? 29.232 -5.569 21.002 1.00 17.88 277 ALA B O 1
ATOM 5249 N N . ALA B 1 278 ? 28.568 -4.179 19.369 1.00 19.56 278 ALA B N 1
ATOM 5250 C CA . ALA B 1 278 ? 28.680 -2.990 20.197 1.00 17.25 278 ALA B CA 1
ATOM 5251 C C . ALA B 1 278 ? 27.559 -2.000 19.911 1.00 18.09 278 ALA B C 1
ATOM 5252 O O . ALA B 1 278 ? 26.931 -2.047 18.855 1.00 22.47 278 ALA B O 1
ATOM 5254 N N . GLY B 1 279 ? 27.311 -1.104 20.858 1.00 20.47 279 GLY B N 1
ATOM 5255 C CA . GLY B 1 279 ? 26.312 -0.048 20.677 1.00 20.47 279 GLY B CA 1
ATOM 5256 C C . GLY B 1 279 ? 26.303 0.869 21.877 1.00 19.63 279 GLY B C 1
ATOM 5257 O O . GLY B 1 279 ? 27.355 1.249 22.382 1.00 25.78 279 GLY B O 1
ATOM 5258 N N . LYS B 1 280 ? 25.114 1.210 22.348 1.00 19.60 280 LYS B N 1
ATOM 5259 C CA . LYS B 1 280 ? 24.960 2.005 23.568 1.00 22.72 280 LYS B CA 1
ATOM 5260 C C . LYS B 1 280 ? 25.940 3.168 23.613 1.00 19.85 280 LYS B C 1
ATOM 5261 O O . LYS B 1 280 ? 25.731 4.184 22.951 1.00 22.75 280 LYS B O 1
ATOM 5267 N N . GLY B 1 281 ? 27.018 2.993 24.371 1.00 20.62 281 GLY B N 1
ATOM 5268 C CA . GLY B 1 281 ? 27.949 4.072 24.657 1.00 22.89 281 GLY B CA 1
ATOM 5269 C C . GLY B 1 281 ? 28.737 4.562 23.464 1.00 20.37 281 GLY B C 1
ATOM 5270 O O . GLY B 1 281 ? 29.537 5.481 23.585 1.00 22.66 281 GLY B O 1
ATOM 5271 N N . ILE B 1 282 ? 28.514 3.951 22.306 1.00 23.42 282 ILE B N 1
ATOM 5272 C CA . ILE B 1 282 ? 29.242 4.332 21.105 1.00 19.73 282 ILE B CA 1
ATOM 5273 C C . ILE B 1 282 ? 29.065 5.814 20.756 1.00 20.33 282 ILE B C 1
ATOM 5274 O O . ILE B 1 282 ? 30.001 6.465 20.271 1.00 17.45 282 ILE B O 1
ATOM 5279 N N . THR B 1 283 ? 27.874 6.334 21.041 1.00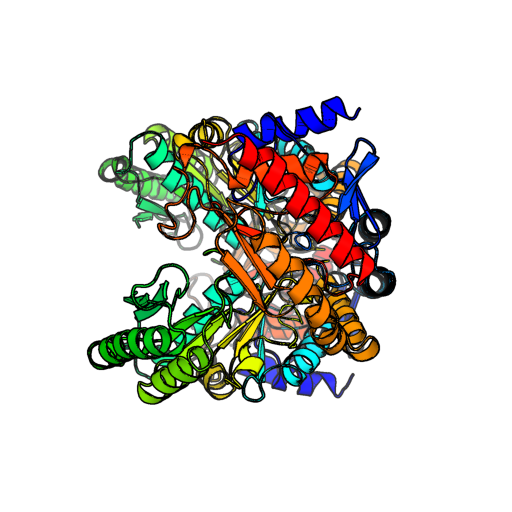 16.80 283 THR B N 1
ATOM 5280 C CA . THR B 1 283 ? 27.517 7.705 20.731 1.00 19.52 283 THR B CA 1
ATOM 5281 C C . THR B 1 283 ? 27.512 8.582 21.986 1.00 20.30 283 THR B C 1
ATOM 5282 O O . THR B 1 283 ? 26.948 9.672 21.975 1.00 24.02 283 THR B O 1
ATOM 5286 N N . GLY B 1 284 ? 28.115 8.092 23.070 1.00 24.01 284 GLY B N 1
ATOM 5287 C CA . GLY B 1 284 ? 28.060 8.769 24.362 1.00 22.38 284 GLY B CA 1
ATOM 5288 C C . GLY B 1 284 ? 26.677 8.661 24.978 1.00 24.91 284 GLY B C 1
ATOM 5289 O O . GLY B 1 284 ? 26.400 9.231 26.057 1.00 25.57 284 GLY B O 1
ATOM 5290 N N . GLY B 1 285 ? 25.803 7.929 24.290 1.00 22.35 285 GLY B N 1
ATOM 5291 C CA . GLY B 1 285 ? 24.439 7.697 24.759 1.00 22.99 285 GLY B CA 1
ATOM 5292 C C . GLY B 1 285 ? 23.420 8.654 24.175 1.00 23.87 285 GLY B C 1
ATOM 5293 O O . GLY B 1 285 ? 22.324 8.814 24.711 1.00 26.11 285 GLY B O 1
ATOM 5294 N N . TYR B 1 286 ? 23.778 9.280 23.059 1.00 26.73 286 TYR B N 1
ATOM 5295 C CA . TYR B 1 286 ? 22.934 10.292 22.442 1.00 24.78 286 TYR B CA 1
ATOM 5296 C C . TYR B 1 286 ? 21.957 9.719 21.430 1.00 23.27 286 TYR B C 1
ATOM 5297 O O . TYR B 1 286 ? 20.794 10.105 21.404 1.00 22.08 286 TYR B O 1
ATOM 5306 N N . LEU B 1 287 ? 22.435 8.804 20.597 1.00 19.16 287 LEU B N 1
ATOM 5307 C CA . LEU B 1 287 ? 21.651 8.332 19.469 1.00 20.07 287 LEU B CA 1
ATOM 5308 C C . LEU B 1 287 ? 21.818 6.825 19.246 1.00 21.64 287 LEU B C 1
ATOM 5309 O O . LEU B 1 287 ? 22.763 6.210 19.757 1.00 19.85 287 LEU B O 1
ATOM 5314 N N . PRO B 1 288 ? 20.899 6.219 18.476 1.00 22.31 288 PRO B N 1
ATOM 5315 C CA . PRO B 1 288 ? 21.018 4.799 18.152 1.00 23.04 288 PRO B CA 1
ATOM 5316 C C . PRO B 1 288 ? 21.955 4.535 16.975 1.00 23.41 288 PRO B C 1
ATOM 5317 O O . PRO B 1 288 ? 21.581 4.748 15.822 1.00 24.89 288 PRO B O 1
ATOM 5321 N N . ILE B 1 289 ? 23.174 4.109 17.295 1.00 24.62 289 ILE B N 1
ATOM 5322 C CA . ILE B 1 289 ? 24.133 3.541 16.342 1.00 21.18 289 ILE B CA 1
ATOM 5323 C C . ILE B 1 289 ? 24.665 2.254 16.966 1.00 18.05 289 ILE B C 1
ATOM 5324 O O . ILE B 1 289 ? 25.025 2.242 18.132 1.00 19.41 289 ILE B O 1
ATOM 5329 N N . ALA B 1 290 ? 24.690 1.165 16.210 1.00 16.79 290 ALA B N 1
ATOM 5330 C CA . ALA B 1 290 ? 25.304 -0.061 16.693 1.00 13.64 290 ALA B CA 1
ATOM 5331 C C . ALA B 1 290 ? 26.257 -0.609 15.626 1.00 15.57 290 ALA B C 1
ATOM 5332 O O . ALA B 1 290 ? 26.181 -0.216 14.461 1.00 14.40 290 ALA B O 1
ATOM 5334 N N . VAL B 1 291 ? 27.173 -1.487 16.035 1.00 17.45 291 VAL B N 1
ATOM 5335 C CA . VAL B 1 291 ? 28.156 -2.059 15.122 1.00 17.42 291 VAL B CA 1
ATOM 5336 C C . VAL B 1 291 ? 28.398 -3.546 15.385 1.00 18.85 291 VAL B C 1
ATOM 5337 O O . VAL B 1 291 ? 28.453 -3.976 16.535 1.00 15.09 291 VAL B O 1
ATOM 5341 N N . THR B 1 292 ? 28.544 -4.317 14.305 1.00 19.91 292 THR B N 1
ATOM 5342 C CA . THR B 1 292 ? 29.079 -5.678 14.379 1.00 18.17 292 THR B CA 1
ATOM 5343 C C . THR B 1 292 ? 30.488 -5.686 13.775 1.00 18.16 292 THR B C 1
ATOM 5344 O O . THR B 1 292 ? 30.653 -5.430 12.585 1.00 17.84 292 THR B O 1
ATOM 5348 N N . PHE B 1 293 ? 31.500 -5.972 14.594 1.00 13.36 293 PHE B N 1
ATOM 5349 C CA . PHE B 1 293 ? 32.877 -6.099 14.099 1.00 16.46 293 PHE B CA 1
ATOM 5350 C C . PHE B 1 293 ? 33.147 -7.511 13.594 1.00 16.64 293 PHE B C 1
ATOM 5351 O O . PHE B 1 293 ? 32.650 -8.499 14.159 1.00 19.48 293 PHE B O 1
ATOM 5359 N N . ALA B 1 294 ? 33.960 -7.613 12.549 1.00 14.95 294 ALA B N 1
ATOM 5360 C CA . ALA B 1 294 ? 34.332 -8.911 12.017 1.00 14.71 294 ALA B CA 1
ATOM 5361 C C . ALA B 1 294 ? 35.805 -8.955 11.583 1.00 19.11 294 ALA B C 1
ATOM 5362 O O . ALA B 1 294 ? 36.424 -7.919 11.318 1.00 20.18 294 ALA B O 1
ATOM 5364 N N . THR B 1 295 ? 36.362 -10.163 11.527 1.00 19.42 295 THR B N 1
ATOM 5365 C CA . THR B 1 295 ? 37.712 -10.375 11.032 1.00 17.35 295 THR B CA 1
ATOM 5366 C C . THR B 1 295 ? 37.681 -10.355 9.508 1.00 19.64 295 THR B C 1
ATOM 5367 O O . THR B 1 295 ? 36.623 -10.491 8.911 1.00 16.52 295 THR B O 1
ATOM 5371 N N . GLU B 1 296 ? 38.844 -10.212 8.873 1.00 21.99 296 GLU B N 1
ATOM 5372 C CA . GLU B 1 296 ? 38.894 -10.162 7.416 1.00 22.59 296 GLU B CA 1
ATOM 5373 C C . GLU B 1 296 ? 38.631 -11.537 6.798 1.00 24.41 296 GLU B C 1
ATOM 5374 O O . GLU B 1 296 ? 38.131 -11.636 5.681 1.00 22.22 296 GLU B O 1
ATOM 5380 N N . ASP B 1 297 ? 38.952 -12.594 7.536 1.00 23.81 297 ASP B N 1
ATOM 5381 C CA . ASP B 1 297 ? 38.686 -13.953 7.068 1.00 21.54 297 ASP B CA 1
ATOM 5382 C C . ASP B 1 297 ? 37.184 -14.164 6.836 1.00 18.86 297 ASP B C 1
ATOM 5383 O O . ASP B 1 297 ? 36.794 -14.707 5.817 1.00 17.82 297 ASP B O 1
ATOM 5388 N N . ILE B 1 298 ? 36.361 -13.733 7.793 1.00 18.65 298 ILE B N 1
ATOM 5389 C CA . ILE B 1 298 ? 34.888 -13.796 7.691 1.00 19.76 298 ILE B CA 1
ATOM 5390 C C . ILE B 1 298 ? 34.324 -12.903 6.583 1.00 17.42 298 ILE B C 1
ATOM 5391 O O . ILE B 1 298 ? 33.448 -13.311 5.841 1.00 21.70 298 ILE B O 1
ATOM 5396 N N . TYR B 1 299 ? 34.818 -11.677 6.504 1.00 17.51 299 TYR B N 1
ATOM 5397 C CA . TYR B 1 299 ? 34.452 -10.756 5.443 1.00 18.21 299 TYR B CA 1
ATOM 5398 C C . TYR B 1 299 ? 34.663 -11.376 4.051 1.00 19.27 299 TYR B C 1
ATOM 5399 O O . TYR B 1 299 ? 33.789 -11.294 3.194 1.00 15.32 299 TYR B O 1
ATOM 5408 N N . LYS B 1 300 ? 35.838 -11.978 3.844 1.00 22.60 300 LYS B N 1
ATOM 5409 C CA . LYS B 1 300 ? 36.250 -12.528 2.536 1.00 24.55 300 LYS B CA 1
ATOM 5410 C C . LYS B 1 300 ? 35.365 -13.642 2.000 1.00 21.85 300 LYS B C 1
ATOM 5411 O O . LYS B 1 300 ? 35.292 -13.836 0.787 1.00 21.11 300 LYS B O 1
ATOM 5417 N N . ALA B 1 301 ? 34.724 -14.384 2.911 1.00 21.15 301 ALA B N 1
ATOM 5418 C CA . ALA B 1 301 ? 33.802 -15.454 2.543 1.00 17.78 301 ALA B CA 1
ATOM 5419 C C . ALA B 1 301 ? 32.483 -14.928 1.979 1.00 20.91 301 ALA B C 1
ATOM 5420 O O . ALA B 1 301 ? 31.628 -15.715 1.592 1.00 21.44 301 ALA B O 1
ATOM 5422 N N . PHE B 1 302 ? 32.316 -13.604 1.954 1.00 18.09 302 PHE B N 1
ATOM 5423 C CA . PHE B 1 302 ? 31.131 -12.970 1.379 1.00 21.02 302 PHE B CA 1
ATOM 5424 C C . PHE B 1 302 ? 31.539 -12.086 0.200 1.00 23.57 302 PHE B C 1
ATOM 5425 O O . PHE B 1 302 ? 30.713 -11.390 -0.380 1.00 25.33 302 PHE B O 1
ATOM 5433 N N . TYR B 1 303 ? 32.826 -12.113 -0.132 1.00 22.55 303 TYR B N 1
ATOM 5434 C CA . TYR B 1 303 ? 33.388 -11.262 -1.173 1.00 24.09 303 TYR B CA 1
ATOM 5435 C C . TYR B 1 303 ? 33.637 -12.098 -2.434 1.00 27.10 303 TYR B C 1
ATOM 5436 O O . TYR B 1 303 ? 34.443 -13.023 -2.429 1.00 31.29 303 TYR B O 1
ATOM 5445 N N . ASP B 1 304 ? 32.948 -11.771 -3.516 1.00 29.74 304 ASP B N 1
ATOM 5446 C CA . ASP B 1 304 ? 32.952 -12.638 -4.692 1.00 33.04 304 ASP B CA 1
ATOM 5447 C C . ASP B 1 304 ? 32.212 -11.925 -5.791 1.00 31.59 304 ASP B C 1
ATOM 5448 O O . ASP B 1 304 ? 31.628 -10.885 -5.548 1.00 34.78 304 ASP B O 1
ATOM 5453 N N . ASP B 1 305 ? 32.237 -12.458 -7.005 1.00 35.96 305 ASP B N 1
ATOM 5454 C CA . ASP B 1 305 ? 31.485 -11.827 -8.089 1.00 35.72 305 ASP B CA 1
ATOM 5455 C C . ASP B 1 305 ? 30.006 -12.160 -7.900 1.00 36.22 305 ASP B C 1
ATOM 5456 O O . ASP B 1 305 ? 29.665 -13.302 -7.577 1.00 35.02 305 ASP B O 1
ATOM 5461 N N . TYR B 1 306 ? 29.131 -11.169 -8.073 1.00 33.81 306 TYR B N 1
ATOM 5462 C CA . TYR B 1 306 ? 27.745 -11.284 -7.577 1.00 36.81 306 TYR B CA 1
ATOM 5463 C C . TYR B 1 306 ? 27.063 -12.625 -7.890 1.00 39.84 306 TYR B C 1
ATOM 5464 O O . TYR B 1 306 ? 26.207 -13.100 -7.120 1.00 37.60 306 TYR B O 1
ATOM 5473 N N . GLU B 1 307 ? 27.462 -13.236 -9.005 1.00 37.56 307 GLU B N 1
ATOM 5474 C CA . GLU B 1 307 ? 26.826 -14.453 -9.498 1.00 42.35 307 GLU B CA 1
ATOM 5475 C C . GLU B 1 307 ? 27.072 -15.638 -8.570 1.00 38.67 307 GLU B C 1
ATOM 5476 O O . GLU B 1 307 ? 26.315 -16.611 -8.564 1.00 42.75 307 GLU B O 1
ATOM 5482 N N . ASN B 1 308 ? 28.133 -15.548 -7.780 1.00 38.79 308 ASN B N 1
ATOM 5483 C CA . ASN B 1 308 ? 28.564 -16.676 -6.957 1.00 34.51 308 ASN B CA 1
ATOM 5484 C C . ASN B 1 308 ? 27.796 -16.825 -5.649 1.00 34.61 308 ASN B C 1
ATOM 5485 O O . ASN B 1 308 ? 28.038 -17.766 -4.885 1.00 32.95 308 ASN B O 1
ATOM 5490 N N . LEU B 1 309 ? 26.864 -15.890 -5.438 1.00 33.24 309 LEU B N 1
ATOM 5491 C CA . LEU B 1 309 ? 25.833 -15.911 -4.382 1.00 36.35 309 LEU B CA 1
ATOM 5492 C C . LEU B 1 309 ? 26.368 -15.826 -2.947 1.00 34.25 309 LEU B C 1
ATOM 5493 O O . LEU B 1 309 ? 25.858 -16.457 -2.025 1.00 33.26 309 LEU B O 1
ATOM 5498 N N . LYS B 1 310 ? 27.380 -14.996 -2.760 1.00 32.93 310 LYS B N 1
ATOM 5499 C CA . LYS B 1 310 ? 28.080 -14.995 -1.506 1.00 30.18 310 LYS B CA 1
ATOM 5500 C C . LYS B 1 310 ? 27.787 -13.772 -0.640 1.00 26.66 310 LYS B C 1
ATOM 5501 O O . LYS B 1 310 ? 28.190 -13.729 0.509 1.00 24.67 310 LYS B O 1
ATOM 5507 N N . THR B 1 311 ? 27.043 -12.813 -1.197 1.00 28.10 311 THR B N 1
ATOM 5508 C CA . THR B 1 311 ? 26.643 -11.568 -0.513 1.00 27.60 311 THR B CA 1
ATOM 5509 C C . THR B 1 311 ? 25.929 -11.857 0.809 1.00 26.31 311 THR B C 1
ATOM 5510 O O . THR B 1 311 ? 25.116 -12.771 0.896 1.00 26.95 311 THR B O 1
ATOM 5514 N N . PHE B 1 312 ? 26.248 -11.080 1.837 1.00 24.74 312 PHE B N 1
ATOM 5515 C CA . PHE B 1 312 ? 25.475 -11.063 3.078 1.00 29.09 312 PHE B CA 1
ATOM 5516 C C . PHE B 1 312 ? 24.230 -10.178 2.912 1.00 30.83 312 PHE B C 1
ATOM 5517 O O . PHE B 1 312 ? 24.291 -8.964 3.142 1.00 33.65 312 PHE B O 1
ATOM 5525 N N . PHE B 1 313 ? 23.099 -10.765 2.509 1.00 38.55 313 PHE B N 1
ATOM 5526 C CA . PHE B 1 313 ? 21.883 -9.954 2.278 1.00 43.40 313 PHE B CA 1
ATOM 5527 C C . PHE B 1 313 ? 21.133 -9.610 3.570 1.00 45.63 313 PHE B C 1
ATOM 5528 O O . PHE B 1 313 ? 20.059 -10.157 3.829 1.00 46.31 313 PHE B O 1
ATOM 5536 N N . HIS B 1 314 ? 21.688 -8.695 4.364 1.00 46.82 314 HIS B N 1
ATOM 5537 C CA . HIS B 1 314 ? 21.011 -8.194 5.559 1.00 46.34 314 HIS B CA 1
ATOM 5538 C C . HIS B 1 314 ? 21.460 -6.766 5.831 1.00 46.80 314 HIS B C 1
ATOM 5539 O O . HIS B 1 314 ? 22.487 -6.329 5.307 1.00 45.94 314 HIS B O 1
ATOM 5546 N N . GLY B 1 315 ? 20.684 -6.044 6.639 1.00 48.35 315 GLY B N 1
ATOM 5547 C CA . GLY B 1 315 ? 20.918 -4.617 6.898 1.00 47.55 315 GLY B CA 1
ATOM 5548 C C . GLY B 1 315 ? 19.594 -3.879 6.960 1.00 50.08 315 GLY B C 1
ATOM 5549 O O . GLY B 1 315 ? 18.531 -4.502 6.826 1.00 54.21 315 GLY B O 1
ATOM 5550 N N . HIS B 1 316 ? 19.633 -2.561 7.169 1.00 49.49 316 HIS B N 1
ATOM 5551 C CA . HIS B 1 316 ? 18.385 -1.783 7.258 1.00 45.88 316 HIS B CA 1
ATOM 5552 C C . HIS B 1 316 ? 18.470 -0.292 6.925 1.00 43.21 316 HIS B C 1
ATOM 5553 O O . HIS B 1 316 ? 19.394 0.160 6.250 1.00 47.45 316 HIS B O 1
ATOM 5560 N N . SER B 1 317 ? 17.486 0.455 7.415 1.00 36.64 317 SER B N 1
ATOM 5561 C CA . SER B 1 317 ? 17.156 1.783 6.901 1.00 35.00 317 SER B CA 1
ATOM 5562 C C . SER B 1 317 ? 18.122 2.881 7.286 1.00 32.84 317 SER B C 1
ATOM 5563 O O . SER B 1 317 ? 18.660 3.570 6.422 1.00 34.93 317 SER B O 1
ATOM 5566 N N . TYR B 1 318 ? 18.319 3.046 8.591 1.00 29.14 318 TYR B N 1
ATOM 5567 C CA . TYR B 1 318 ? 19.108 4.147 9.123 1.00 29.96 318 TYR B CA 1
ATOM 5568 C C . TYR B 1 318 ? 20.539 3.755 9.454 1.00 28.23 318 TYR B C 1
ATOM 5569 O O . TYR B 1 318 ? 21.206 4.434 10.229 1.00 31.23 318 TYR B O 1
ATOM 5578 N N . THR B 1 319 ? 20.987 2.652 8.852 1.00 27.76 319 THR B N 1
ATOM 5579 C CA . THR B 1 319 ? 22.347 2.114 9.000 1.00 23.68 319 THR B CA 1
ATOM 5580 C C . THR B 1 319 ? 23.399 3.194 8.710 1.00 21.49 319 THR B C 1
ATOM 5581 O O . THR B 1 319 ? 23.316 3.883 7.695 1.00 22.33 319 THR B O 1
ATOM 5585 N N . GLY B 1 320 ? 24.369 3.348 9.614 1.00 20.21 320 GLY B N 1
ATOM 5586 C CA . GLY B 1 320 ? 25.413 4.344 9.461 1.00 18.17 320 GLY B CA 1
ATOM 5587 C C . GLY B 1 320 ? 24.878 5.760 9.316 1.00 22.00 320 GLY B C 1
ATOM 5588 O O . GLY B 1 320 ? 25.387 6.544 8.524 1.00 24.68 320 GLY B O 1
ATOM 5589 N N . ASN B 1 321 ? 23.841 6.078 10.086 1.00 23.38 321 ASN B N 1
ATOM 5590 C CA . ASN B 1 321 ? 23.256 7.416 10.131 1.00 26.51 321 ASN B CA 1
ATOM 5591 C C . ASN B 1 321 ? 24.332 8.461 10.415 1.00 24.31 321 ASN B C 1
ATOM 5592 O O . ASN B 1 321 ? 25.104 8.298 11.353 1.00 29.30 321 ASN B O 1
ATOM 5597 N N . GLN B 1 322 ? 24.377 9.531 9.621 1.00 25.79 322 GLN B N 1
ATOM 5598 C CA . GLN B 1 322 ? 25.380 10.598 9.798 1.00 18.89 322 GLN B CA 1
ATOM 5599 C C . GLN B 1 322 ? 25.317 11.268 11.160 1.00 18.49 322 GLN B C 1
ATOM 5600 O O . GLN B 1 322 ? 26.349 11.551 11.768 1.00 20.51 322 GLN B O 1
ATOM 5606 N N . LEU B 1 323 ? 24.104 11.544 11.628 1.00 16.75 323 LEU B N 1
ATOM 5607 C CA . LEU B 1 323 ? 23.913 12.230 12.900 1.00 18.96 323 LEU B CA 1
ATOM 5608 C C . LEU B 1 323 ? 24.451 11.380 14.065 1.00 19.97 323 LEU B C 1
ATOM 5609 O O . LEU B 1 323 ? 25.138 11.888 14.961 1.00 16.44 323 LEU B O 1
ATOM 5614 N N . GLY B 1 324 ? 24.143 10.081 14.046 1.00 17.85 324 GLY B N 1
ATOM 5615 C CA . GLY B 1 324 ? 24.691 9.161 15.033 1.00 16.14 324 GLY B CA 1
ATOM 5616 C C . GLY B 1 324 ? 26.192 8.935 14.898 1.00 18.31 324 GLY B C 1
ATOM 5617 O O . GLY B 1 324 ? 26.897 8.861 15.899 1.00 22.80 324 GLY B O 1
ATOM 5618 N N . CYS B 1 325 ? 26.687 8.824 13.666 1.00 18.55 325 CYS B N 1
ATOM 5619 C CA . CYS B 1 325 ? 28.124 8.653 13.442 1.00 19.55 325 CYS B CA 1
ATOM 5620 C C . CYS B 1 325 ? 28.927 9.893 13.816 1.00 17.70 325 CYS B C 1
ATOM 5621 O O . CYS B 1 325 ? 30.045 9.785 14.308 1.00 20.87 325 CYS B O 1
ATOM 5624 N N . ALA B 1 326 ? 28.350 11.064 13.564 1.00 20.72 326 ALA B N 1
ATOM 5625 C CA . ALA B 1 326 ? 28.956 12.347 13.918 1.00 18.37 326 ALA B CA 1
ATOM 5626 C C . ALA B 1 326 ? 29.149 12.453 15.427 1.00 18.33 326 ALA B C 1
ATOM 5627 O O . ALA B 1 326 ? 30.223 12.820 15.902 1.00 22.03 326 ALA B O 1
ATOM 5629 N N . VAL B 1 327 ? 28.113 12.133 16.189 1.00 18.87 327 VAL B N 1
ATOM 5630 C CA . VAL B 1 327 ? 28.219 12.291 17.637 1.00 21.74 327 VAL B CA 1
ATOM 5631 C C . VAL B 1 327 ? 29.162 11.228 18.213 1.00 22.21 327 VAL B C 1
ATOM 5632 O O . VAL B 1 327 ? 29.922 11.507 19.135 1.00 23.08 327 VAL B O 1
ATOM 5636 N N . ALA B 1 328 ? 29.156 10.038 17.605 1.00 23.62 328 ALA B N 1
ATOM 5637 C CA . ALA B 1 328 ? 30.052 8.939 17.985 1.00 21.33 328 ALA B CA 1
ATOM 5638 C C . ALA B 1 328 ? 31.520 9.324 17.801 1.00 20.65 328 ALA B C 1
ATOM 5639 O O . ALA B 1 328 ? 32.364 9.016 18.629 1.00 22.78 328 ALA B O 1
ATOM 5641 N N . LEU B 1 329 ? 31.817 9.979 16.688 1.00 23.15 329 LEU B N 1
ATOM 5642 C CA . LEU B 1 329 ? 33.162 10.438 16.395 1.00 22.75 329 LEU B CA 1
ATOM 5643 C C . LEU B 1 329 ? 33.652 11.421 17.454 1.00 24.22 329 LEU B C 1
ATOM 5644 O O . LEU B 1 329 ? 34.815 11.383 17.868 1.00 24.58 329 LEU B O 1
ATOM 5649 N N . GLU B 1 330 ? 32.757 12.307 17.882 1.00 22.92 330 GLU B N 1
ATOM 5650 C CA . GLU B 1 330 ? 33.077 13.277 18.899 1.00 26.48 330 GLU B CA 1
ATOM 5651 C C . GLU B 1 330 ? 33.189 12.620 20.275 1.00 27.78 330 GLU B C 1
ATOM 5652 O O . GLU B 1 330 ? 34.081 12.969 21.052 1.00 24.20 330 GLU B O 1
ATOM 5658 N N . ASN B 1 331 ? 32.274 11.686 20.562 1.00 27.52 331 ASN B N 1
ATOM 5659 C CA . ASN B 1 331 ? 32.313 10.868 21.791 1.00 26.48 331 ASN B CA 1
ATOM 5660 C C . ASN B 1 331 ? 33.669 10.211 21.946 1.00 24.08 331 ASN B C 1
ATOM 5661 O O . ASN B 1 331 ? 34.249 10.205 23.028 1.00 27.50 331 ASN B O 1
ATOM 5666 N N . LEU B 1 332 ? 34.176 9.673 20.844 1.00 20.78 332 LEU B N 1
ATOM 5667 C CA . LEU B 1 332 ? 35.414 8.923 20.866 1.00 23.15 332 LEU B CA 1
ATOM 5668 C C . LEU B 1 332 ? 36.630 9.839 20.997 1.00 25.98 332 LEU B C 1
ATOM 5669 O O . LEU B 1 332 ? 37.658 9.459 21.568 1.00 27.22 332 LEU B O 1
ATOM 5674 N N . ALA B 1 333 ? 36.505 11.042 20.448 1.00 27.26 333 ALA B N 1
ATOM 5675 C CA . ALA B 1 333 ? 37.516 12.079 20.590 1.00 24.60 333 ALA B CA 1
ATOM 5676 C C . ALA B 1 333 ? 37.631 12.489 22.055 1.00 24.36 333 ALA B C 1
ATOM 5677 O O . ALA B 1 333 ? 38.731 12.707 22.560 1.00 25.35 333 ALA B O 1
ATOM 5679 N N . LEU B 1 334 ? 36.493 12.570 22.740 1.00 23.33 334 LEU B N 1
ATOM 5680 C CA . LEU B 1 334 ? 36.483 12.844 24.175 1.00 24.18 334 LEU B CA 1
ATOM 5681 C C . LEU B 1 334 ? 37.114 11.738 24.994 1.00 25.67 334 LEU B C 1
ATOM 5682 O O . LEU B 1 334 ? 37.848 12.015 25.937 1.00 29.85 334 LEU B O 1
ATOM 5687 N N . PHE B 1 335 ? 36.816 10.484 24.656 1.00 27.37 335 PHE B N 1
ATOM 5688 C CA . PHE B 1 335 ? 37.535 9.365 25.247 1.00 27.87 335 PHE B CA 1
ATOM 5689 C C . PHE B 1 335 ? 39.025 9.614 25.209 1.00 26.92 335 PHE B C 1
ATOM 5690 O O . PHE B 1 335 ? 39.718 9.347 26.171 1.00 29.08 335 PHE B O 1
ATOM 5698 N N . GLU B 1 336 ? 39.521 10.133 24.098 1.00 33.88 336 GLU B N 1
ATOM 5699 C CA . GLU B 1 336 ? 40.965 10.319 23.950 1.00 39.36 336 GLU B CA 1
ATOM 5700 C C . GLU B 1 336 ? 41.470 11.560 24.707 1.00 39.60 336 GLU B C 1
ATOM 5701 O O . GLU B 1 336 ? 42.432 11.475 25.465 1.00 40.83 336 GLU B O 1
ATOM 5707 N N . SER B 1 337 ? 40.797 12.695 24.535 1.00 40.86 337 SER B N 1
ATOM 5708 C CA . SER B 1 337 ? 41.268 13.969 25.101 1.00 40.77 337 SER B CA 1
ATOM 5709 C C . SER B 1 337 ? 40.948 14.129 26.589 1.00 42.96 337 SER B C 1
ATOM 5710 O O . SER B 1 337 ? 41.381 15.092 27.233 1.00 45.02 337 SER B O 1
ATOM 5713 N N . GLU B 1 338 ? 40.173 13.194 27.123 1.00 41.83 338 GLU B N 1
ATOM 5714 C CA . GLU B 1 338 ? 39.732 13.265 28.499 1.00 40.81 338 GLU B CA 1
ATOM 5715 C C . GLU B 1 338 ? 40.138 11.981 29.208 1.00 38.79 338 GLU B C 1
ATOM 5716 O O . GLU B 1 338 ? 39.711 11.727 30.338 1.00 40.86 338 GLU B O 1
ATOM 5722 N N . ASN B 1 339 ? 40.989 11.201 28.538 1.00 35.70 339 ASN B N 1
ATOM 5723 C CA . ASN B 1 339 ? 41.329 9.826 28.936 1.00 35.68 339 ASN B CA 1
ATOM 5724 C C . ASN B 1 339 ? 40.260 9.172 29.807 1.00 30.26 339 ASN B C 1
ATOM 5725 O O . ASN B 1 339 ? 40.482 8.872 30.983 1.00 25.97 339 ASN B O 1
ATOM 5730 N N . ILE B 1 340 ? 39.088 8.978 29.209 1.00 27.12 340 ILE B N 1
ATOM 5731 C CA . ILE B 1 340 ? 37.936 8.443 29.931 1.00 27.85 340 ILE B CA 1
ATOM 5732 C C . ILE B 1 340 ? 38.244 7.068 30.558 1.00 26.85 340 ILE B C 1
ATOM 5733 O O . ILE B 1 340 ? 37.910 6.804 31.719 1.00 28.69 340 ILE B O 1
ATOM 5738 N N . VAL B 1 341 ? 38.903 6.211 29.793 1.00 25.12 341 VAL B N 1
ATOM 5739 C CA . VAL B 1 341 ? 39.158 4.847 30.227 1.00 27.86 341 VAL B CA 1
ATOM 5740 C C . VAL B 1 341 ? 40.106 4.793 31.430 1.00 28.57 341 VAL B C 1
ATOM 5741 O O . VAL B 1 341 ? 39.813 4.130 32.425 1.00 29.35 341 VAL B O 1
ATOM 5745 N N . GLU B 1 342 ? 41.231 5.496 31.340 1.00 29.36 342 GLU B N 1
ATOM 5746 C CA . GLU B 1 342 ? 42.219 5.504 32.420 1.00 31.91 342 GLU B CA 1
ATOM 5747 C C . GLU B 1 342 ? 41.661 6.074 33.722 1.00 33.39 342 GLU B C 1
ATOM 5748 O O . GLU B 1 342 ? 42.094 5.694 34.806 1.00 37.80 342 GLU B O 1
ATOM 5754 N N . GLN B 1 343 ? 40.688 6.974 33.643 1.00 33.38 343 GLN B N 1
ATOM 5755 C CA . GLN B 1 343 ? 40.085 7.427 34.889 1.00 34.15 343 GLN B CA 1
ATOM 5756 C C . GLN B 1 343 ? 38.820 6.707 35.356 1.00 29.92 343 GLN B C 1
ATOM 5757 O O . GLN B 1 343 ? 38.471 6.810 36.523 1.00 28.20 343 GLN B O 1
ATOM 5763 N N . VAL B 1 344 ? 38.157 5.942 34.487 1.00 25.75 344 VAL B N 1
ATOM 5764 C CA . VAL B 1 344 ? 37.133 5.035 35.003 1.00 21.77 344 VAL B CA 1
ATOM 5765 C C . VAL B 1 344 ? 37.838 4.042 35.920 1.00 22.02 344 VAL B C 1
ATOM 5766 O O . VAL B 1 344 ? 37.360 3.743 37.010 1.00 22.92 344 VAL B O 1
ATOM 5770 N N . ALA B 1 345 ? 38.991 3.557 35.472 1.00 22.09 345 ALA B N 1
ATOM 5771 C CA . ALA B 1 345 ? 39.789 2.581 36.217 1.00 24.10 345 ALA B CA 1
ATOM 5772 C C . ALA B 1 345 ? 40.306 3.170 37.535 1.00 24.16 345 ALA B C 1
ATOM 5773 O O . ALA B 1 345 ? 40.344 2.487 38.558 1.00 24.24 345 ALA B O 1
ATOM 5775 N N . GLU B 1 346 ? 40.706 4.437 37.501 1.00 22.53 346 GLU B N 1
ATOM 5776 C CA . GLU B 1 346 ? 41.126 5.149 38.705 1.00 25.50 346 GLU B CA 1
ATOM 5777 C C . GLU B 1 346 ? 39.982 5.320 39.699 1.00 27.18 346 GLU B C 1
ATOM 5778 O O . GLU B 1 346 ? 40.104 4.941 40.876 1.00 27.21 346 GLU B O 1
ATOM 5784 N N . LYS B 1 347 ? 38.875 5.894 39.234 1.00 20.85 347 LYS B N 1
ATOM 5785 C CA . LYS B 1 347 ? 37.756 6.138 40.121 1.00 22.11 347 LYS B CA 1
ATOM 5786 C C . LYS B 1 347 ? 37.150 4.860 40.696 1.00 22.37 347 LYS B C 1
ATOM 5787 O O . LYS B 1 347 ? 36.545 4.891 41.765 1.00 18.12 347 LYS B O 1
ATOM 5793 N N . SER B 1 348 ? 37.333 3.740 39.993 1.00 21.68 348 SER B N 1
ATOM 5794 C CA . SER B 1 348 ? 36.797 2.445 40.417 1.00 22.11 348 SER B CA 1
ATOM 5795 C C . SER B 1 348 ? 37.425 1.940 41.708 1.00 25.99 348 SER B C 1
ATOM 5796 O O . SER B 1 348 ? 36.795 1.183 42.455 1.00 25.05 348 SER B O 1
ATOM 5799 N N . LYS B 1 349 ? 38.665 2.366 41.952 1.00 25.68 349 LYS B N 1
ATOM 5800 C CA . LYS B 1 349 ? 39.447 1.944 43.108 1.00 25.77 349 LYS B CA 1
ATOM 5801 C C . LYS B 1 349 ? 38.781 2.321 44.415 1.00 23.88 349 LYS B C 1
ATOM 5802 O O . LYS B 1 349 ? 38.589 1.470 45.283 1.00 21.60 349 LYS B O 1
ATOM 5808 N N . LYS B 1 350 ? 38.445 3.604 44.542 1.00 22.70 350 LYS B N 1
ATOM 5809 C CA . LYS B 1 350 ? 37.719 4.138 45.691 1.00 28.46 350 LYS B CA 1
ATOM 5810 C C . LYS B 1 350 ? 36.240 3.729 45.654 1.00 29.14 350 LYS B C 1
ATOM 5811 O O . LYS B 1 350 ? 35.580 3.635 46.697 1.00 26.02 350 LYS B O 1
ATOM 5817 N N . LEU B 1 351 ? 35.722 3.512 44.445 1.00 28.57 351 LEU B N 1
ATOM 5818 C CA . LEU B 1 351 ? 34.363 3.012 44.268 1.00 26.78 351 LEU B CA 1
ATOM 5819 C C . LEU B 1 351 ? 34.243 1.638 44.925 1.00 25.94 351 LEU B C 1
ATOM 5820 O O . LEU B 1 351 ? 33.227 1.317 45.550 1.00 23.09 351 LEU B O 1
ATOM 5825 N N . HIS B 1 352 ? 35.288 0.829 44.772 1.00 27.23 352 HIS B N 1
ATOM 5826 C CA . HIS B 1 352 ? 35.355 -0.472 45.436 1.00 28.18 352 HIS B CA 1
ATOM 5827 C C . HIS B 1 352 ? 35.017 -0.354 46.915 1.00 26.80 352 HIS B C 1
ATOM 5828 O O . HIS B 1 352 ? 34.220 -1.131 47.435 1.00 27.40 352 HIS B O 1
ATOM 5835 N N . PHE B 1 353 ? 35.612 0.633 47.587 1.00 30.99 353 PHE B N 1
ATOM 5836 C CA . PHE B 1 353 ? 35.509 0.744 49.048 1.00 32.71 353 PHE B CA 1
ATOM 5837 C C . PHE B 1 353 ? 34.148 1.240 49.498 1.00 33.36 353 PHE B C 1
ATOM 5838 O O . PHE B 1 353 ? 33.634 0.796 50.521 1.00 35.14 353 PHE B O 1
ATOM 5846 N N . LEU B 1 354 ? 33.573 2.158 48.726 1.00 34.30 354 LEU B N 1
ATOM 5847 C CA . LEU B 1 354 ? 32.208 2.616 48.945 1.00 33.07 354 LEU B CA 1
ATOM 5848 C C . LEU B 1 354 ? 31.238 1.438 48.869 1.00 34.77 354 LEU B C 1
ATOM 5849 O O . LEU B 1 354 ? 30.304 1.337 49.662 1.00 36.48 354 LEU B O 1
ATOM 5854 N N . LEU B 1 355 ? 31.465 0.550 47.905 1.00 34.83 355 LEU B N 1
ATOM 5855 C CA . LEU B 1 355 ? 30.591 -0.602 47.699 1.00 33.64 355 LEU B CA 1
ATOM 5856 C C . LEU B 1 355 ? 30.783 -1.677 48.758 1.00 32.69 355 LEU B C 1
ATOM 5857 O O . LEU B 1 355 ? 29.853 -2.397 49.087 1.00 29.31 355 LEU B O 1
ATOM 5862 N N . GLN B 1 356 ? 31.998 -1.803 49.270 1.00 36.70 356 GLN B N 1
ATOM 5863 C CA . GLN B 1 356 ? 32.287 -2.846 50.246 1.00 39.54 356 GLN B CA 1
ATOM 5864 C C . GLN B 1 356 ? 31.645 -2.494 51.584 1.00 38.09 356 GLN B C 1
ATOM 5865 O O . GLN B 1 356 ? 31.176 -3.369 52.306 1.00 33.51 356 GLN B O 1
ATOM 5871 N N . ASP B 1 357 ? 31.634 -1.201 51.897 1.00 37.51 357 ASP B N 1
ATOM 5872 C CA . ASP B 1 357 ? 30.915 -0.662 53.050 1.00 37.77 357 ASP B CA 1
ATOM 5873 C C . ASP B 1 357 ? 29.402 -0.944 52.949 1.00 38.58 357 ASP B C 1
ATOM 5874 O O . ASP B 1 357 ? 28.752 -1.225 53.953 1.00 36.62 357 ASP B O 1
ATOM 5879 N N . LEU B 1 358 ? 28.866 -0.899 51.728 1.00 38.02 358 LEU B N 1
ATOM 5880 C CA . LEU B 1 358 ? 27.473 -1.26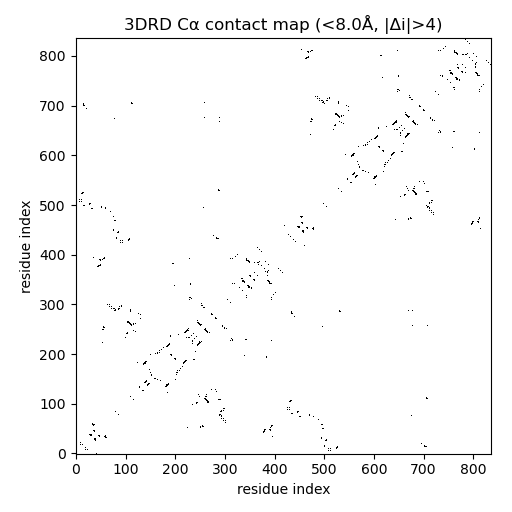0 51.445 1.00 37.36 358 LEU B CA 1
ATOM 5881 C C . LEU B 1 358 ? 27.223 -2.701 51.880 1.00 37.73 358 LEU B C 1
ATOM 5882 O O . LEU B 1 358 ? 26.140 -3.040 52.369 1.00 37.22 358 LEU B O 1
ATOM 5887 N N . HIS B 1 359 ? 28.250 -3.534 51.712 1.00 38.19 359 HIS B N 1
ATOM 5888 C CA . HIS B 1 359 ? 28.234 -4.953 52.093 1.00 40.37 359 HIS B CA 1
ATOM 5889 C C . HIS B 1 359 ? 27.903 -5.173 53.574 1.00 40.84 359 HIS B C 1
ATOM 5890 O O . HIS B 1 359 ? 27.612 -6.295 53.986 1.00 42.75 359 HIS B O 1
ATOM 5897 N N . ALA B 1 360 ? 27.972 -4.111 54.373 1.00 40.70 360 ALA B N 1
ATOM 5898 C CA . ALA B 1 360 ? 27.739 -4.210 55.815 1.00 39.85 360 ALA B CA 1
ATOM 5899 C C . ALA B 1 360 ? 26.257 -4.365 56.167 1.00 39.90 360 ALA B C 1
ATOM 5900 O O . ALA B 1 360 ? 25.923 -4.820 57.269 1.00 41.23 360 ALA B O 1
ATOM 5902 N N . LEU B 1 361 ? 25.376 -3.976 55.246 1.00 34.91 361 LEU B N 1
ATOM 5903 C CA . LEU B 1 361 ? 23.936 -4.187 55.423 1.00 32.23 361 LEU B CA 1
ATOM 5904 C C . LEU B 1 361 ? 23.581 -5.688 55.456 1.00 29.71 361 LEU B C 1
ATOM 5905 O O . LEU B 1 361 ? 24.068 -6.456 54.627 1.00 29.14 361 LEU B O 1
ATOM 5910 N N . PRO B 1 362 ? 22.742 -6.110 56.428 1.00 28.80 362 PRO B N 1
ATOM 5911 C CA . PRO B 1 362 ? 22.392 -7.529 56.645 1.00 31.11 362 PRO B CA 1
ATOM 5912 C C . PRO B 1 362 ? 21.729 -8.247 55.459 1.00 32.90 362 PRO B C 1
ATOM 5913 O O . PRO B 1 362 ? 21.668 -9.490 55.431 1.00 32.98 362 PRO B O 1
ATOM 5917 N N . HIS B 1 363 ? 21.240 -7.481 54.489 1.00 31.66 363 HIS B N 1
ATOM 5918 C CA . HIS B 1 363 ? 20.542 -8.075 53.359 1.00 29.96 363 HIS B CA 1
ATOM 5919 C C . HIS B 1 363 ? 21.245 -7.820 52.039 1.00 27.86 363 HIS B C 1
ATOM 5920 O O . HIS B 1 363 ? 20.683 -8.052 50.979 1.00 29.91 363 HIS B O 1
ATOM 5927 N N . VAL B 1 364 ? 22.471 -7.317 52.119 1.00 30.55 364 VAL B N 1
ATOM 5928 C CA . VAL B 1 364 ? 23.360 -7.292 50.964 1.00 30.82 364 VAL B CA 1
ATOM 5929 C C . VAL B 1 364 ? 24.211 -8.549 51.035 1.00 30.20 364 VAL B C 1
ATOM 5930 O O . VAL B 1 364 ? 25.109 -8.644 51.866 1.00 34.23 364 VAL B O 1
ATOM 5934 N N . GLY B 1 365 ? 23.901 -9.521 50.183 1.00 28.04 365 GLY B N 1
ATOM 5935 C CA . GLY B 1 365 ? 24.630 -10.780 50.154 1.00 25.96 365 GLY B CA 1
ATOM 5936 C C . GLY B 1 365 ? 25.902 -10.745 49.328 1.00 26.47 365 GLY B C 1
ATOM 5937 O O . GLY B 1 365 ? 26.886 -11.390 49.673 1.00 28.28 365 GLY B O 1
ATOM 5938 N N . ASP B 1 366 ? 25.896 -9.983 48.239 1.00 24.42 366 ASP B N 1
ATOM 5939 C CA . ASP B 1 366 ? 27.066 -9.930 47.364 1.00 24.69 366 ASP B CA 1
ATOM 5940 C C . ASP B 1 366 ? 27.179 -8.583 46.631 1.00 23.29 366 ASP B C 1
ATOM 5941 O O . ASP B 1 366 ? 26.182 -7.947 46.287 1.00 23.75 366 ASP B O 1
ATOM 5946 N N . ILE B 1 367 ? 28.414 -8.151 46.432 1.00 23.31 367 ILE B N 1
ATOM 5947 C CA . ILE B 1 367 ? 28.724 -6.973 45.656 1.00 25.59 367 ILE B CA 1
ATOM 5948 C C . ILE B 1 367 ? 29.634 -7.437 44.544 1.00 23.10 367 ILE B C 1
ATOM 5949 O O . ILE B 1 367 ? 30.624 -8.095 44.804 1.00 26.94 367 ILE B O 1
ATOM 5954 N N . ARG B 1 368 ? 29.288 -7.114 43.302 1.00 26.23 368 ARG B N 1
ATOM 5955 C CA . ARG B 1 368 ? 30.148 -7.425 42.156 1.00 21.99 368 ARG B CA 1
ATOM 5956 C C . ARG B 1 368 ? 30.440 -6.143 41.396 1.00 23.20 368 ARG B C 1
ATOM 5957 O O . ARG B 1 368 ? 29.563 -5.280 41.266 1.00 20.82 368 ARG B O 1
ATOM 5965 N N . GLN B 1 369 ? 31.684 -6.013 40.934 1.00 19.88 369 GLN B N 1
ATOM 5966 C CA . GLN B 1 369 ? 32.169 -4.819 40.256 1.00 20.96 369 GLN B CA 1
ATOM 5967 C C . GLN B 1 369 ? 33.292 -5.162 39.272 1.00 22.09 369 GLN B C 1
ATOM 5968 O O . GLN B 1 369 ? 34.173 -5.980 39.556 1.00 23.21 369 GLN B O 1
ATOM 5974 N N . LEU B 1 370 ? 33.232 -4.542 38.106 1.00 21.75 370 LEU B N 1
ATOM 5975 C CA . LEU B 1 370 ? 34.365 -4.441 37.200 1.00 19.38 370 LEU B CA 1
ATOM 5976 C C . LEU B 1 370 ? 34.258 -3.054 36.599 1.00 20.35 370 LEU B C 1
ATOM 5977 O O . LEU B 1 370 ? 33.388 -2.813 35.758 1.00 21.30 370 LEU B O 1
ATOM 5982 N N . GLY B 1 371 ? 35.095 -2.124 37.059 1.00 20.78 371 GLY B N 1
ATOM 5983 C CA . GLY B 1 371 ? 35.017 -0.731 36.592 1.00 16.58 371 GLY B CA 1
ATOM 5984 C C . GLY B 1 371 ? 33.764 -0.031 37.101 1.00 21.50 371 GLY B C 1
ATOM 5985 O O . GLY B 1 371 ? 33.455 -0.084 38.291 1.00 21.64 371 GLY B O 1
ATOM 5986 N N . PHE B 1 372 ? 33.027 0.621 36.204 1.00 20.56 372 PHE B N 1
ATOM 5987 C CA . PHE B 1 372 ? 31.755 1.242 36.579 1.00 21.71 372 PHE B CA 1
ATOM 5988 C C . PHE B 1 372 ? 30.559 0.308 36.317 1.00 19.37 372 PHE B C 1
ATOM 5989 O O . PHE B 1 372 ? 29.436 0.749 36.201 1.00 20.66 372 PHE B O 1
ATOM 5997 N N . MET B 1 373 ? 30.821 -0.986 36.224 1.00 20.85 373 MET B N 1
ATOM 5998 C CA . MET B 1 373 ? 29.770 -1.982 36.065 1.00 21.77 373 MET B CA 1
ATOM 5999 C C . MET B 1 373 ? 29.622 -2.800 37.356 1.00 22.03 373 MET B C 1
ATOM 6000 O O . MET B 1 373 ? 30.420 -3.701 37.616 1.00 21.48 373 MET B O 1
ATOM 6005 N N . CYS B 1 374 ? 28.600 -2.475 38.150 1.00 19.71 374 CYS B N 1
ATOM 6006 C CA . CYS B 1 374 ? 28.462 -2.976 39.519 1.00 20.66 374 CYS B CA 1
ATOM 6007 C C . CYS B 1 374 ? 27.065 -3.522 39.780 1.00 22.23 374 CYS B C 1
ATOM 6008 O O . CYS B 1 374 ? 26.106 -3.188 39.076 1.00 25.26 374 CYS B O 1
ATOM 6011 N N . GLY B 1 375 ? 26.953 -4.327 40.830 1.00 22.34 375 GLY B N 1
ATOM 6012 C CA . GLY B 1 375 ? 25.680 -4.914 41.222 1.00 23.28 375 GLY B CA 1
ATOM 6013 C C . GLY B 1 375 ? 25.685 -5.323 42.682 1.00 22.68 375 GLY B C 1
ATOM 6014 O O . GLY B 1 375 ? 26.674 -5.853 43.183 1.00 21.94 375 GLY B O 1
ATOM 6015 N N . ALA B 1 376 ? 24.573 -5.058 43.357 1.00 22.36 376 ALA B N 1
ATOM 6016 C CA . ALA B 1 376 ? 24.388 -5.432 44.743 1.00 20.16 376 ALA B CA 1
ATOM 6017 C C . ALA B 1 376 ? 23.247 -6.442 44.819 1.00 22.53 376 ALA B C 1
ATOM 6018 O O . ALA B 1 376 ? 22.085 -6.071 44.678 1.00 18.38 376 ALA B O 1
ATOM 6020 N N . GLU B 1 377 ? 23.593 -7.723 44.995 1.00 20.85 377 GLU B N 1
ATOM 6021 C CA . GLU B 1 377 ? 22.603 -8.777 45.084 1.00 20.32 377 GLU B CA 1
ATOM 6022 C C . GLU B 1 377 ? 21.998 -8.875 46.486 1.00 22.32 377 GLU B C 1
ATOM 6023 O O . GLU B 1 377 ? 22.697 -9.121 47.469 1.00 20.19 377 GLU B O 1
ATOM 6029 N N . LEU B 1 378 ? 20.684 -8.700 46.559 1.00 22.49 378 LEU B N 1
ATOM 6030 C CA . LEU B 1 378 ? 19.975 -8.693 47.825 1.00 24.47 378 LEU B CA 1
ATOM 6031 C C . LEU B 1 378 ? 19.484 -10.072 48.199 1.00 25.94 378 LEU B C 1
ATOM 6032 O O . LEU B 1 378 ? 19.106 -10.876 47.340 1.00 23.44 378 LEU B O 1
ATOM 6037 N N . VAL B 1 379 ? 19.442 -10.322 49.500 1.00 25.89 379 VAL B N 1
ATOM 6038 C CA . VAL B 1 379 ? 19.295 -11.673 49.989 1.00 27.96 379 VAL B CA 1
ATOM 6039 C C . VAL B 1 379 ? 18.536 -11.656 51.323 1.00 29.03 379 VAL B C 1
ATOM 6040 O O . VAL B 1 379 ? 18.699 -10.722 52.101 1.00 30.94 379 VAL B O 1
ATOM 6044 N N . ARG B 1 380 ? 17.679 -12.652 51.572 1.00 29.08 380 ARG B N 1
ATOM 6045 C CA . ARG B 1 380 ? 16.903 -12.679 52.820 1.00 34.17 380 ARG B CA 1
ATOM 6046 C C . ARG B 1 380 ? 17.814 -12.790 54.052 1.00 34.70 380 ARG B C 1
ATOM 6047 O O . ARG B 1 380 ? 17.492 -12.298 55.127 1.00 35.03 380 ARG B O 1
ATOM 6055 N N . SER B 1 381 ? 18.963 -13.431 53.869 1.00 36.80 381 SER B N 1
ATOM 6056 C CA . SER B 1 381 ? 19.948 -13.576 54.926 1.00 38.19 381 SER B CA 1
ATOM 6057 C C . SER B 1 381 ? 21.218 -14.105 54.285 1.00 35.64 381 SER B C 1
ATOM 6058 O O . SER B 1 381 ? 21.161 -14.847 53.298 1.00 29.91 381 SER B O 1
ATOM 6061 N N . LYS B 1 382 ? 22.356 -13.728 54.876 1.00 36.95 382 LYS B N 1
ATOM 6062 C CA . LYS B 1 382 ? 23.660 -13.841 54.224 1.00 36.06 382 LYS B CA 1
ATOM 6063 C C . LYS B 1 382 ? 24.353 -15.187 54.395 1.00 33.97 382 LYS B C 1
ATOM 6064 O O . LYS B 1 382 ? 24.946 -15.715 53.454 1.00 31.87 382 LYS B O 1
ATOM 6070 N N . GLU B 1 383 ? 24.317 -15.731 55.603 1.00 34.91 383 GLU B N 1
ATOM 6071 C CA . GLU B 1 383 ? 24.912 -17.044 55.822 1.00 36.90 383 GLU B CA 1
ATOM 6072 C C . GLU B 1 383 ? 24.256 -18.062 54.887 1.00 34.22 383 GLU B C 1
ATOM 6073 O O . GLU B 1 383 ? 24.926 -18.882 54.258 1.00 38.95 383 GLU B O 1
ATOM 6079 N N . THR B 1 384 ? 22.936 -17.966 54.777 1.00 33.25 384 THR B N 1
ATOM 6080 C CA . THR B 1 384 ? 22.126 -18.849 53.938 1.00 29.74 384 THR B CA 1
ATOM 6081 C C . THR B 1 384 ? 22.214 -18.475 52.426 1.00 30.67 384 THR B C 1
ATOM 6082 O O . THR B 1 384 ? 21.979 -19.315 51.548 1.00 23.81 384 THR B O 1
ATOM 6086 N N . LYS B 1 385 ? 22.589 -17.226 52.133 1.00 27.23 385 LYS B N 1
ATOM 6087 C CA . LYS B 1 385 ? 22.505 -16.679 50.774 1.00 27.38 385 LYS B CA 1
ATOM 6088 C C . LYS B 1 385 ? 21.090 -16.843 50.209 1.00 27.34 385 LYS B C 1
ATOM 6089 O O . LYS B 1 385 ? 20.860 -16.575 49.030 1.00 25.89 385 LYS B O 1
ATOM 6095 N N . GLU B 1 386 ? 20.152 -17.292 51.041 1.00 28.69 386 GLU B N 1
ATOM 6096 C CA . GLU B 1 386 ? 18.777 -17.578 50.594 1.00 27.25 386 GLU B CA 1
ATOM 6097 C C . GLU B 1 386 ? 18.051 -16.345 50.062 1.00 28.24 386 GLU B C 1
ATOM 6098 O O . GLU B 1 386 ? 17.887 -15.362 50.789 1.00 23.95 386 GLU B O 1
ATOM 6104 N N . PRO B 1 387 ? 17.573 -16.410 48.799 1.00 27.52 387 PRO B N 1
ATOM 6105 C CA . PRO B 1 387 ? 16.867 -15.287 48.160 1.00 27.57 387 PRO B CA 1
ATOM 6106 C C . PRO B 1 387 ? 15.484 -14.989 48.749 1.00 30.85 387 PRO B C 1
ATOM 6107 O O . PRO B 1 387 ? 14.772 -15.902 49.204 1.00 31.93 387 PRO B O 1
ATOM 6111 N N . TYR B 1 388 ? 15.099 -13.716 48.723 1.00 29.76 388 TYR B N 1
ATOM 6112 C CA . TYR B 1 388 ? 13.700 -13.356 48.948 1.00 29.20 388 TYR B CA 1
ATOM 6113 C C . TYR B 1 388 ? 12.845 -14.037 47.898 1.00 27.07 388 TYR B C 1
ATOM 6114 O O . TYR B 1 388 ? 13.252 -14.137 46.743 1.00 28.57 388 TYR B O 1
ATOM 6123 N N . PRO B 1 389 ? 11.649 -14.495 48.286 1.00 26.21 389 PRO B N 1
ATOM 6124 C CA . PRO B 1 389 ? 10.715 -14.891 47.232 1.00 26.03 389 PRO B CA 1
ATOM 6125 C C . PRO B 1 389 ? 10.538 -13.723 46.244 1.00 30.05 389 PRO B C 1
ATOM 6126 O O . PRO B 1 389 ? 10.531 -12.553 46.658 1.00 29.51 389 PRO B O 1
ATOM 6130 N N . ALA B 1 390 ? 10.425 -14.030 44.952 1.00 28.91 390 ALA B N 1
ATOM 6131 C CA . ALA B 1 390 ? 10.336 -12.988 43.915 1.00 31.32 390 ALA B CA 1
ATOM 6132 C C . ALA B 1 390 ? 9.037 -12.193 44.092 1.00 34.10 390 ALA B C 1
ATOM 6133 O O . ALA B 1 390 ? 8.954 -11.001 43.778 1.00 36.26 390 ALA B O 1
ATOM 6135 N N . ASP B 1 391 ? 8.025 -12.928 44.531 1.00 34.28 391 ASP B N 1
ATOM 6136 C CA . ASP B 1 391 ? 6.902 -12.499 45.361 1.00 33.54 391 ASP B CA 1
ATOM 6137 C C . ASP B 1 391 ? 6.897 -11.075 45.906 1.00 30.94 391 ASP B C 1
ATOM 6138 O O . ASP B 1 391 ? 6.004 -10.272 45.623 1.00 33.68 391 ASP B O 1
ATOM 6143 N N . ARG B 1 392 ? 7.871 -10.834 46.781 1.00 28.84 392 ARG B N 1
ATOM 6144 C CA . ARG B 1 392 ? 8.018 -9.626 47.571 1.00 25.86 392 ARG B CA 1
ATOM 6145 C C . ARG B 1 392 ? 8.505 -8.407 46.785 1.00 23.71 392 ARG B C 1
ATOM 6146 O O . ARG B 1 392 ? 8.438 -7.288 47.288 1.00 24.14 392 ARG B O 1
ATOM 6154 N N . ARG B 1 393 ? 9.011 -8.610 45.569 1.00 20.94 393 ARG B N 1
ATOM 6155 C CA . ARG B 1 393 ? 9.361 -7.460 44.722 1.00 23.67 393 ARG B CA 1
ATOM 6156 C C . ARG B 1 393 ? 10.428 -6.568 45.361 1.00 22.57 393 ARG B C 1
ATOM 6157 O O . ARG B 1 393 ? 10.331 -5.334 45.339 1.00 26.67 393 ARG B O 1
ATOM 6165 N N . ILE B 1 394 ? 11.450 -7.186 45.936 1.00 21.53 394 ILE B N 1
ATOM 6166 C CA . ILE B 1 394 ? 12.469 -6.420 46.649 1.00 21.59 394 ILE B CA 1
ATOM 6167 C C . ILE B 1 394 ? 13.234 -5.448 45.720 1.00 20.32 394 ILE B C 1
ATOM 6168 O O . ILE B 1 394 ? 13.345 -4.245 46.006 1.00 24.13 394 ILE B O 1
ATOM 6173 N N . GLY B 1 395 ? 13.760 -5.959 44.613 1.00 17.92 395 GLY B N 1
ATOM 6174 C CA . GLY B 1 395 ? 14.402 -5.090 43.623 1.00 14.18 395 GLY B CA 1
ATOM 6175 C C . GLY B 1 395 ? 13.531 -3.932 43.155 1.00 11.92 395 GLY B C 1
ATOM 6176 O O . GLY B 1 395 ? 13.954 -2.780 43.152 1.00 16.93 395 GLY B O 1
ATOM 6177 N N . TYR B 1 396 ? 12.311 -4.243 42.737 1.00 15.44 396 TYR B N 1
ATOM 6178 C CA . TYR B 1 396 ? 11.348 -3.213 42.374 1.00 18.88 396 TYR B CA 1
ATOM 6179 C C . TYR B 1 396 ? 11.101 -2.144 43.469 1.00 19.85 396 TYR B C 1
ATOM 6180 O O . TYR B 1 396 ? 11.119 -0.950 43.178 1.00 22.25 396 TYR B O 1
ATOM 6189 N N . LYS B 1 397 ? 10.863 -2.537 44.720 1.00 20.82 397 LYS B N 1
ATOM 6190 C CA . LYS B 1 397 ? 10.596 -1.498 45.727 1.00 22.22 397 LYS B CA 1
ATOM 6191 C C . LYS B 1 397 ? 11.843 -0.751 46.204 1.00 21.64 397 LYS B C 1
ATOM 6192 O O . LYS B 1 397 ? 11.746 0.375 46.661 1.00 28.67 397 LYS B O 1
ATOM 6198 N N . VAL B 1 398 ? 13.014 -1.354 46.049 1.00 22.65 398 VAL B N 1
ATOM 6199 C CA . VAL B 1 398 ? 14.256 -0.621 46.255 1.00 21.65 398 VAL B CA 1
ATOM 6200 C C . VAL B 1 398 ? 14.395 0.433 45.159 1.00 21.56 398 VAL B C 1
ATOM 6201 O O . VAL B 1 398 ? 14.699 1.592 45.446 1.00 24.47 398 VAL B O 1
ATOM 6205 N N . SER B 1 399 ? 14.157 0.046 43.904 1.00 23.16 399 SER B N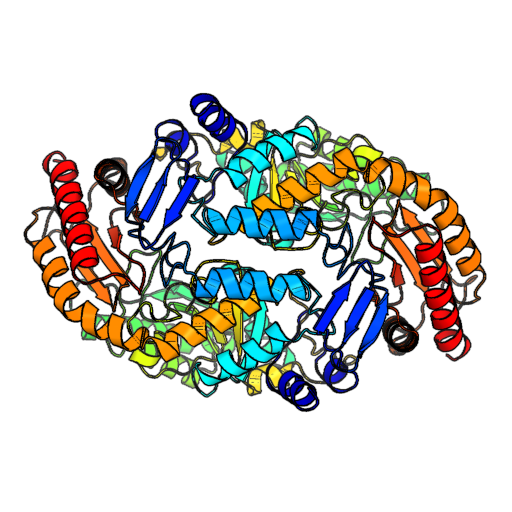 1
ATOM 6206 C CA . SER B 1 399 ? 14.228 1.006 42.788 1.00 22.32 399 SER B CA 1
ATOM 6207 C C . SER B 1 399 ? 13.285 2.205 42.967 1.00 17.39 399 SER B C 1
ATOM 6208 O O . SER B 1 399 ? 13.655 3.341 42.689 1.00 20.81 399 SER B O 1
ATOM 6211 N N . LEU B 1 400 ? 12.070 1.941 43.434 1.00 21.58 400 LEU B N 1
ATOM 6212 C CA . LEU B 1 400 ? 11.088 2.986 43.749 1.00 22.07 400 LEU B CA 1
ATOM 6213 C C . LEU B 1 400 ? 11.470 3.867 44.936 1.00 24.79 400 LEU B C 1
ATOM 6214 O O . LEU B 1 400 ? 11.276 5.090 44.909 1.00 22.71 400 LEU B O 1
ATOM 6219 N N . LYS B 1 401 ? 12.000 3.233 45.972 1.00 22.28 401 LYS B N 1
ATOM 6220 C CA . LYS B 1 401 ? 12.579 3.944 47.095 1.00 25.09 401 LYS B CA 1
ATOM 6221 C C . LYS B 1 401 ? 13.699 4.886 46.655 1.00 25.48 401 LYS B C 1
ATOM 6222 O O . LYS B 1 401 ? 13.689 6.078 47.031 1.00 16.48 401 LYS B O 1
ATOM 6228 N N . MET B 1 402 ? 14.643 4.366 45.853 1.00 24.20 402 MET B N 1
ATOM 6229 C CA . MET B 1 402 ? 15.777 5.174 45.339 1.00 24.40 402 MET B CA 1
ATOM 6230 C C . MET B 1 402 ? 15.300 6.362 44.522 1.00 22.38 402 MET B C 1
ATOM 6231 O O . MET B 1 402 ? 15.891 7.439 44.562 1.00 23.99 402 MET B O 1
ATOM 6236 N N . ARG B 1 403 ? 14.235 6.143 43.765 1.00 23.49 403 ARG B N 1
ATOM 6237 C CA . ARG B 1 403 ? 13.608 7.194 42.978 1.00 25.46 403 ARG B CA 1
ATOM 6238 C C . ARG B 1 403 ? 13.126 8.326 43.887 1.00 27.19 403 ARG B C 1
ATOM 6239 O O . ARG B 1 403 ? 13.476 9.483 43.673 1.00 27.47 403 ARG B O 1
ATOM 6247 N N . GLU B 1 404 ? 12.344 7.977 44.912 1.00 30.03 404 GLU B N 1
ATOM 6248 C CA . GLU B 1 404 ? 11.926 8.927 45.948 1.00 31.10 404 GLU B CA 1
ATOM 6249 C C . GLU B 1 404 ? 13.116 9.710 46.466 1.00 28.18 404 GLU B C 1
ATOM 6250 O O . GLU B 1 404 ? 13.053 10.921 46.603 1.00 26.52 404 GLU B O 1
ATOM 6256 N N . LEU B 1 405 ? 14.203 8.992 46.744 1.00 30.16 405 LEU B N 1
ATOM 6257 C CA . LEU B 1 405 ? 15.482 9.566 47.195 1.00 27.59 405 LEU B CA 1
ATOM 6258 C C . LEU B 1 405 ? 16.269 10.319 46.112 1.00 25.37 405 LEU B C 1
ATOM 6259 O O . LEU B 1 405 ? 17.373 10.792 46.368 1.00 27.80 405 LEU B O 1
ATOM 6264 N N . GLY B 1 406 ? 15.734 10.410 44.901 1.00 24.48 406 GLY B N 1
ATOM 6265 C CA . GLY B 1 406 ? 16.405 11.168 43.848 1.00 24.44 406 GLY B CA 1
ATOM 6266 C C . GLY B 1 406 ? 17.503 10.434 43.092 1.00 25.72 406 GLY B C 1
ATOM 6267 O O . GLY B 1 406 ? 18.514 11.040 42.713 1.00 24.25 406 GLY B O 1
ATOM 6268 N N . MET B 1 407 ? 17.305 9.136 42.861 1.00 25.89 407 MET B N 1
ATOM 6269 C CA . MET B 1 407 ? 18.257 8.331 42.096 1.00 24.90 407 MET B CA 1
ATOM 6270 C C . MET B 1 407 ? 17.562 7.272 41.253 1.00 25.00 407 MET B C 1
ATOM 6271 O O . MET B 1 407 ? 16.729 6.521 41.751 1.00 24.30 407 MET B O 1
ATOM 6276 N N . LEU B 1 408 ? 17.913 7.206 39.970 1.00 20.86 408 LEU B N 1
ATOM 6277 C CA . LEU B 1 408 ? 17.319 6.199 39.108 1.00 20.00 408 LEU B CA 1
ATOM 6278 C C . LEU B 1 408 ? 18.252 5.002 38.912 1.00 22.53 408 LEU B C 1
ATOM 6279 O O . LEU B 1 408 ? 19.452 5.160 38.701 1.00 23.92 408 LEU B O 1
ATOM 6284 N N . THR B 1 409 ? 17.678 3.806 38.976 1.00 25.61 409 THR B N 1
ATOM 6285 C CA . THR B 1 409 ? 18.365 2.595 38.582 1.00 24.32 409 THR B CA 1
ATOM 6286 C C . THR B 1 409 ? 17.329 1.547 38.196 1.00 25.24 409 THR B C 1
ATOM 6287 O O . THR B 1 409 ? 16.129 1.705 38.439 1.00 25.51 409 THR B O 1
ATOM 6291 N N . ARG B 1 410 ? 17.797 0.472 37.587 1.00 28.86 410 ARG B N 1
ATOM 6292 C CA . ARG B 1 410 ? 16.913 -0.620 37.221 1.00 31.29 410 ARG B CA 1
ATOM 6293 C C . ARG B 1 410 ? 17.331 -1.901 37.936 1.00 29.38 410 ARG B C 1
ATOM 6294 O O . ARG B 1 410 ? 18.472 -2.336 37.827 1.00 29.56 410 ARG B O 1
ATOM 6302 N N . PRO B 1 411 ? 16.400 -2.511 38.677 1.00 29.92 411 PRO B N 1
ATOM 6303 C CA . PRO B 1 411 ? 16.733 -3.785 39.308 1.00 28.45 411 PRO B CA 1
ATOM 6304 C C . PRO B 1 411 ? 16.793 -4.922 38.279 1.00 28.42 411 PRO B C 1
ATOM 6305 O O . PRO B 1 411 ? 16.057 -4.914 37.288 1.00 27.07 411 PRO B O 1
ATOM 6309 N N . LEU B 1 412 ? 17.687 -5.874 38.505 1.00 25.39 412 LEU B N 1
ATOM 6310 C CA . LEU B 1 412 ? 17.681 -7.112 37.760 1.00 26.06 412 LEU B CA 1
ATOM 6311 C C . LEU B 1 412 ? 17.286 -8.219 38.743 1.00 24.19 412 LEU B C 1
ATOM 6312 O O . LEU B 1 412 ? 18.125 -8.736 39.477 1.00 23.28 412 LEU B O 1
ATOM 6317 N N . GLY B 1 413 ? 16.001 -8.564 38.772 1.00 21.96 413 GLY B N 1
ATOM 6318 C CA . GLY B 1 413 ? 15.478 -9.358 39.878 1.00 23.82 413 GLY B CA 1
ATOM 6319 C C . GLY B 1 413 ? 15.800 -8.605 41.159 1.00 21.89 413 GLY B C 1
ATOM 6320 O O . GLY B 1 413 ? 15.513 -7.410 41.259 1.00 21.00 413 GLY B O 1
ATOM 6321 N N . ASP B 1 414 ? 16.439 -9.282 42.114 1.00 22.66 414 ASP B N 1
ATOM 6322 C CA . ASP B 1 414 ? 16.826 -8.653 43.379 1.00 24.63 414 ASP B CA 1
ATOM 6323 C C . ASP B 1 414 ? 18.295 -8.204 43.392 1.00 24.42 414 ASP B C 1
ATOM 6324 O O . ASP B 1 414 ? 18.894 -8.069 44.456 1.00 24.43 414 ASP B O 1
ATOM 6329 N N . VAL B 1 415 ? 18.864 -8.002 42.207 1.00 21.05 415 VAL B N 1
ATOM 6330 C CA . VAL B 1 415 ? 20.179 -7.388 42.054 1.00 20.59 415 VAL B CA 1
ATOM 6331 C C . VAL B 1 415 ? 19.950 -5.921 41.711 1.00 20.22 415 VAL B C 1
ATOM 6332 O O . VAL B 1 415 ? 19.280 -5.607 40.728 1.00 24.17 415 VAL B O 1
ATOM 6336 N N . ILE B 1 416 ? 20.488 -5.021 42.520 1.00 21.57 416 ILE B N 1
ATOM 6337 C CA . ILE B 1 416 ? 20.380 -3.591 42.228 1.00 22.50 416 ILE B CA 1
ATOM 6338 C C . ILE B 1 416 ? 21.588 -3.214 41.381 1.00 23.35 416 ILE B C 1
ATOM 6339 O O . ILE B 1 416 ? 22.727 -3.349 41.819 1.00 22.65 416 ILE B O 1
ATOM 6344 N N . ALA B 1 417 ? 21.344 -2.768 40.155 1.00 25.98 417 ALA B N 1
ATOM 6345 C CA . ALA B 1 417 ? 22.447 -2.455 39.258 1.00 26.09 417 ALA B CA 1
ATOM 6346 C C . ALA B 1 417 ? 22.962 -1.058 39.558 1.00 29.02 417 ALA B C 1
ATOM 6347 O O . ALA B 1 417 ? 22.171 -0.142 39.844 1.00 28.05 417 ALA B O 1
ATOM 6349 N N . PHE B 1 418 ? 24.284 -0.902 39.529 1.00 23.46 418 PHE B N 1
ATOM 6350 C CA . PHE B 1 418 ? 24.881 0.422 39.640 1.00 23.12 418 PHE B CA 1
ATOM 6351 C C . PHE B 1 418 ? 25.880 0.632 38.508 1.00 22.38 418 PHE B C 1
ATOM 6352 O O . PHE B 1 418 ? 26.983 0.090 38.518 1.00 19.89 418 PHE B O 1
ATOM 6360 N N . LEU B 1 419 ? 25.457 1.411 37.521 1.00 19.78 419 LEU B N 1
ATOM 6361 C CA . LEU B 1 419 ? 26.257 1.677 36.351 1.00 21.78 419 LEU B CA 1
ATOM 6362 C C . LEU B 1 419 ? 26.187 3.176 36.093 1.00 22.05 419 LEU B C 1
ATOM 6363 O O . LEU B 1 419 ? 25.466 3.627 35.202 1.00 19.95 419 LEU B O 1
ATOM 6368 N N . PRO B 1 420 ? 26.955 3.956 36.870 1.00 20.87 420 PRO B N 1
ATOM 6369 C CA . PRO B 1 420 ? 26.871 5.409 36.768 1.00 20.32 420 PRO B CA 1
ATOM 6370 C C . PRO B 1 420 ? 27.605 5.922 35.538 1.00 20.17 420 PRO B C 1
ATOM 6371 O O . PRO B 1 420 ? 28.495 5.238 35.020 1.00 22.06 420 PRO B O 1
ATOM 6375 N N . PRO B 1 421 ? 27.241 7.128 35.062 1.00 19.84 421 PRO B N 1
ATOM 6376 C CA . PRO B 1 421 ? 27.964 7.737 33.954 1.00 18.81 421 PRO B CA 1
ATOM 6377 C C . PRO B 1 421 ? 29.484 7.702 34.166 1.00 20.66 421 PRO B C 1
ATOM 6378 O O . PRO B 1 421 ? 29.965 7.907 35.282 1.00 21.80 421 PRO B O 1
ATOM 6382 N N . LEU B 1 422 ? 30.233 7.438 33.100 1.00 20.56 422 LEU B N 1
ATOM 6383 C CA . LEU B 1 422 ? 31.688 7.366 33.185 1.00 21.89 422 LEU B CA 1
ATOM 6384 C C . LEU B 1 422 ? 32.298 8.726 33.585 1.00 26.04 422 LEU B C 1
ATOM 6385 O O . LEU B 1 422 ? 33.431 8.788 34.073 1.00 23.69 422 LEU B O 1
ATOM 6390 N N . ALA B 1 423 ? 31.529 9.800 33.400 1.00 22.44 423 ALA B N 1
ATOM 6391 C CA . ALA B 1 423 ? 31.959 11.142 33.802 1.00 26.66 423 ALA B CA 1
ATOM 6392 C C . ALA B 1 423 ? 31.774 11.429 35.304 1.00 27.48 423 ALA B C 1
ATOM 6393 O O . ALA B 1 423 ? 32.238 12.456 35.807 1.00 26.16 423 ALA B O 1
ATOM 6395 N N . SER B 1 424 ? 31.093 10.526 36.009 1.00 28.17 424 SER B N 1
ATOM 6396 C CA . SER B 1 424 ? 30.863 10.683 37.448 1.00 27.58 424 SER B CA 1
ATOM 6397 C C . SER B 1 424 ? 32.147 11.022 38.209 1.00 27.04 424 SER B C 1
ATOM 6398 O O . SER B 1 424 ? 33.177 10.377 38.016 1.00 23.73 424 SER B O 1
ATOM 6401 N N . THR B 1 425 ? 32.075 12.028 39.081 1.00 25.72 425 THR B N 1
ATOM 6402 C CA . THR B 1 425 ? 33.200 12.349 39.960 1.00 27.05 425 THR B CA 1
ATOM 6403 C C . THR B 1 425 ? 33.205 11.427 41.179 1.00 25.17 425 THR B C 1
ATOM 6404 O O . THR B 1 425 ? 32.219 10.731 41.465 1.00 25.62 425 THR B O 1
ATOM 6408 N N . ALA B 1 426 ? 34.325 11.433 41.890 1.00 22.61 426 ALA B N 1
ATOM 6409 C CA . ALA B 1 426 ? 34.483 10.633 43.086 1.00 25.61 426 ALA B CA 1
ATOM 6410 C C . ALA B 1 426 ? 33.404 10.973 44.097 1.00 27.48 426 ALA B C 1
ATOM 6411 O O . ALA B 1 426 ? 32.863 10.084 44.749 1.00 26.07 426 ALA B O 1
ATOM 6413 N N . GLU B 1 427 ? 33.075 12.261 44.204 1.00 31.50 427 GLU B N 1
ATOM 6414 C CA . GLU B 1 427 ? 32.024 12.724 45.113 1.00 35.56 427 GLU B CA 1
ATOM 6415 C C . GLU B 1 427 ? 30.617 12.357 44.648 1.00 32.05 427 GLU B C 1
ATOM 6416 O O . GLU B 1 427 ? 29.734 12.108 45.466 1.00 32.96 427 GLU B O 1
ATOM 6422 N N . GLU B 1 428 ? 30.404 12.319 43.339 1.00 29.94 428 GLU B N 1
ATOM 6423 C CA . GLU B 1 428 ? 29.106 11.901 42.811 1.00 27.85 428 GLU B CA 1
ATOM 6424 C C . GLU B 1 428 ? 28.892 10.404 43.046 1.00 28.55 428 GLU B C 1
ATOM 6425 O O . GLU B 1 428 ? 27.816 9.990 43.460 1.00 29.82 428 GLU B O 1
ATOM 6431 N N . LEU B 1 429 ? 29.916 9.593 42.790 1.00 25.11 429 LEU B N 1
ATOM 6432 C CA . LEU B 1 429 ? 29.812 8.162 43.069 1.00 26.48 429 LEU B CA 1
ATOM 6433 C C . LEU B 1 429 ? 29.372 7.901 44.512 1.00 29.74 429 LEU B C 1
ATOM 6434 O O . LEU B 1 429 ? 28.430 7.139 44.744 1.00 26.79 429 LEU B O 1
ATOM 6439 N N . SER B 1 430 ? 30.038 8.546 45.474 1.00 29.50 430 SER B N 1
ATOM 6440 C CA . SER B 1 430 ? 29.729 8.329 46.891 1.00 33.04 430 SER B CA 1
ATOM 6441 C C . SER B 1 430 ? 28.344 8.842 47.277 1.00 32.49 430 SER B C 1
ATOM 6442 O O . SER B 1 430 ? 27.680 8.268 48.149 1.00 32.17 430 SER B O 1
ATOM 6445 N N . GLU B 1 431 ? 27.914 9.917 46.621 1.00 30.28 431 GLU B N 1
ATOM 6446 C CA . GLU B 1 431 ? 26.554 10.404 46.778 1.00 27.05 431 GLU B CA 1
ATOM 6447 C C . GLU B 1 431 ? 25.554 9.380 46.261 1.00 25.95 431 GLU B C 1
ATOM 6448 O O . GLU B 1 431 ? 24.510 9.172 46.862 1.00 25.33 431 GLU B O 1
ATOM 6454 N N . MET B 1 432 ? 25.880 8.720 45.155 1.00 26.51 432 MET B N 1
ATOM 6455 C CA . MET B 1 432 ? 24.987 7.691 44.609 1.00 22.68 432 MET B CA 1
ATOM 6456 C C . MET B 1 432 ? 25.023 6.392 45.417 1.00 20.95 432 MET B C 1
ATOM 6457 O O . MET B 1 432 ? 24.009 5.731 45.612 1.00 21.65 432 MET B O 1
ATOM 6462 N N . VAL B 1 433 ? 26.197 6.020 45.895 1.00 22.37 433 VAL B N 1
ATOM 6463 C CA . VAL B 1 433 ? 26.292 4.845 46.742 1.00 25.57 433 VAL B CA 1
ATOM 6464 C C . VAL B 1 433 ? 25.512 5.060 48.054 1.00 21.29 433 VAL B C 1
ATOM 6465 O O . VAL B 1 433 ? 24.777 4.177 48.499 1.00 19.56 433 VAL B O 1
ATOM 6469 N N . ALA B 1 434 ? 25.629 6.250 48.641 1.00 19.48 434 ALA B N 1
ATOM 6470 C CA . ALA B 1 434 ? 24.921 6.550 49.905 1.00 20.93 434 ALA B CA 1
ATOM 6471 C C . ALA B 1 434 ? 23.398 6.455 49.778 1.00 19.60 434 ALA B C 1
ATOM 6472 O O . ALA B 1 434 ? 22.714 6.037 50.699 1.00 21.97 434 ALA B O 1
ATOM 6474 N N . ILE B 1 435 ? 22.873 6.855 48.625 1.00 25.49 435 ILE B N 1
ATOM 6475 C CA . ILE B 1 435 ? 21.441 6.762 48.348 1.00 23.85 435 ILE B CA 1
ATOM 6476 C C . ILE B 1 435 ? 20.999 5.310 48.147 1.00 25.61 435 ILE B C 1
ATOM 6477 O O . ILE B 1 435 ? 19.976 4.871 48.681 1.00 24.91 435 ILE B O 1
ATOM 6482 N N . MET B 1 436 ? 21.772 4.570 47.357 1.00 26.96 436 MET B N 1
ATOM 6483 C CA . MET B 1 436 ? 21.540 3.147 47.171 1.00 27.86 436 MET B CA 1
ATOM 6484 C C . MET B 1 436 ? 21.503 2.444 48.523 1.00 26.24 436 MET B C 1
ATOM 6485 O O . MET B 1 436 ? 20.619 1.629 48.773 1.00 26.35 436 MET B O 1
ATOM 6490 N N . LYS B 1 437 ? 22.462 2.769 49.392 1.00 26.69 437 LYS B N 1
ATOM 6491 C CA . LYS B 1 437 ? 22.566 2.152 50.725 1.00 24.66 437 LYS B CA 1
ATOM 6492 C C . LYS B 1 437 ? 21.353 2.433 51.605 1.00 27.52 437 LYS B C 1
ATOM 6493 O O . LYS B 1 437 ? 20.728 1.511 52.150 1.00 28.26 437 LYS B O 1
ATOM 6499 N N . GLN B 1 438 ? 21.035 3.714 51.760 1.00 26.27 438 GLN B N 1
ATOM 6500 C CA . GLN B 1 438 ? 19.827 4.110 52.465 1.00 24.68 438 GLN B CA 1
ATOM 6501 C C . GLN B 1 438 ? 18.597 3.347 51.960 1.00 25.96 438 GLN B C 1
ATOM 6502 O O . GLN B 1 438 ? 17.801 2.866 52.761 1.00 26.84 438 GLN B O 1
ATOM 6508 N N . ALA B 1 439 ? 18.461 3.225 50.635 1.00 25.22 439 ALA B N 1
ATOM 6509 C CA . ALA B 1 439 ? 17.271 2.609 50.021 1.00 24.85 439 ALA B CA 1
ATOM 6510 C C . ALA B 1 439 ? 17.170 1.108 50.257 1.00 26.71 439 ALA B C 1
ATOM 6511 O O . ALA B 1 439 ? 16.086 0.596 50.551 1.00 27.00 439 ALA B O 1
ATOM 6513 N N . ILE B 1 440 ? 18.293 0.406 50.123 1.00 25.49 440 ILE B N 1
ATOM 6514 C CA . ILE B 1 440 ? 18.334 -1.015 50.429 1.00 26.95 440 ILE B CA 1
ATOM 6515 C C . ILE B 1 440 ? 18.001 -1.205 51.902 1.00 29.65 440 ILE B C 1
ATOM 6516 O O . ILE B 1 440 ? 17.220 -2.090 52.264 1.00 26.79 440 ILE B O 1
ATOM 6521 N N . HIS B 1 441 ? 18.594 -0.366 52.750 1.00 31.55 441 HIS B N 1
ATOM 6522 C CA . HIS B 1 441 ? 18.337 -0.436 54.190 1.00 31.71 441 HIS B CA 1
ATOM 6523 C C . HIS B 1 441 ? 16.856 -0.307 54.518 1.00 29.35 441 HIS B C 1
ATOM 6524 O O . HIS B 1 441 ? 16.287 -1.190 55.156 1.00 30.22 441 HIS B O 1
ATOM 6531 N N . GLU B 1 442 ? 16.224 0.781 54.084 1.00 27.12 442 GLU B N 1
ATOM 6532 C CA . GLU B 1 442 ? 14.805 0.997 54.400 1.00 27.97 442 GLU B CA 1
ATOM 6533 C C . GLU B 1 442 ? 13.840 -0.059 53.850 1.00 26.92 442 GLU B C 1
ATOM 6534 O O . GLU B 1 442 ? 12.957 -0.511 54.581 1.00 35.82 442 GLU B O 1
ATOM 6540 N N . VAL B 1 443 ? 13.967 -0.453 52.585 1.00 26.78 443 VAL B N 1
ATOM 6541 C CA . VAL B 1 443 ? 13.054 -1.473 52.048 1.00 25.82 443 VAL B CA 1
ATOM 6542 C C . VAL B 1 443 ? 13.268 -2.799 52.779 1.00 26.31 443 VAL B C 1
ATOM 6543 O O . VAL B 1 443 ? 12.342 -3.462 53.220 1.00 27.59 443 VAL B O 1
ATOM 6547 N N . THR B 1 444 ? 14.533 -3.147 52.911 1.00 27.39 444 THR B N 1
ATOM 6548 C CA . THR B 1 444 ? 14.970 -4.475 53.276 1.00 29.05 444 THR B CA 1
ATOM 6549 C C . THR B 1 444 ? 14.786 -4.814 54.775 1.00 32.66 444 THR B C 1
ATOM 6550 O O . THR B 1 444 ? 14.233 -5.870 55.120 1.00 27.19 444 THR B O 1
ATOM 6554 N N . SER B 1 445 ? 15.223 -3.915 55.655 1.00 31.75 445 SER B N 1
ATOM 6555 C CA . SER B 1 445 ? 15.041 -4.099 57.098 1.00 36.74 445 SER B CA 1
ATOM 6556 C C . SER B 1 445 ? 13.578 -4.308 57.472 1.00 38.73 445 SER B C 1
ATOM 6557 O O . SER B 1 445 ? 13.244 -4.465 58.650 1.00 39.15 445 SER B O 1
ATOM 6560 N N . LEU B 1 446 ? 12.712 -4.319 56.459 1.00 41.80 446 LEU B N 1
ATOM 6561 C CA . LEU B 1 446 ? 11.282 -4.130 56.661 1.00 39.00 446 LEU B CA 1
ATOM 6562 C C . LEU B 1 446 ? 10.483 -5.337 56.189 1.00 40.98 446 LEU B C 1
ATOM 6563 O O . LEU B 1 446 ? 9.278 -5.418 56.429 1.00 38.90 446 LEU B O 1
ATOM 6568 N N . GLU B 1 447 ? 11.167 -6.278 55.535 1.00 41.81 447 GLU B N 1
ATOM 6569 C CA . GLU B 1 447 ? 10.525 -7.446 54.914 1.00 43.52 447 GLU B CA 1
ATOM 6570 C C . GLU B 1 447 ? 9.139 -7.815 55.489 1.00 44.94 447 GLU B C 1
ATOM 6571 O O . GLU B 1 447 ? 9.004 -8.743 56.309 1.00 46.21 447 GLU B O 1
#

Organism: Bacillus subtilis (strain 168) (NCBI:txid224308)

B-factor: mean 27.43, std 8.95, range [6.05, 70.92]

Foldseek 3Di:
DQVVVLVVCLVPDDDPPDDSVVCNVPPFAWDFWDFQWTATPVGFIFGAQCCVVQQAAGTGPPPLLVVLLVVLVVPDFADWPVVHADDLLVVLLVVVCVQDQVQFNDKDKAFALVVLVVLVLLLLQLLCVLVPQNLAHAEEEDCVHYADAFQLLPDVPSDLVVSLVVSLVRVLVCLVPCLSNHRAYEDEQQFDALNFRGGHRAPRVVSVLVSCVVSVHFYEYEQANPACQQQLGNGRNVVNSHDHQKYKYWRNLLSRDHGMIIITHGVSSVCSLPDDVVVPSHSPDHDTCTSGSSSSSSSVSSVVCCVVVVLSNLLVVLVVVLVVLQVCLVVAQFFSDWHGRRLWIKTAGALGHVVRHRDPQVLCLQVQLQVQLVVVRYHFHASRRITIGRGHSNQDSVRSNVSSVSSSVSNCVSSVPPD/DVVVLVVCLVPDDDPPDDSVVCNVPPFAWDFWDFQWTATPVGFIFGAQCCVPQFAAGTGPDPLLVVLLVVLVVPDFFDDPVVHADDLLVVLLVVCCVQDAPQWNDKWKAFALVVLLVVLLLLLCLLCVLVPQNLAHAEEEEVVHYFYAFQLLPDPVSDQVVSLVVSLVSVVVCLVPCLSNHRAYEDEQQFDALQFTGGHGPPNVVSVLVSCVVSVHFYEYEQANVACQQLLGNGSNVVNSHDGQKYKYFRNLLSNDHGMIIITHGVSSVVSQDDDVVSPRHSPDHDDCTSGSSSSSSSVSSVVCCVVVVLSNVLQVLVVVLVVLVVVLVPAQQFQDWDGRRLKIKTAGALGHVVSHHDDLVLVLQVQLQVQLVVVRYHFHGSSRITIGRGHSNQDSVRSSVSSVSSSVSNNVSNVPD